Protein AF-0000000084942332 (afdb_homodimer)

InterPro domains:
  IPR001466 Beta-lactamase-related [PF00144] (75-430)
  IPR012338 Beta-lactamase/transpeptidase-like [G3DSA:3.40.710.10] (22-442)
  IPR012338 Beta-lactamase/transpeptidase-like [SSF56601] (74-426)
  IPR050789 Diverse Enzymatic Activities [PTHR43283] (59-427)

Sequence (912 aa):
MMLKNFKKQVLMISSVVCALGLVGCSNKAVPQSSETTVVAENKENNESSKALEKAIDAVAFSYVKSQLAETNPKATPGAQIVVLKDGKIVFKKSYGTIQAFDFSKNPAEKIENPSAVTDDTLFDLASVTKISATTQVFMHLVYEGKVKLDDKVTKYLPEFGKNGKEDVTIGQLLSHTSGLPQWKAIYLYSNNRQDTLKYIEDQKLEFKPGEYKYSDLGYMTLAFIAEKITGEAFDKYVAKTIYEPLEMKNTMFNPTKNGVGKSKIAVTSYGNPFEKMMIDEVNFPKFGYDMTADKEAFEKFNGWRNYELQGEVNDGNAFMANEGYAGHAGLFSTATDLSTLYQVLVDKGKRGDTVLYDEKTVELFLQDVFKTKSGSIQSYGYLKNAGWMQSLAEDAIGHNGFTGTYVTISPKNKIVVIVLTNKMNNGQQKSGNYSNTHDFASAVNYAVHNEFLSEKMMLKNFKKQVLMISSVVCALGLVGCSNKAVPQSSETTVVAENKENNESSKALEKAIDAVAFSYVKSQLAETNPKATPGAQIVVLKDGKIVFKKSYGTIQAFDFSKNPAEKIENPSAVTDDTLFDLASVTKISATTQVFMHLVYEGKVKLDDKVTKYLPEFGKNGKEDVTIGQLLSHTSGLPQWKAIYLYSNNRQDTLKYIEDQKLEFKPGEYKYSDLGYMTLAFIAEKITGEAFDKYVAKTIYEPLEMKNTMFNPTKNGVGKSKIAVTSYGNPFEKMMIDEVNFPKFGYDMTADKEAFEKFNGWRNYELQGEVNDGNAFMANEGYAGHAGLFSTATDLSTLYQVLVDKGKRGDTVLYDEKTVELFLQDVFKTKSGSIQSYGYLKNAGWMQSLAEDAIGHNGFTGTYVTISPKNKIVVIVLTNKMNNGQQKSGNYSNTHDFASAVNYAVHNEFLSEK

Nearest PDB structures (foldseek):
  3wrt-assembly3_C  TM=7.769E-01  e=4.110E-15  Chromohalobacter sp. 560
  5wac-assembly3_C  TM=7.683E-01  e=4.335E-15  Acinetobacter baumannii
  3fkv-assembly3_A  TM=7.632E-01  e=7.001E-15  Escherichia coli
  5ggw-assembly1_A  TM=7.469E-01  e=4.110E-15  Escherichia coli
  6lc9-assembly1_A  TM=7.500E-01  e=7.298E-14  Enterobacter cloacae

Structure (mmCIF, N/CA/C/O backbone):
data_AF-0000000084942332-model_v1
#
loop_
_entity.id
_entity.type
_entity.pdbx_description
1 polymer Beta-lactamase
#
loop_
_atom_site.group_PDB
_atom_site.id
_atom_site.type_symbol
_atom_site.label_atom_id
_atom_site.label_alt_id
_atom_site.label_comp_id
_atom_site.label_asym_id
_atom_site.label_entity_id
_atom_site.label_seq_id
_atom_site.pdbx_PDB_ins_code
_atom_site.Cartn_x
_atom_site.Cartn_y
_atom_site.Cartn_z
_atom_site.occupancy
_atom_site.B_iso_or_equiv
_atom_site.auth_seq_id
_atom_site.auth_comp_id
_atom_site.auth_asym_id
_atom_site.auth_atom_id
_atom_site.pdbx_PDB_model_num
ATOM 1 N N . MET A 1 1 ? 24.375 -12.305 -85.812 1 19.38 1 MET A N 1
ATOM 2 C CA . MET A 1 1 ? 25.672 -12.375 -86.5 1 19.38 1 MET A CA 1
ATOM 3 C C . MET A 1 1 ? 26.812 -12.5 -85.5 1 19.38 1 MET A C 1
ATOM 5 O O . MET A 1 1 ? 27.656 -13.383 -85.625 1 19.38 1 MET A O 1
ATOM 9 N N . MET A 1 2 ? 27.344 -11.328 -85.312 1 19.23 2 MET A N 1
ATOM 10 C CA . MET A 1 2 ? 28.766 -11.109 -85.062 1 19.23 2 MET A CA 1
ATOM 11 C C . MET A 1 2 ? 29.156 -11.602 -83.688 1 19.23 2 MET A C 1
ATOM 13 O O . MET A 1 2 ? 28.5 -11.25 -82.688 1 19.23 2 MET A O 1
ATOM 17 N N . LEU A 1 3 ? 30.031 -12.625 -83.562 1 18.69 3 LEU A N 1
ATOM 18 C CA . LEU A 1 3 ? 30.781 -13.695 -82.938 1 18.69 3 LEU A CA 1
ATOM 19 C C . LEU A 1 3 ? 31.781 -13.117 -81.938 1 18.69 3 LEU A C 1
ATOM 21 O O . LEU A 1 3 ? 32.875 -12.711 -82.312 1 18.69 3 LEU A O 1
ATOM 25 N N . LYS A 1 4 ? 31.219 -12.008 -81.25 1 19.73 4 LYS A N 1
ATOM 26 C CA . LYS A 1 4 ? 32.094 -11.117 -80.438 1 19.73 4 LYS A CA 1
ATOM 27 C C . LYS A 1 4 ? 32.938 -11.891 -79.438 1 19.73 4 LYS A C 1
ATOM 29 O O . LYS A 1 4 ? 32.406 -12.562 -78.562 1 19.73 4 LYS A O 1
ATOM 34 N N . ASN A 1 5 ? 34.188 -12.062 -79.75 1 18.22 5 ASN A N 1
ATOM 35 C CA . ASN A 1 5 ? 35.406 -12.844 -79.5 1 18.22 5 ASN A CA 1
ATOM 36 C C . ASN A 1 5 ? 35.875 -12.664 -78.062 1 18.22 5 ASN A C 1
ATOM 38 O O . ASN A 1 5 ? 35.594 -11.633 -77.438 1 18.22 5 ASN A O 1
ATOM 42 N N . PHE A 1 6 ? 36.312 -13.75 -77.312 1 19.41 6 PHE A N 1
ATOM 43 C CA . PHE A 1 6 ? 36.594 -14.477 -76.062 1 19.41 6 PHE A CA 1
ATOM 44 C C . PHE A 1 6 ? 37.906 -13.992 -75.438 1 19.41 6 PHE A C 1
ATOM 46 O O . PHE A 1 6 ? 38.969 -14.555 -75.688 1 19.41 6 PHE A O 1
ATOM 53 N N . LYS A 1 7 ? 38.094 -12.539 -75.562 1 18.7 7 LYS A N 1
ATOM 54 C CA . LYS A 1 7 ? 39.469 -12.062 -75.375 1 18.7 7 LYS A CA 1
ATOM 55 C C . LYS A 1 7 ? 40.094 -12.688 -74.125 1 18.7 7 LYS A C 1
ATOM 57 O O . LYS A 1 7 ? 39.438 -12.805 -73.125 1 18.7 7 LYS A O 1
ATOM 62 N N . LYS A 1 8 ? 41.375 -13.078 -74.25 1 19.5 8 LYS A N 1
ATOM 63 C CA . LYS A 1 8 ? 42.438 -14.008 -73.812 1 19.5 8 LYS A CA 1
ATOM 64 C C . LYS A 1 8 ? 42.938 -13.688 -72.438 1 19.5 8 LYS A C 1
ATOM 66 O O . LYS A 1 8 ? 43.094 -14.586 -71.625 1 19.5 8 LYS A O 1
ATOM 71 N N . GLN A 1 9 ? 43.625 -12.453 -72.188 1 18.39 9 GLN A N 1
ATOM 72 C CA . GLN A 1 9 ? 45.031 -12.531 -71.812 1 18.39 9 GLN A CA 1
ATOM 73 C C . GLN A 1 9 ? 45.188 -12.633 -70.312 1 18.39 9 GLN A C 1
ATOM 75 O O . GLN A 1 9 ? 44.438 -12.016 -69.562 1 18.39 9 GLN A O 1
ATOM 80 N N . VAL A 1 10 ? 45.938 -13.68 -69.812 1 21.22 10 VAL A N 1
ATOM 81 C CA . VAL A 1 10 ? 46.344 -14.414 -68.625 1 21.22 10 VAL A CA 1
ATOM 82 C C . VAL A 1 10 ? 47.312 -13.555 -67.75 1 21.22 10 VAL A C 1
ATOM 84 O O . VAL A 1 10 ? 48.438 -13.32 -68.188 1 21.22 10 VAL A O 1
ATOM 87 N N . LEU A 1 11 ? 46.875 -12.266 -67.438 1 20.42 11 LEU A N 1
ATOM 88 C CA . LEU A 1 11 ? 47.812 -11.328 -66.812 1 20.42 11 LEU A CA 1
ATOM 89 C C . LEU A 1 11 ? 48.469 -11.945 -65.562 1 20.42 11 LEU A C 1
ATOM 91 O O . LEU A 1 11 ? 47.781 -12.383 -64.625 1 20.42 11 LEU A O 1
ATOM 95 N N . MET A 1 12 ? 49.688 -12.539 -65.812 1 21.19 12 MET A N 1
ATOM 96 C CA . MET A 1 12 ? 50.625 -13.234 -64.938 1 21.19 12 MET A CA 1
ATOM 97 C C . MET A 1 12 ? 51.031 -12.367 -63.75 1 21.19 12 MET A C 1
ATOM 99 O O . MET A 1 12 ? 51.812 -11.406 -63.906 1 21.19 12 MET A O 1
ATOM 103 N N . ILE A 1 13 ? 50.125 -11.766 -63.031 1 21.95 13 ILE A N 1
ATOM 104 C CA . ILE A 1 13 ? 50.531 -10.734 -62.062 1 21.95 13 ILE A CA 1
ATOM 105 C C . ILE A 1 13 ? 51.469 -11.344 -61 1 21.95 13 ILE A C 1
ATOM 107 O O . ILE A 1 13 ? 51.125 -12.336 -60.375 1 21.95 13 ILE A O 1
ATOM 111 N N . SER A 1 14 ? 52.812 -11.242 -61.25 1 21.73 14 SER A N 1
ATOM 112 C CA . SER A 1 14 ? 53.969 -11.672 -60.5 1 21.73 14 SER A CA 1
ATOM 113 C C . SER A 1 14 ? 53.938 -11.102 -59.062 1 21.73 14 SER A C 1
ATOM 115 O O . SER A 1 14 ? 53.875 -9.891 -58.906 1 21.73 14 SER A O 1
ATOM 117 N N . SER A 1 15 ? 53.344 -11.766 -58.125 1 21.52 15 SER A N 1
ATOM 118 C CA . SER A 1 15 ? 53.094 -11.438 -56.719 1 21.52 15 SER A CA 1
ATOM 119 C C . SER A 1 15 ? 54.375 -11.352 -55.938 1 21.52 15 SER A C 1
ATOM 121 O O . SER A 1 15 ? 55.125 -12.336 -55.812 1 21.52 15 SER A O 1
ATOM 123 N N . VAL A 1 16 ? 55.219 -10.32 -56.188 1 23.92 16 VAL A N 1
ATOM 124 C CA . VAL A 1 16 ? 56.5 -10.203 -55.5 1 23.92 16 VAL A CA 1
ATOM 125 C C . VAL A 1 16 ? 56.25 -10.164 -54 1 23.92 16 VAL A C 1
ATOM 127 O O . VAL A 1 16 ? 55.5 -9.312 -53.5 1 23.92 16 VAL A O 1
ATOM 130 N N . VAL A 1 17 ? 56.406 -11.297 -53.281 1 23.89 17 VAL A N 1
ATOM 131 C CA . VAL A 1 17 ? 56.188 -11.641 -51.875 1 23.89 17 VAL A CA 1
ATOM 132 C C . VAL A 1 17 ? 57.25 -10.945 -51 1 23.89 17 VAL A C 1
ATOM 134 O O . VAL A 1 17 ? 58.438 -11.266 -51.094 1 23.89 17 VAL A O 1
ATOM 137 N N . CYS A 1 18 ? 57.25 -9.547 -50.969 1 22.3 18 CYS A N 1
ATOM 138 C CA . CYS A 1 18 ? 58.281 -8.922 -50.188 1 22.3 18 CYS A CA 1
ATOM 139 C C . CYS A 1 18 ? 58.219 -9.383 -48.719 1 22.3 18 CYS A C 1
ATOM 141 O O . CYS A 1 18 ? 57.156 -9.312 -48.094 1 22.3 18 CYS A O 1
ATOM 143 N N . ALA A 1 19 ? 59.125 -10.227 -48.25 1 24.81 19 ALA A N 1
ATOM 144 C CA . ALA A 1 19 ? 59.406 -10.883 -46.969 1 24.81 19 ALA A CA 1
ATOM 145 C C . ALA A 1 19 ? 59.719 -9.859 -45.875 1 24.81 19 ALA A C 1
ATOM 147 O O . ALA A 1 19 ? 60.812 -9.281 -45.875 1 24.81 19 ALA A O 1
ATOM 148 N N . LEU A 1 20 ? 58.938 -8.75 -45.719 1 24.81 20 LEU A N 1
ATOM 149 C CA . LEU A 1 20 ? 59.438 -7.812 -44.719 1 24.81 20 LEU A CA 1
ATOM 150 C C . LEU A 1 20 ? 59.562 -8.484 -43.344 1 24.81 20 LEU A C 1
ATOM 152 O O . LEU A 1 20 ? 58.656 -9.219 -42.938 1 24.81 20 LEU A O 1
ATOM 156 N N . GLY A 1 21 ? 60.812 -8.586 -42.75 1 26.3 21 GLY A N 1
ATOM 157 C CA . GLY A 1 21 ? 61.375 -9.102 -41.5 1 26.3 21 GLY A CA 1
ATOM 158 C C . GLY A 1 21 ? 60.812 -8.43 -40.281 1 26.3 21 GLY A C 1
ATOM 159 O O . GLY A 1 21 ? 61.031 -7.23 -40.062 1 26.3 21 GLY A O 1
ATOM 160 N N . LEU A 1 22 ? 59.531 -8.547 -39.938 1 25.91 22 LEU A N 1
ATOM 161 C CA . LEU A 1 22 ? 59 -7.84 -38.781 1 25.91 22 LEU A CA 1
ATOM 162 C C . LEU A 1 22 ? 59.719 -8.281 -37.5 1 25.91 22 LEU A C 1
ATOM 164 O O . LEU A 1 22 ? 59.875 -9.477 -37.25 1 25.91 22 LEU A O 1
ATOM 168 N N . VAL A 1 23 ? 60.656 -7.387 -37 1 30.47 23 VAL A N 1
ATOM 169 C CA . VAL A 1 23 ? 61.375 -7.398 -35.719 1 30.47 23 VAL A CA 1
ATOM 170 C C . VAL A 1 23 ? 60.375 -7.516 -34.594 1 30.47 23 VAL A C 1
ATOM 172 O O . VAL A 1 23 ? 59.375 -6.785 -34.531 1 30.47 23 VAL A O 1
ATOM 175 N N . GLY A 1 24 ? 60.344 -8.641 -33.875 1 27.61 24 GLY A N 1
ATOM 176 C CA . GLY A 1 24 ? 59.562 -9.133 -32.75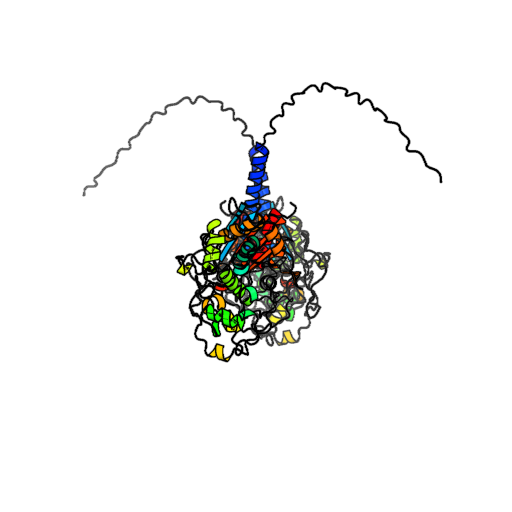 1 27.61 24 GLY A CA 1
ATOM 177 C C . GLY A 1 24 ? 59.688 -8.273 -31.5 1 27.61 24 GLY A C 1
ATOM 178 O O . GLY A 1 24 ? 60.75 -8.219 -30.875 1 27.61 24 GLY A O 1
ATOM 179 N N . CYS A 1 25 ? 59.281 -6.965 -31.531 1 28.67 25 CYS A N 1
ATOM 180 C CA . CYS A 1 25 ? 59.344 -6.238 -30.266 1 28.67 25 CYS A CA 1
ATOM 181 C C . CYS A 1 25 ? 58.531 -6.969 -29.188 1 28.67 25 CYS A C 1
ATOM 183 O O . CYS A 1 25 ? 57.375 -7.316 -29.391 1 28.67 25 CYS A O 1
ATOM 185 N N . SER A 1 26 ? 59.281 -7.625 -28.312 1 28.72 26 SER A N 1
ATOM 186 C CA . SER A 1 26 ? 58.781 -8.289 -27.109 1 28.72 26 SER A CA 1
ATOM 187 C C . SER A 1 26 ? 58.031 -7.305 -26.203 1 28.72 26 SER A C 1
ATOM 189 O O . SER A 1 26 ? 58.656 -6.367 -25.688 1 28.72 26 SER A O 1
ATOM 191 N N . ASN A 1 27 ? 56.906 -6.805 -26.625 1 30.88 27 ASN A N 1
ATOM 192 C CA . ASN A 1 27 ? 56.156 -5.984 -25.688 1 30.88 27 ASN A CA 1
ATOM 193 C C . ASN A 1 27 ? 55.875 -6.723 -24.375 1 30.88 27 ASN A C 1
ATOM 195 O O . ASN A 1 27 ? 55.281 -7.789 -24.375 1 30.88 27 ASN A O 1
ATOM 199 N N . LYS A 1 28 ? 56.719 -6.508 -23.375 1 32.25 28 LYS A N 1
ATOM 200 C CA . LYS A 1 28 ? 56.375 -6.887 -22.016 1 32.25 28 LYS A CA 1
ATOM 201 C C . LYS A 1 28 ? 55.031 -6.297 -21.594 1 32.25 28 LYS A C 1
ATOM 203 O O . LYS A 1 28 ? 54.875 -5.078 -21.469 1 32.25 28 LYS A O 1
ATOM 208 N N . ALA A 1 29 ? 54 -6.961 -21.969 1 33.31 29 ALA A N 1
ATOM 209 C CA . ALA A 1 29 ? 52.75 -6.598 -21.359 1 33.31 29 ALA A CA 1
ATOM 210 C C . ALA A 1 29 ? 52.812 -6.59 -19.844 1 33.31 29 ALA A C 1
ATOM 212 O O . ALA A 1 29 ? 53.188 -7.598 -19.234 1 33.31 29 ALA A O 1
ATOM 213 N N . VAL A 1 30 ? 53.062 -5.477 -19.344 1 36.91 30 VAL A N 1
ATOM 214 C CA . VAL A 1 30 ? 52.781 -5.312 -17.922 1 36.91 30 VAL A CA 1
ATOM 215 C C . VAL A 1 30 ? 51.438 -5.934 -17.609 1 36.91 30 VAL A C 1
ATOM 217 O O . VAL A 1 30 ? 50.438 -5.648 -18.281 1 36.91 30 VAL A O 1
ATOM 220 N N . PRO A 1 31 ? 51.5 -7.066 -16.922 1 35.19 31 PRO A N 1
ATOM 221 C CA . PRO A 1 31 ? 50.219 -7.621 -16.531 1 35.19 31 PRO A CA 1
ATOM 222 C C . PRO A 1 31 ? 49.25 -6.559 -16.016 1 35.19 31 PRO A C 1
ATOM 224 O O . PRO A 1 31 ? 49.594 -5.781 -15.125 1 35.19 31 PRO A O 1
ATOM 227 N N . GLN A 1 32 ? 48.531 -5.973 -16.891 1 37.22 32 GLN A N 1
ATOM 228 C CA . GLN A 1 32 ? 47.406 -5.199 -16.359 1 37.22 32 GLN A CA 1
ATOM 229 C C . GLN A 1 32 ? 46.781 -5.91 -15.164 1 37.22 32 GLN A C 1
ATOM 231 O O . GLN A 1 32 ? 46.438 -7.094 -15.25 1 37.22 32 GLN A O 1
ATOM 236 N N . SER A 1 33 ? 47.125 -5.461 -13.977 1 38.97 33 SER A N 1
ATOM 237 C CA . SER A 1 33 ? 46.625 -5.934 -12.688 1 38.97 33 SER A CA 1
ATOM 238 C C . SER A 1 33 ? 45.125 -6.191 -12.734 1 38.97 33 SER A C 1
ATOM 240 O O . SER A 1 33 ? 44.344 -5.254 -12.875 1 38.97 33 SER A O 1
ATOM 242 N N . SER A 1 34 ? 44.719 -7.312 -13.234 1 44.91 34 SER A N 1
ATOM 243 C CA . SER A 1 34 ? 43.375 -7.926 -13.156 1 44.91 34 SER A CA 1
ATOM 244 C C . SER A 1 34 ? 42.812 -7.82 -11.75 1 44.91 34 SER A C 1
ATOM 246 O O . SER A 1 34 ? 41.594 -7.961 -11.555 1 44.91 34 SER A O 1
ATOM 248 N N . GLU A 1 35 ? 43.656 -7.473 -10.852 1 47.78 35 GLU A N 1
ATOM 249 C CA . GLU A 1 35 ? 43.188 -7.473 -9.469 1 47.78 35 GLU A CA 1
ATOM 250 C C . GLU A 1 35 ? 42.312 -6.258 -9.188 1 47.78 35 GLU A C 1
ATOM 252 O O . GLU A 1 35 ? 41.344 -6.352 -8.438 1 47.78 35 GLU A O 1
ATOM 257 N N . THR A 1 36 ? 42.531 -5.203 -9.883 1 49.09 36 THR A N 1
ATOM 258 C CA . THR A 1 36 ? 41.75 -4.004 -9.602 1 49.09 36 THR A CA 1
ATOM 259 C C . THR A 1 36 ? 40.344 -4.137 -10.156 1 49.09 36 THR A C 1
ATOM 261 O O . THR A 1 36 ? 39.375 -3.74 -9.508 1 49.09 36 THR A O 1
ATOM 264 N N . THR A 1 37 ? 40.188 -4.902 -11.281 1 47.69 37 THR A N 1
ATOM 265 C CA . THR A 1 37 ? 38.875 -5.062 -11.906 1 47.69 37 THR A CA 1
ATOM 266 C C . THR A 1 37 ? 38 -6.02 -11.094 1 47.69 37 THR A C 1
ATOM 268 O O . THR A 1 37 ? 36.812 -5.797 -10.945 1 47.69 37 THR A O 1
ATOM 271 N N . VAL A 1 38 ? 38.531 -7.078 -10.492 1 48.25 38 VAL A N 1
ATOM 272 C CA . VAL A 1 38 ? 37.781 -8.078 -9.727 1 48.25 38 VAL A CA 1
ATOM 273 C C . VAL A 1 38 ? 37.312 -7.473 -8.414 1 48.25 38 VAL A C 1
ATOM 275 O O . VAL A 1 38 ? 36.188 -7.727 -7.984 1 48.25 38 VAL A O 1
ATOM 278 N N . VAL A 1 39 ? 38.156 -6.602 -7.84 1 46.59 39 VAL A N 1
ATOM 279 C CA . VAL A 1 39 ? 37.812 -5.988 -6.566 1 46.59 39 VAL A CA 1
ATOM 280 C C . VAL A 1 39 ? 36.719 -4.945 -6.789 1 46.59 39 VAL A C 1
ATOM 282 O O . VAL A 1 39 ? 35.781 -4.855 -6.008 1 46.59 39 VAL A O 1
ATOM 285 N N . ALA A 1 40 ? 36.812 -4.305 -7.895 1 47.53 40 ALA A N 1
ATOM 286 C CA . ALA A 1 40 ? 35.781 -3.312 -8.234 1 47.53 40 ALA A CA 1
ATOM 287 C C . ALA A 1 40 ? 34.469 -3.982 -8.586 1 47.53 40 ALA A C 1
ATOM 289 O O . ALA A 1 40 ? 33.406 -3.521 -8.18 1 47.53 40 ALA A O 1
ATOM 290 N N . GLU A 1 41 ? 34.5 -5.07 -9.352 1 46.31 41 GLU A N 1
ATOM 291 C CA . GLU A 1 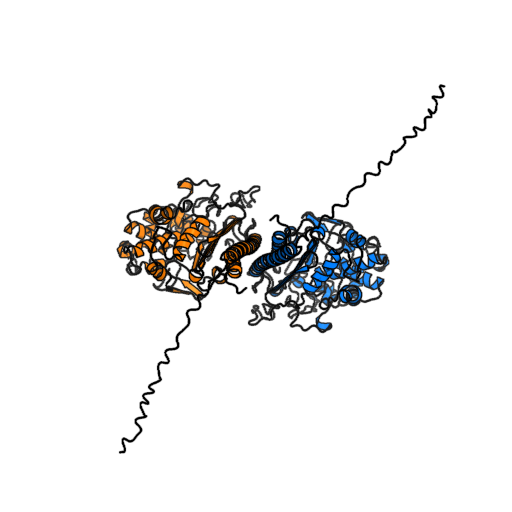41 ? 33.312 -5.836 -9.711 1 46.31 41 GLU A CA 1
ATOM 292 C C . GLU A 1 41 ? 32.688 -6.461 -8.477 1 46.31 41 GLU A C 1
ATOM 294 O O . GLU A 1 41 ? 31.453 -6.469 -8.352 1 46.31 41 GLU A O 1
ATOM 299 N N . ASN A 1 42 ? 33.438 -6.969 -7.566 1 50.78 42 ASN A N 1
ATOM 300 C CA . ASN A 1 42 ? 32.906 -7.547 -6.336 1 50.78 42 ASN A CA 1
ATOM 301 C C . ASN A 1 42 ? 32.312 -6.484 -5.43 1 50.78 42 ASN A C 1
ATOM 303 O O . ASN A 1 42 ? 31.266 -6.711 -4.809 1 50.78 42 ASN A O 1
ATOM 307 N N . LYS A 1 43 ? 32.938 -5.324 -5.367 1 49.78 43 LYS A N 1
ATOM 308 C CA . LYS A 1 43 ? 32.406 -4.227 -4.555 1 49.78 43 LYS A CA 1
ATOM 309 C C . LYS A 1 43 ? 31.109 -3.674 -5.148 1 49.78 43 LYS A C 1
ATOM 311 O O . LYS A 1 43 ? 30.172 -3.363 -4.414 1 49.78 43 LYS A O 1
ATOM 316 N N . GLU A 1 44 ? 31.141 -3.623 -6.484 1 54.62 44 GLU A N 1
ATOM 317 C CA . GLU A 1 44 ? 29.922 -3.16 -7.16 1 54.62 44 GLU A CA 1
ATOM 318 C C . GLU A 1 44 ? 28.781 -4.145 -6.973 1 54.62 44 GLU A C 1
ATOM 320 O O . GLU A 1 44 ? 27.641 -3.742 -6.75 1 54.62 44 GLU A O 1
ATOM 325 N N . ASN A 1 45 ? 29.094 -5.402 -6.996 1 58.94 45 ASN A N 1
ATOM 326 C CA . ASN A 1 45 ? 28.094 -6.445 -6.797 1 58.94 45 ASN A CA 1
ATOM 327 C C . ASN A 1 45 ? 27.562 -6.445 -5.367 1 58.94 45 ASN A C 1
ATOM 329 O O . ASN A 1 45 ? 26.375 -6.645 -5.145 1 58.94 45 ASN A O 1
ATOM 333 N N . ASN A 1 46 ? 28.469 -6.156 -4.477 1 63.47 46 ASN A N 1
ATOM 334 C CA . ASN A 1 46 ? 28.047 -6.102 -3.078 1 63.47 46 ASN A CA 1
ATOM 335 C C . ASN A 1 46 ? 27.188 -4.879 -2.797 1 63.47 46 ASN A C 1
ATOM 337 O O . ASN A 1 46 ? 26.203 -4.965 -2.055 1 63.47 46 ASN A O 1
ATOM 341 N N . GLU A 1 47 ? 27.578 -3.795 -3.42 1 65.81 47 GLU A N 1
ATOM 342 C CA . GLU A 1 47 ? 26.812 -2.562 -3.244 1 65.81 47 GLU A CA 1
ATOM 343 C C . GLU A 1 47 ? 25.422 -2.688 -3.854 1 65.81 47 GLU A C 1
ATOM 345 O O . GLU A 1 47 ? 24.438 -2.227 -3.268 1 65.81 47 GLU A O 1
ATOM 350 N N . SER A 1 48 ? 25.406 -3.314 -4.988 1 70.06 48 SER A N 1
ATOM 351 C CA . SER A 1 48 ? 24.125 -3.525 -5.652 1 70.06 48 SER A CA 1
ATOM 352 C C . SER A 1 48 ? 23.219 -4.43 -4.828 1 70.06 48 SER A C 1
ATOM 354 O O . SER A 1 48 ? 22 -4.195 -4.746 1 70.06 48 SER A O 1
ATOM 356 N N . SER A 1 49 ? 23.875 -5.258 -4.211 1 80.06 49 SER A N 1
ATOM 357 C CA . SER A 1 49 ? 23.078 -6.184 -3.402 1 80.06 49 SER A CA 1
ATOM 358 C C . SER A 1 49 ? 22.484 -5.484 -2.186 1 80.06 49 SER A C 1
ATOM 360 O O . SER A 1 49 ? 21.312 -5.691 -1.855 1 80.06 49 SER A O 1
ATOM 362 N N . LYS A 1 50 ? 23.266 -4.539 -1.691 1 87.94 50 LYS A N 1
ATOM 363 C CA . LYS A 1 50 ? 22.75 -3.855 -0.504 1 87.94 50 LYS A CA 1
ATOM 364 C C . LYS A 1 50 ? 21.609 -2.906 -0.859 1 87.94 50 LYS A C 1
ATOM 366 O O . LYS A 1 50 ? 20.625 -2.816 -0.129 1 87.94 50 LYS A O 1
ATOM 371 N N . ALA A 1 51 ? 21.797 -2.184 -1.955 1 93.94 51 ALA A N 1
ATOM 372 C CA . ALA A 1 51 ? 20.766 -1.256 -2.4 1 93.94 51 ALA A CA 1
ATOM 373 C C . ALA A 1 51 ? 19.469 -1.993 -2.719 1 93.94 51 ALA A C 1
ATOM 375 O O . ALA A 1 51 ? 18.391 -1.543 -2.346 1 93.94 51 ALA A O 1
ATOM 376 N N . LEU A 1 52 ? 19.578 -3.123 -3.363 1 96.94 52 LEU A N 1
ATOM 377 C CA . LEU A 1 52 ? 18.391 -3.93 -3.668 1 96.94 52 LEU A CA 1
ATOM 378 C C . LEU A 1 52 ? 17.719 -4.418 -2.387 1 96.94 52 LEU A C 1
ATOM 380 O O . LEU A 1 52 ? 16.5 -4.395 -2.273 1 96.94 52 LEU A O 1
ATOM 384 N N . GLU A 1 53 ? 18.562 -4.848 -1.492 1 96.75 53 GLU A N 1
ATOM 385 C CA . GLU A 1 53 ? 18.047 -5.344 -0.224 1 96.75 53 GLU A CA 1
ATOM 386 C C . GLU A 1 53 ? 17.234 -4.27 0.5 1 96.75 53 GLU A C 1
ATOM 388 O O . GLU A 1 53 ? 16.125 -4.531 0.976 1 96.75 53 GLU A O 1
ATOM 393 N N . LYS A 1 54 ? 17.75 -3.082 0.614 1 96.62 54 LYS A N 1
ATOM 394 C CA . LYS A 1 54 ? 17.062 -1.989 1.294 1 96.62 54 LYS A CA 1
ATOM 395 C C . LYS A 1 54 ? 15.766 -1.622 0.569 1 96.62 54 LYS A C 1
ATOM 397 O O . LYS A 1 54 ? 14.766 -1.297 1.206 1 96.62 54 LYS A 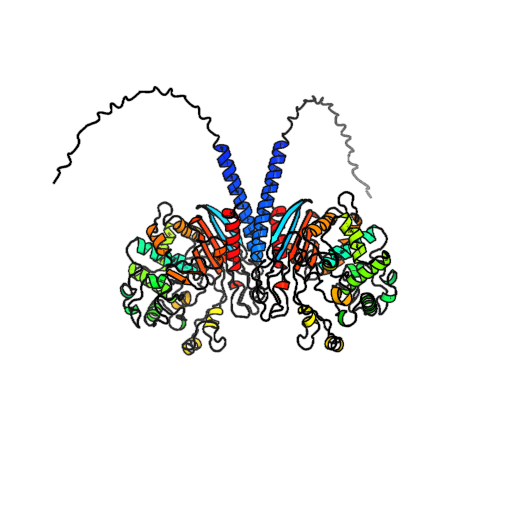O 1
ATOM 402 N N . ALA A 1 55 ? 15.812 -1.626 -0.752 1 98.12 55 ALA A N 1
ATOM 403 C CA . ALA A 1 55 ? 14.625 -1.312 -1.538 1 98.12 55 ALA A CA 1
ATOM 404 C C . ALA A 1 55 ? 13.523 -2.334 -1.295 1 98.12 55 ALA A C 1
ATOM 406 O O . ALA A 1 55 ? 12.375 -1.968 -1.025 1 98.12 55 ALA A O 1
ATOM 407 N N . ILE A 1 56 ? 13.852 -3.617 -1.33 1 98.81 56 ILE A N 1
ATOM 408 C CA . ILE A 1 56 ? 12.844 -4.664 -1.18 1 98.81 56 ILE A CA 1
ATOM 409 C C . ILE A 1 56 ? 12.375 -4.719 0.272 1 98.81 56 ILE A C 1
ATOM 411 O O . ILE A 1 56 ? 11.195 -4.965 0.539 1 98.81 56 ILE A O 1
ATOM 415 N N . ASP A 1 57 ? 13.281 -4.477 1.229 1 98.44 57 ASP A N 1
ATOM 416 C CA . ASP A 1 57 ? 12.875 -4.387 2.629 1 98.44 57 ASP A CA 1
ATOM 417 C C . ASP A 1 57 ? 11.805 -3.312 2.822 1 98.44 57 ASP A C 1
ATOM 419 O O . ASP A 1 57 ? 10.844 -3.514 3.561 1 98.44 57 ASP A O 1
ATOM 423 N N . ALA A 1 58 ? 12.023 -2.168 2.203 1 98.44 58 ALA A N 1
ATOM 424 C CA . ALA A 1 58 ? 11.07 -1.072 2.342 1 98.44 58 ALA A CA 1
ATOM 425 C C . ALA A 1 58 ? 9.727 -1.433 1.709 1 98.44 58 ALA A C 1
ATOM 427 O O . ALA A 1 58 ? 8.672 -1.084 2.24 1 98.44 58 ALA A O 1
ATOM 428 N N . VAL A 1 59 ? 9.758 -2.088 0.581 1 98.75 59 VAL A N 1
ATOM 429 C CA . VAL A 1 59 ? 8.539 -2.562 -0.063 1 98.75 59 VAL A CA 1
ATOM 430 C C . VAL A 1 59 ? 7.828 -3.562 0.847 1 98.75 59 VAL A C 1
ATOM 432 O O . VAL A 1 59 ? 6.617 -3.467 1.06 1 98.75 59 VAL A O 1
ATOM 435 N N . ALA A 1 60 ? 8.617 -4.531 1.374 1 98.81 60 ALA A N 1
ATOM 436 C CA . ALA A 1 60 ? 8.039 -5.535 2.262 1 98.81 60 ALA A CA 1
ATOM 437 C C . ALA A 1 60 ? 7.41 -4.883 3.492 1 98.81 60 ALA A C 1
ATOM 439 O O . ALA A 1 60 ? 6.34 -5.297 3.943 1 98.81 60 ALA A O 1
ATOM 440 N N . PHE A 1 61 ? 8.023 -3.883 4.047 1 98.44 61 PHE A N 1
ATOM 441 C CA . PHE A 1 61 ? 7.48 -3.16 5.191 1 98.44 61 PHE A CA 1
ATOM 442 C C . PHE A 1 61 ? 6.109 -2.584 4.859 1 98.44 61 PHE A C 1
ATOM 444 O O . PHE A 1 61 ? 5.227 -2.537 5.723 1 98.44 61 PHE A O 1
ATOM 451 N N . SER A 1 62 ? 5.938 -2.184 3.619 1 97.62 62 SER A N 1
ATOM 452 C CA . SER A 1 62 ? 4.715 -1.521 3.18 1 97.62 62 SER A CA 1
ATOM 453 C C . SER A 1 62 ? 3.561 -2.512 3.061 1 97.62 62 SER A C 1
ATOM 455 O O . SER A 1 62 ? 2.4 -2.15 3.273 1 97.62 62 SER A O 1
ATOM 457 N N . TYR A 1 63 ? 3.863 -3.752 2.727 1 98.31 63 TYR A N 1
ATOM 458 C CA . TYR A 1 63 ? 2.781 -4.637 2.309 1 98.31 63 TYR A CA 1
ATOM 459 C C . TYR A 1 63 ? 2.631 -5.809 3.271 1 98.31 63 TYR A C 1
ATOM 461 O O . TYR A 1 63 ? 1.567 -6.426 3.344 1 98.31 63 TYR A O 1
ATOM 469 N N . VAL A 1 64 ? 3.721 -6.238 3.973 1 98.75 64 VAL A N 1
ATOM 470 C CA . VAL A 1 64 ? 3.656 -7.395 4.859 1 98.75 64 VAL A CA 1
ATOM 471 C C . VAL A 1 64 ? 3.189 -6.953 6.246 1 98.75 64 VAL A C 1
ATOM 473 O O . VAL A 1 64 ? 3.998 -6.539 7.078 1 98.75 64 VAL A O 1
ATOM 476 N N . LYS A 1 65 ? 1.867 -7.094 6.441 1 97.38 65 LYS A N 1
ATOM 477 C CA . LYS A 1 65 ? 1.215 -6.684 7.684 1 97.38 65 LYS A CA 1
ATOM 478 C C . LYS A 1 65 ? 0.144 -7.691 8.094 1 97.38 65 LYS A C 1
ATOM 480 O O . LYS A 1 65 ? -0.651 -8.133 7.266 1 97.38 65 LYS A O 1
ATOM 485 N N . SER A 1 66 ? 0.136 -8.023 9.391 1 97.94 66 SER A N 1
ATOM 486 C CA . SER A 1 66 ? -0.952 -8.805 9.969 1 97.94 66 SER A CA 1
ATOM 487 C C . SER A 1 66 ? -2.166 -7.934 10.266 1 97.94 66 SER A C 1
ATOM 489 O O . SER A 1 66 ? -2.471 -7.656 11.43 1 97.94 66 SER A O 1
ATOM 491 N N . GLN A 1 67 ? -2.83 -7.555 9.172 1 96.31 67 GLN A N 1
ATOM 492 C CA . GLN A 1 67 ? -4.035 -6.734 9.227 1 96.31 67 GLN A CA 1
ATOM 493 C C . GLN A 1 67 ? -5.164 -7.352 8.406 1 96.31 67 GLN A C 1
ATOM 495 O O . GLN A 1 67 ? -4.93 -7.859 7.305 1 96.31 67 GLN A O 1
ATOM 500 N N . LEU A 1 68 ? -6.309 -7.324 8.977 1 97.5 68 LEU A N 1
ATOM 501 C CA . LEU A 1 68 ? -7.457 -7.898 8.281 1 97.5 68 LEU A CA 1
ATOM 502 C C . LEU A 1 68 ? -7.656 -7.23 6.922 1 97.5 68 LEU A C 1
ATOM 504 O O . LEU A 1 68 ? -7.496 -6.012 6.797 1 97.5 68 LEU A O 1
ATOM 508 N N . ALA A 1 69 ? -8.07 -7.984 5.93 1 96.25 69 ALA A N 1
ATOM 509 C CA . ALA A 1 69 ? -8.258 -7.5 4.566 1 96.25 69 ALA A CA 1
ATOM 510 C C . ALA A 1 69 ? -9.328 -6.418 4.512 1 96.25 69 ALA A C 1
ATOM 512 O O . ALA A 1 69 ? -9.266 -5.516 3.672 1 96.25 69 ALA A O 1
ATOM 513 N N . GLU A 1 70 ? -10.281 -6.477 5.418 1 92.38 70 GLU A N 1
ATOM 514 C CA . GLU A 1 70 ? -11.344 -5.473 5.477 1 92.38 70 GLU A CA 1
ATOM 515 C C . GLU A 1 70 ? -10.773 -4.086 5.762 1 92.38 70 GLU A C 1
ATOM 517 O O . GLU A 1 70 ? -11.297 -3.084 5.27 1 92.38 70 GLU A O 1
ATOM 522 N N . THR A 1 71 ? -9.734 -4.035 6.508 1 89.75 71 THR A N 1
ATOM 523 C CA . THR A 1 71 ? -9.156 -2.76 6.918 1 89.75 71 THR A CA 1
ATOM 524 C C . THR A 1 71 ? -7.988 -2.373 6.012 1 89.75 71 THR A C 1
ATOM 526 O O . THR A 1 71 ? -7.762 -1.189 5.758 1 89.75 71 THR A O 1
ATOM 529 N N . ASN A 1 72 ? -7.258 -3.344 5.578 1 93 72 ASN A N 1
ATOM 530 C CA . ASN A 1 72 ? -6.121 -3.135 4.688 1 93 72 ASN A CA 1
ATOM 531 C C . ASN A 1 72 ? -6.109 -4.148 3.545 1 93 72 ASN A C 1
ATOM 533 O O . ASN A 1 72 ? -5.445 -5.18 3.631 1 93 72 ASN A O 1
ATOM 537 N N . PRO A 1 73 ? -6.68 -3.799 2.414 1 93.62 73 PRO A N 1
ATOM 538 C CA . PRO A 1 73 ? -6.934 -4.766 1.342 1 93.62 73 PRO A CA 1
ATOM 539 C C . PRO A 1 73 ? -5.699 -5.023 0.478 1 93.62 73 PRO A C 1
ATOM 541 O O . PRO A 1 73 ? -5.785 -5.727 -0.533 1 93.62 73 PRO A O 1
ATOM 544 N N . LYS A 1 74 ? -4.512 -4.57 0.818 1 94.69 74 LYS A N 1
ATOM 545 C CA . LYS A 1 74 ? -3.305 -4.816 0.032 1 94.69 74 LYS A CA 1
ATOM 546 C C . LYS A 1 74 ? -2.26 -5.574 0.85 1 94.69 74 LYS A C 1
ATOM 548 O O . LYS A 1 74 ? -1.201 -5.934 0.332 1 94.69 74 LYS A O 1
ATOM 553 N N . ALA A 1 75 ? -2.592 -5.855 2.109 1 96.69 75 ALA A N 1
ATOM 554 C CA . ALA A 1 75 ? -1.612 -6.426 3.033 1 96.69 75 ALA A CA 1
ATOM 555 C C . ALA A 1 75 ? -1.618 -7.949 2.971 1 96.69 75 ALA A C 1
ATOM 557 O O . ALA A 1 75 ? -2.615 -8.555 2.576 1 96.69 75 ALA A O 1
ATOM 558 N N . THR A 1 76 ? -0.512 -8.516 3.297 1 98.69 76 THR A N 1
ATOM 559 C CA . THR A 1 76 ? -0.345 -9.953 3.488 1 98.69 76 THR A CA 1
ATOM 560 C C . THR A 1 76 ? 0.369 -10.242 4.805 1 98.69 76 THR A C 1
ATOM 562 O O . THR A 1 76 ? 1.21 -9.453 5.25 1 98.69 76 THR A O 1
ATOM 565 N N . PRO A 1 77 ? 0.081 -11.438 5.457 1 98.62 77 PRO A N 1
ATOM 566 C CA . PRO A 1 77 ? 0.75 -11.773 6.715 1 98.62 77 PRO A CA 1
ATOM 567 C C . PRO A 1 77 ? 2.234 -12.07 6.535 1 98.62 77 PRO A C 1
ATOM 569 O O . PRO A 1 77 ? 3.051 -11.719 7.391 1 98.62 77 PRO A O 1
ATOM 572 N N . GLY A 1 78 ? 2.527 -12.781 5.484 1 98.88 78 GLY A N 1
ATOM 573 C CA . GLY A 1 78 ? 3.895 -13.211 5.238 1 98.88 78 GLY A CA 1
ATOM 574 C C . GLY A 1 78 ? 4.266 -13.211 3.768 1 98.88 78 GLY A C 1
ATOM 575 O O . GLY A 1 78 ? 3.391 -13.133 2.902 1 98.88 78 GLY A O 1
ATOM 576 N N . ALA A 1 79 ? 5.633 -13.25 3.578 1 98.94 79 ALA A N 1
ATOM 577 C CA . ALA A 1 79 ? 6.152 -13.281 2.213 1 98.94 79 ALA A CA 1
ATOM 578 C C . ALA A 1 79 ? 7.535 -13.922 2.166 1 98.94 79 ALA A C 1
ATOM 580 O O . ALA A 1 79 ? 8.273 -13.891 3.152 1 98.94 79 ALA A O 1
ATOM 581 N N . GLN A 1 80 ? 7.828 -14.531 1.111 1 98.94 80 GLN A N 1
ATOM 582 C CA . GLN A 1 80 ? 9.133 -15.062 0.749 1 98.94 80 GLN A CA 1
ATOM 583 C C . GLN A 1 80 ? 9.555 -14.586 -0.64 1 98.94 80 GLN A C 1
ATOM 585 O O . GLN A 1 80 ? 8.805 -14.742 -1.606 1 98.94 80 GLN A O 1
ATOM 590 N N . ILE A 1 81 ? 10.734 -13.938 -0.736 1 98.94 81 ILE A N 1
ATOM 591 C CA . ILE A 1 81 ? 11.148 -13.32 -1.99 1 98.94 81 ILE A CA 1
ATOM 592 C C . ILE A 1 81 ? 12.555 -13.789 -2.355 1 98.94 81 ILE A C 1
ATOM 594 O O . ILE A 1 81 ? 13.461 -13.789 -1.513 1 98.94 81 ILE A O 1
ATOM 598 N N . VAL A 1 82 ? 12.75 -14.203 -3.59 1 98.88 82 VAL A N 1
ATOM 599 C CA . VAL A 1 82 ? 14.062 -14.523 -4.145 1 98.88 82 VAL A CA 1
ATOM 600 C C . VAL A 1 82 ? 14.227 -13.844 -5.504 1 98.88 82 VAL A C 1
ATOM 602 O O . VAL A 1 82 ? 13.289 -13.812 -6.305 1 98.88 82 VAL A O 1
ATOM 605 N N . VAL A 1 83 ? 15.367 -13.219 -5.719 1 98.88 83 VAL A N 1
ATOM 606 C CA . VAL A 1 83 ? 15.719 -12.625 -7 1 98.88 83 VAL A CA 1
ATOM 607 C C . VAL A 1 83 ? 17.031 -13.219 -7.508 1 98.88 83 VAL A C 1
ATOM 609 O O . VAL A 1 83 ? 18.016 -13.273 -6.777 1 98.88 83 VAL A O 1
ATOM 612 N N . LEU A 1 84 ? 17 -13.695 -8.742 1 98.56 84 LEU A N 1
ATOM 613 C CA . LEU A 1 84 ? 18.219 -14.086 -9.445 1 98.56 84 LEU A CA 1
ATOM 614 C C . LEU A 1 84 ? 18.562 -13.078 -10.539 1 98.56 84 LEU A C 1
ATOM 616 O O . LEU A 1 84 ? 17.672 -12.594 -11.242 1 98.56 84 LEU A O 1
ATOM 620 N N . LYS A 1 85 ? 19.781 -12.781 -10.672 1 98.19 85 LYS A N 1
ATOM 621 C CA . LYS A 1 85 ? 20.375 -12.047 -11.781 1 98.19 85 LYS A CA 1
ATOM 622 C C . LYS A 1 85 ? 21.578 -12.789 -12.344 1 98.19 85 LYS A C 1
ATOM 624 O O . LYS A 1 85 ? 22.5 -13.133 -11.602 1 98.19 85 LYS A O 1
ATOM 629 N N . ASP A 1 86 ? 21.594 -13.078 -13.609 1 97.31 86 ASP A N 1
ATOM 630 C CA . ASP A 1 86 ? 22.703 -13.766 -14.281 1 97.31 86 ASP A CA 1
ATOM 631 C C . ASP A 1 86 ? 23.062 -15.062 -13.562 1 97.31 86 ASP A C 1
ATOM 633 O O . ASP A 1 86 ? 24.234 -15.352 -13.336 1 97.31 86 ASP A O 1
ATOM 637 N N . GLY A 1 87 ? 21.984 -15.727 -13.109 1 96.62 87 GLY A N 1
ATOM 638 C CA . GLY A 1 87 ? 22.156 -17.062 -12.555 1 96.62 87 GLY A CA 1
ATOM 639 C C . GLY A 1 87 ? 22.578 -17.047 -11.102 1 96.62 87 GLY A C 1
ATOM 640 O O . GLY A 1 87 ? 22.781 -18.109 -10.5 1 96.62 87 GLY A O 1
ATOM 641 N N . LYS A 1 88 ? 22.641 -15.883 -10.484 1 96.94 88 LYS A N 1
ATOM 642 C CA . LYS A 1 88 ? 23.062 -15.766 -9.094 1 96.94 88 LYS A CA 1
ATOM 643 C C . LYS A 1 88 ? 21.953 -15.18 -8.227 1 96.94 88 LYS A C 1
ATOM 645 O O . LYS A 1 88 ? 21.25 -14.258 -8.648 1 96.94 88 LYS A O 1
ATOM 650 N N . ILE A 1 89 ? 21.828 -15.758 -7.035 1 97.62 89 ILE A N 1
ATOM 651 C CA . ILE A 1 89 ? 20.891 -15.172 -6.082 1 97.62 89 ILE A CA 1
ATOM 652 C C . ILE A 1 89 ? 21.422 -13.82 -5.602 1 97.62 89 ILE A C 1
ATOM 654 O O . ILE A 1 89 ? 22.484 -13.742 -4.996 1 97.62 89 ILE A O 1
ATOM 658 N N . VAL A 1 90 ? 20.719 -12.75 -5.855 1 97.94 90 VAL A N 1
ATOM 659 C CA . VAL A 1 90 ? 21.141 -11.406 -5.461 1 97.94 90 VAL A CA 1
ATOM 660 C C . VAL A 1 90 ? 20.266 -10.906 -4.316 1 97.94 90 VAL A C 1
ATOM 662 O O . VAL A 1 90 ? 20.578 -9.883 -3.693 1 97.94 90 VAL A O 1
ATOM 665 N N . PHE A 1 91 ? 19.203 -11.578 -4.051 1 98.19 91 PHE A N 1
ATOM 666 C CA . PHE A 1 91 ? 18.328 -11.266 -2.928 1 98.19 91 PHE A CA 1
ATOM 667 C C . PHE A 1 91 ? 17.594 -12.508 -2.459 1 98.19 91 PHE A C 1
ATOM 669 O O . PHE A 1 91 ? 17.062 -13.266 -3.273 1 98.19 91 PHE A O 1
ATOM 676 N N . LYS A 1 92 ? 17.531 -12.797 -1.224 1 98.56 92 LYS A N 1
ATOM 677 C CA . LYS A 1 92 ? 16.797 -13.883 -0.582 1 98.56 92 LYS A CA 1
ATOM 678 C C . LYS A 1 92 ? 16.422 -13.516 0.851 1 98.56 92 LYS A C 1
ATOM 680 O O . LYS A 1 92 ? 17.281 -13.453 1.729 1 98.56 92 LYS A O 1
ATOM 685 N N . LYS A 1 93 ? 15.125 -13.234 1.071 1 98.5 93 LYS A N 1
ATOM 686 C CA . LYS A 1 93 ? 14.656 -12.898 2.412 1 98.5 93 LYS A CA 1
ATOM 687 C C . LYS A 1 93 ? 13.195 -13.297 2.598 1 98.5 93 LYS A C 1
ATOM 689 O O . LYS A 1 93 ? 12.445 -13.398 1.624 1 98.5 93 LYS A O 1
ATOM 694 N N . SER A 1 94 ? 12.852 -13.594 3.805 1 98.81 94 SER A N 1
ATOM 695 C CA . SER A 1 94 ? 11.492 -13.891 4.23 1 98.81 94 SER A CA 1
ATOM 696 C C . SER A 1 94 ? 10.992 -12.867 5.246 1 98.81 94 SER A C 1
ATOM 698 O O . SER A 1 94 ? 11.789 -12.266 5.973 1 98.81 94 SER A O 1
ATOM 700 N N . TYR A 1 95 ? 9.719 -12.625 5.246 1 98.81 95 TYR A N 1
ATOM 701 C CA . TYR A 1 95 ? 9.086 -11.602 6.078 1 98.81 95 TYR A CA 1
ATOM 702 C C . TYR A 1 95 ? 7.797 -12.117 6.699 1 98.81 95 TYR A C 1
ATOM 704 O O . TYR A 1 95 ? 7.105 -12.945 6.102 1 98.81 95 TYR A O 1
ATOM 712 N N . GLY A 1 96 ? 7.465 -11.672 7.902 1 98.75 96 GLY A N 1
ATOM 713 C CA . GLY A 1 96 ? 6.156 -11.875 8.5 1 98.75 96 GLY A CA 1
ATOM 714 C C . GLY A 1 96 ? 5.965 -13.273 9.062 1 98.75 96 GLY A C 1
ATOM 715 O O . GLY A 1 96 ? 6.898 -13.859 9.609 1 98.75 96 GLY A O 1
ATOM 716 N N . THR A 1 97 ? 4.66 -13.719 8.953 1 98.81 97 THR A N 1
ATOM 717 C CA . THR A 1 97 ? 4.309 -14.922 9.703 1 98.81 97 THR A CA 1
ATOM 718 C C . THR A 1 97 ? 3.561 -15.914 8.82 1 98.81 97 THR A C 1
ATOM 720 O O . THR A 1 97 ? 2.959 -15.523 7.816 1 98.81 97 THR A O 1
ATOM 723 N N . ILE A 1 98 ? 3.588 -17.172 9.242 1 98.62 98 ILE A N 1
ATOM 724 C CA . ILE A 1 98 ? 2.941 -18.25 8.484 1 98.62 98 ILE A CA 1
ATOM 725 C C . ILE A 1 98 ? 1.43 -18.172 8.688 1 98.62 98 ILE A C 1
ATOM 727 O O . ILE A 1 98 ? 0.665 -18.719 7.879 1 98.62 98 ILE A O 1
ATOM 731 N N . GLN A 1 99 ? 1.05 -17.453 9.812 1 98.69 99 GLN A N 1
ATOM 732 C CA . GLN A 1 99 ? -0.354 -17.266 10.156 1 98.69 99 GLN A CA 1
ATOM 733 C C . GLN A 1 99 ? -0.538 -16.031 11.055 1 98.69 99 GLN A C 1
ATOM 735 O O . GLN A 1 99 ? 0.079 -15.945 12.117 1 98.69 99 GLN A O 1
ATOM 740 N N . ALA A 1 100 ? -1.406 -15.148 10.656 1 98.62 100 ALA A N 1
ATOM 741 C CA . ALA A 1 100 ? -1.64 -13.93 11.438 1 98.62 100 ALA A CA 1
ATOM 742 C C . ALA A 1 100 ? -2.91 -14.055 12.273 1 98.62 100 ALA A C 1
ATOM 744 O O . ALA A 1 100 ? -2.969 -13.555 13.398 1 98.62 100 ALA A O 1
ATOM 745 N N . PHE A 1 101 ? -3.922 -14.742 11.711 1 98.56 101 PHE A N 1
ATOM 746 C CA . PHE A 1 101 ? -5.219 -14.773 12.375 1 98.56 101 PHE A CA 1
ATOM 747 C C . PHE A 1 101 ? -5.738 -16.203 12.477 1 98.56 101 PHE A C 1
ATOM 749 O O . PHE A 1 101 ? -5.441 -17.047 11.625 1 98.56 101 PHE A O 1
ATOM 756 N N . ASP A 1 102 ? -6.496 -16.469 13.523 1 97.88 102 ASP A N 1
ATOM 757 C CA . ASP A 1 102 ? -7.258 -17.703 13.727 1 97.88 102 ASP A CA 1
ATOM 758 C C . ASP A 1 102 ? -8.734 -17.5 13.391 1 97.88 102 ASP A C 1
ATOM 760 O O . ASP A 1 102 ? -9.484 -16.938 14.188 1 97.88 102 ASP A O 1
ATOM 764 N N . PHE A 1 103 ? -9.133 -18.016 12.297 1 97.31 103 PHE A N 1
ATOM 765 C CA . PHE A 1 103 ? -10.484 -17.766 11.805 1 97.31 103 PHE A CA 1
ATOM 766 C C . PHE A 1 103 ? -11.438 -18.844 12.305 1 97.31 103 PHE A C 1
ATOM 768 O O . PHE A 1 103 ? -12.625 -18.828 11.969 1 97.31 103 PHE A O 1
ATOM 775 N N . SER A 1 104 ? -10.961 -19.797 13.047 1 95.88 104 SER A N 1
ATOM 776 C CA . SER A 1 104 ? -11.875 -20.703 13.742 1 95.88 104 SER A CA 1
ATOM 777 C C . SER A 1 104 ? -12.664 -19.969 14.828 1 95.88 104 SER A C 1
ATOM 779 O O . SER A 1 104 ? -13.672 -20.469 15.32 1 95.88 104 SER A O 1
ATOM 781 N N . LYS A 1 105 ? -12.078 -18.797 15.195 1 95.62 105 LYS A N 1
ATOM 782 C CA . LYS A 1 105 ? -12.75 -17.922 16.141 1 95.62 105 LYS A CA 1
ATOM 783 C C . LYS A 1 105 ? -13.594 -16.875 15.406 1 95.62 105 LYS A C 1
ATOM 785 O O . LYS A 1 105 ? -13.266 -16.469 14.297 1 95.62 105 LYS A O 1
ATOM 790 N N . ASN A 1 106 ? -14.797 -16.438 16.031 1 91.75 106 ASN A N 1
ATOM 791 C CA . ASN A 1 106 ? -15.672 -15.383 15.508 1 91.75 106 ASN A CA 1
ATOM 792 C C . ASN A 1 106 ? -16 -14.344 16.578 1 91.75 106 ASN A C 1
ATOM 794 O O . ASN A 1 106 ? -16.766 -14.617 17.5 1 91.75 106 ASN A O 1
ATOM 798 N N . PRO A 1 107 ? -15.43 -13.219 16.5 1 94.56 107 PRO A N 1
ATOM 799 C CA . PRO A 1 107 ? -14.578 -12.68 15.445 1 94.56 107 PRO A CA 1
ATOM 800 C C . PRO A 1 107 ? -13.18 -13.289 15.445 1 94.56 107 PRO A C 1
ATOM 802 O O . PRO A 1 107 ? -12.734 -13.836 16.453 1 94.56 107 PRO A O 1
ATOM 805 N N . ALA A 1 108 ? -12.523 -13.211 14.219 1 96.81 108 ALA A N 1
ATOM 806 C CA . ALA A 1 108 ? -11.164 -13.734 14.094 1 96.81 108 ALA A CA 1
ATOM 807 C C . ALA A 1 108 ? -10.242 -13.117 15.133 1 96.81 108 ALA A C 1
ATOM 809 O O . ALA A 1 108 ? -10.32 -11.914 15.406 1 96.81 108 ALA A O 1
ATOM 810 N N . GLU A 1 109 ? -9.328 -13.898 15.648 1 97.5 109 GLU A N 1
ATOM 811 C CA . GLU A 1 109 ? -8.367 -13.422 16.641 1 97.5 109 GLU A CA 1
ATOM 812 C C . GLU A 1 109 ? -6.953 -13.414 16.062 1 97.5 109 GLU A C 1
ATOM 814 O O . GLU A 1 109 ? -6.559 -14.344 15.359 1 97.5 109 GLU A O 1
ATOM 819 N N . LYS A 1 110 ? -6.293 -12.391 16.328 1 97.56 110 LYS A N 1
ATOM 820 C CA . LYS A 1 110 ? -4.883 -12.336 15.945 1 97.56 110 LYS A CA 1
ATOM 821 C C . LYS A 1 110 ? -4.055 -13.328 16.766 1 97.56 110 LYS A C 1
ATOM 823 O O . LYS A 1 110 ? -4.23 -13.43 17.984 1 97.56 110 LYS A O 1
ATOM 828 N N . ILE A 1 111 ? -3.162 -13.992 16.141 1 97.31 111 ILE A N 1
ATOM 829 C CA . ILE A 1 111 ? -2.307 -14.953 16.828 1 97.31 111 ILE A CA 1
ATOM 830 C C . ILE A 1 111 ? -1.24 -14.211 17.625 1 97.31 111 ILE A C 1
ATOM 832 O O . ILE A 1 111 ? -0.552 -13.336 17.094 1 97.31 111 ILE A O 1
ATOM 836 N N . GLU A 1 112 ? -0.945 -14.367 18.875 1 94.44 112 GLU A N 1
ATOM 837 C CA . GLU A 1 112 ? -0.058 -13.633 19.781 1 94.44 112 GLU A CA 1
ATOM 838 C C . GLU A 1 112 ? 1.407 -13.922 19.453 1 94.44 112 GLU A C 1
ATOM 840 O O . GLU A 1 112 ? 2.23 -13 19.422 1 94.44 112 GLU A O 1
ATOM 845 N N . ASN A 1 113 ? 1.813 -15.148 19.219 1 94.12 113 ASN A N 1
ATOM 846 C CA . ASN A 1 113 ? 3.184 -15.539 18.891 1 94.12 113 ASN A CA 1
ATOM 847 C C . ASN A 1 113 ? 3.24 -16.375 17.625 1 94.12 113 ASN A C 1
ATOM 849 O O . ASN A 1 113 ? 3.602 -17.562 17.672 1 94.12 113 ASN A O 1
ATOM 853 N N . PRO A 1 114 ? 2.971 -15.641 16.609 1 96.69 114 PRO A N 1
ATOM 854 C CA . PRO A 1 114 ? 2.922 -16.422 15.359 1 96.69 114 PRO A CA 1
ATOM 855 C C . PRO A 1 114 ? 4.301 -16.906 14.914 1 96.69 114 PRO A C 1
ATOM 857 O O . PRO A 1 114 ? 5.305 -16.234 15.156 1 96.69 114 PRO A O 1
ATOM 860 N N . SER A 1 115 ? 4.352 -18.109 14.328 1 97.69 115 SER A N 1
ATOM 861 C CA . SER A 1 115 ? 5.586 -18.578 13.719 1 97.69 115 SER A CA 1
ATOM 862 C C . SER A 1 115 ? 5.969 -17.75 12.5 1 97.69 115 SER A C 1
ATOM 864 O O . SER A 1 115 ? 5.102 -17.344 11.727 1 97.69 115 SER A O 1
ATOM 866 N N . ALA A 1 116 ? 7.273 -17.516 12.328 1 98.5 116 ALA A N 1
ATOM 867 C CA . ALA A 1 116 ? 7.77 -16.672 11.234 1 98.5 116 ALA A CA 1
ATOM 868 C C . ALA A 1 116 ? 7.82 -17.453 9.93 1 98.5 116 ALA A C 1
ATOM 870 O O . ALA A 1 116 ? 8.047 -18.672 9.93 1 98.5 116 ALA A O 1
ATOM 871 N N . VAL A 1 117 ? 7.602 -16.766 8.812 1 98.81 117 VAL A N 1
ATOM 872 C CA . VAL A 1 117 ? 7.992 -17.297 7.52 1 98.81 117 VAL A CA 1
ATOM 873 C C . VAL A 1 117 ? 9.516 -17.406 7.441 1 98.81 117 VAL A C 1
ATOM 875 O O . VAL A 1 117 ? 10.227 -16.484 7.844 1 98.81 117 VAL A O 1
ATOM 878 N N . THR A 1 118 ? 10 -18.484 7.027 1 98.44 118 THR A N 1
ATOM 879 C CA . THR A 1 118 ? 11.422 -18.703 6.793 1 98.44 118 THR A CA 1
ATOM 880 C C . THR A 1 118 ? 11.688 -19.047 5.324 1 98.44 118 THR A C 1
ATOM 882 O O . THR A 1 118 ? 10.75 -19.156 4.531 1 98.44 118 THR A O 1
ATOM 885 N N . ASP A 1 119 ? 12.922 -19.234 5 1 97.25 119 ASP A N 1
ATOM 886 C CA . ASP A 1 119 ? 13.305 -19.562 3.627 1 97.25 119 ASP A CA 1
ATOM 887 C C . ASP A 1 119 ? 12.836 -20.953 3.236 1 97.25 119 ASP A C 1
ATOM 889 O O . ASP A 1 119 ? 12.812 -21.297 2.053 1 97.25 119 ASP A O 1
ATOM 893 N N . ASP A 1 120 ? 12.352 -21.703 4.23 1 97.56 120 ASP A N 1
ATOM 894 C CA . ASP A 1 120 ? 11.953 -23.094 3.982 1 97.56 120 ASP A CA 1
ATOM 895 C C . ASP A 1 120 ? 10.43 -23.234 4.059 1 97.56 120 ASP A C 1
ATOM 897 O O . ASP A 1 120 ? 9.906 -24.344 3.883 1 97.56 120 ASP A O 1
ATOM 901 N N . THR A 1 121 ? 9.781 -22.141 4.359 1 98.88 121 THR A N 1
ATOM 902 C CA . THR A 1 121 ? 8.32 -22.203 4.441 1 98.88 121 THR A CA 1
ATOM 903 C C . THR A 1 121 ? 7.715 -22.484 3.074 1 98.88 121 THR A C 1
ATOM 905 O O . THR A 1 121 ? 8.062 -21.844 2.086 1 98.88 121 THR A O 1
ATOM 908 N N . LEU A 1 122 ? 6.82 -23.5 3 1 98.94 122 LEU A N 1
ATOM 909 C CA . LEU A 1 122 ? 6.113 -23.828 1.768 1 98.94 122 LEU A CA 1
ATOM 910 C C . LEU A 1 122 ? 4.852 -22.984 1.618 1 98.94 122 LEU A C 1
ATOM 912 O O . LEU A 1 122 ? 4.141 -22.75 2.598 1 98.94 122 LEU A O 1
ATOM 916 N N . PHE A 1 123 ? 4.605 -22.609 0.405 1 98.94 123 PHE A N 1
ATOM 917 C CA . PHE A 1 123 ? 3.398 -21.859 0.068 1 98.94 123 PHE A CA 1
ATOM 918 C C . PHE A 1 123 ? 2.551 -22.625 -0.938 1 98.94 123 PHE A C 1
ATOM 920 O O . PHE A 1 123 ? 3.084 -23.312 -1.814 1 98.94 123 PHE A O 1
ATOM 927 N N . ASP A 1 124 ? 1.229 -22.562 -0.802 1 98.94 124 ASP A N 1
ATOM 928 C CA . ASP A 1 124 ? 0.298 -23.016 -1.832 1 98.94 124 ASP A CA 1
ATOM 929 C C . ASP A 1 124 ? 0.4 -22.156 -3.084 1 98.94 124 ASP A C 1
ATOM 931 O O . ASP A 1 124 ? 0.071 -20.969 -3.051 1 98.94 124 ASP A O 1
ATOM 935 N N . LEU A 1 125 ? 0.742 -22.75 -4.207 1 98.94 125 LEU A N 1
ATOM 936 C CA . LEU A 1 125 ? 1.087 -21.969 -5.387 1 98.94 125 LEU A CA 1
ATOM 937 C C . LEU A 1 125 ? -0.158 -21.641 -6.203 1 98.94 125 LEU A C 1
ATOM 939 O O . LEU A 1 125 ? -0.104 -20.812 -7.117 1 98.94 125 LEU A O 1
ATOM 943 N N . ALA A 1 126 ? -1.225 -22.234 -5.855 1 98.75 126 ALA A N 1
ATOM 944 C CA . ALA A 1 126 ? -2.42 -22.078 -6.68 1 98.75 126 ALA A CA 1
ATOM 945 C C . ALA A 1 126 ? -2.08 -22.172 -8.164 1 98.75 126 ALA A C 1
ATOM 947 O O . ALA A 1 126 ? -1.463 -23.141 -8.602 1 98.75 126 ALA A O 1
ATOM 948 N N . SER A 1 127 ? -2.432 -21.219 -8.977 1 98.88 127 SER A N 1
ATOM 949 C CA . SER A 1 127 ? -2.326 -21.312 -10.43 1 98.88 127 SER A CA 1
ATOM 950 C C . SER A 1 127 ? -0.87 -21.266 -10.883 1 98.88 127 SER A C 1
ATOM 952 O O . SER A 1 127 ? -0.558 -21.578 -12.031 1 98.88 127 SER A O 1
ATOM 954 N N . VAL A 1 128 ? 0.029 -20.891 -10.047 1 98.94 128 VAL A N 1
ATOM 955 C CA . VAL A 1 128 ? 1.435 -20.984 -10.43 1 98.94 128 VAL A CA 1
ATOM 956 C C . VAL A 1 128 ? 1.793 -22.453 -10.703 1 98.94 128 VAL A C 1
ATOM 958 O O . VAL A 1 128 ? 2.771 -22.734 -11.391 1 98.94 128 VAL A O 1
ATOM 961 N N . THR A 1 129 ? 1 -23.344 -10.211 1 98.94 129 THR A N 1
ATOM 962 C CA . THR A 1 129 ? 1.107 -24.75 -10.555 1 98.94 129 THR A CA 1
ATOM 963 C C . THR A 1 129 ? 1.11 -24.953 -12.062 1 98.94 129 THR A C 1
ATOM 965 O O . THR A 1 129 ? 1.85 -25.781 -12.586 1 98.94 129 THR A O 1
ATOM 968 N N . LYS A 1 130 ? 0.373 -24.203 -12.766 1 98.94 130 LYS A N 1
ATOM 969 C CA . LYS A 1 130 ? 0.226 -24.344 -14.211 1 98.94 130 LYS A CA 1
ATOM 970 C C . LYS A 1 130 ? 1.575 -24.219 -14.914 1 98.94 130 LYS A C 1
ATOM 972 O O . LYS A 1 130 ? 1.891 -25.031 -15.797 1 98.94 130 LYS A O 1
ATOM 977 N N . ILE A 1 131 ? 2.381 -23.281 -14.445 1 98.94 131 ILE A N 1
ATOM 978 C CA . ILE A 1 131 ? 3.631 -23.078 -15.172 1 98.94 131 ILE A CA 1
ATOM 979 C C . ILE A 1 131 ? 4.758 -23.844 -14.477 1 98.94 131 ILE A C 1
ATOM 981 O O . ILE A 1 131 ? 5.801 -24.109 -15.078 1 98.94 131 ILE A O 1
ATOM 985 N N . SER A 1 132 ? 4.559 -24.234 -13.227 1 98.94 132 SER A N 1
ATOM 986 C CA . SER A 1 132 ? 5.645 -24.844 -12.461 1 98.94 132 SER A CA 1
ATOM 987 C C . SER A 1 132 ? 5.547 -26.359 -12.461 1 98.94 132 SER A C 1
ATOM 989 O O . SER A 1 132 ? 6.484 -27.047 -12.047 1 98.94 132 SER A O 1
ATOM 991 N N . ALA A 1 133 ? 4.422 -26.844 -12.922 1 98.94 133 ALA A N 1
ATOM 992 C CA . ALA A 1 133 ? 4.273 -28.297 -13.086 1 98.94 133 ALA A CA 1
ATOM 993 C C . ALA A 1 133 ? 3.828 -28.641 -14.5 1 98.94 133 ALA A C 1
ATOM 995 O O . ALA A 1 133 ? 4.633 -29.094 -15.312 1 98.94 133 ALA A O 1
ATOM 996 N N . THR A 1 134 ? 2.689 -28.266 -14.844 1 98.94 134 THR A N 1
ATOM 997 C CA . THR A 1 134 ? 2.043 -28.75 -16.062 1 98.94 134 THR A CA 1
ATOM 998 C C . THR A 1 134 ? 2.783 -28.266 -17.297 1 98.94 134 THR A C 1
ATOM 1000 O O . THR A 1 134 ? 3.115 -29.062 -18.188 1 98.94 134 THR A O 1
ATOM 1003 N N . THR A 1 135 ? 3.031 -26.969 -17.359 1 98.94 135 THR A N 1
ATOM 1004 C CA . THR A 1 135 ? 3.744 -26.422 -18.5 1 98.94 135 THR A CA 1
ATOM 1005 C C . THR A 1 135 ? 5.145 -27.016 -18.609 1 98.94 135 THR A C 1
ATOM 1007 O O . THR A 1 135 ? 5.609 -27.344 -19.703 1 98.94 135 THR A O 1
ATOM 1010 N N . GLN A 1 136 ? 5.816 -27.203 -17.469 1 98.81 136 GLN A N 1
ATOM 1011 C CA . GLN A 1 136 ? 7.137 -27.828 -17.469 1 98.81 136 GLN A CA 1
ATOM 1012 C C . GLN A 1 136 ? 7.078 -29.234 -18.047 1 98.81 136 GLN A C 1
ATOM 1014 O O . GLN A 1 136 ? 7.938 -29.625 -18.844 1 98.81 136 GLN A O 1
ATOM 1019 N N . VAL A 1 137 ? 6.117 -29.984 -17.672 1 98.88 137 VAL A N 1
ATOM 1020 C CA . VAL A 1 137 ? 5.953 -31.359 -18.141 1 98.88 137 VAL A CA 1
ATOM 1021 C C . VAL A 1 137 ? 5.754 -31.359 -19.656 1 98.88 137 VAL A C 1
ATOM 1023 O O . VAL A 1 137 ? 6.391 -32.156 -20.375 1 98.88 137 VAL A O 1
ATOM 1026 N N . PHE A 1 138 ? 4.938 -30.516 -20.125 1 98.94 138 PHE A N 1
ATOM 1027 C CA . PHE A 1 138 ? 4.637 -30.547 -21.562 1 98.94 138 PHE A CA 1
ATOM 1028 C C . PHE A 1 138 ? 5.801 -30 -22.359 1 98.94 138 PHE A C 1
ATOM 1030 O O . PHE A 1 138 ? 6.047 -30.438 -23.484 1 98.94 138 PHE A O 1
ATOM 1037 N N . MET A 1 139 ? 6.559 -29 -21.812 1 98.88 139 MET A N 1
ATOM 1038 C CA . MET A 1 139 ? 7.805 -28.594 -22.469 1 98.88 139 MET A CA 1
ATOM 1039 C C . MET A 1 139 ? 8.75 -29.781 -22.594 1 98.88 139 MET A C 1
ATOM 1041 O O . MET A 1 139 ? 9.336 -30 -23.656 1 98.88 139 MET A O 1
ATOM 1045 N N . HIS A 1 140 ? 8.844 -30.562 -21.531 1 98.88 140 HIS A N 1
ATOM 1046 C CA . HIS A 1 140 ? 9.719 -31.734 -21.531 1 98.88 140 HIS A CA 1
ATOM 1047 C C . HIS A 1 140 ? 9.234 -32.781 -22.516 1 98.88 140 HIS A C 1
ATOM 1049 O O . HIS A 1 140 ? 10.031 -33.344 -23.281 1 98.88 140 HIS A O 1
ATOM 1055 N N . LEU A 1 141 ? 7.922 -33.062 -22.547 1 98.88 141 LEU A N 1
ATOM 1056 C CA . LEU A 1 141 ? 7.355 -34.094 -23.422 1 98.88 141 LEU A CA 1
ATOM 1057 C C . LEU A 1 141 ? 7.48 -33.688 -24.891 1 98.88 141 LEU A C 1
ATOM 1059 O O . LEU A 1 141 ? 7.695 -34.531 -25.75 1 98.88 141 LEU A O 1
ATOM 1063 N N . VAL A 1 142 ? 7.309 -32.406 -25.188 1 98.88 142 VAL A N 1
ATOM 1064 C CA . VAL A 1 142 ? 7.5 -31.906 -26.547 1 98.88 142 VAL A CA 1
ATOM 1065 C C . VAL A 1 142 ? 8.961 -32.062 -26.953 1 98.88 142 VAL A C 1
ATOM 1067 O O . VAL A 1 142 ? 9.258 -32.531 -28.062 1 98.88 142 VAL A O 1
ATOM 1070 N N . TYR A 1 143 ? 9.836 -31.719 -26.047 1 98.69 143 TYR A N 1
ATOM 1071 C CA . TYR A 1 143 ? 11.266 -31.875 -26.281 1 98.69 143 TYR A CA 1
ATOM 1072 C C . TYR A 1 143 ? 11.617 -33.344 -26.578 1 98.69 143 TYR A C 1
ATOM 1074 O O . TYR A 1 143 ? 12.414 -33.594 -27.484 1 98.69 143 TYR A O 1
ATOM 1082 N N . GLU A 1 144 ? 10.969 -34.281 -25.953 1 98.44 144 GLU A N 1
ATOM 1083 C CA . GLU A 1 144 ? 11.219 -35.688 -26.125 1 98.44 144 GLU A CA 1
ATOM 1084 C C . GLU A 1 144 ? 10.516 -36.219 -27.375 1 98.44 144 GLU A C 1
ATOM 1086 O O . GLU A 1 144 ? 10.656 -37.406 -27.719 1 98.44 144 GLU A O 1
ATOM 1091 N N . GLY A 1 145 ? 9.711 -35.469 -27.938 1 98.38 145 GLY A N 1
ATOM 1092 C CA . GLY A 1 145 ? 9 -35.875 -29.141 1 98.38 145 GLY A CA 1
ATOM 1093 C C . GLY A 1 145 ? 7.793 -36.719 -28.859 1 98.38 145 GLY A C 1
ATOM 1094 O O . GLY A 1 145 ? 7.277 -37.406 -29.766 1 98.38 145 GLY A O 1
ATOM 1095 N N . LYS A 1 146 ? 7.312 -36.688 -27.672 1 98.56 146 LYS A N 1
ATOM 1096 C CA . LYS A 1 146 ? 6.215 -37.562 -27.266 1 98.56 146 LYS A CA 1
ATOM 1097 C C . LYS A 1 146 ? 4.867 -36.875 -27.5 1 98.56 146 LYS A C 1
ATOM 1099 O O . LYS A 1 146 ? 3.832 -37.562 -27.531 1 98.56 146 LYS A O 1
ATOM 1104 N N . VAL A 1 147 ? 4.902 -35.594 -27.594 1 98.5 147 VAL A N 1
ATOM 1105 C CA . VAL A 1 147 ? 3.672 -34.844 -27.812 1 98.5 147 VAL A CA 1
ATOM 1106 C C . VAL A 1 147 ? 3.957 -33.625 -28.703 1 98.5 147 VAL A C 1
ATOM 1108 O O . VAL A 1 147 ? 5.059 -33.062 -28.672 1 98.5 147 VAL A O 1
ATOM 1111 N N . LYS A 1 148 ? 3.012 -33.219 -29.5 1 98.62 148 LYS A N 1
ATOM 1112 C CA . LYS A 1 148 ? 3.049 -32 -30.281 1 98.62 148 LYS A CA 1
ATOM 1113 C C . LYS A 1 148 ? 1.935 -31.047 -29.844 1 98.62 148 LYS A C 1
ATOM 1115 O O . LYS A 1 148 ? 0.861 -31.484 -29.438 1 98.62 148 LYS A O 1
ATOM 1120 N N . LEU A 1 149 ? 2.164 -29.766 -30 1 98.75 149 LEU A N 1
ATOM 1121 C CA . LEU A 1 149 ? 1.178 -28.766 -29.594 1 98.75 149 LEU A CA 1
ATOM 1122 C C . LEU A 1 149 ? -0.083 -28.891 -30.453 1 98.75 149 LEU A C 1
ATOM 1124 O O . LEU A 1 149 ? -1.18 -28.562 -29.984 1 98.75 149 LEU A O 1
ATOM 1128 N N . ASP A 1 150 ? 0.044 -29.422 -31.688 1 98.5 150 ASP A N 1
ATOM 1129 C CA . ASP A 1 150 ? -1.114 -29.5 -32.562 1 98.5 150 ASP A CA 1
ATOM 1130 C C . ASP A 1 150 ? -1.789 -30.859 -32.469 1 98.5 150 ASP A C 1
ATOM 1132 O O . ASP A 1 150 ? -2.771 -31.125 -33.156 1 98.5 150 ASP A O 1
ATOM 1136 N N . ASP A 1 151 ? -1.255 -31.734 -31.594 1 98.75 151 ASP A N 1
ATOM 1137 C CA . ASP A 1 151 ? -1.966 -33 -31.359 1 98.75 151 ASP A CA 1
ATOM 1138 C C . ASP A 1 151 ? -3.373 -32.719 -30.828 1 98.75 151 ASP A C 1
ATOM 1140 O O . ASP A 1 151 ? -3.572 -31.828 -30 1 98.75 151 ASP A O 1
ATOM 1144 N N . LYS A 1 152 ? -4.309 -33.531 -31.328 1 98.75 152 LYS A N 1
ATOM 1145 C CA . LYS A 1 152 ? -5.648 -33.469 -30.75 1 98.75 152 LYS A CA 1
ATOM 1146 C C . LYS A 1 152 ? -5.68 -34.156 -29.375 1 98.75 152 LYS A C 1
ATOM 1148 O O . LYS A 1 152 ? -5.016 -35.156 -29.156 1 98.75 152 LYS A O 1
ATOM 1153 N N . VAL A 1 153 ? -6.445 -33.594 -28.516 1 98.88 153 VAL A N 1
ATOM 1154 C CA . VAL A 1 153 ? -6.609 -34.156 -27.188 1 98.88 153 VAL A CA 1
ATOM 1155 C C . VAL A 1 153 ? -7.133 -35.594 -27.281 1 98.88 153 VAL A C 1
ATOM 1157 O O . VAL A 1 153 ? -6.73 -36.438 -26.516 1 98.88 153 VAL A O 1
ATOM 1160 N N . THR A 1 154 ? -7.945 -35.906 -28.297 1 98.62 154 THR A N 1
ATOM 1161 C CA . THR A 1 154 ? -8.617 -37.188 -28.484 1 98.62 154 THR A CA 1
ATOM 1162 C C . THR A 1 154 ? -7.602 -38.281 -28.797 1 98.62 154 THR A C 1
ATOM 1164 O O . THR A 1 154 ? -7.898 -39.469 -28.641 1 98.62 154 THR A O 1
ATOM 1167 N N . LYS A 1 155 ? -6.461 -37.844 -29.25 1 98.5 155 LYS A N 1
ATOM 1168 C CA . LYS A 1 155 ? -5.391 -38.812 -29.453 1 98.5 155 LYS A CA 1
ATOM 1169 C C . LYS A 1 155 ? -5.031 -39.531 -28.156 1 98.5 155 LYS A C 1
ATOM 1171 O O . LYS A 1 155 ? -4.684 -40.719 -28.172 1 98.5 155 LYS A O 1
ATOM 1176 N N . TYR A 1 156 ? -5.188 -38.844 -27.078 1 98.56 156 TYR A N 1
ATOM 1177 C CA . TYR A 1 156 ? -4.777 -39.375 -25.781 1 98.56 156 TYR A CA 1
ATOM 1178 C C . TYR A 1 156 ? -5.992 -39.719 -24.922 1 98.56 156 TYR A C 1
ATOM 1180 O O . TYR A 1 156 ? -5.945 -40.625 -24.109 1 98.56 156 TYR A O 1
ATOM 1188 N N . LEU A 1 157 ? -7.02 -38.938 -25.062 1 98.56 157 LEU A N 1
ATOM 1189 C CA . LEU A 1 157 ? -8.289 -39.125 -24.359 1 98.56 157 LEU A CA 1
ATOM 1190 C C . LEU A 1 157 ? -9.445 -39.188 -25.344 1 98.56 157 LEU A C 1
ATOM 1192 O O . LEU A 1 157 ? -10.18 -38.188 -25.516 1 98.56 157 LEU A O 1
ATOM 1196 N N . PRO A 1 158 ? -9.703 -40.281 -25.875 1 98.12 158 PRO A N 1
ATOM 1197 C CA . PRO A 1 158 ? -10.727 -40.375 -26.922 1 98.12 158 PRO A CA 1
ATOM 1198 C C . PRO A 1 158 ? -12.094 -39.875 -26.453 1 98.12 158 PRO A C 1
ATOM 1200 O O . PRO A 1 158 ? -12.805 -39.219 -27.219 1 98.12 158 PRO A O 1
ATOM 1203 N N . GLU A 1 159 ? -12.453 -40.156 -25.25 1 97.75 159 GLU A N 1
ATOM 1204 C CA . GLU A 1 159 ? -13.781 -39.812 -24.75 1 97.75 159 GLU A CA 1
ATOM 1205 C C . GLU A 1 159 ? -13.914 -38.312 -24.562 1 97.75 159 GLU A C 1
ATOM 1207 O O . GLU A 1 159 ? -15.016 -37.781 -24.406 1 97.75 159 GLU A O 1
ATOM 1212 N N . PHE A 1 160 ? -12.82 -37.594 -24.609 1 98.12 160 PHE A N 1
ATOM 1213 C CA . PHE A 1 160 ? -12.836 -36.125 -24.516 1 98.12 160 PHE A CA 1
ATOM 1214 C C . PHE A 1 160 ? -13.539 -35.5 -25.719 1 98.12 160 PHE A C 1
ATOM 1216 O O . PHE A 1 160 ? -14.109 -34.406 -25.625 1 98.12 160 PHE A O 1
ATOM 1223 N N . GLY A 1 161 ? -13.594 -36.188 -26.844 1 96.44 161 GLY A N 1
ATOM 1224 C CA . GLY A 1 161 ? -14.078 -35.625 -28.094 1 96.44 161 GLY A CA 1
ATOM 1225 C C . GLY A 1 161 ? -15.586 -35.5 -28.156 1 96.44 161 GLY A C 1
ATOM 1226 O O . GLY A 1 161 ? -16.141 -34.906 -29.094 1 96.44 161 GLY A O 1
ATOM 1227 N N . LYS A 1 162 ? -16.156 -35.938 -27.062 1 91.44 162 LYS A N 1
ATOM 1228 C CA . LYS A 1 162 ? -17.609 -35.812 -27 1 91.44 162 LYS A CA 1
ATOM 1229 C C . LYS A 1 162 ? -18.016 -34.344 -26.969 1 91.44 162 LYS A C 1
ATOM 1231 O O . LYS A 1 162 ? -17.203 -33.469 -26.656 1 91.44 162 LYS A O 1
ATOM 1236 N N . ASN A 1 163 ? -19.219 -34.094 -27.391 1 94.56 163 ASN A N 1
ATOM 1237 C CA . ASN A 1 163 ? -19.891 -32.812 -27.219 1 94.56 163 ASN A CA 1
ATOM 1238 C C . ASN A 1 163 ? -19.156 -31.688 -27.953 1 94.56 163 ASN A C 1
ATOM 1240 O O . ASN A 1 163 ? -18.969 -30.609 -27.391 1 94.56 163 ASN A O 1
ATOM 1244 N N . GLY A 1 164 ? -18.547 -32 -29.062 1 95.25 164 GLY A N 1
ATOM 1245 C CA . GLY A 1 164 ? -18 -30.984 -29.938 1 95.25 164 GLY A CA 1
ATOM 1246 C C . GLY A 1 164 ? -16.547 -30.656 -29.656 1 95.25 164 GLY A C 1
ATOM 1247 O O . GLY A 1 164 ? -16.031 -29.625 -30.109 1 95.25 164 GLY A O 1
ATOM 1248 N N . LYS A 1 165 ? -15.805 -31.547 -28.969 1 98.25 165 LYS A N 1
ATOM 1249 C CA . LYS A 1 165 ? -14.453 -31.203 -28.531 1 98.25 165 LYS A CA 1
ATOM 1250 C C . LYS A 1 165 ? -13.406 -32 -29.312 1 98.25 165 LYS A C 1
ATOM 1252 O O . LYS A 1 165 ? -12.25 -32.062 -28.891 1 98.25 165 LYS A O 1
ATOM 1257 N N . GLU A 1 166 ? -13.781 -32.625 -30.438 1 97.44 166 GLU A N 1
ATOM 1258 C CA . GLU A 1 166 ? -12.953 -33.594 -31.156 1 97.44 166 GLU A CA 1
ATOM 1259 C C . GLU A 1 166 ? -11.711 -32.906 -31.75 1 97.44 166 GLU A C 1
ATOM 1261 O O . GLU A 1 166 ? -10.695 -33.562 -31.984 1 97.44 166 GLU A O 1
ATOM 1266 N N . ASP A 1 167 ? -11.758 -31.562 -31.906 1 97.81 167 ASP A N 1
ATOM 1267 C CA . ASP A 1 167 ? -10.664 -30.906 -32.625 1 97.81 167 ASP A CA 1
ATOM 1268 C C . ASP A 1 167 ? -9.805 -30.078 -31.672 1 97.81 167 ASP A C 1
ATOM 1270 O O . ASP A 1 167 ? -8.859 -29.406 -32.094 1 97.81 167 ASP A O 1
ATOM 1274 N N . VAL A 1 168 ? -10.109 -30.078 -30.391 1 98.62 168 VAL A N 1
ATOM 1275 C CA . VAL A 1 168 ? -9.32 -29.328 -29.422 1 98.62 168 VAL A CA 1
ATOM 1276 C C . VAL A 1 168 ? -7.898 -29.891 -29.359 1 98.62 168 VAL A C 1
ATOM 1278 O O . VAL A 1 168 ? -7.703 -31.109 -29.359 1 98.62 168 VAL A O 1
ATOM 1281 N N . THR A 1 169 ? -6.938 -29 -29.328 1 98.88 169 THR A N 1
ATOM 1282 C CA . THR A 1 169 ? -5.547 -29.438 -29.359 1 98.88 169 THR A CA 1
ATOM 1283 C C . THR A 1 169 ? -4.867 -29.188 -28.016 1 98.88 169 THR A C 1
ATOM 1285 O O . THR A 1 169 ? -5.402 -28.484 -27.156 1 98.88 169 THR A O 1
ATOM 1288 N N . ILE A 1 170 ? -3.664 -29.812 -27.906 1 98.88 170 ILE A N 1
ATOM 1289 C CA . ILE A 1 170 ? -2.822 -29.625 -26.719 1 98.88 170 ILE A CA 1
ATOM 1290 C C . ILE A 1 170 ? -2.447 -28.156 -26.578 1 98.88 170 ILE A C 1
ATOM 1292 O O . ILE A 1 170 ? -2.529 -27.578 -25.484 1 98.88 170 ILE A O 1
ATOM 1296 N N . GLY A 1 171 ? -2.072 -27.516 -27.688 1 98.88 171 GLY A N 1
ATOM 1297 C CA . GLY A 1 171 ? -1.713 -26.109 -27.672 1 98.88 171 GLY A CA 1
ATOM 1298 C C . GLY A 1 171 ? -2.846 -25.203 -27.203 1 98.88 171 GLY A C 1
ATOM 1299 O O . GLY A 1 171 ? -2.617 -24.219 -26.5 1 98.88 171 GLY A O 1
ATOM 1300 N N . GLN A 1 172 ? -4.035 -25.578 -27.594 1 98.88 172 GLN A N 1
ATOM 1301 C CA . GLN A 1 172 ? -5.191 -24.781 -27.219 1 98.88 172 GLN A CA 1
ATOM 1302 C C . GLN A 1 172 ? -5.484 -24.906 -25.719 1 98.88 172 GLN A C 1
ATOM 1304 O O . GLN A 1 172 ? -5.93 -23.938 -25.094 1 98.88 172 GLN A O 1
ATOM 1309 N N . LEU A 1 173 ? -5.25 -26.062 -25.109 1 98.94 173 LEU A N 1
ATOM 1310 C CA . LEU A 1 173 ? -5.363 -26.203 -23.672 1 98.94 173 LEU A CA 1
ATOM 1311 C C . LEU A 1 173 ? -4.312 -25.359 -22.953 1 98.94 173 LEU A C 1
ATOM 1313 O O . LEU A 1 173 ? -4.637 -24.594 -22.031 1 98.94 173 LEU A O 1
ATOM 1317 N N . LEU A 1 174 ? -3.068 -25.375 -23.438 1 98.94 174 LEU A N 1
ATOM 1318 C CA . LEU A 1 174 ? -1.943 -24.688 -22.812 1 98.94 174 LEU A CA 1
ATOM 1319 C C . LEU A 1 174 ? -2.113 -23.172 -22.906 1 98.94 174 LEU A C 1
ATOM 1321 O O . LEU A 1 174 ? -1.649 -22.438 -22.031 1 98.94 174 LEU A O 1
ATOM 1325 N N . SER A 1 175 ? -2.838 -22.703 -23.922 1 98.88 175 SER A N 1
ATOM 1326 C CA . SER A 1 175 ? -2.939 -21.266 -24.188 1 98.88 175 SER A CA 1
ATOM 1327 C C . SER A 1 175 ? -4.305 -20.734 -23.781 1 98.88 175 SER A C 1
ATOM 1329 O O . SER A 1 175 ? -4.625 -19.562 -24.047 1 98.88 175 SER A O 1
ATOM 1331 N N . HIS A 1 176 ? -5.09 -21.547 -23.219 1 98.69 176 HIS A N 1
ATOM 1332 C CA . HIS A 1 176 ? -6.422 -21.141 -22.781 1 98.69 176 HIS A CA 1
ATOM 1333 C C . HIS A 1 176 ? -7.266 -20.672 -23.953 1 98.69 176 HIS A C 1
ATOM 1335 O O . HIS A 1 176 ? -7.98 -19.672 -23.844 1 98.69 176 HIS A O 1
ATOM 1341 N N . THR A 1 177 ? -7.129 -21.406 -25.094 1 98.5 177 THR A N 1
ATOM 1342 C CA . THR A 1 177 ? -7.906 -21.031 -26.266 1 98.5 177 THR A CA 1
ATOM 1343 C C . THR A 1 177 ? -8.734 -22.219 -26.766 1 98.5 177 THR A C 1
ATOM 1345 O O . THR A 1 177 ? -9.055 -22.297 -27.953 1 98.5 177 THR A O 1
ATOM 1348 N N . SER A 1 178 ? -9.117 -23.156 -25.953 1 98.5 178 SER A N 1
ATOM 1349 C CA . SER A 1 178 ? -9.789 -24.391 -26.344 1 98.5 178 SER A CA 1
ATOM 1350 C C . SER A 1 178 ? -11.289 -24.188 -26.484 1 98.5 178 SER A C 1
ATOM 1352 O O . SER A 1 178 ? -11.977 -24.969 -27.141 1 98.5 178 SER A O 1
ATOM 1354 N N . GLY A 1 179 ? -11.789 -23.172 -25.75 1 98.19 179 GLY A N 1
ATOM 1355 C CA . GLY A 1 179 ? -13.227 -22.984 -25.703 1 98.19 179 GLY A CA 1
ATOM 1356 C C . GLY A 1 179 ? -13.891 -23.672 -24.547 1 98.19 179 GLY A C 1
ATOM 1357 O O . GLY A 1 179 ? -15.094 -23.531 -24.328 1 98.19 179 GLY A O 1
ATOM 1358 N N . LEU A 1 180 ? -13.156 -24.344 -23.734 1 98.31 180 LEU A N 1
ATOM 1359 C CA . LEU A 1 180 ? -13.688 -25.016 -22.547 1 98.31 180 LEU A CA 1
ATOM 1360 C C . LEU A 1 180 ? -14.234 -24.016 -21.547 1 98.31 180 LEU A C 1
ATOM 1362 O O . LEU A 1 180 ? -13.828 -22.844 -21.547 1 98.31 180 LEU A O 1
ATOM 1366 N N . PRO A 1 181 ? -15.188 -24.516 -20.656 1 97.56 181 PRO A N 1
ATOM 1367 C CA . PRO A 1 181 ? -15.539 -23.641 -19.547 1 97.56 181 PRO A CA 1
ATOM 1368 C C . PRO A 1 181 ? -14.32 -23.188 -18.734 1 97.56 181 PRO A C 1
ATOM 1370 O O . PRO A 1 181 ? -13.375 -23.953 -18.578 1 97.56 181 PRO A O 1
ATOM 1373 N N . GLN A 1 182 ? -14.391 -21.969 -18.281 1 98 182 GLN A N 1
ATOM 1374 C CA . GLN A 1 182 ? -13.289 -21.406 -17.516 1 98 182 GLN A CA 1
ATOM 1375 C C . GLN A 1 182 ? -13.164 -22.109 -16.156 1 98 182 GLN A C 1
ATOM 1377 O O . GLN A 1 182 ? -12.055 -22.391 -15.703 1 98 182 GLN A O 1
ATOM 1382 N N . TRP A 1 183 ? -14.297 -22.359 -15.555 1 97.94 183 TRP A N 1
ATOM 1383 C CA . TRP A 1 183 ? -14.367 -22.953 -14.219 1 97.94 183 TRP A CA 1
ATOM 1384 C C . TRP A 1 183 ? -15.711 -23.656 -14.008 1 97.94 183 TRP A C 1
ATOM 1386 O O . TRP A 1 183 ? -16.734 -23.219 -14.547 1 97.94 183 TRP A O 1
ATOM 1396 N N . LYS A 1 184 ? -15.688 -24.781 -13.305 1 97.69 184 LYS A N 1
ATOM 1397 C CA . LYS A 1 184 ? -16.844 -25.516 -12.773 1 97.69 184 LYS A CA 1
ATOM 1398 C C . LYS A 1 184 ? -16.594 -25.984 -11.352 1 97.69 184 LYS A C 1
ATOM 1400 O O . LYS A 1 184 ? -15.445 -26.219 -10.961 1 97.69 184 LYS A O 1
ATOM 1405 N N . ALA A 1 185 ? -17.656 -26.047 -10.578 1 98 185 ALA A N 1
ATOM 1406 C CA . ALA A 1 185 ? -17.516 -26.656 -9.258 1 98 185 ALA A CA 1
ATOM 1407 C C . ALA A 1 185 ? -17.547 -28.172 -9.344 1 98 185 ALA A C 1
ATOM 1409 O O . ALA A 1 185 ? -18.5 -28.812 -8.875 1 98 185 ALA A O 1
ATOM 1410 N N . ILE A 1 186 ? -16.484 -28.734 -9.773 1 98.5 186 ILE A N 1
ATOM 1411 C CA . ILE A 1 186 ? -16.438 -30.156 -10.094 1 98.5 186 ILE A CA 1
ATOM 1412 C C . ILE A 1 186 ? -16.609 -30.984 -8.82 1 98.5 186 ILE A C 1
ATOM 1414 O O . ILE A 1 186 ? -17.203 -32.062 -8.852 1 98.5 186 ILE A O 1
ATOM 1418 N N . TYR A 1 187 ? -16.188 -30.422 -7.703 1 98.06 187 TYR A N 1
ATOM 1419 C CA . TYR A 1 187 ? -16.234 -31.141 -6.43 1 98.06 187 TYR A CA 1
ATOM 1420 C C . TYR A 1 187 ? -17.672 -31.391 -5.996 1 98.06 187 TYR A C 1
ATOM 1422 O O . TYR A 1 187 ? -17.922 -32.219 -5.113 1 98.06 187 TYR A O 1
ATOM 1430 N N . LEU A 1 188 ? -18.625 -30.719 -6.555 1 98.06 188 LEU A N 1
ATOM 1431 C CA . LEU A 1 188 ? -20.016 -31 -6.266 1 98.06 188 LEU A CA 1
ATOM 1432 C C . LEU A 1 188 ? -20.438 -32.344 -6.879 1 98.06 188 LEU A C 1
ATOM 1434 O O . LEU A 1 188 ? -21.422 -32.938 -6.441 1 98.06 188 LEU A O 1
ATOM 1438 N N . TYR A 1 189 ? -19.703 -32.812 -7.879 1 97.31 189 TYR A N 1
ATOM 1439 C CA . TYR A 1 189 ? -20.141 -33.938 -8.695 1 97.31 189 TYR A CA 1
ATOM 1440 C C . TYR A 1 189 ? -19.141 -35.062 -8.648 1 97.31 189 TYR A C 1
ATOM 1442 O O . TYR A 1 189 ? -19.422 -36.188 -9.102 1 97.31 189 TYR A O 1
ATOM 1450 N N . SER A 1 190 ? -17.984 -34.75 -8.188 1 96.06 190 SER A N 1
ATOM 1451 C CA . SER A 1 190 ? -16.891 -35.719 -8.172 1 96.06 190 SER A CA 1
ATOM 1452 C C . SER A 1 190 ? -16.078 -35.625 -6.891 1 96.06 190 SER A C 1
ATOM 1454 O O . SER A 1 190 ? -15.906 -34.531 -6.336 1 96.06 190 SER A O 1
ATOM 1456 N N . ASN A 1 191 ? -15.609 -36.812 -6.414 1 95 191 ASN A N 1
ATOM 1457 C CA . ASN A 1 191 ? -14.734 -36.812 -5.25 1 95 191 ASN A CA 1
ATOM 1458 C C . ASN A 1 191 ? -13.445 -37.594 -5.516 1 95 191 ASN A C 1
ATOM 1460 O O . ASN A 1 191 ? -12.727 -37.938 -4.582 1 95 191 ASN A O 1
ATOM 1464 N N . ASN A 1 192 ? -13.297 -37.906 -6.789 1 96.25 192 ASN A N 1
ATOM 1465 C CA . ASN A 1 192 ? -12.07 -38.562 -7.191 1 96.25 192 ASN A CA 1
ATOM 1466 C C . ASN A 1 192 ? -11.656 -38.188 -8.609 1 96.25 192 ASN A C 1
ATOM 1468 O O . ASN A 1 192 ? -12.461 -37.656 -9.367 1 96.25 192 ASN A O 1
ATOM 1472 N N . ARG A 1 193 ? -10.477 -38.594 -8.992 1 97.75 193 ARG A N 1
ATOM 1473 C CA . ARG A 1 193 ? -9.875 -38.125 -10.234 1 97.75 193 ARG A CA 1
ATOM 1474 C C . ARG A 1 193 ? -10.516 -38.781 -11.445 1 97.75 193 ARG A C 1
ATOM 1476 O O . ARG A 1 193 ? -10.672 -38.156 -12.492 1 97.75 193 ARG A O 1
ATOM 1483 N N . GLN A 1 194 ? -10.945 -40 -11.328 1 97.06 194 GLN A N 1
ATOM 1484 C CA . GLN A 1 194 ? -11.609 -40.688 -12.438 1 97.06 194 GLN A CA 1
ATOM 1485 C C . GLN A 1 194 ? -12.922 -40 -12.797 1 97.06 194 GLN A C 1
ATOM 1487 O O . GLN A 1 194 ? -13.211 -39.781 -13.977 1 97.06 194 GLN A O 1
ATOM 1492 N N . ASP A 1 195 ? -13.648 -39.719 -11.766 1 98.06 195 ASP A N 1
ATOM 1493 C CA . ASP A 1 195 ? -14.922 -39.031 -11.984 1 98.06 195 ASP A CA 1
ATOM 1494 C C . ASP A 1 195 ? -14.719 -37.625 -12.484 1 98.06 195 ASP A C 1
ATOM 1496 O O . ASP A 1 195 ? -15.539 -37.094 -13.25 1 98.06 195 ASP A O 1
ATOM 1500 N N . THR A 1 196 ? -13.633 -37 -12.031 1 98.62 196 THR A N 1
ATOM 1501 C CA . THR A 1 196 ? -13.305 -35.656 -12.523 1 98.62 196 THR A CA 1
ATOM 1502 C C . THR A 1 196 ? -13.039 -35.688 -14.023 1 98.62 196 THR A C 1
ATOM 1504 O O . THR A 1 196 ? -13.555 -34.844 -14.766 1 98.62 196 THR A O 1
ATOM 1507 N N . LEU A 1 197 ? -12.273 -36.656 -14.484 1 98.56 197 LEU A N 1
ATOM 1508 C CA . LEU A 1 197 ? -12.016 -36.781 -15.914 1 98.56 197 LEU A CA 1
ATOM 1509 C C . LEU A 1 197 ? -13.312 -37 -16.688 1 98.56 197 LEU A C 1
ATOM 1511 O O . LEU A 1 197 ? -13.523 -36.344 -17.719 1 98.56 197 LEU A O 1
ATOM 1515 N N . LYS A 1 198 ? -14.164 -37.812 -16.203 1 98.31 198 LYS A N 1
ATOM 1516 C CA . LYS A 1 198 ? -15.453 -38.062 -16.844 1 98.31 198 LYS A CA 1
ATOM 1517 C C . LYS A 1 198 ? -16.281 -36.781 -16.922 1 98.31 198 LYS A C 1
ATOM 1519 O O . LYS A 1 198 ? -16.922 -36.5 -17.938 1 98.31 198 LYS A O 1
ATOM 1524 N N . TYR A 1 199 ? -16.266 -36.094 -15.797 1 98.31 199 TYR A N 1
ATOM 1525 C CA . TYR A 1 199 ? -17 -34.844 -15.758 1 98.31 199 TYR A CA 1
ATOM 1526 C C . TYR A 1 199 ? -16.5 -33.875 -16.844 1 98.31 199 TYR A C 1
ATOM 1528 O O . TYR A 1 199 ? -17.297 -33.25 -17.547 1 98.31 199 TYR A O 1
ATOM 1536 N N . ILE A 1 200 ? -15.203 -33.781 -17.047 1 98.5 200 ILE A N 1
ATOM 1537 C CA . ILE A 1 200 ? -14.609 -32.875 -18.047 1 98.5 200 ILE A CA 1
ATOM 1538 C C . ILE A 1 200 ? -14.961 -33.375 -19.438 1 98.5 200 ILE A C 1
ATOM 1540 O O . ILE A 1 200 ? -15.32 -32.594 -20.312 1 98.5 200 ILE A O 1
ATOM 1544 N N . GLU A 1 201 ? -14.914 -34.688 -19.656 1 98.25 201 GLU A N 1
ATOM 1545 C CA . GLU A 1 201 ? -15.234 -35.312 -20.953 1 98.25 201 GLU A CA 1
ATOM 1546 C C . GLU A 1 201 ? -16.672 -35 -21.344 1 98.25 201 GLU A C 1
ATOM 1548 O O . GLU A 1 201 ? -16.984 -34.875 -22.531 1 98.25 201 GLU A O 1
ATOM 1553 N N . ASP A 1 202 ? -17.484 -34.781 -20.391 1 97.62 202 ASP A N 1
ATOM 1554 C CA . ASP A 1 202 ? -18.922 -34.625 -20.641 1 97.62 202 ASP A CA 1
ATOM 1555 C C . ASP A 1 202 ? -19.25 -33.125 -20.859 1 97.62 202 ASP A C 1
ATOM 1557 O O . ASP A 1 202 ? -20.391 -32.812 -21.219 1 97.62 202 ASP A O 1
ATOM 1561 N N . GLN A 1 203 ? -18.281 -32.281 -20.672 1 97.44 203 GLN A N 1
ATOM 1562 C CA . GLN A 1 203 ? -18.531 -30.859 -20.875 1 97.44 203 GLN A CA 1
ATOM 1563 C C . GLN A 1 203 ? -18.672 -30.547 -22.359 1 97.44 203 GLN A C 1
ATOM 1565 O O . GLN A 1 203 ? -18.109 -31.234 -23.219 1 97.44 203 GLN A O 1
ATOM 1570 N N . LYS A 1 204 ? -19.453 -29.516 -22.688 1 97 204 LYS A N 1
ATOM 1571 C CA . LYS A 1 204 ? -19.469 -28.891 -24 1 97 204 LYS A CA 1
ATOM 1572 C C . LYS A 1 204 ? -18.547 -27.672 -24.047 1 97 204 LYS A C 1
ATOM 1574 O O . LYS A 1 204 ? -18.172 -27.141 -23 1 97 204 LYS A O 1
ATOM 1579 N N . LEU A 1 205 ? -18.188 -27.297 -25.266 1 97.62 205 LEU A N 1
ATOM 1580 C CA . LEU A 1 205 ? -17.484 -26.016 -25.406 1 97.62 205 LEU A CA 1
ATOM 1581 C C . LEU A 1 205 ? -18.422 -24.859 -25.094 1 97.62 205 LEU A C 1
ATOM 1583 O O . LEU A 1 205 ? -19.562 -24.812 -25.562 1 97.62 205 LEU A O 1
ATOM 1587 N N . GLU A 1 206 ? -18 -23.969 -24.25 1 96.69 206 GLU A N 1
ATOM 1588 C CA . GLU A 1 206 ? -18.781 -22.781 -23.891 1 96.69 206 GLU A CA 1
ATOM 1589 C C . GLU A 1 206 ? -18.391 -21.594 -24.766 1 96.69 206 GLU A C 1
ATOM 1591 O O . GLU A 1 206 ? -19.156 -20.641 -24.891 1 96.69 206 GLU A O 1
ATOM 1596 N N . PHE A 1 207 ? -17.234 -21.656 -25.375 1 97.38 207 PHE A N 1
ATOM 1597 C CA . PHE A 1 207 ? -16.703 -20.562 -26.203 1 97.38 207 PHE A CA 1
ATOM 1598 C C . PHE A 1 207 ? -16.141 -21.094 -27.516 1 97.38 207 PHE A C 1
ATOM 1600 O O . PHE A 1 207 ? -15.977 -22.312 -27.672 1 97.38 207 PHE A O 1
ATOM 1607 N N . LYS A 1 208 ? -15.875 -20.172 -28.422 1 96.25 208 LYS A N 1
ATOM 1608 C CA . LYS A 1 208 ? -15.297 -20.562 -29.703 1 96.25 208 LYS A CA 1
ATOM 1609 C C . LYS A 1 208 ? -13.812 -20.875 -29.562 1 96.25 208 LYS A C 1
ATOM 1611 O O . LYS A 1 208 ? -13.055 -20.062 -29 1 96.25 208 LYS A O 1
ATOM 1616 N N . PRO A 1 209 ? -13.398 -22.109 -30.047 1 96.38 209 PRO A N 1
ATOM 1617 C CA . PRO A 1 209 ? -11.953 -22.344 -30.047 1 96.38 209 PRO A CA 1
ATOM 1618 C C . PRO A 1 209 ? -11.172 -21.234 -30.734 1 96.38 209 PRO A C 1
ATOM 1620 O O . PRO A 1 209 ? -11.602 -20.719 -31.766 1 96.38 209 PRO A O 1
ATOM 1623 N N . GLY A 1 210 ? -10.125 -20.812 -30.109 1 95.62 210 GLY A N 1
ATOM 1624 C CA . GLY A 1 210 ? -9.359 -19.688 -30.625 1 95.62 210 GLY A CA 1
ATOM 1625 C C . GLY A 1 210 ? -9.523 -18.422 -29.797 1 95.62 210 GLY A C 1
ATOM 1626 O O . GLY A 1 210 ? -8.648 -17.547 -29.812 1 95.62 210 GLY A O 1
ATOM 1627 N N . GLU A 1 211 ? -10.562 -18.344 -29.078 1 96.12 211 GLU A N 1
ATOM 1628 C CA . GLU A 1 211 ? -10.766 -17.25 -28.156 1 96.12 211 GLU A CA 1
ATOM 1629 C C . GLU A 1 211 ? -10.07 -17.516 -26.812 1 96.12 211 GLU A C 1
ATOM 1631 O O . GLU A 1 211 ? -10.047 -18.656 -26.344 1 96.12 211 GLU A O 1
ATOM 1636 N N . TYR A 1 212 ? -9.547 -16.438 -26.297 1 97.69 212 TYR A N 1
ATOM 1637 C CA . TYR A 1 212 ? -8.891 -16.594 -25 1 97.69 212 TYR A CA 1
ATOM 1638 C C . TYR A 1 212 ? -9.906 -16.578 -23.875 1 97.69 212 TYR A C 1
ATOM 1640 O O . TYR A 1 212 ? -10.547 -15.562 -23.609 1 97.69 212 TYR A O 1
ATOM 1648 N N . LYS A 1 213 ? -10.055 -17.703 -23.266 1 97.69 213 LYS A N 1
ATOM 1649 C CA . LYS A 1 213 ? -10.805 -17.891 -22.031 1 97.69 213 LYS A CA 1
ATOM 1650 C C . LYS A 1 213 ? -10.039 -18.766 -21.047 1 97.69 213 LYS A C 1
ATOM 1652 O O . LYS A 1 213 ? -9.938 -19.984 -21.234 1 97.69 213 LYS A O 1
ATOM 1657 N N . TYR A 1 214 ? -9.523 -18.125 -20.016 1 97.06 214 TYR A N 1
ATOM 1658 C CA . TYR A 1 214 ? -8.719 -18.828 -19.016 1 97.06 214 TYR A CA 1
ATOM 1659 C C . TYR A 1 214 ? -9.484 -20 -18.422 1 97.06 214 TYR A C 1
ATOM 1661 O O . TYR A 1 214 ? -10.508 -19.812 -17.766 1 97.06 214 TYR A O 1
ATOM 1669 N N . SER A 1 215 ? -8.93 -21.234 -18.656 1 98.56 215 SER A N 1
ATOM 1670 C CA . SER A 1 215 ? -9.703 -22.422 -18.281 1 98.56 215 SER A CA 1
ATOM 1671 C C . SER A 1 215 ? -8.914 -23.328 -17.344 1 98.56 215 SER A C 1
ATOM 1673 O O . SER A 1 215 ? -7.914 -23.922 -17.734 1 98.56 215 SER A O 1
ATOM 1675 N N . ASP A 1 216 ? -9.422 -23.562 -16.156 1 98.75 216 ASP A N 1
ATOM 1676 C CA . ASP A 1 216 ? -8.859 -24.547 -15.234 1 98.75 216 ASP A CA 1
ATOM 1677 C C . ASP A 1 216 ? -9.062 -25.969 -15.75 1 98.75 216 ASP A C 1
ATOM 1679 O O . ASP A 1 216 ? -8.203 -26.828 -15.57 1 98.75 216 ASP A O 1
ATOM 1683 N N . LEU A 1 217 ? -10.164 -26.219 -16.406 1 98.75 217 LEU A N 1
ATOM 1684 C CA . LEU A 1 217 ? -10.469 -27.547 -16.922 1 98.75 217 LEU A CA 1
ATOM 1685 C C . LEU A 1 217 ? -9.438 -27.984 -17.938 1 98.75 217 LEU A C 1
ATOM 1687 O O . LEU A 1 217 ? -9.07 -29.172 -18 1 98.75 217 LEU A O 1
ATOM 1691 N N . GLY A 1 218 ? -9.023 -27.031 -18.719 1 98.88 218 GLY A N 1
ATOM 1692 C CA . GLY A 1 218 ? -7.984 -27.344 -19.688 1 98.88 218 GLY A CA 1
ATOM 1693 C C . GLY A 1 218 ? -6.711 -27.859 -19.047 1 98.88 218 GLY A C 1
ATOM 1694 O O . GLY A 1 218 ? -6.141 -28.859 -19.484 1 98.88 218 GLY A O 1
ATOM 1695 N N . TYR A 1 219 ? -6.305 -27.234 -17.984 1 98.94 219 TYR A N 1
ATOM 1696 C CA . TYR A 1 219 ? -5.059 -27.625 -17.344 1 98.94 219 TYR A CA 1
ATOM 1697 C C . TYR A 1 219 ? -5.242 -28.891 -16.531 1 98.94 219 TYR A C 1
ATOM 1699 O O . TYR A 1 219 ? -4.312 -29.703 -16.406 1 98.94 219 TYR A O 1
ATOM 1707 N N . MET A 1 220 ? -6.441 -29.094 -15.984 1 98.94 220 MET A N 1
ATOM 1708 C CA . MET A 1 220 ? -6.719 -30.406 -15.391 1 98.94 220 MET A CA 1
ATOM 1709 C C . MET A 1 220 ? -6.598 -31.5 -16.438 1 98.94 220 MET A C 1
ATOM 1711 O O . MET A 1 220 ? -6.008 -32.562 -16.156 1 98.94 220 MET A O 1
ATOM 1715 N N . THR A 1 221 ? -7.141 -31.281 -17.594 1 98.88 221 THR A N 1
ATOM 1716 C CA . THR A 1 221 ? -7.098 -32.25 -18.688 1 98.88 221 THR A CA 1
ATOM 1717 C C . THR A 1 221 ? -5.652 -32.562 -19.078 1 98.88 221 THR A C 1
ATOM 1719 O O . THR A 1 221 ? -5.305 -33.719 -19.312 1 98.88 221 THR A O 1
ATOM 1722 N N . LEU A 1 222 ? -4.816 -31.5 -19.078 1 98.94 222 LEU A N 1
ATOM 1723 C CA . LEU A 1 222 ? -3.412 -31.688 -19.438 1 98.94 222 LEU A CA 1
ATOM 1724 C C . LEU A 1 222 ? -2.725 -32.656 -18.484 1 98.94 222 LEU A C 1
ATOM 1726 O O . LEU A 1 222 ? -1.896 -33.469 -18.891 1 98.94 222 LEU A O 1
ATOM 1730 N N . ALA A 1 223 ? -3.049 -32.594 -17.219 1 98.94 223 ALA A N 1
ATOM 1731 C CA . ALA A 1 223 ? -2.459 -33.531 -16.266 1 98.94 223 ALA A CA 1
ATOM 1732 C C . ALA A 1 223 ? -2.85 -34.969 -16.594 1 98.94 223 ALA A C 1
ATOM 1734 O O . ALA A 1 223 ? -2.014 -35.875 -16.531 1 98.94 223 ALA A O 1
ATOM 1735 N N . PHE A 1 224 ? -4.109 -35.219 -16.969 1 98.88 224 PHE A N 1
ATOM 1736 C CA . PHE A 1 224 ? -4.566 -36.531 -17.328 1 98.88 224 PHE A CA 1
ATOM 1737 C C . PHE A 1 224 ? -3.871 -37 -18.609 1 98.88 224 PHE A C 1
ATOM 1739 O O . PHE A 1 224 ? -3.521 -38.188 -18.719 1 98.88 224 PHE A O 1
ATOM 1746 N N . ILE A 1 225 ? -3.666 -36.156 -19.531 1 98.88 225 ILE A N 1
ATOM 1747 C CA . ILE A 1 225 ? -2.98 -36.5 -20.766 1 98.88 225 ILE A CA 1
ATOM 1748 C C . ILE A 1 225 ? -1.543 -36.906 -20.469 1 98.88 225 ILE A C 1
ATOM 1750 O O . ILE A 1 225 ? -1.054 -37.906 -21 1 98.88 225 ILE A O 1
ATOM 1754 N N . ALA A 1 226 ? -0.883 -36.125 -19.625 1 98.88 226 ALA A N 1
ATOM 1755 C CA . ALA A 1 226 ? 0.481 -36.5 -19.25 1 98.88 226 ALA A CA 1
ATOM 1756 C C . ALA A 1 226 ? 0.54 -37.875 -18.656 1 98.88 226 ALA A C 1
ATOM 1758 O O . ALA A 1 226 ? 1.469 -38.656 -18.938 1 98.88 226 ALA A O 1
ATOM 1759 N N . GLU A 1 227 ? -0.451 -38.219 -17.828 1 98.81 227 GLU A N 1
ATOM 1760 C CA . GLU A 1 227 ? -0.501 -39.531 -17.234 1 98.81 227 GLU A CA 1
ATOM 1761 C C . GLU A 1 227 ? -0.678 -40.625 -18.297 1 98.81 227 GLU A C 1
ATOM 1763 O O . GLU A 1 227 ? -0.071 -41.688 -18.219 1 98.81 227 GLU A O 1
ATOM 1768 N N . LYS A 1 228 ? -1.502 -40.344 -19.25 1 98.56 228 LYS A N 1
ATOM 1769 C CA . LYS A 1 228 ? -1.722 -41.281 -20.328 1 98.56 228 LYS A CA 1
ATOM 1770 C C . LYS A 1 228 ? -0.446 -41.5 -21.141 1 98.56 228 LYS A C 1
ATOM 1772 O O . LYS A 1 228 ? -0.141 -42.625 -21.531 1 98.56 228 LYS A O 1
ATOM 1777 N N . ILE A 1 229 ? 0.259 -40.438 -21.375 1 98.56 229 ILE A N 1
ATOM 1778 C CA . ILE A 1 229 ? 1.467 -40.5 -22.188 1 98.56 229 ILE A CA 1
ATOM 1779 C C . ILE A 1 229 ? 2.568 -41.25 -21.438 1 98.56 229 ILE A C 1
ATOM 1781 O O . ILE A 1 229 ? 3.299 -42.031 -22.031 1 98.56 229 ILE A O 1
ATOM 1785 N N . THR A 1 230 ? 2.664 -41.062 -20.141 1 98.44 230 THR A N 1
ATOM 1786 C CA . THR A 1 230 ? 3.842 -41.5 -19.391 1 98.44 230 THR A CA 1
ATOM 1787 C C . THR A 1 230 ? 3.557 -42.781 -18.641 1 98.44 230 THR A C 1
ATOM 1789 O O . THR A 1 230 ? 4.48 -43.5 -18.219 1 98.44 230 THR A O 1
ATOM 1792 N N . GLY A 1 231 ? 2.232 -43 -18.328 1 98.25 231 GLY A N 1
ATOM 1793 C CA . GLY A 1 231 ? 1.844 -44.188 -17.547 1 98.25 231 GLY A CA 1
ATOM 1794 C C . GLY A 1 231 ? 2.072 -44 -16.062 1 98.25 231 GLY A C 1
ATOM 1795 O O . GLY A 1 231 ? 2.012 -44.938 -15.289 1 98.25 231 GLY A O 1
ATOM 1796 N N . GLU A 1 232 ? 2.369 -42.781 -15.664 1 98.38 232 GLU A N 1
ATOM 1797 C CA . GLU A 1 232 ? 2.635 -42.469 -14.266 1 98.38 232 GLU A CA 1
ATOM 1798 C C . GLU A 1 232 ? 1.65 -41.438 -13.742 1 98.38 232 GLU A C 1
ATOM 1800 O O . GLU A 1 232 ? 1.157 -40.594 -14.508 1 98.38 232 GLU A O 1
ATOM 1805 N N . ALA A 1 233 ? 1.409 -41.531 -12.422 1 98.5 233 ALA A N 1
ATOM 1806 C CA . ALA A 1 233 ? 0.625 -40.469 -11.805 1 98.5 233 ALA A CA 1
ATOM 1807 C C . ALA A 1 233 ? 1.297 -39.094 -11.992 1 98.5 233 ALA A C 1
ATOM 1809 O O . ALA A 1 233 ? 2.523 -39 -11.922 1 98.5 233 ALA A O 1
ATOM 1810 N N . PHE A 1 234 ? 0.514 -38.125 -12.227 1 98.62 234 PHE A N 1
ATOM 1811 C CA . PHE A 1 234 ? 1.015 -36.812 -12.617 1 98.62 234 PHE A CA 1
ATOM 1812 C C . PHE A 1 234 ? 1.995 -36.281 -11.578 1 98.62 234 PHE A C 1
ATOM 1814 O O . PHE A 1 234 ? 3.078 -35.812 -11.93 1 98.62 234 PHE A O 1
ATOM 1821 N N . ASP A 1 235 ? 1.593 -36.344 -10.25 1 98.62 235 ASP A N 1
ATOM 1822 C CA . ASP A 1 235 ? 2.418 -35.781 -9.18 1 98.62 235 ASP A CA 1
ATOM 1823 C C . ASP A 1 235 ? 3.752 -36.531 -9.086 1 98.62 235 ASP A C 1
ATOM 1825 O O . ASP A 1 235 ? 4.797 -35.906 -8.875 1 98.62 235 ASP A O 1
ATOM 1829 N N . LYS A 1 236 ? 3.766 -37.812 -9.383 1 98.5 236 LYS A N 1
ATOM 1830 C CA . LYS A 1 236 ? 4.984 -38.625 -9.32 1 98.5 236 LYS A CA 1
ATOM 1831 C C . LYS A 1 236 ? 5.879 -38.344 -10.531 1 98.5 236 LYS A C 1
ATOM 1833 O O . LYS A 1 236 ? 7.098 -38.25 -10.391 1 98.5 236 LYS A O 1
ATOM 1838 N N . TYR A 1 237 ? 5.258 -38.25 -11.648 1 98.69 237 TYR A N 1
ATOM 1839 C CA . TYR A 1 237 ? 6.031 -38.031 -12.867 1 98.69 237 TYR A CA 1
ATOM 1840 C C . TYR A 1 237 ? 6.746 -36.688 -12.812 1 98.69 237 TYR A C 1
ATOM 1842 O O . TYR A 1 237 ? 7.922 -36.594 -13.156 1 98.69 237 TYR A O 1
ATOM 1850 N N . VAL A 1 238 ? 6.055 -35.656 -12.453 1 98.69 238 VAL A N 1
ATOM 1851 C CA . VAL A 1 238 ? 6.648 -34.312 -12.438 1 98.69 238 VAL A CA 1
ATOM 1852 C C . VAL A 1 238 ? 7.785 -34.281 -11.414 1 98.69 238 VAL A C 1
ATOM 1854 O O . VAL A 1 238 ? 8.844 -33.688 -11.68 1 98.69 238 VAL A O 1
ATOM 1857 N N . ALA A 1 239 ? 7.57 -34.875 -10.219 1 98.69 239 ALA A N 1
ATOM 1858 C CA . ALA A 1 239 ? 8.609 -34.906 -9.188 1 98.69 239 ALA A CA 1
ATOM 1859 C C . ALA A 1 239 ? 9.867 -35.594 -9.703 1 98.69 239 ALA A C 1
ATOM 1861 O O . ALA A 1 239 ? 10.969 -35.062 -9.57 1 98.69 239 ALA A O 1
ATOM 1862 N N . LYS A 1 240 ? 9.688 -36.719 -10.312 1 98.38 240 LYS A N 1
ATOM 1863 C CA . LYS A 1 240 ? 10.797 -37.531 -10.781 1 98.38 240 LYS A CA 1
ATOM 1864 C C . LYS A 1 240 ? 11.523 -36.875 -11.945 1 98.38 240 LYS A C 1
ATOM 1866 O O . LYS A 1 240 ? 12.758 -36.906 -12.016 1 98.38 240 LYS A O 1
ATOM 1871 N N . THR A 1 241 ? 10.797 -36.25 -12.812 1 98.38 241 THR A N 1
ATOM 1872 C CA . THR A 1 241 ? 11.328 -35.812 -14.094 1 98.38 241 THR A CA 1
ATOM 1873 C C . THR A 1 241 ? 11.852 -34.375 -13.992 1 98.38 241 THR A C 1
ATOM 1875 O O . THR A 1 241 ? 12.828 -34.031 -14.648 1 98.38 241 THR A O 1
ATOM 1878 N N . ILE A 1 242 ? 11.195 -33.562 -13.156 1 98.56 242 ILE A N 1
ATOM 1879 C CA . ILE A 1 242 ? 11.516 -32.125 -13.125 1 98.56 242 ILE A CA 1
ATOM 1880 C C . ILE A 1 242 ? 12.203 -31.781 -11.812 1 98.56 242 ILE A C 1
ATOM 1882 O O . ILE A 1 242 ? 13.32 -31.266 -11.812 1 98.56 242 ILE A O 1
ATOM 1886 N N . TYR A 1 243 ? 11.703 -32.188 -10.664 1 98.75 243 TYR A N 1
ATOM 1887 C CA . TYR A 1 243 ? 12.133 -31.625 -9.391 1 98.75 243 TYR A CA 1
ATOM 1888 C C . TYR A 1 243 ? 13.359 -32.344 -8.859 1 98.75 243 TYR A C 1
ATOM 1890 O O . TYR A 1 243 ? 14.305 -31.734 -8.367 1 98.75 243 TYR A O 1
ATOM 1898 N N . GLU A 1 244 ? 13.344 -33.656 -8.953 1 98.44 244 GLU A N 1
ATOM 1899 C CA . GLU A 1 244 ? 14.422 -34.438 -8.375 1 98.44 244 GLU A CA 1
ATOM 1900 C C . GLU A 1 244 ? 15.75 -34.125 -9.055 1 98.44 244 GLU A C 1
ATOM 1902 O O . GLU A 1 244 ? 16.75 -33.875 -8.391 1 98.44 244 GLU A O 1
ATOM 1907 N N . PRO A 1 245 ? 15.781 -34.062 -10.367 1 98.31 245 PRO A N 1
ATOM 1908 C CA . PRO A 1 245 ? 17.047 -33.75 -11.023 1 98.31 245 PRO A CA 1
ATOM 1909 C C . PRO A 1 245 ? 17.578 -32.344 -10.664 1 98.31 245 PRO A C 1
ATOM 1911 O O . PRO A 1 245 ? 18.781 -32.094 -10.727 1 98.31 245 PRO A O 1
ATOM 1914 N N . LEU A 1 246 ? 16.703 -31.422 -10.266 1 98.25 246 LEU A N 1
ATOM 1915 C CA . LEU A 1 246 ? 17.078 -30.062 -9.938 1 98.25 246 LEU A CA 1
ATOM 1916 C C . LEU A 1 246 ? 17.281 -29.891 -8.438 1 98.25 246 LEU A C 1
ATOM 1918 O O . LEU A 1 246 ? 17.547 -28.781 -7.961 1 98.25 246 LEU A O 1
ATOM 1922 N N . GLU A 1 247 ? 17.047 -30.953 -7.703 1 97.62 247 GLU A N 1
ATOM 1923 C CA . GLU A 1 247 ? 17.188 -30.969 -6.246 1 97.62 247 GLU A CA 1
ATOM 1924 C C . GLU A 1 247 ? 16.203 -30 -5.594 1 97.62 247 GLU A C 1
ATOM 1926 O O . GLU A 1 247 ? 16.562 -29.312 -4.633 1 97.62 247 GLU A O 1
ATOM 1931 N N . MET A 1 248 ? 15.047 -29.875 -6.172 1 98.38 248 MET A N 1
ATOM 1932 C CA . MET A 1 248 ? 13.969 -29.078 -5.598 1 98.38 248 MET A CA 1
ATOM 1933 C C . MET A 1 248 ? 13.219 -29.859 -4.531 1 98.38 248 MET A C 1
ATOM 1935 O O . MET A 1 248 ? 12.055 -30.219 -4.723 1 98.38 248 MET A O 1
ATOM 1939 N N . LYS A 1 249 ? 13.758 -29.969 -3.391 1 97.06 249 LYS A N 1
ATOM 1940 C CA . LYS A 1 249 ? 13.305 -30.875 -2.346 1 97.06 249 LYS A CA 1
ATOM 1941 C C . LYS A 1 249 ? 12.047 -30.344 -1.665 1 97.06 249 LYS A C 1
ATOM 1943 O O . LYS A 1 249 ? 11.344 -31.094 -0.974 1 97.06 249 LYS A O 1
ATOM 1948 N N . ASN A 1 250 ? 11.789 -29.078 -1.837 1 98.5 250 ASN A N 1
ATOM 1949 C CA . ASN A 1 250 ? 10.656 -28.453 -1.161 1 98.5 250 ASN A CA 1
ATOM 1950 C C . ASN A 1 250 ? 9.531 -28.125 -2.141 1 98.5 250 ASN A C 1
ATOM 1952 O O . ASN A 1 250 ? 8.766 -27.188 -1.924 1 98.5 250 ASN A O 1
ATOM 1956 N N . THR A 1 251 ? 9.453 -28.812 -3.232 1 98.88 251 THR A N 1
ATOM 1957 C CA . THR A 1 251 ? 8.398 -28.656 -4.23 1 98.88 251 THR A CA 1
ATOM 1958 C C . THR A 1 251 ? 7.637 -29.953 -4.43 1 98.88 251 THR A C 1
ATOM 1960 O O . THR A 1 251 ? 8.227 -30.969 -4.816 1 98.88 251 THR A O 1
ATOM 1963 N N . MET A 1 252 ? 6.34 -29.906 -4.098 1 98.81 252 MET A N 1
ATOM 1964 C CA . MET A 1 252 ? 5.578 -31.156 -4.176 1 98.81 252 MET A CA 1
ATOM 1965 C C . MET A 1 252 ? 4.082 -30.891 -4.059 1 98.81 252 MET A C 1
ATOM 1967 O O . MET A 1 252 ? 3.674 -29.812 -3.623 1 98.81 252 MET A O 1
ATOM 1971 N N . PHE A 1 253 ? 3.348 -31.828 -4.539 1 98.81 253 PHE A N 1
ATOM 1972 C CA . PHE A 1 253 ? 1.934 -31.906 -4.191 1 98.81 253 PHE A CA 1
ATOM 1973 C C . PHE A 1 253 ? 1.745 -32.594 -2.846 1 98.81 253 PHE A C 1
ATOM 1975 O O . PHE A 1 253 ? 2.561 -33.438 -2.451 1 98.81 253 PHE A O 1
ATOM 1982 N N . ASN A 1 254 ? 0.69 -32.219 -2.115 1 98.56 254 ASN A N 1
ATOM 1983 C CA . ASN A 1 254 ? 0.31 -32.875 -0.867 1 98.56 254 ASN A CA 1
ATOM 1984 C C . ASN A 1 254 ? 1.482 -32.938 0.105 1 98.56 254 ASN A C 1
ATOM 1986 O O . ASN A 1 254 ? 1.86 -34.031 0.543 1 98.56 254 ASN A O 1
ATOM 1990 N N . PRO A 1 255 ? 1.989 -31.828 0.542 1 98.69 255 PRO A N 1
ATOM 1991 C CA . PRO A 1 255 ? 3.201 -31.844 1.365 1 98.69 255 PRO A CA 1
ATOM 1992 C C . PRO A 1 255 ? 3.01 -32.562 2.691 1 98.69 255 PRO A C 1
ATOM 1994 O O . PRO A 1 255 ? 3.912 -33.281 3.145 1 98.69 255 PRO A O 1
ATOM 1997 N N . THR A 1 256 ? 1.882 -32.469 3.363 1 97.62 256 THR A N 1
ATOM 1998 C CA . THR A 1 256 ? 1.689 -33.125 4.656 1 97.62 256 THR A CA 1
ATOM 1999 C C . THR A 1 256 ? 1.688 -34.625 4.5 1 97.62 256 THR A C 1
ATOM 2001 O O . THR A 1 256 ? 2.152 -35.344 5.387 1 97.62 256 THR A O 1
ATOM 2004 N N . LYS A 1 257 ? 1.192 -35.156 3.396 1 96.94 257 LYS A N 1
ATOM 2005 C CA . LYS A 1 257 ? 1.201 -36.594 3.117 1 96.94 257 LYS A CA 1
ATOM 2006 C C . LYS A 1 257 ? 2.609 -37.094 2.785 1 96.94 257 LYS A C 1
ATOM 2008 O O . LYS A 1 257 ? 2.889 -38.281 2.855 1 96.94 257 LYS A O 1
ATOM 2013 N N . ASN A 1 258 ? 3.414 -36.156 2.41 1 96.62 258 ASN A N 1
ATOM 2014 C CA . ASN A 1 258 ? 4.781 -36.5 2.039 1 96.62 258 ASN A CA 1
ATOM 2015 C C . ASN A 1 258 ? 5.773 -36.125 3.137 1 96.62 258 ASN A C 1
ATOM 2017 O O . ASN A 1 258 ? 6.945 -35.875 2.857 1 96.62 258 ASN A O 1
ATOM 2021 N N . GLY A 1 259 ? 5.316 -35.906 4.383 1 96.62 259 GLY A N 1
ATOM 2022 C CA . GLY A 1 259 ? 6.176 -35.844 5.555 1 96.62 259 GLY A CA 1
ATOM 2023 C C . GLY A 1 259 ? 6.535 -34.438 5.945 1 96.62 259 GLY A C 1
ATOM 2024 O O . GLY A 1 259 ? 7.309 -34.219 6.879 1 96.62 259 GLY A O 1
ATOM 2025 N N . VAL A 1 260 ? 6.027 -33.406 5.316 1 97.88 260 VAL A N 1
ATOM 2026 C CA . VAL A 1 260 ? 6.32 -32.031 5.699 1 97.88 260 VAL A CA 1
ATOM 2027 C C . VAL A 1 260 ? 5.473 -31.625 6.902 1 97.88 260 VAL A C 1
ATOM 2029 O O . VAL A 1 260 ? 4.25 -31.781 6.891 1 97.88 260 VAL A O 1
ATOM 2032 N N . GLY A 1 261 ? 6.125 -31.109 7.945 1 97 261 GLY A N 1
ATOM 2033 C CA . GLY A 1 261 ? 5.406 -30.656 9.117 1 97 261 GLY A CA 1
ATOM 2034 C C . GLY A 1 261 ? 4.598 -29.391 8.867 1 97 261 GLY A C 1
ATOM 2035 O O . GLY A 1 261 ? 5.035 -28.5 8.133 1 97 261 GLY A O 1
ATOM 2036 N N . LYS A 1 262 ? 3.498 -29.312 9.492 1 95.69 262 LYS A N 1
ATOM 2037 C CA . LYS A 1 262 ? 2.6 -28.172 9.297 1 95.69 262 LYS A CA 1
ATOM 2038 C C . LYS A 1 262 ? 3.289 -26.859 9.664 1 95.69 262 LYS A C 1
ATOM 2040 O O . LYS A 1 262 ? 3.008 -25.828 9.062 1 95.69 262 LYS A O 1
ATOM 2045 N N . SER A 1 263 ? 4.18 -26.891 10.547 1 95.19 263 SER A N 1
ATOM 2046 C CA . SER A 1 263 ? 4.871 -25.688 11.008 1 95.19 263 SER A CA 1
ATOM 2047 C C . SER A 1 263 ? 5.742 -25.094 9.906 1 95.19 263 SER A C 1
ATOM 2049 O O . SER A 1 263 ? 6.195 -23.953 10.023 1 95.19 263 SER A O 1
ATOM 2051 N N . LYS A 1 264 ? 5.91 -25.828 8.82 1 97.88 264 LYS A N 1
ATOM 2052 C CA . LYS A 1 264 ? 6.75 -25.375 7.715 1 97.88 264 LYS A CA 1
ATOM 2053 C C . LYS A 1 264 ? 5.902 -24.922 6.531 1 97.88 264 LYS A C 1
ATOM 2055 O O . LYS A 1 264 ? 6.418 -24.719 5.43 1 97.88 264 LYS A O 1
ATOM 2060 N N . ILE A 1 265 ? 4.637 -24.797 6.77 1 98.81 265 ILE A N 1
ATOM 2061 C CA . ILE A 1 265 ? 3.736 -24.484 5.664 1 98.81 265 ILE A CA 1
ATOM 2062 C C . ILE A 1 265 ? 2.883 -23.266 6.02 1 98.81 265 ILE A C 1
ATOM 2064 O O . ILE A 1 265 ? 2.299 -23.203 7.102 1 98.81 265 ILE A O 1
ATOM 2068 N N . ALA A 1 266 ? 2.812 -22.25 5.121 1 98.88 266 ALA A N 1
ATOM 2069 C CA . ALA A 1 266 ? 1.996 -21.062 5.34 1 98.88 266 ALA A CA 1
ATOM 2070 C C . ALA A 1 266 ? 0.509 -21.391 5.273 1 98.88 266 ALA A C 1
ATOM 2072 O O . ALA A 1 266 ? 0.082 -22.188 4.441 1 98.88 266 ALA A O 1
ATOM 2073 N N . VAL A 1 267 ? -0.244 -20.766 6.121 1 98.75 267 VAL A N 1
ATOM 2074 C CA . VAL A 1 267 ? -1.685 -20.984 6.184 1 98.75 267 VAL A CA 1
ATOM 2075 C C . VAL A 1 267 ? -2.385 -20.141 5.133 1 98.75 267 VAL A C 1
ATOM 2077 O O . VAL A 1 267 ? -2.01 -18.984 4.91 1 98.75 267 VAL A O 1
ATOM 2080 N N . THR A 1 268 ? -3.387 -20.719 4.457 1 98.5 268 THR A N 1
ATOM 2081 C CA . THR A 1 268 ? -4.164 -19.922 3.514 1 98.5 268 THR A CA 1
ATOM 2082 C C . THR A 1 268 ? -5.441 -19.406 4.172 1 98.5 268 THR A C 1
ATOM 2084 O O . THR A 1 268 ? -5.426 -18.375 4.844 1 98.5 268 THR A O 1
ATOM 2087 N N . SER A 1 269 ? -6.559 -20.156 4.137 1 98.38 269 SER A N 1
ATOM 2088 C CA . SER A 1 269 ? -7.836 -19.672 4.652 1 98.38 269 SER A CA 1
ATOM 2089 C C . SER A 1 269 ? -8.5 -20.719 5.543 1 98.38 269 SER A C 1
ATOM 2091 O O . SER A 1 269 ? -8.07 -21.875 5.578 1 98.38 269 SER A O 1
ATOM 2093 N N . TYR A 1 270 ? -9.469 -20.344 6.301 1 97.94 270 TYR A N 1
ATOM 2094 C CA . TYR A 1 270 ? -10.383 -21.266 6.973 1 97.94 270 TYR A CA 1
ATOM 2095 C C . TYR A 1 270 ? -11.43 -21.781 6.004 1 97.94 270 TYR A C 1
ATOM 2097 O O . TYR A 1 270 ? -12.352 -21.062 5.617 1 97.94 270 TYR A O 1
ATOM 2105 N N . GLY A 1 271 ? -11.242 -23 5.641 1 97.38 271 GLY A N 1
ATOM 2106 C CA . GLY A 1 271 ? -12.086 -23.531 4.582 1 97.38 271 GLY A CA 1
ATOM 2107 C C . GLY A 1 271 ? -11.945 -22.781 3.271 1 97.38 271 GLY A C 1
ATOM 2108 O O . GLY A 1 271 ? -10.859 -22.312 2.934 1 97.38 271 GLY A O 1
ATOM 2109 N N . ASN A 1 272 ? -13.078 -22.797 2.463 1 95.88 272 ASN A N 1
ATOM 2110 C CA . ASN A 1 272 ? -13.078 -22.156 1.152 1 95.88 272 ASN A CA 1
ATOM 2111 C C . ASN A 1 272 ? -14.219 -21.156 1.021 1 95.88 272 ASN A C 1
ATOM 2113 O O . ASN A 1 272 ? -15.086 -21.297 0.153 1 95.88 272 ASN A O 1
ATOM 2117 N N . PRO A 1 273 ? -14.133 -20.125 1.812 1 96.75 273 PRO A N 1
ATOM 2118 C CA . PRO A 1 273 ? -15.273 -19.219 1.808 1 96.75 273 PRO A CA 1
ATOM 2119 C C . PRO A 1 273 ? -15.469 -18.516 0.46 1 96.75 273 PRO A C 1
ATOM 2121 O O . PRO A 1 273 ? -16.609 -18.25 0.061 1 96.75 273 PRO A O 1
ATOM 2124 N N . PHE A 1 274 ? -14.438 -18.203 -0.244 1 97.69 274 PHE A N 1
ATOM 2125 C CA . PHE A 1 274 ? -14.547 -17.562 -1.543 1 97.69 274 PHE A CA 1
ATOM 2126 C C . PHE A 1 274 ? -15.289 -18.453 -2.535 1 97.69 274 PHE A C 1
ATOM 2128 O O . PHE A 1 274 ? -16.219 -18 -3.209 1 97.69 274 PHE A O 1
ATOM 2135 N N . GLU A 1 275 ? -14.906 -19.719 -2.617 1 96.69 275 GLU A N 1
ATOM 2136 C CA . GLU A 1 275 ? -15.547 -20.656 -3.531 1 96.69 275 GLU A CA 1
ATOM 2137 C C . GLU A 1 275 ? -17 -20.891 -3.145 1 96.69 275 GLU A C 1
ATOM 2139 O O . GLU A 1 275 ? -17.859 -21.062 -4.012 1 96.69 275 GLU A O 1
ATOM 2144 N N . LYS A 1 276 ? -17.25 -20.969 -1.866 1 96.62 276 LYS A N 1
ATOM 2145 C CA . LYS A 1 276 ? -18.641 -21.109 -1.426 1 96.62 276 LYS A CA 1
ATOM 2146 C C . LYS A 1 276 ? -19.5 -19.953 -1.928 1 96.62 276 LYS A C 1
ATOM 2148 O O . LYS A 1 276 ? -20.609 -20.156 -2.398 1 96.62 276 LYS A O 1
ATOM 2153 N N . MET A 1 277 ? -18.953 -18.781 -1.83 1 97 277 MET A N 1
ATOM 2154 C CA . MET A 1 277 ? -19.656 -17.609 -2.32 1 97 277 MET A CA 1
ATOM 2155 C C . MET A 1 277 ? -19.859 -17.672 -3.83 1 97 277 MET A C 1
ATOM 2157 O O . MET A 1 277 ? -20.891 -17.266 -4.348 1 97 277 MET A O 1
ATOM 2161 N N . MET A 1 278 ? -18.906 -18.219 -4.562 1 96.62 278 MET A N 1
ATOM 2162 C CA . MET A 1 278 ? -18.969 -18.312 -6.016 1 96.62 278 MET A CA 1
ATOM 2163 C C . MET A 1 278 ? -20.141 -19.188 -6.453 1 96.62 278 MET A C 1
ATOM 2165 O O . MET A 1 278 ? -20.703 -18.984 -7.527 1 96.62 278 MET A O 1
ATOM 2169 N N . ILE A 1 279 ? -20.531 -20.109 -5.625 1 96.75 279 ILE A N 1
ATOM 2170 C CA . ILE A 1 279 ? -21.516 -21.094 -6.078 1 96.75 279 ILE A CA 1
ATOM 2171 C C . ILE A 1 279 ? -22.875 -20.797 -5.441 1 96.75 279 ILE A C 1
ATOM 2173 O O . ILE A 1 279 ? -23.906 -21.281 -5.898 1 96.75 279 ILE A O 1
ATOM 2177 N N . ASP A 1 280 ? -22.906 -20.016 -4.371 1 95.75 280 ASP A N 1
ATOM 2178 C CA . ASP A 1 280 ? -24.125 -19.641 -3.676 1 95.75 280 ASP A CA 1
ATOM 2179 C C . ASP A 1 280 ? -24.859 -18.531 -4.41 1 95.75 280 ASP A C 1
ATOM 2181 O O . ASP A 1 280 ? -24.828 -17.375 -3.99 1 95.75 280 ASP A O 1
ATOM 2185 N N . GLU A 1 281 ? -25.672 -18.906 -5.387 1 94.19 281 GLU A N 1
ATOM 2186 C CA . GLU A 1 281 ? -26.359 -17.953 -6.246 1 94.19 281 GLU A CA 1
ATOM 2187 C C . GLU A 1 281 ? -27.469 -17.234 -5.488 1 94.19 281 GLU A C 1
ATOM 2189 O O . GLU A 1 281 ? -27.891 -16.141 -5.879 1 94.19 281 GLU A O 1
ATOM 2194 N N . VAL A 1 282 ? -27.922 -17.781 -4.434 1 94.12 282 VAL A N 1
ATOM 2195 C CA . VAL A 1 282 ? -29.031 -17.203 -3.684 1 94.12 282 VAL A CA 1
ATOM 2196 C C . VAL A 1 282 ? -28.531 -16.031 -2.842 1 94.12 282 VAL A C 1
ATOM 2198 O O . VAL A 1 282 ? -29.062 -14.922 -2.928 1 94.12 282 VAL A O 1
ATOM 2201 N N . ASN A 1 283 ? -27.531 -16.25 -2.15 1 94.12 283 ASN A N 1
ATOM 2202 C CA . ASN A 1 283 ? -27.062 -15.234 -1.215 1 94.12 283 ASN A CA 1
ATOM 2203 C C . ASN A 1 283 ? -26.047 -14.305 -1.859 1 94.12 283 ASN A C 1
ATOM 2205 O O . ASN A 1 283 ? -25.875 -13.164 -1.424 1 94.12 283 ASN A O 1
ATOM 2209 N N . PHE A 1 284 ? -25.312 -14.836 -2.887 1 95.69 284 PHE A N 1
ATOM 2210 C CA . PHE A 1 284 ? -24.266 -14.047 -3.539 1 95.69 284 PHE A CA 1
ATOM 2211 C C . PHE A 1 284 ? -24.406 -14.133 -5.055 1 95.69 284 PHE A C 1
ATOM 2213 O O . PHE A 1 284 ? -23.484 -14.586 -5.738 1 95.69 284 PHE A O 1
ATOM 2220 N N . PRO A 1 285 ? -25.531 -13.594 -5.531 1 93.44 285 PRO A N 1
ATOM 2221 C CA . PRO A 1 285 ? -25.719 -13.656 -6.984 1 93.44 285 PRO A CA 1
ATOM 2222 C C . PRO A 1 285 ? -24.656 -12.883 -7.754 1 93.44 285 PRO A C 1
ATOM 2224 O O . PRO A 1 285 ? -24.234 -11.797 -7.324 1 93.44 285 PRO A O 1
ATOM 2227 N N . LYS A 1 286 ? -24.062 -13.383 -8.766 1 90.88 286 LYS A N 1
ATOM 2228 C CA . LYS A 1 286 ? -23.156 -12.758 -9.719 1 90.88 286 LYS A CA 1
ATOM 2229 C C . LYS A 1 286 ? -21.766 -12.562 -9.117 1 90.88 286 LYS A C 1
ATOM 2231 O O . LYS A 1 286 ? -20.969 -11.766 -9.617 1 90.88 286 LYS A O 1
ATOM 2236 N N . PHE A 1 287 ? -21.375 -13.195 -8.023 1 93.5 287 PHE A N 1
ATOM 2237 C CA . PHE A 1 287 ? -20.062 -13.078 -7.391 1 93.5 287 PHE A CA 1
ATOM 2238 C C . PHE A 1 287 ? -19 -13.75 -8.242 1 93.5 287 PHE A C 1
ATOM 2240 O O . PHE A 1 287 ? -17.859 -13.273 -8.305 1 93.5 287 PHE A O 1
ATOM 2247 N N . GLY A 1 288 ? -19.328 -14.703 -8.922 1 91.38 288 GLY A N 1
ATOM 2248 C CA . GLY A 1 288 ? -18.438 -15.469 -9.773 1 91.38 288 GLY A CA 1
ATOM 2249 C C . GLY A 1 288 ? -19.078 -15.883 -11.086 1 91.38 288 GLY A C 1
ATOM 2250 O O . GLY A 1 288 ? -19.719 -15.078 -11.75 1 91.38 288 GLY A O 1
ATOM 2251 N N . TYR A 1 289 ? -18.812 -17.094 -11.375 1 92.38 289 TYR A N 1
ATOM 2252 C CA . TYR A 1 289 ? -19.422 -17.656 -12.57 1 92.38 289 TYR A CA 1
ATOM 2253 C C . TYR A 1 289 ? -20.891 -17.984 -12.32 1 92.38 289 TYR A C 1
ATOM 2255 O O . TYR A 1 289 ? -21.344 -18.047 -11.172 1 92.38 289 TYR A O 1
ATOM 2263 N N . ASP A 1 290 ? -21.672 -18.109 -13.406 1 92.5 290 ASP A N 1
ATOM 2264 C CA . ASP A 1 290 ? -23.062 -18.484 -13.266 1 92.5 290 ASP A CA 1
ATOM 2265 C C . ASP A 1 290 ? -23.203 -19.938 -12.789 1 92.5 290 ASP A C 1
ATOM 2267 O O . ASP A 1 290 ? -22.859 -20.859 -13.523 1 92.5 290 ASP A O 1
ATOM 2271 N N . MET A 1 291 ? -23.766 -20.109 -11.617 1 95.19 291 MET A N 1
ATOM 2272 C CA . MET A 1 291 ? -23.891 -21.438 -11.008 1 95.19 291 MET A CA 1
ATOM 2273 C C . MET A 1 291 ? -25.359 -21.797 -10.797 1 95.19 291 MET A C 1
ATOM 2275 O O . MET A 1 291 ? -25.672 -22.641 -9.953 1 95.19 291 MET A O 1
ATOM 2279 N N . THR A 1 292 ? -26.234 -21.172 -11.531 1 94.56 292 THR A N 1
ATOM 2280 C CA . THR A 1 292 ? -27.656 -21.375 -11.367 1 94.56 292 THR A CA 1
ATOM 2281 C C . THR A 1 292 ? -28.031 -22.828 -11.609 1 94.56 292 THR A C 1
ATOM 2283 O O . THR A 1 292 ? -28.906 -23.375 -10.938 1 94.56 292 THR A O 1
ATOM 2286 N N . ALA A 1 293 ? -27.359 -23.469 -12.547 1 93.69 293 ALA A N 1
ATOM 2287 C CA . ALA A 1 293 ? -27.656 -24.844 -12.906 1 93.69 293 ALA A CA 1
ATOM 2288 C C . ALA A 1 293 ? -27.203 -25.812 -11.812 1 93.69 293 ALA A C 1
ATOM 2290 O O . ALA A 1 293 ? -27.641 -26.969 -11.773 1 93.69 293 ALA A O 1
ATOM 2291 N N . ASP A 1 294 ? -26.359 -25.328 -10.891 1 96 294 ASP A N 1
ATOM 2292 C CA . ASP A 1 294 ? -25.75 -26.188 -9.891 1 96 294 ASP A CA 1
ATOM 2293 C C . ASP A 1 294 ? -26.422 -26.016 -8.523 1 96 294 ASP A C 1
ATOM 2295 O O . ASP A 1 294 ? -25.906 -26.5 -7.516 1 96 294 ASP A O 1
ATOM 2299 N N . LYS A 1 295 ? -27.531 -25.391 -8.43 1 95 295 LYS A N 1
ATOM 2300 C CA . LYS A 1 295 ? -28.188 -25.031 -7.172 1 95 295 LYS A CA 1
ATOM 2301 C C . LYS A 1 295 ? -28.469 -26.266 -6.328 1 95 295 LYS A C 1
ATOM 2303 O O . LYS A 1 295 ? -28.188 -26.297 -5.133 1 95 295 LYS A O 1
ATOM 2308 N N . GLU A 1 296 ? -29.062 -27.312 -6.926 1 95.69 296 GLU A N 1
ATOM 2309 C CA . GLU A 1 296 ? -29.422 -28.516 -6.184 1 95.69 296 GLU A CA 1
ATOM 2310 C C . GLU A 1 296 ? -28.188 -29.219 -5.648 1 95.69 296 GLU A C 1
ATOM 2312 O O . GLU A 1 296 ? -28.156 -29.656 -4.496 1 95.69 296 GLU A O 1
ATOM 2317 N N . ALA A 1 297 ? -27.203 -29.344 -6.551 1 96.81 297 ALA A N 1
ATOM 2318 C CA . ALA A 1 297 ? -25.953 -29.984 -6.133 1 96.81 297 ALA A CA 1
ATOM 2319 C C . ALA A 1 297 ? -25.312 -29.234 -4.977 1 96.81 297 ALA A C 1
ATOM 2321 O O . ALA A 1 297 ? -24.766 -29.844 -4.055 1 96.81 297 ALA A O 1
ATOM 2322 N N . PHE A 1 298 ? -25.375 -27.922 -5.008 1 96.56 298 PHE A N 1
ATOM 2323 C CA . PHE A 1 298 ? -24.812 -27.078 -3.957 1 96.56 298 PHE A CA 1
ATOM 2324 C C . PHE A 1 298 ? -25.547 -27.312 -2.637 1 96.56 298 PHE A C 1
ATOM 2326 O O . PHE A 1 298 ? -24.906 -27.469 -1.593 1 96.56 298 PHE A O 1
ATOM 2333 N N . GLU A 1 299 ? -26.828 -27.391 -2.627 1 95.5 299 GLU A N 1
ATOM 2334 C CA . GLU A 1 299 ? -27.641 -27.562 -1.43 1 95.5 299 GLU A CA 1
ATOM 2335 C C . GLU A 1 299 ? -27.375 -28.906 -0.764 1 95.5 299 GLU A C 1
ATOM 2337 O O . GLU A 1 299 ? -27.438 -29.031 0.461 1 95.5 299 GLU A O 1
ATOM 2342 N N . LYS A 1 300 ? -26.984 -29.844 -1.594 1 96.06 300 LYS A N 1
ATOM 2343 C CA . LYS A 1 300 ? -26.797 -31.203 -1.076 1 96.06 300 LYS A CA 1
ATOM 2344 C C . LYS A 1 300 ? -25.344 -31.422 -0.668 1 96.06 300 LYS A C 1
ATOM 2346 O O . LYS A 1 300 ? -25.031 -32.406 0.026 1 96.06 300 LYS A O 1
ATOM 2351 N N . PHE A 1 301 ? -24.484 -30.547 -1.136 1 96.62 301 PHE A N 1
ATOM 2352 C CA . PHE A 1 301 ? -23.062 -30.734 -0.922 1 96.62 301 PHE A CA 1
ATOM 2353 C C . PHE A 1 301 ? -22.703 -30.578 0.551 1 96.62 301 PHE A C 1
ATOM 2355 O O . PHE A 1 301 ? -23.047 -29.578 1.174 1 96.62 301 PHE A O 1
ATOM 2362 N N . ASN A 1 302 ? -21.953 -31.469 1.148 1 93.94 302 ASN A N 1
ATOM 2363 C CA . ASN A 1 302 ? -21.547 -31.438 2.553 1 93.94 302 ASN A CA 1
ATOM 2364 C C . ASN A 1 302 ? -20.047 -31.609 2.711 1 93.94 302 ASN A C 1
ATOM 2366 O O . ASN A 1 302 ? -19.562 -31.969 3.785 1 93.94 302 ASN A O 1
ATOM 2370 N N . GLY A 1 303 ? -19.344 -31.375 1.698 1 95 303 GLY A N 1
ATOM 2371 C CA . GLY A 1 303 ? -17.906 -31.656 1.705 1 95 303 GLY A CA 1
ATOM 2372 C C . GLY A 1 303 ? -17.062 -30.422 2 1 95 303 GLY A C 1
ATOM 2373 O O . GLY A 1 303 ? -15.852 -30.438 1.804 1 95 303 GLY A O 1
ATOM 2374 N N . TRP A 1 304 ? -17.688 -29.375 2.527 1 96.44 304 TRP A N 1
ATOM 2375 C CA . TRP A 1 304 ? -16.938 -28.156 2.818 1 96.44 304 TRP A CA 1
ATOM 2376 C C . TRP A 1 304 ? -15.961 -28.391 3.961 1 96.44 304 TRP A C 1
ATOM 2378 O O . TRP A 1 304 ? -16.281 -29.031 4.953 1 96.44 304 TRP A O 1
ATOM 2388 N N . ARG A 1 305 ? -14.789 -27.828 3.793 1 96.69 305 ARG A N 1
ATOM 2389 C CA . ARG A 1 305 ? -13.789 -27.859 4.855 1 96.69 305 ARG A CA 1
ATOM 2390 C C . ARG A 1 305 ? -14.047 -26.766 5.879 1 96.69 305 ARG A C 1
ATOM 2392 O O . ARG A 1 305 ? -14.398 -25.641 5.512 1 96.69 305 ARG A O 1
ATOM 2399 N N . ASN A 1 306 ? -13.961 -27.078 7.207 1 96.12 306 ASN A N 1
ATOM 2400 C CA . ASN A 1 306 ? -14.258 -26.141 8.289 1 96.12 306 ASN A CA 1
ATOM 2401 C C . ASN A 1 306 ? -13.094 -26.047 9.273 1 96.12 306 ASN A C 1
ATOM 2403 O O . ASN A 1 306 ? -13.297 -26.141 10.492 1 96.12 306 ASN A O 1
ATOM 2407 N N . TYR A 1 307 ? -11.945 -25.953 8.789 1 97.19 307 TYR A N 1
ATOM 2408 C CA . TYR A 1 307 ? -10.695 -25.781 9.531 1 97.19 307 TYR A CA 1
ATOM 2409 C C . TYR A 1 307 ? -9.703 -24.938 8.75 1 97.19 307 TYR A C 1
ATOM 2411 O O . TYR A 1 307 ? -9.945 -24.594 7.586 1 97.19 307 TYR A O 1
ATOM 2419 N N . GLU A 1 308 ? -8.609 -24.516 9.391 1 97.06 308 GLU A N 1
ATOM 2420 C CA . GLU A 1 308 ? -7.559 -23.75 8.711 1 97.06 308 GLU A CA 1
ATOM 2421 C C . GLU A 1 308 ? -6.801 -24.625 7.715 1 97.06 308 GLU A C 1
ATOM 2423 O O . GLU A 1 308 ? -6.316 -25.703 8.07 1 97.06 308 GLU A O 1
ATOM 2428 N N . LEU A 1 309 ? -6.754 -24.156 6.543 1 98.38 309 LEU A N 1
ATOM 2429 C CA . LEU A 1 309 ? -6.059 -24.938 5.52 1 98.38 309 LEU A CA 1
ATOM 2430 C C . LEU A 1 309 ? -4.555 -24.688 5.578 1 98.38 309 LEU A C 1
ATOM 2432 O O . LEU A 1 309 ? -4.098 -23.562 5.387 1 98.38 309 LEU A O 1
ATOM 2436 N N . GLN A 1 310 ? -3.857 -25.688 5.844 1 98.12 310 GLN A N 1
ATOM 2437 C CA . GLN A 1 310 ? -2.402 -25.719 5.969 1 98.12 310 GLN A CA 1
ATOM 2438 C C . GLN A 1 310 ? -1.829 -27.031 5.465 1 98.12 310 GLN A C 1
ATOM 2440 O O . GLN A 1 310 ? -1.978 -28.062 6.117 1 98.12 310 GLN A O 1
ATOM 2445 N N . GLY A 1 311 ? -1.183 -26.969 4.309 1 97.75 311 GLY A N 1
ATOM 2446 C CA . GLY A 1 311 ? -0.644 -28.172 3.701 1 97.75 311 GLY A CA 1
ATOM 2447 C C . GLY A 1 311 ? -1.626 -28.859 2.773 1 97.75 311 GLY A C 1
ATOM 2448 O O . GLY A 1 311 ? -1.301 -29.891 2.17 1 97.75 311 GLY A O 1
ATOM 2449 N N . GLU A 1 312 ? -2.783 -28.328 2.725 1 97.5 312 GLU A N 1
ATOM 2450 C CA . GLU A 1 312 ? -3.805 -28.703 1.749 1 97.5 312 GLU A CA 1
ATOM 2451 C C . GLU A 1 312 ? -4.07 -27.562 0.77 1 97.5 312 GLU A C 1
ATOM 2453 O O . GLU A 1 312 ? -4.172 -26.391 1.173 1 97.5 312 GLU A O 1
ATOM 2458 N N . VAL A 1 313 ? -4.094 -27.953 -0.49 1 98.62 313 VAL A N 1
ATOM 2459 C CA . VAL A 1 313 ? -4.332 -26.938 -1.51 1 98.62 313 VAL A CA 1
ATOM 2460 C C . VAL A 1 313 ? -5.676 -26.25 -1.261 1 98.62 313 VAL A C 1
ATOM 2462 O O . VAL A 1 313 ? -6.66 -26.922 -0.923 1 98.62 313 VAL A O 1
ATOM 2465 N N . ASN A 1 314 ? -5.699 -24.922 -1.373 1 98.69 314 ASN A N 1
ATOM 2466 C CA . ASN A 1 314 ? -6.906 -24.125 -1.151 1 98.69 314 ASN A CA 1
ATOM 2467 C C . ASN A 1 314 ? -7.957 -24.391 -2.223 1 98.69 314 ASN A C 1
ATOM 2469 O O . ASN A 1 314 ? -9.156 -24.438 -1.927 1 98.69 314 ASN A O 1
ATOM 2473 N N . ASP A 1 315 ? -7.551 -24.578 -3.428 1 98.69 315 ASP A N 1
ATOM 2474 C CA . ASP A 1 315 ? -8.453 -24.812 -4.551 1 98.69 315 ASP A CA 1
ATOM 2475 C C . ASP A 1 315 ? -9.32 -26.047 -4.316 1 98.69 315 ASP A C 1
ATOM 2477 O O . ASP A 1 315 ? -8.797 -27.156 -4.133 1 98.69 315 ASP A O 1
ATOM 2481 N N . GLY A 1 316 ? -10.594 -25.859 -4.379 1 98.38 316 GLY A N 1
ATOM 2482 C CA . GLY A 1 316 ? -11.508 -26.953 -4.059 1 98.38 316 GLY A CA 1
ATOM 2483 C C . GLY A 1 316 ? -11.484 -28.062 -5.086 1 98.38 316 GLY A C 1
ATOM 2484 O O . GLY A 1 316 ? -11.578 -29.234 -4.734 1 98.38 316 GLY A O 1
ATOM 2485 N N . ASN A 1 317 ? -11.375 -27.719 -6.355 1 98.62 317 ASN A N 1
ATOM 2486 C CA . ASN A 1 317 ? -11.328 -28.75 -7.391 1 98.62 317 ASN A CA 1
ATOM 2487 C C . ASN A 1 317 ? -10.07 -29.594 -7.277 1 98.62 317 ASN A C 1
ATOM 2489 O O . ASN A 1 317 ? -10.117 -30.812 -7.473 1 98.62 317 ASN A O 1
ATOM 2493 N N . ALA A 1 318 ? -8.977 -28.969 -6.941 1 98.75 318 ALA A N 1
ATOM 2494 C CA . ALA A 1 318 ? -7.73 -29.719 -6.789 1 98.75 318 ALA A CA 1
ATOM 2495 C C . ALA A 1 318 ? -7.785 -30.625 -5.562 1 98.75 318 ALA A C 1
ATOM 2497 O O . ALA A 1 318 ? -7.332 -31.781 -5.613 1 98.75 318 ALA A O 1
ATOM 2498 N N . PHE A 1 319 ? -8.352 -30.125 -4.496 1 98.5 319 PHE A N 1
ATOM 2499 C CA . PHE A 1 319 ? -8.344 -30.906 -3.262 1 98.5 319 PHE A CA 1
ATOM 2500 C C . PHE A 1 319 ? -9.469 -31.938 -3.26 1 98.5 319 PHE A C 1
ATOM 2502 O O . PHE A 1 319 ? -9.211 -33.156 -3.27 1 98.5 319 PHE A O 1
ATOM 2509 N N . MET A 1 320 ? -10.68 -31.516 -3.379 1 97.56 320 MET A N 1
ATOM 2510 C CA . MET A 1 320 ? -11.844 -32.344 -3.102 1 97.56 320 MET A CA 1
ATOM 2511 C C . MET A 1 320 ? -12.172 -33.25 -4.293 1 97.56 320 MET A C 1
ATOM 2513 O O . MET A 1 320 ? -12.703 -34.344 -4.125 1 97.56 320 MET A O 1
ATOM 2517 N N . ALA A 1 321 ? -11.742 -32.812 -5.492 1 98.25 321 ALA A N 1
ATOM 2518 C CA . ALA A 1 321 ? -12.117 -33.594 -6.676 1 98.25 321 ALA A CA 1
ATOM 2519 C C . ALA A 1 321 ? -10.906 -34.281 -7.277 1 98.25 321 ALA A C 1
ATOM 2521 O O . ALA A 1 321 ? -11.047 -35.25 -8.047 1 98.25 321 ALA A O 1
ATOM 2522 N N . ASN A 1 322 ? -9.703 -33.812 -6.934 1 98.38 322 ASN A N 1
ATOM 2523 C CA . ASN A 1 322 ? -8.531 -34.375 -7.613 1 98.38 322 ASN A CA 1
ATOM 2524 C C . ASN A 1 322 ? -7.477 -34.844 -6.621 1 98.38 322 ASN A C 1
ATOM 2526 O O . ASN A 1 322 ? -6.289 -34.906 -6.949 1 98.38 322 ASN A O 1
ATOM 2530 N N . GLU A 1 323 ? -7.891 -35.094 -5.402 1 97.38 323 GLU A N 1
ATOM 2531 C CA . GLU A 1 323 ? -7.062 -35.75 -4.395 1 97.38 323 GLU A CA 1
ATOM 2532 C C . GLU A 1 323 ? -5.812 -34.906 -4.09 1 97.38 323 GLU A C 1
ATOM 2534 O O . GLU A 1 323 ? -4.77 -35.469 -3.736 1 97.38 323 GLU A O 1
ATOM 2539 N N . GLY A 1 324 ? -5.805 -33.688 -4.359 1 98.25 324 GLY A N 1
ATOM 2540 C CA . GLY A 1 324 ? -4.766 -32.781 -3.902 1 98.25 324 GLY A CA 1
ATOM 2541 C C . GLY A 1 324 ? -3.732 -32.469 -4.969 1 98.25 324 GLY A C 1
ATOM 2542 O O . GLY A 1 324 ? -2.787 -31.703 -4.719 1 98.25 324 GLY A O 1
ATOM 2543 N N . TYR A 1 325 ? -3.822 -33.062 -6.145 1 98.06 325 TYR A N 1
ATOM 2544 C CA . TYR A 1 325 ? -2.896 -32.75 -7.23 1 98.06 325 TYR A CA 1
ATOM 2545 C C . TYR A 1 325 ? -3.623 -32.688 -8.57 1 98.06 325 TYR A C 1
ATOM 2547 O O . TYR A 1 325 ? -4.25 -33.688 -8.984 1 98.06 325 TYR A O 1
ATOM 2555 N N . ALA A 1 326 ? -3.674 -31.547 -9.195 1 98.75 326 ALA A N 1
ATOM 2556 C CA . ALA A 1 326 ? -4.266 -31.297 -10.5 1 98.75 326 ALA A CA 1
ATOM 2557 C C . ALA A 1 326 ? -3.373 -30.391 -11.344 1 98.75 326 ALA A C 1
ATOM 2559 O O . ALA A 1 326 ? -2.445 -29.766 -10.82 1 98.75 326 ALA A O 1
ATOM 2560 N N . GLY A 1 327 ? -3.648 -30.375 -12.602 1 98.88 327 GLY A N 1
ATOM 2561 C CA . GLY A 1 327 ? -2.807 -29.625 -13.508 1 98.88 327 GLY A CA 1
ATOM 2562 C C . GLY A 1 327 ? -2.941 -28.125 -13.336 1 98.88 327 GLY A C 1
ATOM 2563 O O . GLY A 1 327 ? -2.049 -27.359 -13.727 1 98.88 327 GLY A O 1
ATOM 2564 N N . HIS A 1 328 ? -4.027 -27.656 -12.711 1 98.88 328 HIS A N 1
ATOM 2565 C CA . HIS A 1 328 ? -4.281 -26.234 -12.609 1 98.88 328 HIS A CA 1
ATOM 2566 C C . HIS A 1 328 ? -3.863 -25.688 -11.25 1 98.88 328 HIS A C 1
ATOM 2568 O O . HIS A 1 328 ? -3.67 -24.484 -11.086 1 98.88 328 HIS A O 1
ATOM 2574 N N . ALA A 1 329 ? -3.748 -26.578 -10.219 1 98.88 329 ALA A N 1
ATOM 2575 C CA . ALA A 1 329 ? -3.451 -26.172 -8.852 1 98.88 329 ALA A CA 1
ATOM 2576 C C . ALA A 1 329 ? -3.018 -27.375 -8 1 98.88 329 ALA A C 1
ATOM 2578 O O . ALA A 1 329 ? -3.186 -28.516 -8.406 1 98.88 329 ALA A O 1
ATOM 2579 N N . GLY A 1 330 ? -2.383 -27.094 -6.898 1 98.88 330 GLY A N 1
ATOM 2580 C CA . GLY A 1 330 ? -2.08 -28.141 -5.938 1 98.88 330 GLY A CA 1
ATOM 2581 C C . GLY A 1 330 ? -0.616 -28.172 -5.539 1 98.88 330 GLY A C 1
ATOM 2582 O O . GLY A 1 330 ? -0.257 -28.797 -4.539 1 98.88 330 GLY A O 1
ATOM 2583 N N . LEU A 1 331 ? 0.191 -27.469 -6.242 1 98.94 331 LEU A N 1
ATOM 2584 C CA . LEU A 1 331 ? 1.627 -27.516 -5.984 1 98.94 331 LEU A CA 1
ATOM 2585 C C . LEU A 1 331 ? 2.006 -26.562 -4.852 1 98.94 331 LEU A C 1
ATOM 2587 O O . LEU A 1 331 ? 1.47 -25.453 -4.758 1 98.94 331 LEU A O 1
ATOM 2591 N N . PHE A 1 332 ? 2.865 -27.016 -3.986 1 98.94 332 PHE A N 1
ATOM 2592 C CA . PHE A 1 332 ? 3.512 -26.203 -2.961 1 98.94 332 PHE A CA 1
ATOM 2593 C C . PHE A 1 332 ? 5.004 -26.062 -3.238 1 98.94 332 PHE A C 1
ATOM 2595 O O . PHE A 1 332 ? 5.621 -26.969 -3.807 1 98.94 332 PHE A O 1
ATOM 2602 N N . SER A 1 333 ? 5.566 -24.953 -2.828 1 98.94 333 SER A N 1
ATOM 2603 C CA . SER A 1 333 ? 6.996 -24.781 -3.068 1 98.94 333 SER A CA 1
ATOM 2604 C C . SER A 1 333 ? 7.551 -23.625 -2.236 1 98.94 333 SER A C 1
ATOM 2606 O O . SER A 1 333 ? 6.863 -23.094 -1.36 1 98.94 333 SER A O 1
ATOM 2608 N N . THR A 1 334 ? 8.867 -23.359 -2.365 1 98.94 334 THR A N 1
ATOM 2609 C CA . THR A 1 334 ? 9.57 -22.203 -1.835 1 98.94 334 THR A CA 1
ATOM 2610 C C . THR A 1 334 ? 10.062 -21.297 -2.967 1 98.94 334 THR A C 1
ATOM 2612 O O . THR A 1 334 ? 10.133 -21.734 -4.121 1 98.94 334 THR A O 1
ATOM 2615 N N . ALA A 1 335 ? 10.352 -20.109 -2.559 1 98.94 335 ALA A N 1
ATOM 2616 C CA . ALA A 1 335 ? 10.883 -19.172 -3.549 1 98.94 335 ALA A CA 1
ATOM 2617 C C . ALA A 1 335 ? 12.227 -19.641 -4.082 1 98.94 335 ALA A C 1
ATOM 2619 O O . ALA A 1 335 ? 12.531 -19.484 -5.266 1 98.94 335 ALA A O 1
ATOM 2620 N N . THR A 1 336 ? 13.016 -20.266 -3.273 1 98.75 336 THR A N 1
ATOM 2621 C CA . THR A 1 336 ? 14.328 -20.75 -3.682 1 98.75 336 THR A CA 1
ATOM 2622 C C . THR A 1 336 ? 14.203 -21.859 -4.715 1 98.75 336 THR A C 1
ATOM 2624 O O . THR A 1 336 ? 14.859 -21.828 -5.758 1 98.75 336 THR A O 1
ATOM 2627 N N . ASP A 1 337 ? 13.352 -22.844 -4.445 1 98.88 337 ASP A N 1
ATOM 2628 C CA . ASP A 1 337 ? 13.148 -23.922 -5.41 1 98.88 337 ASP A CA 1
ATOM 2629 C C . ASP A 1 337 ? 12.641 -23.375 -6.742 1 98.88 337 ASP A C 1
ATOM 2631 O O . ASP A 1 337 ? 13.133 -23.766 -7.805 1 98.88 337 ASP A O 1
ATOM 2635 N N . LEU A 1 338 ? 11.688 -22.516 -6.645 1 98.94 338 LEU A N 1
ATOM 2636 C CA . LEU A 1 338 ? 11.117 -21.969 -7.875 1 98.94 338 LEU A CA 1
ATOM 2637 C C . LEU A 1 338 ? 12.156 -21.188 -8.656 1 98.94 338 LEU A C 1
ATOM 2639 O O . LEU A 1 338 ? 12.164 -21.219 -9.891 1 98.94 338 LEU A O 1
ATOM 2643 N N . SER A 1 339 ? 12.992 -20.406 -7.945 1 98.75 339 SER A N 1
ATOM 2644 C CA . SER A 1 339 ? 14.031 -19.656 -8.648 1 98.75 339 SER A CA 1
ATOM 2645 C C . SER A 1 339 ? 14.969 -20.578 -9.414 1 98.75 339 SER A C 1
ATOM 2647 O O . SER A 1 339 ? 15.422 -20.25 -10.508 1 98.75 339 SER A O 1
ATOM 2649 N N . THR A 1 340 ? 15.25 -21.766 -8.883 1 98.5 340 THR A N 1
ATOM 2650 C CA . THR A 1 340 ? 16.047 -22.781 -9.555 1 98.5 340 THR A CA 1
ATOM 2651 C C . THR A 1 340 ? 15.367 -23.25 -10.836 1 98.5 340 THR A C 1
ATOM 2653 O O . THR A 1 340 ? 16 -23.344 -11.891 1 98.5 340 THR A O 1
ATOM 2656 N N . LEU A 1 341 ? 14.133 -23.547 -10.695 1 98.81 341 LEU A N 1
ATOM 2657 C CA . LEU A 1 341 ? 13.359 -24.031 -11.836 1 98.81 341 LEU A CA 1
ATOM 2658 C C . LEU A 1 341 ? 13.383 -23.016 -12.977 1 98.81 341 LEU A C 1
ATOM 2660 O O . LEU A 1 341 ? 13.625 -23.375 -14.133 1 98.81 341 LEU A O 1
ATOM 2664 N N . TYR A 1 342 ? 13.195 -21.766 -12.664 1 98.81 342 TYR A N 1
ATOM 2665 C CA . TYR A 1 342 ? 13.008 -20.781 -13.727 1 98.81 342 TYR A CA 1
ATOM 2666 C C . TYR A 1 342 ? 14.352 -20.266 -14.242 1 98.81 342 TYR A C 1
ATOM 2668 O O . TYR A 1 342 ? 14.422 -19.688 -15.328 1 98.81 342 TYR A O 1
ATOM 2676 N N . GLN A 1 343 ? 15.398 -20.5 -13.477 1 98.5 343 GLN A N 1
ATOM 2677 C CA . GLN A 1 343 ? 16.719 -20.297 -14.047 1 98.5 343 GLN A CA 1
ATOM 2678 C C . GLN A 1 343 ? 16.984 -21.266 -15.195 1 98.5 343 GLN A C 1
ATOM 2680 O O . GLN A 1 343 ? 17.656 -20.922 -16.172 1 98.5 343 GLN A O 1
ATOM 2685 N N . VAL A 1 344 ? 16.438 -22.469 -15.094 1 98.56 344 VAL A N 1
ATOM 2686 C CA . VAL A 1 344 ? 16.562 -23.438 -16.188 1 98.56 344 VAL A CA 1
ATOM 2687 C C . VAL A 1 344 ? 15.961 -22.859 -17.453 1 98.56 344 VAL A C 1
ATOM 2689 O O . VAL A 1 344 ? 16.531 -23 -18.547 1 98.56 344 VAL A O 1
ATOM 2692 N N . LEU A 1 345 ? 14.805 -22.219 -17.312 1 98.31 345 LEU A N 1
ATOM 2693 C CA . LEU A 1 345 ? 14.18 -21.578 -18.469 1 98.31 345 LEU A CA 1
ATOM 2694 C C . LEU A 1 345 ? 15.078 -20.484 -19.031 1 98.31 345 LEU A C 1
ATOM 2696 O O . LEU A 1 345 ? 15.25 -20.406 -20.25 1 98.31 345 LEU A O 1
ATOM 2700 N N . VAL A 1 346 ? 15.625 -19.672 -18.172 1 98.25 346 VAL A N 1
ATOM 2701 C CA . VAL A 1 346 ? 16.5 -18.578 -18.578 1 98.25 346 VAL A CA 1
ATOM 2702 C C . VAL A 1 346 ? 17.734 -19.156 -19.281 1 98.25 346 VAL A C 1
ATOM 2704 O O . VAL A 1 346 ? 18.234 -18.547 -20.234 1 98.25 346 VAL A O 1
ATOM 2707 N N . ASP A 1 347 ? 18.172 -20.344 -18.812 1 97.56 347 ASP A N 1
ATOM 2708 C CA . ASP A 1 347 ? 19.344 -21.016 -19.375 1 97.56 347 ASP A CA 1
ATOM 2709 C C . ASP A 1 347 ? 18.969 -21.891 -20.562 1 97.56 347 ASP A C 1
ATOM 2711 O O . ASP A 1 347 ? 19.734 -22.797 -20.938 1 97.56 347 ASP A O 1
ATOM 2715 N N . LYS A 1 348 ? 17.844 -21.781 -21.016 1 96.69 348 LYS A N 1
ATOM 2716 C CA . LYS A 1 348 ? 17.391 -22.422 -22.25 1 96.69 348 LYS A CA 1
ATOM 2717 C C . LYS A 1 348 ? 17.25 -23.922 -22.062 1 96.69 348 LYS A C 1
ATOM 2719 O O . LYS A 1 348 ? 17.594 -24.703 -22.969 1 96.69 348 LYS A O 1
ATOM 2724 N N . GLY A 1 349 ? 16.953 -24.312 -20.844 1 97.31 349 GLY A N 1
ATOM 2725 C CA . GLY A 1 349 ? 16.469 -25.672 -20.625 1 97.31 349 GLY A CA 1
ATOM 2726 C C . GLY A 1 349 ? 17.469 -26.547 -19.906 1 97.31 349 GLY A C 1
ATOM 2727 O O . GLY A 1 349 ? 17.203 -27.734 -19.672 1 97.31 349 GLY A O 1
ATOM 2728 N N . LYS A 1 350 ? 18.578 -25.969 -19.516 1 94.88 350 LYS A N 1
ATOM 2729 C CA . LYS A 1 350 ? 19.625 -26.797 -18.938 1 94.88 350 LYS A CA 1
ATOM 2730 C C . LYS A 1 350 ? 20.141 -26.219 -17.625 1 94.88 350 LYS A C 1
ATOM 2732 O O . LYS A 1 350 ? 20.109 -25 -17.422 1 94.88 350 LYS A O 1
ATOM 2737 N N . ARG A 1 351 ? 20.5 -27.094 -16.719 1 94.25 351 ARG A N 1
ATOM 2738 C CA . ARG A 1 351 ? 21.234 -26.781 -15.492 1 94.25 351 ARG A CA 1
ATOM 2739 C C . ARG A 1 351 ? 22.297 -27.844 -15.211 1 94.25 351 ARG A C 1
ATOM 2741 O O . ARG A 1 351 ? 21.984 -28.969 -14.82 1 94.25 351 ARG A O 1
ATOM 2748 N N . GLY A 1 352 ? 23.547 -27.359 -15.352 1 92.31 352 GLY A N 1
ATOM 2749 C CA . GLY A 1 352 ? 24.578 -28.375 -15.273 1 92.31 352 GLY A CA 1
ATOM 2750 C C . GLY A 1 352 ? 24.391 -29.5 -16.281 1 92.31 352 GLY A C 1
ATOM 2751 O O . GLY A 1 352 ? 24.234 -29.25 -17.469 1 92.31 352 GLY A O 1
ATOM 2752 N N . ASP A 1 353 ? 24.297 -30.719 -15.719 1 93 353 ASP A N 1
ATOM 2753 C CA . ASP A 1 353 ? 24.156 -31.891 -16.578 1 93 353 ASP A CA 1
ATOM 2754 C C . ASP A 1 353 ? 22.688 -32.219 -16.812 1 93 353 ASP A C 1
ATOM 2756 O O . ASP A 1 353 ? 22.359 -33.062 -17.672 1 93 353 ASP A O 1
ATOM 2760 N N . THR A 1 354 ? 21.828 -31.516 -16.156 1 96 354 THR A N 1
ATOM 2761 C CA . THR A 1 354 ? 20.406 -31.766 -16.297 1 96 354 THR A CA 1
ATOM 2762 C C . THR A 1 354 ? 19.828 -31.016 -17.484 1 96 354 THR A C 1
ATOM 2764 O O . THR A 1 354 ? 19.969 -29.797 -17.578 1 96 354 THR A O 1
ATOM 2767 N N . VAL A 1 355 ? 19.219 -31.797 -18.391 1 97.56 355 VAL A N 1
ATOM 2768 C CA . VAL A 1 355 ? 18.531 -31.203 -19.531 1 97.56 355 VAL A CA 1
ATOM 2769 C C . VAL A 1 355 ? 17.031 -31.5 -19.438 1 97.56 355 VAL A C 1
ATOM 2771 O O . VAL A 1 355 ? 16.625 -32.656 -19.547 1 97.56 355 VAL A O 1
ATOM 2774 N N . LEU A 1 356 ? 16.25 -30.5 -19.25 1 98.31 356 LEU A N 1
ATOM 2775 C CA . LEU A 1 356 ? 14.805 -30.672 -19.188 1 98.31 356 LEU A CA 1
ATOM 2776 C C . LEU A 1 356 ? 14.18 -30.5 -20.578 1 98.31 356 LEU A C 1
ATOM 2778 O O . LEU A 1 356 ? 13.234 -31.219 -20.922 1 98.31 356 LEU A O 1
ATOM 2782 N N . TYR A 1 357 ? 14.672 -29.547 -21.312 1 98.5 357 TYR A N 1
ATOM 2783 C CA . TYR A 1 357 ? 14.289 -29.25 -22.703 1 98.5 357 TYR A CA 1
ATOM 2784 C C . TYR A 1 357 ? 15.352 -28.391 -23.375 1 98.5 357 TYR A C 1
ATOM 2786 O O . TYR A 1 357 ? 16.391 -28.109 -22.797 1 98.5 357 TYR A O 1
ATOM 2794 N N . ASP A 1 358 ? 15.125 -28.031 -24.688 1 98.06 358 ASP A N 1
ATOM 2795 C CA . ASP A 1 358 ? 16.141 -27.266 -25.422 1 98.06 358 ASP A CA 1
ATOM 2796 C C . ASP A 1 358 ? 15.633 -25.875 -25.781 1 98.06 358 ASP A C 1
ATOM 2798 O O . ASP A 1 358 ? 14.508 -25.5 -25.422 1 98.06 358 ASP A O 1
ATOM 2802 N N . GLU A 1 359 ? 16.469 -25.109 -26.359 1 97.94 359 GLU A N 1
ATOM 2803 C CA . GLU A 1 359 ? 16.172 -23.719 -26.719 1 97.94 359 GLU A CA 1
ATOM 2804 C C . GLU A 1 359 ? 14.984 -23.641 -27.672 1 97.94 359 GLU A C 1
ATOM 2806 O O . GLU A 1 359 ? 14.164 -22.719 -27.562 1 97.94 359 GLU A O 1
ATOM 2811 N N . LYS A 1 360 ? 14.938 -24.547 -28.562 1 98.31 360 LYS A N 1
ATOM 2812 C CA . LYS A 1 360 ? 13.836 -24.578 -29.516 1 98.31 360 LYS A CA 1
ATOM 2813 C C . LYS A 1 360 ? 12.5 -24.734 -28.797 1 98.31 360 LYS A C 1
ATOM 2815 O O . LYS A 1 360 ? 11.508 -24.094 -29.172 1 98.31 360 LYS A O 1
ATOM 2820 N N . THR A 1 361 ? 12.477 -25.609 -27.828 1 98.69 361 THR A N 1
ATOM 2821 C CA . THR A 1 361 ? 11.273 -25.812 -27.031 1 98.69 361 THR A CA 1
ATOM 2822 C C . THR A 1 361 ? 10.898 -24.531 -26.281 1 98.69 361 THR A C 1
ATOM 2824 O O . THR A 1 361 ? 9.727 -24.156 -26.234 1 98.69 361 THR A O 1
ATOM 2827 N N . VAL A 1 362 ? 11.883 -23.859 -25.703 1 98.56 362 VAL A N 1
ATOM 2828 C CA . VAL A 1 362 ? 11.625 -22.609 -24.984 1 98.56 362 VAL A CA 1
ATOM 2829 C C . VAL A 1 362 ? 11.008 -21.578 -25.922 1 98.56 362 VAL A C 1
ATOM 2831 O O . VAL A 1 362 ? 10 -20.969 -25.594 1 98.56 362 VAL A O 1
ATOM 2834 N N . GLU A 1 363 ? 11.586 -21.438 -27.062 1 98.25 363 GLU A N 1
ATOM 2835 C CA . GLU A 1 363 ? 11.094 -20.484 -28.047 1 98.25 363 GLU A CA 1
ATOM 2836 C C . GLU A 1 363 ? 9.672 -20.828 -28.484 1 98.25 363 GLU A C 1
ATOM 2838 O O . GLU A 1 363 ? 8.836 -19.922 -28.625 1 98.25 363 GLU A O 1
ATOM 2843 N N . LEU A 1 364 ? 9.477 -22.062 -28.656 1 98.69 364 LEU A N 1
ATOM 2844 C CA . LEU A 1 364 ? 8.156 -22.516 -29.078 1 98.69 364 LEU A CA 1
ATOM 2845 C C . LEU A 1 364 ? 7.105 -22.172 -28.031 1 98.69 364 LEU A C 1
ATOM 2847 O O . LEU A 1 364 ? 6.047 -21.625 -28.359 1 98.69 364 LEU A O 1
ATOM 2851 N N . PHE A 1 365 ? 7.332 -22.438 -26.797 1 98.81 365 PHE A N 1
ATOM 2852 C CA . PHE A 1 365 ? 6.352 -22.266 -25.719 1 98.81 365 PHE A CA 1
ATOM 2853 C C . PHE A 1 365 ? 6.152 -20.781 -25.406 1 98.81 365 PHE A C 1
ATOM 2855 O O . PHE A 1 365 ? 5.137 -20.406 -24.828 1 98.81 365 PHE A O 1
ATOM 2862 N N . LEU A 1 366 ? 7.109 -19.906 -25.797 1 98.25 366 LEU A N 1
ATOM 2863 C CA . LEU A 1 366 ? 7.012 -18.484 -25.5 1 98.25 366 LEU A CA 1
ATOM 2864 C C . LEU A 1 366 ? 6.461 -17.703 -26.688 1 98.25 366 LEU A C 1
ATOM 2866 O O . LEU A 1 366 ? 6.41 -16.469 -26.656 1 98.25 366 LEU A O 1
ATOM 2870 N N . GLN A 1 367 ? 5.98 -18.422 -27.672 1 98.19 367 GLN A N 1
ATOM 2871 C CA . GLN A 1 367 ? 5.32 -17.75 -28.781 1 98.19 367 GLN A CA 1
ATOM 2872 C C . GLN A 1 367 ? 4.027 -17.078 -28.344 1 98.19 367 GLN A C 1
ATOM 2874 O O . GLN A 1 367 ? 3.305 -17.609 -27.5 1 98.19 367 GLN A O 1
ATOM 2879 N N . ASP A 1 368 ? 3.744 -15.906 -28.953 1 97.88 368 ASP A N 1
ATOM 2880 C CA . ASP A 1 368 ? 2.498 -15.203 -28.656 1 97.88 368 ASP A CA 1
ATOM 2881 C C . ASP A 1 368 ? 1.306 -15.922 -29.297 1 97.88 368 ASP A C 1
ATOM 2883 O O . ASP A 1 368 ? 1.256 -16.109 -30.5 1 97.88 368 ASP A O 1
ATOM 2887 N N . VAL A 1 369 ? 0.388 -16.312 -28.469 1 98.12 369 VAL A N 1
ATOM 2888 C CA . VAL A 1 369 ? -0.781 -17.016 -28.984 1 98.12 369 VAL A CA 1
ATOM 2889 C C . VAL A 1 369 ? -1.97 -16.062 -29.062 1 98.12 369 VAL A C 1
ATOM 2891 O O . VAL A 1 369 ? -2.719 -16.078 -30.031 1 98.12 369 VAL A O 1
ATOM 2894 N N . PHE A 1 370 ? -2.141 -15.289 -27.953 1 97.5 370 PHE A N 1
ATOM 2895 C CA . PHE A 1 370 ? -3.275 -14.375 -27.906 1 97.5 370 PHE A CA 1
ATOM 2896 C C . PHE A 1 370 ? -2.92 -13.109 -27.141 1 97.5 370 PHE A C 1
ATOM 2898 O O . PHE A 1 370 ? -2.393 -13.18 -26.031 1 97.5 370 PHE A O 1
ATOM 2905 N N . LYS A 1 371 ? -3.234 -11.945 -27.656 1 95.88 371 LYS A N 1
ATOM 2906 C CA . LYS A 1 371 ? -3.074 -10.664 -26.984 1 95.88 371 LYS A CA 1
ATOM 2907 C C . LYS A 1 371 ? -4.418 -10.141 -26.469 1 95.88 371 LYS A C 1
ATOM 2909 O O . LYS A 1 371 ? -5.34 -9.922 -27.266 1 95.88 371 LYS A O 1
ATOM 2914 N N . THR A 1 372 ? -4.5 -9.969 -25.25 1 93.69 372 THR A N 1
ATOM 2915 C CA . THR A 1 372 ? -5.742 -9.477 -24.656 1 93.69 372 THR A CA 1
ATOM 2916 C C . THR A 1 372 ? -5.895 -7.973 -24.891 1 93.69 372 THR A C 1
ATOM 2918 O O . THR A 1 372 ? -4.941 -7.305 -25.297 1 93.69 372 THR A O 1
ATOM 2921 N N . LYS A 1 373 ? -7.09 -7.434 -24.547 1 88.56 373 LYS A N 1
ATOM 2922 C CA . LYS A 1 373 ? -7.359 -6.008 -24.688 1 88.56 373 LYS A CA 1
ATOM 2923 C C . LYS A 1 373 ? -6.531 -5.188 -23.703 1 88.56 373 LYS A C 1
ATOM 2925 O O . LYS A 1 373 ? -6.168 -4.047 -24 1 88.56 373 LYS A O 1
ATOM 2930 N N . SER A 1 374 ? -6.203 -5.781 -22.578 1 86.69 374 SER A N 1
ATOM 2931 C CA . SER A 1 374 ? -5.441 -5.094 -21.531 1 86.69 374 SER A CA 1
ATOM 2932 C C . SER A 1 374 ? -3.955 -5.055 -21.875 1 86.69 374 SER A C 1
ATOM 2934 O O . SER A 1 374 ? -3.176 -4.367 -21.219 1 86.69 374 SER A O 1
ATOM 2936 N N . GLY A 1 375 ? -3.545 -5.797 -22.922 1 90.19 375 GLY A N 1
ATOM 2937 C CA . GLY A 1 375 ? -2.154 -5.781 -23.344 1 90.19 375 GLY A CA 1
ATOM 2938 C C . GLY A 1 375 ? -1.393 -7.027 -22.922 1 90.19 375 GLY A C 1
ATOM 2939 O O . GLY A 1 375 ? -0.32 -7.316 -23.453 1 90.19 375 GLY A O 1
ATOM 2940 N N . SER A 1 376 ? -1.962 -7.809 -22.016 1 95.44 376 SER A N 1
ATOM 2941 C CA . SER A 1 376 ? -1.343 -9.078 -21.641 1 95.44 376 SER A CA 1
ATOM 2942 C C . SER A 1 376 ? -1.379 -10.07 -22.797 1 95.44 376 SER A C 1
ATOM 2944 O O . SER A 1 376 ? -2.309 -10.055 -23.609 1 95.44 376 SER A O 1
ATOM 2946 N N . ILE A 1 377 ? -0.345 -10.883 -22.891 1 97.69 377 ILE A N 1
ATOM 2947 C CA . ILE A 1 377 ? -0.218 -11.852 -23.969 1 97.69 377 ILE A CA 1
ATOM 2948 C C . ILE A 1 377 ? -0.136 -13.266 -23.391 1 97.69 377 ILE A C 1
ATOM 2950 O O . ILE A 1 377 ? 0.648 -13.523 -22.469 1 97.69 377 ILE A O 1
ATOM 2954 N N . GLN A 1 378 ? -1.004 -14.109 -23.953 1 98.31 378 GLN A N 1
ATOM 2955 C CA . GLN A 1 378 ? -0.946 -15.516 -23.578 1 98.31 378 GLN A CA 1
ATOM 2956 C C . GLN A 1 378 ? -0.049 -16.297 -24.531 1 98.31 378 GLN A C 1
ATOM 2958 O O . GLN A 1 378 ? -0.174 -16.188 -25.75 1 98.31 378 GLN A O 1
ATOM 2963 N N . SER A 1 379 ? 0.902 -17.031 -23.984 1 98.62 379 SER A N 1
ATOM 2964 C CA . SER A 1 379 ? 1.679 -18.031 -24.703 1 98.62 379 SER A CA 1
ATOM 2965 C C . SER A 1 379 ? 1.218 -19.438 -24.359 1 98.62 379 SER A C 1
ATOM 2967 O O . SER A 1 379 ? 0.073 -19.641 -23.953 1 98.62 379 SER A O 1
ATOM 2969 N N . TYR A 1 380 ? 2.074 -20.422 -24.656 1 98.75 380 TYR A N 1
ATOM 2970 C CA . TYR A 1 380 ? 1.748 -21.766 -24.219 1 98.75 380 TYR A CA 1
ATOM 2971 C C . TYR A 1 380 ? 2.176 -21.984 -22.766 1 98.75 380 TYR A C 1
ATOM 2973 O O . TYR A 1 380 ? 3.248 -22.547 -22.516 1 98.75 380 TYR A O 1
ATOM 2981 N N . GLY A 1 381 ? 1.307 -21.547 -21.875 1 98.56 381 GLY A N 1
ATOM 2982 C CA . GLY A 1 381 ? 1.562 -21.688 -20.438 1 98.56 381 GLY A CA 1
ATOM 2983 C C . GLY A 1 381 ? 1.816 -20.375 -19.75 1 98.56 381 GLY A C 1
ATOM 2984 O O . GLY A 1 381 ? 1.087 -20 -18.828 1 98.56 381 GLY A O 1
ATOM 2985 N N . TYR A 1 382 ? 2.676 -19.578 -20.266 1 98.75 382 TYR A N 1
ATOM 2986 C CA . TYR A 1 382 ? 3.137 -18.375 -19.594 1 98.75 382 TYR A CA 1
ATOM 2987 C C . TYR A 1 382 ? 2.326 -17.156 -20.047 1 98.75 382 TYR A C 1
ATOM 2989 O O . TYR A 1 382 ? 1.888 -17.094 -21.203 1 98.75 382 TYR A O 1
ATOM 2997 N N . LEU A 1 383 ? 2.166 -16.25 -19.094 1 98.5 383 LEU A N 1
ATOM 2998 C CA . LEU A 1 383 ? 1.682 -14.914 -19.406 1 98.5 383 LEU A CA 1
ATOM 2999 C C . LEU A 1 383 ? 2.842 -13.977 -19.719 1 98.5 383 LEU A C 1
ATOM 3001 O O . LEU A 1 383 ? 3.916 -14.094 -19.125 1 98.5 383 LEU A O 1
ATOM 3005 N N . LYS A 1 384 ? 2.568 -13.094 -20.641 1 97.88 384 LYS A N 1
ATOM 3006 C CA . LYS A 1 384 ? 3.508 -12.016 -20.953 1 97.88 384 LYS A CA 1
ATOM 3007 C C . LYS A 1 384 ? 2.865 -10.648 -20.75 1 97.88 384 LYS A C 1
ATOM 3009 O O . LYS A 1 384 ? 1.675 -10.469 -21 1 97.88 384 LYS A O 1
ATOM 3014 N N . ASN A 1 385 ? 3.654 -9.758 -20.172 1 95.06 385 ASN A N 1
ATOM 3015 C CA . ASN A 1 385 ? 3.309 -8.344 -20.078 1 95.06 385 ASN A CA 1
ATOM 3016 C C . ASN A 1 385 ? 2.033 -8.133 -19.266 1 95.06 385 ASN A C 1
ATOM 3018 O O . ASN A 1 385 ? 1.226 -7.262 -19.594 1 95.06 385 ASN A O 1
ATOM 3022 N N . ALA A 1 386 ? 1.77 -9.055 -18.359 1 95.56 386 ALA A N 1
ATOM 3023 C CA . ALA A 1 386 ? 0.679 -8.805 -17.422 1 95.56 386 ALA A CA 1
ATOM 3024 C C . ALA A 1 386 ? 0.977 -7.586 -16.547 1 95.56 386 ALA A C 1
ATOM 3026 O O . ALA A 1 386 ? 2.139 -7.227 -16.344 1 95.56 386 ALA A O 1
ATOM 3027 N N . GLY A 1 387 ? -0.008 -6.938 -16.016 1 94.75 387 GLY A N 1
ATOM 3028 C CA . GLY A 1 387 ? 0.095 -5.672 -15.297 1 94.75 387 GLY A CA 1
ATOM 3029 C C . GLY A 1 387 ? 1.161 -5.68 -14.219 1 94.75 387 GLY A C 1
ATOM 3030 O O . GLY A 1 387 ? 2.035 -4.809 -14.195 1 94.75 387 GLY A O 1
ATOM 3031 N N . TRP A 1 388 ? 1.21 -6.625 -13.328 1 95.62 388 TRP A N 1
ATOM 3032 C CA . TRP A 1 388 ? 2.09 -6.641 -12.164 1 95.62 388 TRP A CA 1
ATOM 3033 C C . TRP A 1 388 ? 3.539 -6.867 -12.578 1 95.62 388 TRP A C 1
ATOM 3035 O O . TRP A 1 388 ? 4.457 -6.645 -11.789 1 95.62 388 TRP A O 1
ATOM 3045 N N . MET A 1 389 ? 3.807 -7.383 -13.812 1 97.5 389 MET A N 1
ATOM 3046 C CA . MET A 1 389 ? 5.184 -7.684 -14.188 1 97.5 389 MET A CA 1
ATOM 3047 C C . MET A 1 389 ? 5.746 -6.605 -15.109 1 97.5 389 MET A C 1
ATOM 3049 O O . MET A 1 389 ? 6.934 -6.617 -15.43 1 97.5 389 MET A O 1
ATOM 3053 N N . GLN A 1 390 ? 4.883 -5.613 -15.539 1 96.38 390 GLN A N 1
ATOM 3054 C CA . GLN A 1 390 ? 5.305 -4.574 -16.469 1 96.38 390 GLN A CA 1
ATOM 3055 C C . GLN A 1 390 ? 6.414 -3.713 -15.867 1 96.38 390 GLN A C 1
ATOM 3057 O O . GLN A 1 390 ? 7.219 -3.129 -16.594 1 96.38 390 GLN A O 1
ATOM 3062 N N . SER A 1 391 ? 6.43 -3.67 -14.547 1 97.62 391 SER A N 1
ATOM 3063 C CA . SER A 1 391 ? 7.414 -2.83 -13.875 1 97.62 391 SER A CA 1
ATOM 3064 C C . SER A 1 391 ? 8.805 -3.459 -13.922 1 97.62 391 SER A C 1
ATOM 3066 O O . SER A 1 391 ? 9.797 -2.805 -13.609 1 97.62 391 SER A O 1
ATOM 3068 N N . LEU A 1 392 ? 8.961 -4.711 -14.336 1 98.31 392 LEU A N 1
ATOM 3069 C CA . LEU A 1 392 ? 10.273 -5.34 -14.422 1 98.31 392 LEU A CA 1
ATOM 3070 C C . LEU A 1 392 ? 10.938 -5.035 -15.766 1 98.31 392 LEU A C 1
ATOM 3072 O O . LEU A 1 392 ? 12 -4.414 -15.805 1 98.31 392 LEU A O 1
ATOM 3076 N N . ALA A 1 393 ? 10.273 -5.535 -16.844 1 97.75 393 ALA A N 1
ATOM 3077 C CA . ALA A 1 393 ? 10.836 -5.402 -18.188 1 97.75 393 ALA A CA 1
ATOM 3078 C C . ALA A 1 393 ? 9.789 -5.715 -19.25 1 97.75 393 ALA A C 1
ATOM 3080 O O . ALA A 1 393 ? 8.789 -6.391 -18.969 1 97.75 393 ALA A O 1
ATOM 3081 N N . GLU A 1 394 ? 10.047 -5.262 -20.453 1 95.5 394 GLU A N 1
ATOM 3082 C CA . GLU A 1 394 ? 9.109 -5.453 -21.562 1 95.5 394 GLU A CA 1
ATOM 3083 C C . GLU A 1 394 ? 8.961 -6.93 -21.906 1 95.5 394 GLU A C 1
ATOM 3085 O O . GLU A 1 394 ? 7.898 -7.367 -22.344 1 95.5 394 GLU A O 1
ATOM 3090 N N . ASP A 1 395 ? 9.969 -7.711 -21.688 1 96.69 395 ASP A N 1
ATOM 3091 C CA . ASP A 1 395 ? 9.945 -9.117 -22.062 1 96.69 395 ASP A CA 1
ATOM 3092 C C . ASP A 1 395 ? 9.523 -10 -20.891 1 96.69 395 ASP A C 1
ATOM 3094 O O . ASP A 1 395 ? 9.695 -11.219 -20.938 1 96.69 395 ASP A O 1
ATOM 3098 N N . ALA A 1 396 ? 8.984 -9.406 -19.844 1 98.31 396 ALA A N 1
ATOM 3099 C CA . ALA A 1 396 ? 8.648 -10.156 -18.641 1 98.31 396 ALA A CA 1
ATOM 3100 C C . ALA A 1 396 ? 7.578 -11.211 -18.938 1 98.31 396 ALA A C 1
ATOM 3102 O O . ALA A 1 396 ? 6.609 -10.938 -19.641 1 98.31 396 ALA A O 1
ATOM 3103 N N . ILE A 1 397 ? 7.777 -12.391 -18.438 1 98.75 397 ILE A N 1
ATOM 3104 C CA . ILE A 1 397 ? 6.828 -13.492 -18.5 1 98.75 397 ILE A CA 1
ATOM 3105 C C . ILE A 1 397 ? 6.609 -14.078 -17.109 1 98.75 397 ILE A C 1
ATOM 3107 O O . ILE A 1 397 ? 7.406 -13.844 -16.203 1 98.75 397 ILE A O 1
ATOM 3111 N N . GLY A 1 398 ? 5.559 -14.758 -16.906 1 98.75 398 GLY A N 1
ATOM 3112 C CA . GLY A 1 398 ? 5.312 -15.391 -15.609 1 98.75 398 GLY A CA 1
ATOM 3113 C C . GLY A 1 398 ? 3.873 -15.82 -15.422 1 98.75 398 GLY A C 1
ATOM 3114 O O . GLY A 1 398 ? 3.221 -16.25 -16.375 1 98.75 398 GLY A O 1
ATOM 3115 N N . HIS A 1 399 ? 3.475 -15.93 -14.234 1 98.88 399 HIS A N 1
ATOM 3116 C CA . HIS A 1 399 ? 2.127 -16.281 -13.805 1 98.88 399 HIS A CA 1
ATOM 3117 C C . HIS A 1 399 ? 1.922 -15.984 -12.328 1 98.88 399 HIS A C 1
ATOM 3119 O O . HIS A 1 399 ? 2.883 -15.969 -11.555 1 98.88 399 HIS A O 1
ATOM 3125 N N . ASN A 1 400 ? 0.73 -15.648 -11.945 1 98.69 400 ASN A N 1
ATOM 3126 C CA . ASN A 1 400 ? 0.391 -15.477 -10.539 1 98.69 400 ASN A CA 1
ATOM 3127 C C . ASN A 1 400 ? -0.573 -16.562 -10.055 1 98.69 400 ASN A C 1
ATOM 3129 O O . ASN A 1 400 ? -1.112 -17.312 -10.859 1 98.69 400 ASN A O 1
ATOM 3133 N N . GLY A 1 401 ? -0.658 -16.719 -8.75 1 98.81 401 GLY A N 1
ATOM 3134 C CA . GLY A 1 401 ? -1.604 -17.625 -8.117 1 98.81 401 GLY A CA 1
ATOM 3135 C C . GLY A 1 401 ? -2.598 -16.906 -7.215 1 98.81 401 GLY A C 1
ATOM 3136 O O . GLY A 1 401 ? -2.254 -15.922 -6.566 1 98.81 401 GLY A O 1
ATOM 3137 N N . PHE A 1 402 ? -3.773 -17.516 -7.105 1 98.5 402 PHE A N 1
ATOM 3138 C CA . PHE A 1 402 ? -4.883 -16.969 -6.34 1 98.5 402 PHE A CA 1
ATOM 3139 C C . PHE A 1 402 ? -4.48 -16.75 -4.887 1 98.5 402 PHE A C 1
ATOM 3141 O O . PHE A 1 402 ? -4.969 -15.82 -4.234 1 98.5 402 PHE A O 1
ATOM 3148 N N . THR A 1 403 ? -3.51 -17.484 -4.371 1 98.69 403 THR A N 1
ATOM 3149 C CA . THR A 1 403 ? -3.117 -17.453 -2.967 1 98.69 403 THR A CA 1
ATOM 3150 C C . THR A 1 403 ? -2.115 -16.328 -2.715 1 98.69 403 THR A C 1
ATOM 3152 O O . THR A 1 403 ? -1.68 -16.109 -1.58 1 98.69 403 THR A O 1
ATOM 3155 N N . GLY A 1 404 ? -1.732 -15.633 -3.75 1 98.69 404 GLY A N 1
ATOM 3156 C CA . GLY A 1 404 ? -0.8 -14.523 -3.598 1 98.69 404 GLY A CA 1
ATOM 3157 C C . GLY A 1 404 ? 0.622 -14.883 -3.982 1 98.69 404 GLY A C 1
ATOM 3158 O O . GLY A 1 404 ? 1.577 -14.414 -3.359 1 98.69 404 GLY A O 1
ATOM 3159 N N . THR A 1 405 ? 0.777 -15.719 -4.961 1 98.88 405 THR A N 1
ATOM 3160 C CA . THR A 1 405 ? 2.094 -16.156 -5.418 1 98.88 405 THR A CA 1
ATOM 3161 C C . THR A 1 405 ? 2.383 -15.625 -6.816 1 98.88 405 THR A C 1
ATOM 3163 O O . THR A 1 405 ? 1.487 -15.562 -7.66 1 98.88 405 THR A O 1
ATOM 3166 N N . TYR A 1 406 ? 3.656 -15.203 -7.055 1 98.94 406 TYR A N 1
ATOM 3167 C CA . TYR A 1 406 ? 4.035 -14.547 -8.305 1 98.94 406 TYR A CA 1
ATOM 3168 C C . TYR A 1 406 ? 5.387 -15.062 -8.789 1 98.94 406 TYR A C 1
ATOM 3170 O O . TYR A 1 406 ? 6.352 -15.109 -8.023 1 98.94 406 TYR A O 1
ATOM 3178 N N . VAL A 1 407 ? 5.426 -15.453 -10.031 1 98.94 407 VAL A N 1
ATOM 3179 C CA . VAL A 1 407 ? 6.656 -15.688 -10.781 1 98.94 407 VAL A CA 1
ATOM 3180 C C . VAL A 1 407 ? 6.797 -14.656 -11.891 1 98.94 407 VAL A C 1
ATOM 3182 O O . VAL A 1 407 ? 5.887 -14.477 -12.711 1 98.94 407 VAL A O 1
ATOM 3185 N N . THR A 1 408 ? 7.871 -13.898 -11.906 1 98.94 408 THR A N 1
ATOM 3186 C CA . THR A 1 408 ? 8.203 -12.969 -12.977 1 98.94 408 THR A CA 1
ATOM 3187 C C . THR A 1 408 ? 9.617 -13.227 -13.5 1 98.94 408 THR A C 1
ATOM 3189 O O . THR A 1 408 ? 10.57 -13.297 -12.719 1 98.94 408 THR A O 1
ATOM 3192 N N . ILE A 1 409 ? 9.758 -13.398 -14.828 1 98.88 409 ILE A N 1
ATOM 3193 C CA . ILE A 1 409 ? 11.031 -13.711 -15.461 1 98.88 409 ILE A CA 1
ATOM 3194 C C . ILE A 1 409 ? 11.289 -12.742 -16.609 1 98.88 409 ILE A C 1
ATOM 3196 O O . ILE A 1 409 ? 10.383 -12.445 -17.391 1 98.88 409 ILE A O 1
ATOM 3200 N N . SER A 1 410 ? 12.438 -12.195 -16.688 1 98.62 410 SER A N 1
ATOM 3201 C CA . SER A 1 410 ? 12.938 -11.531 -17.891 1 98.62 410 SER A CA 1
ATOM 3202 C C . SER A 1 410 ? 14.07 -12.32 -18.531 1 98.62 410 SER A C 1
ATOM 3204 O O . SER A 1 410 ? 15.234 -12.156 -18.156 1 98.62 410 SER A O 1
ATOM 3206 N N . PRO A 1 411 ? 13.719 -13.164 -19.5 1 97.94 411 PRO A N 1
ATOM 3207 C CA . PRO A 1 411 ? 14.766 -14 -20.094 1 97.94 411 PRO A CA 1
ATOM 3208 C C . PRO A 1 411 ? 15.883 -13.18 -20.734 1 97.94 411 PRO A C 1
ATOM 3210 O O . PRO A 1 411 ? 17.062 -13.5 -20.562 1 97.94 411 PRO A O 1
ATOM 3213 N N . LYS A 1 412 ? 15.531 -12.078 -21.375 1 97.25 412 LYS A N 1
ATOM 3214 C CA . LYS A 1 412 ? 16.531 -11.25 -22.062 1 97.25 412 LYS A CA 1
ATOM 3215 C C . LYS A 1 412 ? 17.516 -10.656 -21.062 1 97.25 412 LYS A C 1
ATOM 3217 O O . LYS A 1 412 ? 18.719 -10.562 -21.344 1 97.25 412 LYS A O 1
ATOM 3222 N N . ASN A 1 413 ? 16.969 -10.273 -19.906 1 98.12 413 ASN A N 1
ATOM 3223 C CA . ASN A 1 413 ? 17.812 -9.609 -18.906 1 98.12 413 ASN A CA 1
ATOM 3224 C C . ASN A 1 413 ? 18.359 -10.602 -17.875 1 98.12 413 ASN A C 1
ATOM 3226 O O . ASN A 1 413 ? 19.078 -10.211 -16.969 1 98.12 413 ASN A O 1
ATOM 3230 N N . LYS A 1 414 ? 17.984 -11.875 -18.031 1 98.5 414 LYS A N 1
ATOM 3231 C CA . LYS A 1 414 ? 18.422 -12.961 -17.156 1 98.5 414 LYS A CA 1
ATOM 3232 C C . LYS A 1 414 ? 18.078 -12.664 -15.703 1 98.5 414 LYS A C 1
ATOM 3234 O O . LYS A 1 414 ? 18.953 -12.719 -14.836 1 98.5 414 LYS A O 1
ATOM 3239 N N . ILE A 1 415 ? 16.812 -12.305 -15.492 1 98.75 415 ILE A N 1
ATOM 3240 C CA . ILE A 1 415 ? 16.297 -12.008 -14.164 1 98.75 415 ILE A CA 1
ATOM 3241 C C . ILE A 1 415 ? 15.148 -12.945 -13.828 1 98.75 415 ILE A C 1
ATOM 3243 O O . ILE A 1 415 ? 14.289 -13.203 -14.68 1 98.75 415 ILE A O 1
ATOM 3247 N N . VAL A 1 416 ? 15.164 -13.523 -12.664 1 98.94 416 VAL A N 1
ATOM 3248 C CA . VAL A 1 416 ? 14.055 -14.273 -12.086 1 98.94 416 VAL A CA 1
ATOM 3249 C C . VAL A 1 416 ? 13.633 -13.641 -10.766 1 98.94 416 VAL A C 1
ATOM 3251 O O . VAL A 1 416 ? 14.461 -13.406 -9.883 1 98.94 416 VAL A O 1
ATOM 3254 N N . VAL A 1 417 ? 12.367 -13.281 -10.617 1 98.94 417 VAL A N 1
ATOM 3255 C CA . VAL A 1 417 ? 11.805 -12.719 -9.391 1 98.94 417 VAL A CA 1
ATOM 3256 C C . VAL A 1 417 ? 10.664 -13.609 -8.891 1 98.94 417 VAL A C 1
ATOM 3258 O O . VAL A 1 417 ? 9.664 -13.781 -9.586 1 98.94 417 VAL A O 1
ATOM 3261 N N . ILE A 1 418 ? 10.797 -14.188 -7.719 1 99 418 ILE A N 1
ATOM 3262 C CA . ILE A 1 418 ? 9.758 -14.984 -7.078 1 99 418 ILE A CA 1
ATOM 3263 C C . ILE A 1 418 ? 9.227 -14.25 -5.848 1 99 418 ILE A C 1
ATOM 3265 O O . ILE A 1 418 ? 10.008 -13.852 -4.973 1 99 418 ILE A O 1
ATOM 3269 N N . VAL A 1 419 ? 7.961 -13.992 -5.754 1 99 419 VAL A N 1
ATOM 3270 C CA . VAL A 1 419 ? 7.281 -13.422 -4.598 1 99 419 VAL A CA 1
ATOM 3271 C C . VAL A 1 419 ? 6.141 -14.336 -4.16 1 99 419 VAL A C 1
ATOM 3273 O O . VAL A 1 419 ? 5.129 -14.453 -4.855 1 99 419 VAL A O 1
ATOM 3276 N N . LEU A 1 420 ? 6.281 -14.953 -3.018 1 98.94 420 LEU A N 1
ATOM 3277 C CA . LEU A 1 420 ? 5.25 -15.828 -2.467 1 98.94 420 LEU A CA 1
ATOM 3278 C C . LEU A 1 420 ? 4.641 -15.227 -1.207 1 98.94 420 LEU A C 1
ATOM 3280 O O . LEU A 1 420 ? 5.363 -14.828 -0.291 1 98.94 420 LEU A O 1
ATOM 3284 N N . THR A 1 421 ? 3.279 -15.125 -1.146 1 98.94 421 THR A N 1
ATOM 3285 C CA . THR A 1 421 ? 2.6 -14.594 0.033 1 98.94 421 THR A CA 1
ATOM 3286 C C . THR A 1 421 ? 1.491 -15.539 0.485 1 98.94 421 THR A C 1
ATOM 3288 O O . THR A 1 421 ? 1.142 -16.484 -0.229 1 98.94 421 THR A O 1
ATOM 3291 N N . ASN A 1 422 ? 1.038 -15.375 1.698 1 98.81 422 ASN A N 1
ATOM 3292 C CA . ASN A 1 422 ? -0.143 -16.062 2.217 1 98.81 422 ASN A CA 1
ATOM 3293 C C . ASN A 1 422 ? -1.272 -15.07 2.516 1 98.81 422 ASN A C 1
ATOM 3295 O O . ASN A 1 422 ? -1.914 -15.156 3.562 1 98.81 422 ASN A O 1
ATOM 3299 N N . LYS A 1 423 ? -1.571 -14.219 1.528 1 98.69 423 LYS A N 1
ATOM 3300 C CA . LYS A 1 423 ? -2.477 -13.078 1.663 1 98.69 423 LYS A CA 1
ATOM 3301 C C . LYS A 1 423 ? -3.84 -13.523 2.186 1 98.69 423 LYS A C 1
ATOM 3303 O O . LYS A 1 423 ? -4.527 -12.758 2.867 1 98.69 423 LYS A O 1
ATOM 3308 N N . MET A 1 424 ? -4.203 -14.758 1.979 1 98.69 424 MET A N 1
ATOM 3309 C CA . MET A 1 424 ? -5.551 -15.219 2.312 1 98.69 424 MET A CA 1
ATOM 3310 C C . MET A 1 424 ? -5.742 -15.281 3.822 1 98.69 424 MET A C 1
ATOM 3312 O O . MET A 1 424 ? -6.871 -15.219 4.312 1 98.69 424 MET A O 1
ATOM 3316 N N . ASN A 1 425 ? -4.676 -15.398 4.59 1 98.75 425 ASN A N 1
ATOM 3317 C CA . ASN A 1 425 ? -4.816 -15.562 6.031 1 98.75 425 ASN A CA 1
ATOM 3318 C C . ASN A 1 425 ? -5.09 -14.227 6.723 1 98.75 425 ASN A C 1
ATOM 3320 O O . ASN A 1 425 ? -5.27 -14.18 7.941 1 98.75 425 ASN A O 1
ATOM 3324 N N . ASN A 1 426 ? -5.16 -13.141 5.984 1 98.44 426 ASN A N 1
ATOM 3325 C CA . ASN A 1 426 ? -5.699 -11.883 6.488 1 98.44 426 ASN A CA 1
ATOM 3326 C C . ASN A 1 426 ? -7.219 -11.836 6.363 1 98.44 426 ASN A C 1
ATOM 3328 O O . ASN A 1 426 ? -7.852 -10.859 6.781 1 98.44 426 ASN A O 1
ATOM 3332 N N . GLY A 1 427 ? -7.789 -12.883 5.77 1 98.25 427 GLY A N 1
ATOM 3333 C CA . GLY A 1 427 ? -9.234 -12.984 5.641 1 98.25 427 GLY A CA 1
ATOM 3334 C C . GLY A 1 427 ? -9.773 -12.25 4.426 1 98.25 427 GLY A C 1
ATOM 3335 O O . GLY A 1 427 ? -9.023 -11.938 3.5 1 98.25 427 GLY A O 1
ATOM 3336 N N . GLN A 1 428 ? -11.102 -12.094 4.352 1 97.38 428 GLN A N 1
ATOM 3337 C CA . GLN A 1 428 ? -11.781 -11.5 3.205 1 97.38 428 GLN A CA 1
ATOM 3338 C C . GLN A 1 428 ? -12.188 -10.055 3.492 1 97.38 428 GLN A C 1
ATOM 3340 O O . GLN A 1 428 ? -12.391 -9.672 4.648 1 97.38 428 GLN A O 1
ATOM 3345 N N . GLN A 1 429 ? -12.211 -9.297 2.436 1 94.81 429 GLN A N 1
ATOM 3346 C CA . GLN A 1 429 ? -12.859 -7.992 2.502 1 94.81 429 GLN A CA 1
ATOM 3347 C C . GLN A 1 429 ? -14.367 -8.133 2.648 1 94.81 429 GLN A C 1
ATOM 3349 O O . GLN A 1 429 ? -14.906 -9.234 2.537 1 94.81 429 GLN A O 1
ATOM 3354 N N . LYS A 1 430 ? -15.07 -7.008 2.807 1 90.81 430 LYS A N 1
ATOM 3355 C CA . LYS A 1 430 ? -16.531 -7.02 2.879 1 90.81 430 LYS A CA 1
ATOM 3356 C C . LYS A 1 430 ? -17.141 -7.555 1.584 1 90.81 430 LYS A C 1
ATOM 3358 O O . LYS A 1 430 ? -18.188 -8.203 1.606 1 90.81 430 LYS A O 1
ATOM 3363 N N . SER A 1 431 ? -16.453 -7.348 0.475 1 91.38 431 SER A N 1
ATOM 3364 C CA . SER A 1 431 ? -16.922 -7.777 -0.837 1 91.38 431 SER A CA 1
ATOM 3365 C C . SER A 1 431 ? -16.812 -9.289 -1 1 91.38 431 SER A C 1
ATOM 3367 O O . SER A 1 431 ? -17.391 -9.859 -1.928 1 91.38 431 SER A O 1
ATOM 3369 N N . GLY A 1 432 ? -16.062 -9.922 -0.159 1 95.88 432 GLY A N 1
ATOM 3370 C CA . GLY A 1 432 ? -15.797 -11.344 -0.293 1 95.88 432 GLY A CA 1
ATOM 3371 C C . GLY A 1 432 ? -14.438 -11.633 -0.897 1 95.88 432 GLY A C 1
ATOM 3372 O O . GLY A 1 432 ? -13.945 -12.766 -0.812 1 95.88 432 GLY A O 1
ATOM 3373 N N . ASN A 1 433 ? -13.805 -10.602 -1.452 1 96.19 433 ASN A N 1
ATOM 3374 C CA . ASN A 1 433 ? -12.5 -10.781 -2.084 1 96.19 433 ASN A CA 1
ATOM 3375 C C . ASN A 1 433 ? -11.375 -10.812 -1.052 1 96.19 433 ASN A C 1
ATOM 3377 O O . ASN A 1 433 ? -11.523 -10.281 0.05 1 96.19 433 ASN A O 1
ATOM 3381 N N . TYR A 1 434 ? -10.32 -11.492 -1.356 1 97.38 434 TYR A N 1
ATOM 3382 C CA . TYR A 1 434 ? -9.094 -11.406 -0.567 1 97.38 434 TYR A CA 1
ATOM 3383 C C . TYR A 1 434 ? -8.266 -10.195 -0.972 1 97.38 434 TYR A C 1
ATOM 3385 O O . TYR A 1 434 ? -8.609 -9.492 -1.926 1 97.38 434 TYR A O 1
ATOM 3393 N N . SER A 1 435 ? -7.211 -9.945 -0.207 1 94.75 435 SER A N 1
ATOM 3394 C CA . SER A 1 435 ? -6.27 -8.875 -0.531 1 94.75 435 SER A CA 1
ATOM 3395 C C . SER A 1 435 ? -5.699 -9.047 -1.935 1 94.75 435 SER A C 1
ATOM 3397 O O . SER A 1 435 ? -5.484 -10.172 -2.389 1 94.75 435 SER A O 1
ATOM 3399 N N . ASN A 1 436 ? -5.527 -7.945 -2.611 1 94.38 436 ASN A N 1
ATOM 3400 C CA . ASN A 1 436 ? -4.863 -7.93 -3.908 1 94.38 436 ASN A CA 1
ATOM 3401 C C . ASN A 1 436 ? -3.377 -7.602 -3.771 1 94.38 436 ASN A C 1
ATOM 3403 O O . ASN A 1 436 ? -3.014 -6.465 -3.463 1 94.38 436 ASN A O 1
ATOM 3407 N N . THR A 1 437 ? -2.498 -8.547 -4.062 1 97.56 437 THR A N 1
ATOM 3408 C CA . THR A 1 437 ? -1.065 -8.367 -3.85 1 97.56 437 THR A CA 1
ATOM 3409 C C . THR A 1 437 ? -0.351 -8.094 -5.168 1 97.56 437 THR A C 1
ATOM 3411 O O . THR A 1 437 ? 0.87 -8.242 -5.262 1 97.56 437 THR A O 1
ATOM 3414 N N . HIS A 1 438 ? -1.077 -7.711 -6.277 1 97.69 438 HIS A N 1
ATOM 3415 C CA . HIS A 1 438 ? -0.464 -7.328 -7.547 1 97.69 438 HIS A CA 1
ATOM 3416 C C . HIS A 1 438 ? 0.487 -6.148 -7.363 1 97.69 438 HIS A C 1
ATOM 3418 O O . HIS A 1 438 ? 1.577 -6.133 -7.941 1 97.69 438 HIS A O 1
ATOM 3424 N N . ASP A 1 439 ? 0.062 -5.176 -6.523 1 96.88 439 ASP A N 1
ATOM 3425 C CA . ASP A 1 439 ? 0.879 -3.988 -6.297 1 96.88 439 ASP A CA 1
ATOM 3426 C C . ASP A 1 439 ? 2.182 -4.348 -5.582 1 96.88 439 ASP A C 1
ATOM 3428 O O . ASP A 1 439 ? 3.227 -3.75 -5.848 1 96.88 439 ASP A O 1
ATOM 3432 N N . PHE A 1 440 ? 2.066 -5.293 -4.582 1 98.56 440 PHE A N 1
ATOM 3433 C CA . PHE A 1 440 ? 3.256 -5.746 -3.875 1 98.56 440 PHE A CA 1
ATOM 3434 C C . PHE A 1 440 ? 4.258 -6.363 -4.844 1 98.56 440 PHE A C 1
ATOM 3436 O O . PHE A 1 440 ? 5.426 -5.973 -4.867 1 98.56 440 PHE A O 1
ATOM 3443 N N . ALA A 1 441 ? 3.781 -7.312 -5.703 1 98.88 441 ALA A N 1
ATOM 3444 C CA . ALA A 1 441 ? 4.641 -7.953 -6.691 1 98.88 441 ALA A CA 1
ATOM 3445 C C . ALA A 1 441 ? 5.219 -6.93 -7.664 1 98.88 441 ALA A C 1
ATOM 3447 O O . ALA A 1 441 ? 6.406 -6.98 -7.992 1 98.88 441 ALA A O 1
ATOM 3448 N N . SER A 1 442 ? 4.414 -6.016 -8.125 1 98.69 442 SER A N 1
ATOM 3449 C CA . SER A 1 442 ? 4.848 -4.969 -9.047 1 98.69 442 SER A CA 1
ATOM 3450 C C . SER A 1 442 ? 5.934 -4.102 -8.422 1 98.69 442 SER A C 1
ATOM 3452 O O . SER A 1 442 ? 6.887 -3.709 -9.094 1 98.69 442 SER A O 1
ATOM 3454 N N . ALA A 1 443 ? 5.77 -3.801 -7.129 1 98.75 443 ALA A N 1
ATOM 3455 C CA . ALA A 1 443 ? 6.746 -2.967 -6.434 1 98.75 443 ALA A CA 1
ATOM 3456 C C . ALA A 1 443 ? 8.086 -3.688 -6.301 1 98.75 443 ALA A C 1
ATOM 3458 O O . ALA A 1 443 ? 9.141 -3.068 -6.418 1 98.75 443 ALA A O 1
ATOM 3459 N N . VAL A 1 444 ? 8.07 -4.992 -6 1 98.88 444 VAL A N 1
ATOM 3460 C CA . VAL A 1 444 ? 9.305 -5.773 -5.957 1 98.88 444 VAL A CA 1
ATOM 3461 C C . VAL A 1 444 ? 9.953 -5.785 -7.34 1 98.88 444 VAL A C 1
ATOM 3463 O O . VAL A 1 444 ? 11.164 -5.566 -7.465 1 98.88 444 VAL A O 1
ATOM 3466 N N . ASN A 1 445 ? 9.117 -6.004 -8.398 1 98.88 445 ASN A N 1
ATOM 3467 C CA . ASN A 1 445 ? 9.625 -5.973 -9.766 1 98.88 445 ASN A CA 1
ATOM 3468 C C . ASN A 1 445 ? 10.266 -4.625 -10.094 1 98.88 445 ASN A C 1
ATOM 3470 O O . ASN A 1 445 ? 11.32 -4.574 -10.727 1 98.88 445 ASN A O 1
ATOM 3474 N N . TYR A 1 446 ? 9.648 -3.553 -9.633 1 98.69 446 TYR A N 1
ATOM 3475 C CA . TYR A 1 446 ? 10.195 -2.217 -9.859 1 98.69 446 TYR A CA 1
ATOM 3476 C C . TYR A 1 446 ? 11.547 -2.057 -9.18 1 98.69 446 TYR A C 1
ATOM 3478 O O . TYR A 1 446 ? 12.477 -1.489 -9.766 1 98.69 446 TYR A O 1
ATOM 3486 N N . ALA A 1 447 ? 11.625 -2.504 -7.93 1 98.62 447 ALA A N 1
ATOM 3487 C CA . ALA A 1 447 ? 12.891 -2.408 -7.207 1 98.62 447 ALA A CA 1
ATOM 3488 C C . ALA A 1 447 ? 14.008 -3.113 -7.965 1 98.62 447 ALA A C 1
ATOM 3490 O O . ALA A 1 447 ? 15.133 -2.609 -8.039 1 98.62 447 ALA A O 1
ATOM 3491 N N . VAL A 1 448 ? 13.719 -4.25 -8.562 1 98.69 448 VAL A N 1
ATOM 3492 C CA . VAL A 1 448 ? 14.703 -5.027 -9.305 1 98.69 448 VAL A CA 1
ATOM 3493 C C . VAL A 1 448 ? 15.07 -4.293 -10.594 1 98.69 448 VAL A C 1
ATOM 3495 O O . VAL A 1 448 ? 16.25 -4.168 -10.922 1 98.69 448 VAL A O 1
ATOM 3498 N N . HIS A 1 449 ? 14.062 -3.832 -11.297 1 98.56 449 HIS A N 1
ATOM 3499 C CA . HIS A 1 449 ? 14.297 -3.047 -12.5 1 98.56 449 HIS A CA 1
ATOM 3500 C C . HIS A 1 449 ? 15.203 -1.854 -12.219 1 98.56 449 HIS A C 1
ATOM 3502 O O . HIS A 1 449 ? 16.172 -1.606 -12.953 1 98.56 449 HIS A O 1
ATOM 3508 N N . ASN A 1 450 ? 14.812 -1.101 -11.125 1 97.25 450 ASN A N 1
ATOM 3509 C CA . ASN A 1 450 ? 15.523 0.121 -10.766 1 97.25 450 ASN A CA 1
ATOM 3510 C C . ASN A 1 450 ? 16.984 -0.162 -10.398 1 97.25 450 ASN A C 1
ATOM 3512 O O . ASN A 1 450 ? 17.844 0.683 -10.609 1 97.25 450 ASN A O 1
ATOM 3516 N N . GLU A 1 451 ? 17.25 -1.35 -9.898 1 96.25 451 GLU A N 1
ATOM 3517 C CA . GLU A 1 451 ? 18.609 -1.725 -9.508 1 96.25 451 GLU A CA 1
ATOM 3518 C C . GLU A 1 451 ? 19.438 -2.143 -10.727 1 96.25 451 GLU A C 1
ATOM 3520 O O . GLU A 1 451 ? 20.594 -1.746 -10.859 1 96.25 451 GLU A O 1
ATOM 3525 N N . PHE A 1 452 ? 18.859 -2.871 -11.648 1 96.31 452 PHE A N 1
ATOM 3526 C CA . PHE A 1 452 ? 19.703 -3.568 -12.609 1 96.31 452 PHE A CA 1
ATOM 3527 C C . PHE A 1 452 ? 19.5 -3.01 -14.008 1 96.31 452 PHE A C 1
ATOM 3529 O O . PHE A 1 452 ? 20.344 -3.215 -14.891 1 96.31 452 PHE A O 1
ATOM 3536 N N . LEU A 1 453 ? 18.359 -2.361 -14.258 1 95.56 453 LEU A N 1
ATOM 3537 C CA . LEU A 1 453 ? 18.031 -2.049 -15.641 1 95.56 453 LEU A CA 1
ATOM 3538 C C . LEU A 1 453 ? 17.922 -0.542 -15.844 1 95.56 453 LEU A C 1
ATOM 3540 O O . LEU A 1 453 ? 17.812 -0.072 -16.984 1 95.56 453 LEU A O 1
ATOM 3544 N N . SER A 1 454 ? 17.719 0.196 -14.773 1 85.12 454 SER A N 1
ATOM 3545 C CA . SER A 1 454 ? 17.641 1.646 -14.914 1 85.12 454 SER A CA 1
ATOM 3546 C C . SER A 1 454 ? 19.016 2.262 -15.125 1 85.12 454 SER A C 1
ATOM 3548 O O . SER A 1 454 ? 20.016 1.753 -14.617 1 85.12 454 SER A O 1
ATOM 3550 N N . GLU A 1 455 ? 19.125 3.068 -16.156 1 67 455 GLU A N 1
ATOM 3551 C CA . GLU A 1 455 ? 20.375 3.76 -16.469 1 67 455 GLU A CA 1
ATOM 3552 C C . GLU A 1 455 ? 20.891 4.539 -15.258 1 67 455 GLU A C 1
ATOM 3554 O O . GLU A 1 455 ? 20.109 5.172 -14.547 1 67 455 GLU A O 1
ATOM 3559 N N . LYS A 1 456 ? 21.953 4.047 -14.703 1 48.56 456 LYS A N 1
ATOM 3560 C CA . LYS A 1 456 ? 22.625 4.789 -13.641 1 48.56 456 LYS A CA 1
ATOM 3561 C C . LYS A 1 456 ? 22.828 6.246 -14.031 1 48.56 456 LYS A C 1
ATOM 3563 O O . LYS A 1 456 ? 23.109 6.547 -15.195 1 48.56 456 LYS A O 1
ATOM 3568 N N . MET B 1 1 ? 29.672 -4.004 80.062 1 18.75 1 MET B N 1
ATOM 3569 C CA . MET B 1 1 ? 30.828 -4.879 79.875 1 18.75 1 MET B CA 1
ATOM 3570 C C . MET B 1 1 ? 31.75 -4.344 78.812 1 18.75 1 MET B C 1
ATOM 3572 O O . MET B 1 1 ? 31.375 -3.492 78 1 18.75 1 MET B O 1
ATOM 3576 N N . MET B 1 2 ? 32.438 -5.297 78.25 1 18.94 2 MET B N 1
ATOM 3577 C CA . MET B 1 2 ? 33.781 -5.488 77.688 1 18.94 2 MET B CA 1
ATOM 3578 C C . MET B 1 2 ? 33.906 -4.961 76.25 1 18.94 2 MET B C 1
ATOM 3580 O O . MET B 1 2 ? 33.219 -5.469 75.375 1 18.94 2 MET B O 1
ATOM 3584 N N . LEU B 1 3 ? 34.125 -3.676 76.062 1 18.34 3 LEU B N 1
ATOM 3585 C CA . LEU B 1 3 ? 34.469 -2.602 75.125 1 18.34 3 LEU B CA 1
ATOM 3586 C C . LEU B 1 3 ? 35.656 -2.98 74.25 1 18.34 3 LEU B C 1
ATOM 3588 O O . LEU B 1 3 ? 36.781 -2.52 74.5 1 18.34 3 LEU B O 1
ATOM 3592 N N . LYS B 1 4 ? 35.531 -4.34 73.938 1 17.7 4 LYS B N 1
ATOM 3593 C CA . LYS B 1 4 ? 36.75 -4.961 73.5 1 17.7 4 LYS B CA 1
ATOM 3594 C C . LYS B 1 4 ? 37.406 -4.164 72.312 1 17.7 4 LYS B C 1
ATOM 3596 O O . LYS B 1 4 ? 38.562 -3.805 72.438 1 17.7 4 LYS B O 1
ATOM 3601 N N . ASN B 1 5 ? 37.219 -4.547 71.062 1 18.06 5 ASN B N 1
ATOM 3602 C CA . ASN B 1 5 ? 38.281 -5.145 70.25 1 18.06 5 ASN B CA 1
ATOM 3603 C C . ASN B 1 5 ? 38.938 -4.113 69.375 1 18.06 5 ASN B C 1
ATOM 3605 O O . ASN B 1 5 ? 38.375 -3.037 69.125 1 18.06 5 ASN B O 1
ATOM 3609 N N . PHE B 1 6 ? 39.406 -4.543 68.062 1 19.09 6 PHE B N 1
ATOM 3610 C CA . PHE B 1 6 ? 40.719 -4.719 67.5 1 19.09 6 PHE B CA 1
ATOM 3611 C C . PHE B 1 6 ? 41 -3.631 66.438 1 19.09 6 PHE B C 1
ATOM 3613 O O . PHE B 1 6 ? 40.281 -3.482 65.5 1 19.09 6 PHE B O 1
ATOM 3620 N N . LYS B 1 7 ? 41.656 -2.619 66.75 1 18.58 7 LYS B N 1
ATOM 3621 C CA . LYS B 1 7 ? 42.125 -1.398 66.062 1 18.58 7 LYS B CA 1
ATOM 3622 C C . LYS B 1 7 ? 43.094 -1.714 64.938 1 18.58 7 LYS B C 1
ATOM 3624 O O . LYS B 1 7 ? 44.25 -2.074 65.188 1 18.58 7 LYS B O 1
ATOM 3629 N N . LYS B 1 8 ? 42.562 -2.51 63.906 1 19.64 8 LYS B N 1
ATOM 3630 C CA . LYS B 1 8 ? 43.531 -3.023 62.938 1 19.64 8 LYS B CA 1
ATOM 3631 C C . LYS B 1 8 ? 44.438 -1.914 62.469 1 19.64 8 LYS B C 1
ATOM 3633 O O . LYS B 1 8 ? 44.031 -0.752 62.375 1 19.64 8 LYS B O 1
ATOM 3638 N N . GLN B 1 9 ? 45.688 -2.295 62.125 1 17.67 9 GLN B N 1
ATOM 3639 C CA . GLN B 1 9 ? 47.062 -1.922 61.875 1 17.67 9 GLN B CA 1
ATOM 3640 C C . GLN B 1 9 ? 47.219 -1.165 60.562 1 17.67 9 GLN B C 1
ATOM 3642 O O . GLN B 1 9 ? 46.688 -1.586 59.531 1 17.67 9 GLN B O 1
ATOM 3647 N N . VAL B 1 10 ? 47.438 0.098 60.531 1 20.72 10 VAL B N 1
ATOM 3648 C CA . VAL B 1 10 ? 47.625 1.223 59.625 1 20.72 10 VAL B CA 1
ATOM 3649 C C . VAL B 1 10 ? 48.875 0.984 58.781 1 20.72 10 VAL B C 1
ATOM 3651 O O . VAL B 1 10 ? 50 1.113 59.281 1 20.72 10 VAL B O 1
ATOM 3654 N N . LEU B 1 11 ? 49 -0.353 58.219 1 19.05 11 LEU B N 1
ATOM 3655 C CA . LEU B 1 11 ? 50.344 -0.608 57.656 1 19.05 11 LEU B CA 1
ATOM 3656 C C . LEU B 1 11 ? 50.719 0.438 56.625 1 19.05 11 LEU B C 1
ATOM 3658 O O . LEU B 1 11 ? 49.938 0.694 55.688 1 19.05 11 LEU B O 1
ATOM 3662 N N . MET B 1 12 ? 51.562 1.281 56.938 1 20.91 12 MET B N 1
ATOM 3663 C CA . MET B 1 12 ? 52.219 2.447 56.312 1 20.91 12 MET B CA 1
ATOM 3664 C C . MET B 1 12 ? 53.031 2.043 55.094 1 20.91 12 MET B C 1
ATOM 3666 O O . MET B 1 12 ? 54.125 1.494 55.219 1 20.91 12 MET B O 1
ATOM 3670 N N . ILE B 1 13 ? 52.469 1.195 54.156 1 20.56 13 ILE B N 1
ATOM 3671 C CA . ILE B 1 13 ? 53.406 0.615 53.219 1 20.56 13 ILE B CA 1
ATOM 3672 C C . ILE B 1 13 ? 54.094 1.725 52.406 1 20.56 13 ILE B C 1
ATOM 3674 O O . ILE B 1 13 ? 53.406 2.576 51.844 1 20.56 13 ILE B O 1
ATOM 3678 N N . SER B 1 14 ? 55.312 2.051 52.656 1 22.14 14 SER B N 1
ATOM 3679 C CA . SER B 1 14 ? 56.281 3.053 52.188 1 22.14 14 SER B CA 1
ATOM 3680 C C . SER B 1 14 ? 56.688 2.785 50.75 1 22.14 14 SER B C 1
ATOM 3682 O O . SER B 1 14 ? 57.688 2.121 50.5 1 22.14 14 SER B O 1
ATOM 3684 N N . SER B 1 15 ? 55.875 2.23 49.875 1 20.92 15 SER B N 1
ATOM 3685 C CA . SER B 1 15 ? 56.594 1.667 48.719 1 20.92 15 SER B CA 1
ATOM 3686 C C . SER B 1 15 ? 57.406 2.736 48 1 20.92 15 SER B C 1
ATOM 3688 O O . SER B 1 15 ? 57.031 3.914 48 1 20.92 15 SER B O 1
ATOM 3690 N N . VAL B 1 16 ? 58.688 2.344 47.656 1 23.94 16 VAL B N 1
ATOM 3691 C CA . VAL B 1 16 ? 59.938 2.84 47.062 1 23.94 16 VAL B CA 1
ATOM 3692 C C . VAL B 1 16 ? 59.688 3.238 45.594 1 23.94 16 VAL B C 1
ATOM 3694 O O . VAL B 1 16 ? 59.125 2.457 44.812 1 23.94 16 VAL B O 1
ATOM 3697 N N . VAL B 1 17 ? 59.688 4.523 45.281 1 23.73 17 VAL B N 1
ATOM 3698 C CA . VAL B 1 17 ? 59.438 5.332 44.094 1 23.73 17 VAL B CA 1
ATOM 3699 C C . VAL B 1 17 ? 60.531 5.059 43.031 1 23.73 17 VAL B C 1
ATOM 3701 O O . VAL B 1 17 ? 61.688 5.434 43.219 1 23.73 17 VAL B O 1
ATOM 3704 N N . CYS B 1 18 ? 60.625 3.723 42.531 1 21.83 18 CYS B N 1
ATOM 3705 C CA . CYS B 1 18 ? 61.688 3.494 41.562 1 21.83 18 CYS B CA 1
ATOM 3706 C C . CYS B 1 18 ? 61.562 4.418 40.375 1 21.83 18 CYS B C 1
ATOM 3708 O O . CYS B 1 18 ? 60.5 4.508 39.75 1 21.83 18 CYS B O 1
ATOM 3710 N N . ALA B 1 19 ? 62.469 5.312 40.188 1 24.09 19 ALA B N 1
ATOM 3711 C CA . ALA B 1 19 ? 62.688 6.387 39.219 1 24.09 19 ALA B CA 1
ATOM 3712 C C . ALA B 1 19 ? 63 5.82 37.844 1 24.09 19 ALA B C 1
ATOM 3714 O O . ALA B 1 19 ? 64.125 5.328 37.594 1 24.09 19 ALA B O 1
ATOM 3715 N N . LEU B 1 20 ? 62.25 4.789 37.344 1 24.94 20 LEU B N 1
ATOM 3716 C CA . LEU B 1 20 ? 62.781 4.262 36.062 1 24.94 20 LEU B CA 1
ATOM 3717 C C . LEU B 1 20 ? 62.781 5.344 35 1 24.94 20 LEU B C 1
ATOM 3719 O O . LEU B 1 20 ? 61.844 6.125 34.875 1 24.94 20 LEU B O 1
ATOM 3723 N N . GLY B 1 21 ? 64 5.609 34.406 1 27.03 21 GLY B N 1
ATOM 3724 C CA . GLY B 1 21 ? 64.5 6.488 33.375 1 27.03 21 GLY B CA 1
ATOM 3725 C C . GLY B 1 21 ? 63.906 6.219 32 1 27.03 21 GLY B C 1
ATOM 3726 O O . GLY B 1 21 ? 64.062 5.121 31.453 1 27.03 21 GLY B O 1
ATOM 3727 N N . LEU B 1 22 ? 62.688 6.562 31.75 1 25.78 22 LEU B N 1
ATOM 3728 C CA . LEU B 1 22 ? 62.031 6.297 30.469 1 25.78 22 LEU B CA 1
ATOM 3729 C C . LEU B 1 22 ? 62.75 6.984 29.328 1 25.78 22 LEU B C 1
ATOM 3731 O O . LEU B 1 22 ? 63 8.188 29.375 1 25.78 22 LEU B O 1
ATOM 3735 N N . VAL B 1 23 ? 63.594 6.16 28.594 1 30.84 23 VAL B N 1
ATOM 3736 C CA . VAL B 1 23 ? 64.25 6.492 27.328 1 30.84 23 VAL B CA 1
ATOM 3737 C C . VAL B 1 23 ? 63.188 6.91 26.312 1 30.84 23 VAL B C 1
ATOM 3739 O O . VAL B 1 23 ? 62.188 6.227 26.141 1 30.84 23 VAL B O 1
ATOM 3742 N N . GLY B 1 24 ? 63.156 8.164 25.922 1 27.17 24 GLY B N 1
ATOM 3743 C CA . GLY B 1 24 ? 62.312 8.914 24.984 1 27.17 24 GLY B CA 1
ATOM 3744 C C . GLY B 1 24 ? 62.406 8.391 23.562 1 27.17 24 GLY B C 1
ATOM 3745 O O . GLY B 1 24 ? 63.469 8.492 22.922 1 27.17 24 GLY B O 1
ATOM 3746 N N . CYS B 1 25 ? 61.969 7.133 23.25 1 28.48 25 CYS B N 1
ATOM 3747 C CA . CYS B 1 25 ? 61.938 6.719 21.859 1 28.48 25 CYS B CA 1
ATOM 3748 C C . CYS B 1 25 ? 61.094 7.688 21.016 1 28.48 25 CYS B C 1
ATOM 3750 O O . CYS B 1 25 ? 59.969 8.008 21.375 1 28.48 25 CYS B O 1
ATOM 3752 N N . SER B 1 26 ? 61.781 8.461 20.203 1 28.83 26 SER B N 1
ATOM 3753 C CA . SER B 1 26 ? 61.25 9.359 19.188 1 28.83 26 SER B CA 1
ATOM 3754 C C . SER B 1 26 ? 60.406 8.594 18.156 1 28.83 26 SER B C 1
ATOM 3756 O O . SER B 1 26 ? 60.938 7.758 17.422 1 28.83 26 SER B O 1
ATOM 3758 N N . ASN B 1 27 ? 59.25 8.117 18.5 1 29.45 27 ASN B N 1
ATOM 3759 C CA . ASN B 1 27 ? 58.375 7.496 17.5 1 29.45 27 ASN B CA 1
ATOM 3760 C C . ASN B 1 27 ? 58.062 8.461 16.375 1 29.45 27 ASN B C 1
ATOM 3762 O O . ASN B 1 27 ? 57.5 9.539 16.594 1 29.45 27 ASN B O 1
ATOM 3766 N N . LYS B 1 28 ? 58.75 8.344 15.242 1 34 28 LYS B N 1
ATOM 3767 C CA . LYS B 1 28 ? 58.344 8.984 13.992 1 34 28 LYS B CA 1
ATOM 3768 C C . LYS B 1 28 ? 56.938 8.555 13.609 1 34 28 LYS B C 1
ATOM 3770 O O . LYS B 1 28 ? 56.688 7.375 13.352 1 34 28 LYS B O 1
ATOM 3775 N N . ALA B 1 29 ? 55.969 9.344 14.055 1 32.34 29 ALA B N 1
ATOM 3776 C CA . ALA B 1 29 ? 54.625 9.18 13.578 1 32.34 29 ALA B CA 1
ATOM 3777 C C . ALA B 1 29 ? 54.562 9.211 12.055 1 32.34 29 ALA B C 1
ATOM 3779 O O . ALA B 1 29 ? 54.969 10.195 11.43 1 32.34 29 ALA B O 1
ATOM 3780 N N . VAL B 1 30 ? 54.719 8.086 11.469 1 36.06 30 VAL B N 1
ATOM 3781 C CA . VAL B 1 30 ? 54.344 7.984 10.07 1 36.06 30 VAL B CA 1
ATOM 3782 C C . VAL B 1 30 ? 52.938 8.57 9.891 1 36.06 30 VAL B C 1
ATOM 3784 O O . VAL B 1 30 ? 52 8.211 10.617 1 36.06 30 VAL B O 1
ATOM 3787 N N . PRO B 1 31 ? 52.906 9.734 9.258 1 34.72 31 PRO B N 1
ATOM 3788 C CA . PRO B 1 31 ? 51.562 10.266 8.992 1 34.72 31 PRO B CA 1
ATOM 3789 C C . PRO B 1 31 ? 50.594 9.211 8.453 1 34.72 31 PRO B C 1
ATOM 3791 O O . PRO B 1 31 ? 50.938 8.508 7.488 1 34.72 31 PRO B O 1
ATOM 3794 N N . GLN B 1 32 ? 49.906 8.578 9.375 1 37 32 GLN B N 1
ATOM 3795 C CA . GLN B 1 32 ? 48.781 7.801 8.883 1 37 32 GLN B CA 1
ATOM 3796 C C . GLN B 1 32 ? 48.031 8.562 7.793 1 37 32 GLN B C 1
ATOM 3798 O O . GLN B 1 32 ? 47.656 9.727 7.977 1 37 32 GLN B O 1
ATOM 3803 N N . SER B 1 33 ? 48.219 8.18 6.582 1 38.62 33 SER B N 1
ATOM 3804 C CA . SER B 1 33 ? 47.594 8.695 5.379 1 38.62 33 SER B CA 1
ATOM 3805 C C . SER B 1 33 ? 46.094 8.867 5.586 1 38.62 33 SER B C 1
ATOM 3807 O O . SER B 1 33 ? 45.375 7.887 5.762 1 38.62 33 SER B O 1
ATOM 3809 N N . SER B 1 34 ? 45.656 10 6.109 1 46.38 34 SER B N 1
ATOM 3810 C CA . SER B 1 34 ? 44.312 10.547 6.207 1 46.38 34 SER B CA 1
ATOM 3811 C C . SER B 1 34 ? 43.562 10.414 4.883 1 46.38 34 SER B C 1
ATOM 3813 O O . SER B 1 34 ? 42.344 10.469 4.848 1 46.38 34 SER B O 1
ATOM 3815 N N . GLU B 1 35 ? 44.281 10.148 3.871 1 48.62 35 GLU B N 1
ATOM 3816 C CA . GLU B 1 35 ? 43.656 10.156 2.564 1 48.62 35 GLU B CA 1
ATOM 3817 C C . GLU B 1 35 ? 42.812 8.898 2.359 1 48.62 35 GLU B C 1
ATOM 3819 O O . GLU B 1 35 ? 41.719 8.953 1.752 1 48.62 35 GLU B O 1
ATOM 3824 N N . THR B 1 36 ? 43.188 7.84 2.941 1 50.09 36 THR B N 1
ATOM 3825 C CA . THR B 1 36 ? 42.438 6.602 2.736 1 50.09 36 THR B CA 1
ATOM 3826 C C . THR B 1 36 ? 41.125 6.637 3.492 1 50.09 36 THR B C 1
ATOM 3828 O O . THR B 1 36 ? 40.094 6.164 2.986 1 50.09 36 THR B O 1
ATOM 3831 N N . THR B 1 37 ? 41.125 7.434 4.664 1 49.09 37 THR B N 1
ATOM 3832 C CA . THR B 1 37 ? 39.906 7.496 5.461 1 49.09 37 THR B CA 1
ATOM 3833 C C . THR B 1 37 ? 38.844 8.398 4.793 1 49.09 37 THR B C 1
ATOM 3835 O O . THR B 1 37 ? 37.656 8.117 4.848 1 49.09 37 THR B O 1
ATOM 3838 N N . VAL B 1 38 ? 39.312 9.43 4.039 1 47.84 38 VAL B N 1
ATOM 3839 C CA . VAL B 1 38 ? 38.406 10.375 3.389 1 47.84 38 VAL B CA 1
ATOM 3840 C C . VAL B 1 38 ? 37.781 9.727 2.164 1 47.84 38 VAL B C 1
ATOM 3842 O O . VAL B 1 38 ? 36.562 9.906 1.917 1 47.84 38 VAL B O 1
ATOM 3845 N N . VAL B 1 39 ? 38.5 8.914 1.472 1 48.22 39 VAL B N 1
ATOM 3846 C CA . VAL B 1 39 ? 38 8.273 0.268 1 48.22 39 VAL B CA 1
ATOM 3847 C C . VAL B 1 39 ? 37 7.184 0.653 1 48.22 39 VAL B C 1
ATOM 3849 O O . VAL B 1 39 ? 35.938 7.043 0.026 1 48.22 39 VAL B O 1
ATOM 3852 N N . ALA B 1 40 ? 37.281 6.52 1.723 1 48.53 40 ALA B N 1
ATOM 3853 C CA . ALA B 1 40 ? 36.375 5.477 2.207 1 48.53 40 ALA B CA 1
ATOM 3854 C C . ALA B 1 40 ? 35.094 6.074 2.76 1 48.53 40 ALA B C 1
ATOM 3856 O O . ALA B 1 40 ? 34 5.551 2.52 1 48.53 40 ALA B O 1
ATOM 3857 N N . GLU B 1 41 ? 35.188 7.176 3.482 1 46.66 41 GLU B N 1
ATOM 3858 C CA . GLU B 1 41 ? 34.031 7.879 4.031 1 46.66 41 GLU B CA 1
ATOM 3859 C C . GLU B 1 41 ? 33.156 8.461 2.92 1 46.66 41 GLU B C 1
ATOM 3861 O O . GLU B 1 41 ? 31.922 8.383 2.986 1 46.66 41 GLU B O 1
ATOM 3866 N N . ASN B 1 42 ? 33.719 9.008 1.883 1 50.19 42 ASN B N 1
ATOM 3867 C CA . ASN B 1 42 ? 32.969 9.555 0.756 1 50.19 42 ASN B CA 1
ATOM 3868 C C . ASN B 1 42 ? 32.281 8.445 -0.042 1 50.19 42 ASN B C 1
ATOM 3870 O O . ASN B 1 42 ? 31.156 8.617 -0.491 1 50.19 42 ASN B O 1
ATOM 3874 N N . LYS B 1 43 ? 32.969 7.332 -0.199 1 50.06 43 LYS B N 1
ATOM 3875 C CA . LYS B 1 43 ? 32.375 6.203 -0.921 1 50.06 43 LYS B CA 1
ATOM 3876 C C . LYS B 1 43 ? 31.219 5.582 -0.134 1 50.06 43 LYS B C 1
ATOM 3878 O O . LYS B 1 43 ? 30.203 5.223 -0.709 1 50.06 43 LYS B O 1
ATOM 3883 N N . GLU B 1 44 ? 31.453 5.527 1.178 1 54.56 44 GLU B N 1
ATOM 3884 C CA . GLU B 1 44 ? 30.406 5 2.033 1 54.56 44 GLU B CA 1
ATOM 3885 C C . GLU B 1 44 ? 29.188 5.922 2.035 1 54.56 44 GLU B C 1
ATOM 3887 O O . GLU B 1 44 ? 28.047 5.453 1.994 1 54.56 44 GLU B O 1
ATOM 3892 N N . ASN B 1 45 ? 29.438 7.191 2.012 1 59 45 ASN B N 1
ATOM 3893 C CA . ASN B 1 45 ? 28.359 8.172 1.979 1 59 45 ASN B CA 1
ATOM 3894 C C . ASN B 1 45 ? 27.594 8.141 0.652 1 59 45 ASN B C 1
ATOM 3896 O O . ASN B 1 45 ? 26.375 8.266 0.624 1 59 45 ASN B O 1
ATOM 3900 N N . ASN B 1 46 ? 28.359 7.906 -0.369 1 63.62 46 ASN B N 1
ATOM 3901 C CA . ASN B 1 46 ? 27.734 7.82 -1.684 1 63.62 46 ASN B CA 1
ATOM 3902 C C . ASN B 1 46 ? 26.906 6.547 -1.829 1 63.62 46 ASN B C 1
ATOM 3904 O O . ASN B 1 46 ? 25.812 6.574 -2.404 1 63.62 46 ASN B O 1
ATOM 3908 N N . GLU B 1 47 ? 27.453 5.5 -1.284 1 65.94 47 GLU B N 1
ATOM 3909 C CA . GLU B 1 47 ? 26.75 4.223 -1.341 1 65.94 47 GLU B CA 1
ATOM 3910 C C . GLU B 1 47 ? 25.469 4.266 -0.514 1 65.94 47 GLU B C 1
ATOM 3912 O O . GLU B 1 47 ? 24.422 3.744 -0.936 1 65.94 47 GLU B O 1
ATOM 3917 N N . SER B 1 48 ? 25.594 4.891 0.607 1 70.06 48 SER B N 1
ATOM 3918 C CA . SER B 1 48 ? 24.422 5.027 1.472 1 70.06 48 SER B CA 1
ATOM 3919 C C . SER B 1 48 ? 23.328 5.871 0.806 1 70.06 48 SER B C 1
ATOM 3921 O O . SER B 1 48 ? 22.141 5.559 0.918 1 70.06 48 SER B O 1
ATOM 3923 N N . SER B 1 49 ? 23.828 6.734 0.099 1 80.19 49 SER B N 1
ATOM 3924 C CA . SER B 1 49 ? 22.875 7.609 -0.567 1 80.19 49 SER B CA 1
ATOM 3925 C C . SER B 1 49 ? 22.125 6.871 -1.675 1 80.19 49 SER B C 1
ATOM 3927 O O . SER B 1 49 ? 20.906 7.004 -1.808 1 80.19 49 SER B O 1
ATOM 3929 N N . LYS B 1 50 ? 22.875 5.977 -2.291 1 88.19 50 LYS B N 1
ATOM 3930 C CA . LYS B 1 50 ? 22.219 5.258 -3.387 1 88.19 50 LYS B CA 1
ATOM 3931 C C . LYS B 1 50 ? 21.219 4.242 -2.861 1 88.19 50 LYS B C 1
ATOM 3933 O O . LYS B 1 50 ? 20.125 4.086 -3.424 1 88.19 50 LYS B O 1
ATOM 3938 N N . ALA B 1 51 ? 21.625 3.531 -1.812 1 93.94 51 ALA B N 1
ATOM 3939 C CA . ALA B 1 51 ? 20.734 2.543 -1.211 1 93.94 51 ALA B CA 1
ATOM 3940 C C . ALA B 1 51 ? 19.453 3.199 -0.685 1 93.94 51 ALA B C 1
ATOM 3942 O O . ALA B 1 51 ? 18.359 2.68 -0.881 1 93.94 51 ALA B O 1
ATOM 3943 N N . LEU B 1 52 ? 19.594 4.34 -0.057 1 96.88 52 LEU B N 1
ATOM 3944 C CA . LEU B 1 52 ? 18.438 5.074 0.435 1 96.88 52 LEU B CA 1
ATOM 3945 C C . LEU B 1 52 ? 17.547 5.516 -0.72 1 96.88 52 LEU B C 1
ATOM 3947 O O . LEU B 1 52 ? 16.312 5.414 -0.636 1 96.88 52 LEU B O 1
ATOM 3951 N N . GLU B 1 53 ? 18.203 5.992 -1.733 1 96.75 53 GLU B N 1
ATOM 3952 C CA . GLU B 1 53 ? 17.453 6.453 -2.898 1 96.75 53 GLU B CA 1
ATOM 3953 C C . GLU B 1 53 ? 16.609 5.324 -3.492 1 96.75 53 GLU B C 1
ATOM 3955 O O . GLU B 1 53 ? 15.422 5.516 -3.785 1 96.75 53 GLU B O 1
ATOM 3960 N N . LYS B 1 54 ? 17.172 4.172 -3.689 1 96.62 54 LYS B N 1
ATOM 3961 C CA . LYS B 1 54 ? 16.453 3.035 -4.258 1 96.62 54 LYS B CA 1
ATOM 3962 C C . LYS B 1 54 ? 15.312 2.588 -3.34 1 96.62 54 LYS B C 1
ATOM 3964 O O . LYS B 1 54 ? 14.242 2.193 -3.811 1 96.62 54 LYS B O 1
ATOM 3969 N N . ALA B 1 55 ? 15.578 2.6 -2.041 1 98.12 55 ALA B N 1
ATOM 3970 C CA . ALA B 1 55 ? 14.547 2.213 -1.077 1 98.12 55 ALA B CA 1
ATOM 3971 C C . ALA B 1 55 ? 13.352 3.164 -1.136 1 98.12 55 ALA B C 1
ATOM 3973 O O . ALA B 1 55 ? 12.203 2.725 -1.22 1 98.12 55 ALA B O 1
ATOM 3974 N N . ILE B 1 56 ? 13.602 4.469 -1.147 1 98.81 56 ILE B N 1
ATOM 3975 C CA . ILE B 1 56 ? 12.523 5.449 -1.131 1 98.81 56 ILE B CA 1
ATOM 3976 C C . ILE B 1 56 ? 11.82 5.469 -2.488 1 98.81 56 ILE B C 1
ATOM 3978 O O . ILE B 1 56 ? 10.602 5.637 -2.562 1 98.81 56 ILE B O 1
ATOM 3982 N N . ASP B 1 57 ? 12.578 5.27 -3.572 1 98.44 57 ASP B N 1
ATOM 3983 C CA . ASP B 1 57 ? 11.961 5.148 -4.887 1 98.44 57 ASP B CA 1
ATOM 3984 C C . ASP B 1 57 ? 10.945 4.008 -4.918 1 98.44 57 ASP B C 1
ATOM 3986 O O . ASP B 1 57 ? 9.867 4.141 -5.492 1 98.44 57 ASP B O 1
ATOM 3990 N N . ALA B 1 58 ? 11.336 2.885 -4.352 1 98.5 58 ALA B N 1
ATOM 3991 C CA . ALA B 1 58 ? 10.445 1.729 -4.344 1 98.5 58 ALA B CA 1
ATOM 3992 C C . ALA B 1 58 ? 9.195 2.006 -3.502 1 98.5 58 ALA B C 1
ATOM 3994 O O . ALA B 1 58 ? 8.094 1.589 -3.861 1 98.5 58 ALA B O 1
ATOM 3995 N N . VAL B 1 59 ? 9.367 2.66 -2.385 1 98.75 59 VAL B N 1
ATOM 3996 C CA . VAL B 1 59 ? 8.234 3.059 -1.552 1 98.75 59 VAL B CA 1
ATOM 3997 C C . VAL B 1 59 ? 7.332 4.008 -2.332 1 98.75 59 VAL B C 1
ATOM 3999 O O . VAL B 1 59 ? 6.109 3.838 -2.348 1 98.75 59 VAL B O 1
ATOM 4002 N N . ALA B 1 60 ? 7.961 5.031 -2.979 1 98.81 60 ALA B N 1
ATOM 4003 C CA . ALA B 1 60 ? 7.188 5.992 -3.758 1 98.81 60 ALA B CA 1
ATOM 4004 C C . ALA B 1 60 ? 6.41 5.297 -4.875 1 98.81 60 ALA B C 1
ATOM 4006 O O . ALA B 1 60 ? 5.258 5.641 -5.145 1 98.81 60 ALA B O 1
ATOM 4007 N N . PHE B 1 61 ? 6.996 4.328 -5.52 1 98.44 61 PHE B N 1
ATOM 4008 C CA . PHE B 1 61 ? 6.32 3.568 -6.562 1 98.44 61 PHE B CA 1
ATOM 4009 C C . PHE B 1 61 ? 5.059 2.906 -6.023 1 98.44 61 PHE B C 1
ATOM 4011 O O . PHE B 1 61 ? 4.055 2.799 -6.73 1 98.44 61 PHE B O 1
ATOM 4018 N N . SER B 1 62 ? 5.105 2.498 -4.77 1 97.69 62 SER B N 1
ATOM 4019 C CA . SER B 1 62 ? 4.012 1.762 -4.145 1 97.69 62 SER B CA 1
ATOM 4020 C C . SER B 1 62 ? 2.834 2.68 -3.84 1 97.69 62 SER B C 1
ATOM 4022 O O . SER B 1 62 ? 1.68 2.244 -3.865 1 97.69 62 SER B O 1
ATOM 4024 N N . TYR B 1 63 ? 3.107 3.943 -3.555 1 98.31 63 TYR B N 1
ATOM 4025 C CA . TYR B 1 63 ? 2.053 4.762 -2.963 1 98.31 63 TYR B CA 1
ATOM 4026 C C . TYR B 1 63 ? 1.68 5.918 -3.883 1 98.31 63 TYR B C 1
ATOM 4028 O O . TYR B 1 63 ? 0.585 6.477 -3.777 1 98.31 63 TYR B O 1
ATOM 4036 N N . VAL B 1 64 ? 2.615 6.41 -4.75 1 98.75 64 VAL B N 1
ATOM 4037 C CA . VAL B 1 64 ? 2.34 7.555 -5.613 1 98.75 64 VAL B CA 1
ATOM 4038 C C . VAL B 1 64 ? 1.687 7.078 -6.91 1 98.75 64 VAL B C 1
ATOM 4040 O O . VAL B 1 64 ? 2.379 6.715 -7.863 1 98.75 64 VAL B O 1
ATOM 4043 N N . LYS B 1 65 ? 0.343 7.133 -6.891 1 97.38 65 LYS B N 1
ATOM 4044 C CA . LYS B 1 65 ? -0.47 6.68 -8.016 1 97.38 65 LYS B CA 1
ATOM 4045 C C . LYS B 1 65 ? -1.657 7.609 -8.25 1 97.38 65 LYS B C 1
ATOM 4047 O O . LYS B 1 65 ? -2.334 8.008 -7.297 1 97.38 65 LYS B O 1
ATOM 4052 N N . SER B 1 66 ? -1.889 7.934 -9.531 1 97.94 66 SER B N 1
ATOM 4053 C CA . SER B 1 66 ? -3.102 8.648 -9.914 1 97.94 66 SER B CA 1
ATOM 4054 C C . SER B 1 66 ? -4.293 7.695 -10.016 1 97.94 66 SER B C 1
ATOM 4056 O O . SER B 1 66 ? -4.766 7.398 -11.117 1 97.94 66 SER B O 1
ATOM 4058 N N . GLN B 1 67 ? -4.746 7.285 -8.828 1 96.31 67 GLN B N 1
ATOM 4059 C CA . GLN B 1 67 ? -5.891 6.391 -8.695 1 96.31 67 GLN B CA 1
ATOM 4060 C C . GLN B 1 67 ? -6.906 6.938 -7.695 1 96.31 67 GLN B C 1
ATOM 4062 O O . GLN B 1 67 ? -6.527 7.461 -6.641 1 96.31 67 GLN B O 1
ATOM 4067 N N . LEU B 1 68 ? -8.125 6.836 -8.07 1 97.44 68 LEU B N 1
ATOM 4068 C CA . LEU B 1 68 ? -9.18 7.34 -7.199 1 97.44 68 LEU B CA 1
ATOM 4069 C C . LEU B 1 68 ? -9.117 6.668 -5.832 1 97.44 68 LEU B C 1
ATOM 4071 O O . LEU B 1 68 ? -8.859 5.465 -5.738 1 97.44 68 LEU B O 1
ATOM 4075 N N . ALA B 1 69 ? -9.414 7.398 -4.785 1 96.19 69 ALA B N 1
ATOM 4076 C CA . ALA B 1 69 ? -9.352 6.91 -3.408 1 96.19 69 ALA B CA 1
ATOM 4077 C C . ALA B 1 69 ? -10.328 5.758 -3.195 1 96.19 69 ALA B C 1
ATOM 4079 O O . ALA B 1 69 ? -10.078 4.863 -2.383 1 96.19 69 ALA B O 1
ATOM 4080 N N . GLU B 1 70 ? -11.406 5.754 -3.945 1 92.31 70 GLU B N 1
ATOM 4081 C CA . GLU B 1 70 ? -12.398 4.684 -3.844 1 92.31 70 GLU B CA 1
ATOM 4082 C C . GLU B 1 70 ? -11.789 3.336 -4.227 1 92.31 70 GLU B C 1
ATOM 4084 O O . GLU B 1 70 ? -12.156 2.303 -3.66 1 92.31 70 GLU B O 1
ATOM 4089 N N . THR B 1 71 ? -10.883 3.346 -5.129 1 89.75 71 THR B N 1
ATOM 4090 C CA . THR B 1 71 ? -10.297 2.111 -5.637 1 89.75 71 THR B CA 1
ATOM 4091 C C . THR B 1 71 ? -8.984 1.801 -4.922 1 89.75 71 THR B C 1
ATOM 4093 O O . THR B 1 71 ? -8.648 0.634 -4.719 1 89.75 71 THR B O 1
ATOM 4096 N N . ASN B 1 72 ? -8.258 2.811 -4.598 1 93 72 ASN B N 1
ATOM 4097 C CA . ASN B 1 72 ? -6.988 2.678 -3.896 1 93 72 ASN B CA 1
ATOM 4098 C C . ASN B 1 72 ? -6.863 3.697 -2.768 1 93 72 ASN B C 1
ATOM 4100 O O . ASN B 1 72 ? -6.281 4.766 -2.953 1 93 72 ASN B O 1
ATOM 4104 N N . PRO B 1 73 ? -7.227 3.328 -1.566 1 93.56 73 PRO B N 1
ATOM 4105 C CA . PRO B 1 73 ? -7.359 4.281 -0.464 1 93.56 73 PRO B CA 1
ATOM 4106 C C . PRO B 1 73 ? -6.023 4.617 0.195 1 93.56 73 PRO B C 1
ATOM 4108 O O . PRO B 1 73 ? -5.992 5.32 1.209 1 93.56 73 PRO B O 1
ATOM 4111 N N . LYS B 1 74 ? -4.883 4.238 -0.332 1 94.69 74 LYS B N 1
ATOM 4112 C CA . LYS B 1 74 ? -3.582 4.562 0.251 1 94.69 74 LYS B CA 1
ATOM 4113 C C . LYS B 1 74 ? -2.73 5.375 -0.719 1 94.69 74 LYS B C 1
ATOM 4115 O O . LYS B 1 74 ? -1.628 5.805 -0.374 1 94.69 74 LYS B O 1
ATOM 4120 N N . ALA B 1 75 ? -3.277 5.637 -1.907 1 96.62 75 ALA B N 1
ATOM 4121 C CA . ALA B 1 75 ? -2.496 6.262 -2.971 1 96.62 75 ALA B CA 1
ATOM 4122 C C . ALA B 1 75 ? -2.588 7.785 -2.898 1 96.62 75 ALA B C 1
ATOM 4124 O O . ALA B 1 75 ? -3.549 8.328 -2.348 1 96.62 75 ALA B O 1
ATOM 4125 N N . THR B 1 76 ? -1.591 8.414 -3.393 1 98.69 76 THR B N 1
ATOM 4126 C CA . THR B 1 76 ? -1.55 9.859 -3.598 1 98.69 76 THR B CA 1
ATOM 4127 C C . THR B 1 76 ? -1.076 10.188 -5.012 1 98.69 76 THR B C 1
ATOM 4129 O O . THR B 1 76 ? -0.272 9.453 -5.59 1 98.69 76 THR B O 1
ATOM 4132 N N . PRO B 1 77 ? -1.535 11.367 -5.602 1 98.62 77 PRO B N 1
ATOM 4133 C CA . PRO B 1 77 ? -1.101 11.734 -6.949 1 98.62 77 PRO B CA 1
ATOM 4134 C C . PRO B 1 77 ? 0.374 12.133 -7.008 1 98.62 77 PRO B C 1
ATOM 4136 O O . PRO B 1 77 ? 1.059 11.828 -7.992 1 98.62 77 PRO B O 1
ATOM 4139 N N . GLY B 1 78 ? 0.785 12.852 -6.012 1 98.88 78 GLY B N 1
ATOM 4140 C CA . GLY B 1 78 ? 2.145 13.367 -5.984 1 98.88 78 GLY B CA 1
ATOM 4141 C C . GLY B 1 78 ? 2.742 13.398 -4.59 1 98.88 78 GLY B C 1
ATOM 4142 O O . GLY B 1 78 ? 2.025 13.266 -3.598 1 98.88 78 GLY B O 1
ATOM 4143 N N . ALA B 1 79 ? 4.125 13.531 -4.621 1 98.94 79 ALA B N 1
ATOM 4144 C CA . ALA B 1 79 ? 4.848 13.609 -3.355 1 98.94 79 ALA B CA 1
ATOM 4145 C C . ALA B 1 79 ? 6.176 14.336 -3.525 1 98.94 79 ALA B C 1
ATOM 4147 O O . ALA B 1 79 ? 6.754 14.344 -4.617 1 98.94 79 ALA B O 1
ATOM 4148 N N . GLN B 1 80 ? 6.594 14.984 -2.527 1 98.94 80 GLN B N 1
ATOM 4149 C CA . GLN B 1 80 ? 7.91 15.594 -2.375 1 98.94 80 GLN B CA 1
ATOM 4150 C C . GLN B 1 80 ? 8.578 15.156 -1.075 1 98.94 80 GLN B C 1
ATOM 4152 O O . GLN B 1 80 ? 7.984 15.266 0 1 98.94 80 GLN B O 1
ATOM 4157 N N . ILE B 1 81 ? 9.789 14.562 -1.181 1 98.94 81 ILE B N 1
ATOM 4158 C CA . ILE B 1 81 ? 10.438 13.977 -0.013 1 98.94 81 ILE B CA 1
ATOM 4159 C C . ILE B 1 81 ? 11.852 14.539 0.126 1 98.94 81 ILE B C 1
ATOM 4161 O O . ILE B 1 81 ? 12.602 14.594 -0.85 1 98.94 81 ILE B O 1
ATOM 4165 N N . VAL B 1 82 ? 12.211 14.977 1.328 1 98.88 82 VAL B N 1
ATOM 4166 C CA . VAL B 1 82 ? 13.578 15.375 1.668 1 98.88 82 VAL B CA 1
ATOM 4167 C C . VAL B 1 82 ? 13.992 14.711 2.979 1 98.88 82 VAL B C 1
ATOM 4169 O O . VAL B 1 82 ? 13.203 14.625 3.92 1 98.88 82 VAL B O 1
ATOM 4172 N N . VAL B 1 83 ? 15.195 14.156 2.998 1 98.88 83 VAL B N 1
ATOM 4173 C CA . VAL B 1 83 ? 15.781 13.586 4.207 1 98.88 83 VAL B CA 1
ATOM 4174 C C . VAL B 1 83 ? 17.109 14.273 4.504 1 98.88 83 VAL B C 1
ATOM 4176 O O . VAL B 1 83 ? 17.969 14.383 3.623 1 98.88 83 VAL B O 1
ATOM 4179 N N . LEU B 1 84 ? 17.25 14.75 5.727 1 98.56 84 LEU B N 1
ATOM 4180 C CA . LEU B 1 84 ? 18.547 15.219 6.227 1 98.56 84 LEU B CA 1
ATOM 4181 C C . LEU B 1 84 ? 19.125 14.242 7.238 1 98.56 84 LEU B C 1
ATOM 4183 O O . LEU B 1 84 ? 18.391 13.703 8.078 1 98.56 84 LEU B O 1
ATOM 4187 N N . LYS B 1 85 ? 20.359 14.023 7.168 1 98.12 85 LYS B N 1
ATOM 4188 C CA . LYS B 1 85 ? 21.156 13.336 8.164 1 98.12 85 LYS B CA 1
ATOM 4189 C C . LYS B 1 85 ? 22.406 14.148 8.531 1 98.12 85 LYS B C 1
ATOM 4191 O O . LYS B 1 85 ? 23.172 14.547 7.648 1 98.12 85 LYS B O 1
ATOM 4196 N N . ASP B 1 86 ? 22.594 14.445 9.781 1 97.25 86 ASP B N 1
ATOM 4197 C CA . ASP B 1 86 ? 23.75 15.203 10.273 1 97.25 86 ASP B CA 1
ATOM 4198 C C . ASP B 1 86 ? 23.906 16.516 9.508 1 97.25 86 ASP B C 1
ATOM 4200 O O . ASP B 1 86 ? 25.016 16.875 9.109 1 97.25 86 ASP B O 1
ATOM 4204 N N . GLY B 1 87 ? 22.734 17.109 9.242 1 96.5 87 GLY B N 1
ATOM 4205 C CA . GLY B 1 87 ? 22.719 18.438 8.68 1 96.5 87 GLY B CA 1
ATOM 4206 C C . GLY B 1 87 ? 22.906 18.453 7.168 1 96.5 87 GLY B C 1
ATOM 4207 O O . GLY B 1 87 ? 22.922 19.516 6.551 1 96.5 87 GLY B O 1
ATOM 4208 N N . LYS B 1 88 ? 22.953 17.281 6.547 1 96.94 88 LYS B N 1
ATOM 4209 C CA . LYS B 1 88 ? 23.156 17.188 5.105 1 96.94 88 LYS B CA 1
ATOM 4210 C C . LYS B 1 88 ? 21.953 16.531 4.426 1 96.94 88 LYS B C 1
ATOM 4212 O O . LYS B 1 88 ? 21.391 15.578 4.949 1 96.94 88 LYS B O 1
ATOM 4217 N N . ILE B 1 89 ? 21.609 17.094 3.281 1 97.62 89 ILE B N 1
ATOM 4218 C CA . ILE B 1 89 ? 20.562 16.453 2.488 1 97.62 89 ILE B CA 1
ATOM 4219 C C . ILE B 1 89 ? 21.094 15.125 1.923 1 97.62 89 ILE B C 1
ATOM 4221 O O . ILE B 1 89 ? 22.047 15.117 1.146 1 97.62 89 ILE B O 1
ATOM 4225 N N . VAL B 1 90 ? 20.516 14.039 2.273 1 97.88 90 VAL B N 1
ATOM 4226 C CA . VAL B 1 90 ? 20.953 12.727 1.809 1 97.88 90 VAL B CA 1
ATOM 4227 C C . VAL B 1 90 ? 19.938 12.156 0.816 1 97.88 90 VAL B C 1
ATOM 4229 O O . VAL B 1 90 ? 20.219 11.164 0.141 1 97.88 90 VAL B O 1
ATOM 4232 N N . PHE B 1 91 ? 18.812 12.766 0.735 1 98.19 91 PHE B N 1
ATOM 4233 C CA . PHE B 1 91 ? 17.797 12.391 -0.239 1 98.19 91 PHE B CA 1
ATOM 4234 C C . PHE B 1 91 ? 16.906 13.578 -0.577 1 98.19 91 PHE B C 1
ATOM 4236 O O . PHE B 1 91 ? 16.453 14.305 0.317 1 98.19 91 PHE B O 1
ATOM 4243 N N . LYS B 1 92 ? 16.641 13.867 -1.785 1 98.5 92 LYS B N 1
ATOM 4244 C CA . LYS B 1 92 ? 15.742 14.906 -2.297 1 98.5 92 LYS B CA 1
ATOM 4245 C C . LYS B 1 92 ? 15.164 14.508 -3.652 1 98.5 92 LYS B C 1
ATOM 4247 O O . LYS B 1 92 ? 15.875 14.492 -4.656 1 98.5 92 LYS B O 1
ATOM 4252 N N . LYS B 1 93 ? 13.875 14.141 -3.66 1 98.5 93 LYS B N 1
ATOM 4253 C CA . LYS B 1 93 ? 13.219 13.766 -4.91 1 98.5 93 LYS B CA 1
ATOM 4254 C C . LYS B 1 93 ? 11.719 14.07 -4.855 1 98.5 93 LYS B C 1
ATOM 4256 O O . LYS B 1 93 ? 11.133 14.125 -3.773 1 98.5 93 LYS B O 1
ATOM 4261 N N . SER B 1 94 ? 11.18 14.336 -5.996 1 98.81 94 SER B N 1
ATOM 4262 C CA . SER B 1 94 ? 9.75 14.539 -6.195 1 98.81 94 SER B CA 1
ATOM 4263 C C . SER B 1 94 ? 9.164 13.484 -7.125 1 98.81 94 SER B C 1
ATOM 4265 O O . SER B 1 94 ? 9.867 12.938 -7.973 1 98.81 94 SER B O 1
ATOM 4267 N N . TYR B 1 95 ? 7.91 13.164 -6.926 1 98.81 95 TYR B N 1
ATOM 4268 C CA . TYR B 1 95 ? 7.227 12.102 -7.652 1 98.81 95 TYR B CA 1
ATOM 4269 C C . TYR B 1 95 ? 5.82 12.539 -8.055 1 98.81 95 TYR B C 1
ATOM 4271 O O . TYR B 1 95 ? 5.18 13.32 -7.355 1 98.81 95 TYR B O 1
ATOM 4279 N N . GLY B 1 96 ? 5.328 12.062 -9.203 1 98.75 96 GLY B N 1
ATOM 4280 C CA . GLY B 1 96 ? 3.93 12.172 -9.578 1 98.75 96 GLY B CA 1
ATOM 4281 C C . GLY B 1 96 ? 3.561 13.547 -10.102 1 98.75 96 GLY B C 1
ATOM 4282 O O . GLY B 1 96 ? 4.355 14.188 -10.789 1 98.75 96 GLY B O 1
ATOM 4283 N N . THR B 1 97 ? 2.27 13.914 -9.781 1 98.81 97 THR B N 1
ATOM 4284 C CA . THR B 1 97 ? 1.726 15.086 -10.461 1 98.81 97 THR B CA 1
ATOM 4285 C C . THR B 1 97 ? 1.066 16.031 -9.461 1 98.81 97 THR B C 1
ATOM 4287 O O . THR B 1 97 ? 0.652 15.609 -8.375 1 98.81 97 THR B O 1
ATOM 4290 N N . ILE B 1 98 ? 0.957 17.297 -9.867 1 98.56 98 ILE B N 1
ATOM 4291 C CA . ILE B 1 98 ? 0.374 18.328 -9.008 1 98.56 98 ILE B CA 1
ATOM 4292 C C . ILE B 1 98 ? -1.145 18.172 -8.969 1 98.56 98 ILE B C 1
ATOM 4294 O O . ILE B 1 98 ? -1.803 18.641 -8.047 1 98.56 98 ILE B O 1
ATOM 4298 N N . GLN B 1 99 ? -1.654 17.406 -10.023 1 98.69 99 GLN B N 1
ATOM 4299 C CA . GLN B 1 99 ? -3.082 17.125 -10.148 1 98.69 99 GLN B CA 1
ATOM 4300 C C . GLN B 1 99 ? -3.328 15.891 -11.008 1 98.69 99 GLN B C 1
ATOM 4302 O O . GLN B 1 99 ? -2.885 15.836 -12.156 1 98.69 99 GLN B O 1
ATOM 4307 N N . ALA B 1 100 ? -4.074 14.945 -10.484 1 98.62 100 ALA B N 1
ATOM 4308 C CA . ALA B 1 100 ? -4.352 13.719 -11.219 1 98.62 100 ALA B CA 1
ATOM 4309 C C . ALA B 1 100 ? -5.742 13.75 -11.836 1 98.62 100 ALA B C 1
ATOM 4311 O O . ALA B 1 100 ? -5.949 13.25 -12.945 1 98.62 100 ALA B O 1
ATOM 4312 N N . PHE B 1 101 ? -6.691 14.383 -11.125 1 98.56 101 PHE B N 1
ATOM 4313 C CA . PHE B 1 101 ? -8.078 14.328 -11.57 1 98.56 101 PHE B CA 1
ATOM 4314 C C . PHE B 1 101 ? -8.695 15.719 -11.586 1 98.56 101 PHE B C 1
ATOM 4316 O O . PHE B 1 101 ? -8.328 16.578 -10.781 1 98.56 101 PHE B O 1
ATOM 4323 N N . ASP B 1 102 ? -9.625 15.93 -12.5 1 97.88 102 ASP B N 1
ATOM 4324 C CA . ASP B 1 102 ? -10.484 17.109 -12.578 1 97.88 102 ASP B CA 1
ATOM 4325 C C . ASP B 1 102 ? -11.867 16.812 -12.008 1 97.88 102 ASP B C 1
ATOM 4327 O O . ASP B 1 102 ? -12.703 16.203 -12.68 1 97.88 102 ASP B O 1
ATOM 4331 N N . PHE B 1 103 ? -12.117 17.312 -10.859 1 97.31 103 PHE B N 1
ATOM 4332 C CA . PHE B 1 103 ? -13.359 16.984 -10.164 1 97.31 103 PHE B CA 1
ATOM 4333 C C . PHE B 1 103 ? -14.453 18 -10.5 1 97.31 103 PHE B C 1
ATOM 4335 O O . PHE B 1 103 ? -15.57 17.906 -9.984 1 97.31 103 PHE B O 1
ATOM 4342 N N . SER B 1 104 ? -14.164 18.969 -11.312 1 95.81 104 SER B N 1
ATOM 4343 C CA . SER B 1 104 ? -15.227 19.812 -11.844 1 95.81 104 SER B CA 1
ATOM 4344 C C . SER B 1 104 ? -16.125 19.031 -12.797 1 95.81 104 SER B C 1
ATOM 4346 O O . SER B 1 104 ? -17.234 19.469 -13.125 1 95.81 104 SER B O 1
ATOM 4348 N N . LYS B 1 105 ? -15.523 17.906 -13.258 1 95.69 105 LYS B N 1
ATOM 4349 C CA . LYS B 1 105 ? -16.281 16.969 -14.086 1 95.69 105 LYS B CA 1
ATOM 4350 C C . LYS B 1 105 ? -16.938 15.883 -13.242 1 95.69 105 LYS B C 1
ATOM 4352 O O . LYS B 1 105 ? -16.406 15.516 -12.188 1 95.69 105 LYS B O 1
ATOM 4357 N N . ASN B 1 106 ? -18.172 15.359 -13.664 1 91.69 106 ASN B N 1
ATOM 4358 C CA . ASN B 1 106 ? -18.891 14.258 -13.016 1 91.69 106 ASN B CA 1
ATOM 4359 C C . ASN B 1 106 ? -19.312 13.195 -14.016 1 91.69 106 ASN B C 1
ATOM 4361 O O . ASN B 1 106 ? -20.234 13.414 -14.812 1 91.69 106 ASN B O 1
ATOM 4365 N N . PRO B 1 107 ? -18.672 12.078 -14.039 1 94.5 107 PRO B N 1
ATOM 4366 C CA . PRO B 1 107 ? -17.625 11.609 -13.125 1 94.5 107 PRO B CA 1
ATOM 4367 C C . PRO B 1 107 ? -16.297 12.305 -13.344 1 94.5 107 PRO B C 1
ATOM 4369 O O . PRO B 1 107 ? -16.062 12.875 -14.414 1 94.5 107 PRO B O 1
ATOM 4372 N N . ALA B 1 108 ? -15.469 12.281 -12.242 1 96.81 108 ALA B N 1
ATOM 4373 C CA . ALA B 1 108 ? -14.148 12.898 -12.336 1 96.81 108 ALA B CA 1
ATOM 4374 C C . ALA B 1 108 ? -13.352 12.328 -13.508 1 96.81 108 ALA B C 1
ATOM 4376 O O . ALA B 1 108 ? -13.406 11.125 -13.773 1 96.81 108 ALA B O 1
ATOM 4377 N N . GLU B 1 109 ? -12.586 13.18 -14.172 1 97.5 109 GLU B N 1
ATOM 4378 C CA . GLU B 1 109 ? -11.758 12.758 -15.297 1 97.5 109 GLU B CA 1
ATOM 4379 C C . GLU B 1 109 ? -10.273 12.852 -14.953 1 97.5 109 GLU B C 1
ATOM 4381 O O . GLU B 1 109 ? -9.836 13.805 -14.312 1 97.5 109 GLU B O 1
ATOM 4386 N N . LYS B 1 110 ? -9.594 11.859 -15.32 1 97.62 110 LYS B N 1
ATOM 4387 C CA . LYS B 1 110 ? -8.148 11.898 -15.172 1 97.62 110 LYS B CA 1
ATOM 4388 C C . LYS B 1 110 ? -7.527 12.938 -16.109 1 97.62 110 LYS B C 1
ATOM 4390 O O . LYS B 1 110 ? -7.906 13.039 -17.266 1 97.62 110 LYS B O 1
ATOM 4395 N N . ILE B 1 111 ? -6.582 13.672 -15.633 1 97.31 111 ILE B N 1
ATOM 4396 C CA . ILE B 1 111 ? -5.914 14.68 -16.438 1 97.31 111 ILE B CA 1
ATOM 4397 C C . ILE B 1 111 ? -4.949 14.008 -17.406 1 97.31 111 ILE B C 1
ATOM 4399 O O . ILE B 1 111 ? -4.129 13.18 -17.016 1 97.31 111 ILE B O 1
ATOM 4403 N N . GLU B 1 112 ? -4.875 14.18 -18.672 1 94.44 112 GLU B N 1
ATOM 4404 C CA . GLU B 1 112 ? -4.102 13.508 -19.719 1 94.44 112 GLU B CA 1
ATOM 4405 C C . GLU B 1 112 ? -2.625 13.891 -19.641 1 94.44 112 GLU B C 1
ATOM 4407 O O . GLU B 1 112 ? -1.752 13.023 -19.75 1 94.44 112 GLU B O 1
ATOM 4412 N N . ASN B 1 113 ? -2.266 15.141 -19.453 1 94.06 113 ASN B N 1
ATOM 4413 C CA . ASN B 1 113 ? -0.89 15.617 -19.359 1 94.06 113 ASN B CA 1
ATOM 4414 C C . ASN B 1 113 ? -0.68 16.469 -18.109 1 94.06 113 ASN B C 1
ATOM 4416 O O . ASN B 1 113 ? -0.405 17.656 -18.203 1 94.06 113 ASN B O 1
ATOM 4420 N N . PRO B 1 114 ? -0.739 15.703 -17.047 1 96.62 114 PRO B N 1
ATOM 4421 C CA . PRO B 1 114 ? -0.633 16.484 -15.805 1 96.62 114 PRO B CA 1
ATOM 4422 C C . PRO B 1 114 ? 0.767 17.047 -15.586 1 96.62 114 PRO B C 1
ATOM 4424 O O . PRO B 1 114 ? 1.758 16.422 -15.984 1 96.62 114 PRO B O 1
ATOM 4427 N N . SER B 1 115 ? 0.847 18.25 -15.008 1 97.69 115 SER B N 1
ATOM 4428 C CA . SER B 1 115 ? 2.133 18.797 -14.602 1 97.69 115 SER B CA 1
ATOM 4429 C C . SER B 1 115 ? 2.756 18 -13.469 1 97.69 115 SER B C 1
ATOM 4431 O O . SER B 1 115 ? 2.053 17.547 -12.562 1 97.69 115 SER B O 1
ATOM 4433 N N . ALA B 1 116 ? 4.074 17.844 -13.508 1 98.44 116 ALA B N 1
ATOM 4434 C CA . ALA B 1 116 ? 4.789 17.047 -12.516 1 98.44 116 ALA B CA 1
ATOM 4435 C C . ALA B 1 116 ? 5 17.828 -11.227 1 98.44 116 ALA B C 1
ATOM 4437 O O . ALA B 1 116 ? 5.145 19.062 -11.258 1 98.44 116 ALA B O 1
ATOM 4438 N N . VAL B 1 117 ? 5.004 17.141 -10.094 1 98.81 117 VAL B N 1
ATOM 4439 C CA . VAL B 1 117 ? 5.562 17.703 -8.875 1 98.81 117 VAL B CA 1
ATOM 4440 C C . VAL B 1 117 ? 7.066 17.906 -9.039 1 98.81 117 VAL B C 1
ATOM 4442 O O . VAL B 1 117 ? 7.762 17.031 -9.562 1 98.81 117 VAL B O 1
ATOM 4445 N N . THR B 1 118 ? 7.539 19.031 -8.703 1 98.44 118 THR B N 1
ATOM 4446 C CA . THR B 1 118 ? 8.961 19.344 -8.695 1 98.44 118 THR B CA 1
ATOM 4447 C C . THR B 1 118 ? 9.43 19.688 -7.285 1 98.44 118 THR B C 1
ATOM 4449 O O . THR B 1 118 ? 8.633 19.734 -6.352 1 98.44 118 THR B O 1
ATOM 4452 N N . ASP B 1 119 ? 10.688 19.969 -7.164 1 97.19 119 ASP B N 1
ATOM 4453 C CA . ASP B 1 119 ? 11.258 20.312 -5.867 1 97.19 119 ASP B CA 1
ATOM 4454 C C . ASP B 1 119 ? 10.766 21.688 -5.395 1 97.19 119 ASP B C 1
ATOM 4456 O O . ASP B 1 119 ? 10.906 22.031 -4.223 1 97.19 119 ASP B O 1
ATOM 4460 N N . ASP B 1 120 ? 10.102 22.406 -6.297 1 97.5 120 ASP B N 1
ATOM 4461 C CA . ASP B 1 120 ? 9.656 23.75 -5.98 1 97.5 120 ASP B CA 1
ATOM 4462 C C . ASP B 1 120 ? 8.141 23.812 -5.812 1 97.5 120 ASP B C 1
ATOM 4464 O O . ASP B 1 120 ? 7.574 24.875 -5.555 1 97.5 120 ASP B O 1
ATOM 4468 N N . THR B 1 121 ? 7.508 22.656 -6.004 1 98.88 121 THR B N 1
ATOM 4469 C CA . THR B 1 121 ? 6.059 22.641 -5.859 1 98.88 121 THR B CA 1
ATOM 4470 C C . THR B 1 121 ? 5.656 22.891 -4.406 1 98.88 121 THR B C 1
ATOM 4472 O O . THR B 1 121 ? 6.191 22.266 -3.49 1 98.88 121 THR B O 1
ATOM 4475 N N . LEU B 1 122 ? 4.73 23.844 -4.18 1 98.94 122 LEU B N 1
ATOM 4476 C CA . LEU B 1 122 ? 4.211 24.141 -2.848 1 98.94 122 LEU B CA 1
ATOM 4477 C C . LEU B 1 122 ? 3.043 23.219 -2.504 1 98.94 122 LEU B C 1
ATOM 4479 O O . LEU B 1 122 ? 2.203 22.938 -3.359 1 98.94 122 LEU B O 1
ATOM 4483 N N . PHE B 1 123 ? 3.014 22.812 -1.267 1 98.94 123 PHE B N 1
ATOM 4484 C CA . PHE B 1 123 ? 1.926 22 -0.745 1 98.94 123 PHE B CA 1
ATOM 4485 C C . PHE B 1 123 ? 1.204 22.719 0.39 1 98.94 123 PHE B C 1
ATOM 4487 O O . PHE B 1 123 ? 1.829 23.422 1.178 1 98.94 123 PHE B O 1
ATOM 4494 N N . ASP B 1 124 ? -0.118 22.578 0.46 1 98.94 124 ASP B N 1
ATOM 4495 C CA . ASP B 1 124 ? -0.897 22.969 1.629 1 98.94 124 ASP B CA 1
ATOM 4496 C C . ASP B 1 124 ? -0.541 22.109 2.842 1 98.94 124 ASP B C 1
ATOM 4498 O O . ASP B 1 124 ? -0.785 20.906 2.852 1 98.94 124 ASP B O 1
ATOM 4502 N N . LEU B 1 125 ? -0.076 22.75 3.898 1 98.94 125 LEU B N 1
ATOM 4503 C CA . LEU B 1 125 ? 0.504 22 5.004 1 98.94 125 LEU B CA 1
ATOM 4504 C C . LEU B 1 125 ? -0.57 21.594 6.008 1 98.94 125 LEU B C 1
ATOM 4506 O O . LEU B 1 125 ? -0.318 20.781 6.895 1 98.94 125 LEU B O 1
ATOM 4510 N N . ALA B 1 126 ? -1.711 22.125 5.836 1 98.75 126 ALA B N 1
ATOM 4511 C CA . ALA B 1 126 ? -2.744 21.875 6.84 1 98.75 126 ALA B CA 1
ATOM 4512 C C . ALA B 1 126 ? -2.178 22 8.25 1 98.75 126 ALA B C 1
ATOM 4514 O O . ALA B 1 126 ? -1.553 23 8.594 1 98.75 126 ALA B O 1
ATOM 4515 N N . SER B 1 127 ? -2.334 21.047 9.102 1 98.88 127 SER B N 1
ATOM 4516 C CA . SER B 1 127 ? -2.002 21.141 10.523 1 98.88 127 SER B CA 1
ATOM 4517 C C . SER B 1 127 ? -0.491 21.172 10.734 1 98.88 127 SER B C 1
ATOM 4519 O O . SER B 1 127 ? -0.02 21.516 11.82 1 98.88 127 SER B O 1
ATOM 4521 N N . VAL B 1 128 ? 0.284 20.859 9.766 1 98.94 128 VAL B N 1
ATOM 4522 C CA . VAL B 1 128 ? 1.723 21.062 9.914 1 98.94 128 VAL B CA 1
ATOM 4523 C C . VAL B 1 128 ? 2.027 22.531 10.133 1 98.94 128 VAL B C 1
ATOM 4525 O O . VAL B 1 128 ? 3.086 22.891 10.656 1 98.94 128 VAL B O 1
ATOM 4528 N N . THR B 1 129 ? 1.113 23.375 9.789 1 98.94 129 THR B N 1
ATOM 4529 C CA . THR B 1 129 ? 1.183 24.797 10.117 1 98.94 129 THR B CA 1
ATOM 4530 C C . THR B 1 129 ? 1.415 25 11.609 1 98.94 129 THR B C 1
ATOM 4532 O O . THR B 1 129 ? 2.172 25.875 12.016 1 98.94 129 THR B O 1
ATOM 4535 N N . LYS B 1 130 ? 0.851 24.203 12.406 1 98.94 130 LYS B N 1
ATOM 4536 C CA . LYS B 1 130 ? 0.927 24.344 13.859 1 98.94 130 LYS B CA 1
ATOM 4537 C C . LYS B 1 130 ? 2.375 24.312 14.336 1 98.94 130 LYS B C 1
ATOM 4539 O O . LYS B 1 130 ? 2.777 25.125 15.164 1 98.94 130 LYS B O 1
ATOM 4544 N N . ILE B 1 131 ? 3.148 23.422 13.742 1 98.94 131 ILE B N 1
ATOM 4545 C CA . ILE B 1 131 ? 4.508 23.297 14.258 1 98.94 131 ILE B CA 1
ATOM 4546 C C . ILE B 1 131 ? 5.457 24.125 13.398 1 98.94 131 ILE B C 1
ATOM 4548 O O . ILE B 1 131 ? 6.566 24.453 13.828 1 98.94 131 ILE B O 1
ATOM 4552 N N . SER B 1 132 ? 5.039 24.516 12.195 1 98.94 132 SER B N 1
ATOM 4553 C CA . SER B 1 132 ? 5.953 25.172 11.273 1 98.94 132 SER B CA 1
ATOM 4554 C C . SER B 1 132 ? 5.762 26.688 11.297 1 98.94 132 SER B C 1
ATOM 4556 O O . SER B 1 132 ? 6.574 27.438 10.75 1 98.94 132 SER B O 1
ATOM 4558 N N . ALA B 1 133 ? 4.699 27.094 11.938 1 98.94 133 ALA B N 1
ATOM 4559 C CA . ALA B 1 133 ? 4.484 28.531 12.133 1 98.94 133 ALA B CA 1
ATOM 4560 C C . ALA B 1 133 ? 4.25 28.859 13.602 1 98.94 133 ALA B C 1
ATOM 4562 O O . ALA B 1 133 ? 5.141 29.375 14.281 1 98.94 133 ALA B O 1
ATOM 4563 N N . THR B 1 134 ? 3.211 28.422 14.117 1 98.94 134 THR B N 1
ATOM 4564 C CA . THR B 1 134 ? 2.734 28.859 15.422 1 98.94 134 THR B CA 1
ATOM 4565 C C . THR B 1 134 ? 3.689 28.422 16.531 1 98.94 134 THR B C 1
ATOM 4567 O O . THR B 1 134 ? 4.102 29.25 17.359 1 98.94 134 THR B O 1
ATOM 4570 N N . THR B 1 135 ? 4.02 27.141 16.531 1 98.94 135 THR B N 1
ATOM 4571 C CA . THR B 1 135 ? 4.938 26.656 17.547 1 98.94 135 THR B CA 1
ATOM 4572 C C . THR B 1 135 ? 6.297 27.344 17.422 1 98.94 135 THR B C 1
ATOM 4574 O O . THR B 1 135 ? 6.906 27.703 18.438 1 98.94 135 THR B O 1
ATOM 4577 N N . GLN B 1 136 ? 6.77 27.562 16.203 1 98.81 136 GLN B N 1
ATOM 4578 C CA . GLN B 1 136 ? 8.031 28.266 15.992 1 98.81 136 GLN B CA 1
ATOM 4579 C C . GLN B 1 136 ? 7.977 29.672 16.594 1 98.81 136 GLN B C 1
ATOM 4581 O O . GLN B 1 136 ? 8.93 30.109 17.234 1 98.81 136 GLN B O 1
ATOM 4586 N N . VAL B 1 137 ? 6.922 30.359 16.375 1 98.88 137 VAL B N 1
ATOM 4587 C CA . VAL B 1 137 ? 6.746 31.719 16.875 1 98.88 137 VAL B CA 1
ATOM 4588 C C . VAL B 1 137 ? 6.793 31.719 18.406 1 98.88 137 VAL B C 1
ATOM 4590 O O . VAL B 1 137 ? 7.484 32.531 19.016 1 98.88 137 VAL B O 1
ATOM 4593 N N . PHE B 1 138 ? 6.117 30.828 19 1 98.94 138 PHE B N 1
ATOM 4594 C CA . PHE B 1 138 ? 6.047 30.828 20.453 1 98.94 138 PHE B CA 1
ATOM 4595 C C . PHE B 1 138 ? 7.359 30.359 21.062 1 98.94 138 PHE B C 1
ATOM 4597 O O . PHE B 1 138 ? 7.754 30.812 22.141 1 98.94 138 PHE B O 1
ATOM 4604 N N . MET B 1 139 ? 8.078 29.406 20.375 1 98.88 139 MET B N 1
ATOM 4605 C CA . MET B 1 139 ? 9.438 29.094 20.812 1 98.88 139 MET B CA 1
ATOM 4606 C C . MET B 1 139 ? 10.312 30.344 20.812 1 98.88 139 MET B C 1
ATOM 4608 O O . MET B 1 139 ? 11.047 30.609 21.766 1 98.88 139 MET B O 1
ATOM 4612 N N . HIS B 1 140 ? 10.195 31.125 19.75 1 98.88 140 HIS B N 1
ATOM 4613 C CA . HIS B 1 140 ? 10.984 32.344 19.609 1 98.88 140 HIS B CA 1
ATOM 4614 C C . HIS B 1 140 ? 10.594 33.375 20.672 1 98.88 140 HIS B C 1
ATOM 4616 O O . HIS B 1 140 ? 11.461 33.969 21.297 1 98.88 140 HIS B O 1
ATOM 4622 N N . LEU B 1 141 ? 9.289 33.562 20.938 1 98.88 141 LEU B N 1
ATOM 4623 C CA . LEU B 1 141 ? 8.805 34.562 21.891 1 98.88 141 LEU B CA 1
ATOM 4624 C C . LEU B 1 141 ? 9.188 34.156 23.312 1 98.88 141 LEU B C 1
ATOM 4626 O O . LEU B 1 141 ? 9.484 35.031 24.141 1 98.88 141 LEU B O 1
ATOM 4630 N N . VAL B 1 142 ? 9.148 32.875 23.609 1 98.81 142 VAL B N 1
ATOM 4631 C CA . VAL B 1 142 ? 9.578 32.406 24.922 1 98.81 142 VAL B CA 1
ATOM 4632 C C . VAL B 1 142 ? 11.078 32.656 25.094 1 98.81 142 VAL B C 1
ATOM 4634 O O . VAL B 1 142 ? 11.516 33.125 26.141 1 98.81 142 VAL B O 1
ATOM 4637 N N . TYR B 1 143 ? 11.805 32.344 24.062 1 98.62 143 TYR B N 1
ATOM 4638 C CA . TYR B 1 143 ? 13.242 32.594 24.062 1 98.62 143 TYR B CA 1
ATOM 4639 C C . TYR B 1 143 ? 13.547 34.062 24.328 1 98.62 143 TYR B C 1
ATOM 4641 O O . TYR B 1 143 ? 14.453 34.406 25.094 1 98.62 143 TYR B O 1
ATOM 4649 N N . GLU B 1 144 ? 12.758 34.969 23.797 1 98.38 144 GLU B N 1
ATOM 4650 C CA . GLU B 1 144 ? 12.938 36.406 23.953 1 98.38 144 GLU B CA 1
ATOM 4651 C C . GLU B 1 144 ? 12.414 36.906 25.297 1 98.38 144 GLU B C 1
ATOM 4653 O O . GLU B 1 144 ? 12.539 38.094 25.625 1 98.38 144 GLU B O 1
ATOM 4658 N N . GLY B 1 145 ? 11.758 36.062 25.984 1 98.38 145 GLY B N 1
ATOM 4659 C CA . GLY B 1 145 ? 11.227 36.438 27.281 1 98.38 145 GLY B CA 1
ATOM 4660 C C . GLY B 1 145 ? 9.938 37.219 27.203 1 98.38 145 GLY B C 1
ATOM 4661 O O . GLY B 1 145 ? 9.523 37.844 28.188 1 98.38 145 GLY B O 1
ATOM 4662 N N . LYS B 1 146 ? 9.273 37.156 26.094 1 98.56 146 LYS B N 1
ATOM 4663 C CA . LYS B 1 146 ? 8.078 37.938 25.891 1 98.56 146 LYS B CA 1
ATOM 4664 C C . LYS B 1 146 ? 6.82 37.188 26.312 1 98.56 146 LYS B C 1
ATOM 4666 O O . LYS B 1 146 ? 5.766 37.781 26.531 1 98.56 146 LYS B O 1
ATOM 4671 N N . VAL B 1 147 ? 6.961 35.906 26.406 1 98.44 147 VAL B N 1
ATOM 4672 C CA . VAL B 1 147 ? 5.828 35.062 26.812 1 98.44 147 VAL B CA 1
ATOM 4673 C C . VAL B 1 147 ? 6.328 33.875 27.625 1 98.44 147 VAL B C 1
ATOM 4675 O O . VAL B 1 147 ? 7.445 33.406 27.422 1 98.44 147 VAL B O 1
ATOM 4678 N N . LYS B 1 148 ? 5.555 33.438 28.578 1 98.62 148 LYS B N 1
ATOM 4679 C CA . LYS B 1 148 ? 5.793 32.188 29.328 1 98.62 148 LYS B CA 1
ATOM 4680 C C . LYS B 1 148 ? 4.688 31.188 29.078 1 98.62 148 LYS B C 1
ATOM 4682 O O . LYS B 1 148 ? 3.535 31.562 28.828 1 98.62 148 LYS B O 1
ATOM 4687 N N . LEU B 1 149 ? 5.027 29.906 29.172 1 98.75 149 LEU B N 1
ATOM 4688 C CA . LEU B 1 149 ? 4.051 28.859 28.938 1 98.75 149 LEU B CA 1
ATOM 4689 C C . LEU B 1 149 ? 2.939 28.891 29.984 1 98.75 149 LEU B C 1
ATOM 4691 O O . LEU B 1 149 ? 1.805 28.5 29.688 1 98.75 149 LEU B O 1
ATOM 4695 N N . ASP B 1 150 ? 3.209 29.453 31.172 1 98.44 150 ASP B N 1
ATOM 4696 C CA . ASP B 1 150 ? 2.203 29.453 32.219 1 98.44 150 ASP B CA 1
ATOM 4697 C C . ASP B 1 150 ? 1.437 30.781 32.25 1 98.44 150 ASP B C 1
ATOM 4699 O O . ASP B 1 150 ? 0.566 30.984 33.094 1 98.44 150 ASP B O 1
ATOM 4703 N N . ASP B 1 151 ? 1.772 31.672 31.312 1 98.75 151 ASP B N 1
ATOM 4704 C CA . ASP B 1 151 ? 0.953 32.875 31.188 1 98.75 151 ASP B CA 1
ATOM 4705 C C . ASP B 1 151 ? -0.5 32.531 30.875 1 98.75 151 ASP B C 1
ATOM 4707 O O . ASP B 1 151 ? -0.772 31.609 30.094 1 98.75 151 ASP B O 1
ATOM 4711 N N . LYS B 1 152 ? -1.393 33.281 31.531 1 98.69 152 LYS B N 1
ATOM 4712 C CA . LYS B 1 152 ? -2.803 33.156 31.172 1 98.69 152 LYS B CA 1
ATOM 4713 C C . LYS B 1 152 ? -3.094 33.812 29.828 1 98.69 152 LYS B C 1
ATOM 4715 O O . LYS B 1 152 ? -2.535 34.844 29.516 1 98.69 152 LYS B O 1
ATOM 4720 N N . VAL B 1 153 ? -3.957 33.188 29.109 1 98.88 153 VAL B N 1
ATOM 4721 C CA . VAL B 1 153 ? -4.367 33.719 27.812 1 98.88 153 VAL B CA 1
ATOM 4722 C C . VAL B 1 153 ? -4.953 35.125 28.016 1 98.88 153 VAL B C 1
ATOM 4724 O O . VAL B 1 153 ? -4.734 36.031 27.188 1 98.88 153 VAL B O 1
ATOM 4727 N N . THR B 1 154 ? -5.609 35.406 29.141 1 98.62 154 THR B N 1
ATOM 4728 C CA . THR B 1 154 ? -6.324 36.656 29.438 1 98.62 154 THR B CA 1
ATOM 4729 C C . THR B 1 154 ? -5.344 37.812 29.594 1 98.62 154 THR B C 1
ATOM 4731 O O . THR B 1 154 ? -5.734 38.969 29.5 1 98.62 154 THR B O 1
ATOM 4734 N N . LYS B 1 155 ? -4.117 37.438 29.859 1 98.5 155 LYS B N 1
ATOM 4735 C CA . LYS B 1 155 ? -3.092 38.5 29.906 1 98.5 155 LYS B CA 1
ATOM 4736 C C . LYS B 1 155 ? -2.992 39.219 28.578 1 98.5 155 LYS B C 1
ATOM 4738 O O . LYS B 1 155 ? -2.725 40.438 28.531 1 98.5 155 LYS B O 1
ATOM 4743 N N . TYR B 1 156 ? -3.275 38.531 27.531 1 98.5 156 TYR B N 1
ATOM 4744 C CA . TYR B 1 156 ? -3.111 39.062 26.188 1 98.5 156 TYR B CA 1
ATOM 4745 C C . TYR B 1 156 ? -4.465 39.312 25.531 1 98.5 156 TYR B C 1
ATOM 4747 O O . TYR B 1 156 ? -4.609 40.25 24.734 1 98.5 156 TYR B O 1
ATOM 4755 N N . LEU B 1 157 ? -5.402 38.469 25.828 1 98.5 157 LEU B N 1
ATOM 4756 C CA . LEU B 1 157 ? -6.773 38.562 25.344 1 98.5 157 LEU B CA 1
ATOM 4757 C C . LEU B 1 157 ? -7.762 38.562 26.5 1 98.5 157 LEU B C 1
ATOM 4759 O O . LEU B 1 157 ? -8.383 37.531 26.781 1 98.5 157 LEU B O 1
ATOM 4763 N N . PRO B 1 158 ? -8.008 39.656 27.062 1 98.06 158 PRO B N 1
ATOM 4764 C CA . PRO B 1 158 ? -8.852 39.688 28.25 1 98.06 158 PRO B CA 1
ATOM 4765 C C . PRO B 1 158 ? -10.242 39.094 28.016 1 98.06 158 PRO B C 1
ATOM 4767 O O . PRO B 1 158 ? -10.773 38.406 28.859 1 98.06 158 PRO B O 1
ATOM 4770 N N . GLU B 1 159 ? -10.812 39.375 26.875 1 97.75 159 GLU B N 1
ATOM 4771 C CA . GLU B 1 159 ? -12.172 38.938 26.594 1 97.75 159 GLU B CA 1
ATOM 4772 C C . GLU B 1 159 ? -12.242 37.406 26.422 1 97.75 159 GLU B C 1
ATOM 4774 O O . GLU B 1 159 ? -13.32 36.812 26.438 1 97.75 159 GLU B O 1
ATOM 4779 N N . PHE B 1 160 ? -11.109 36.75 26.281 1 98.06 160 PHE B N 1
ATOM 4780 C CA . PHE B 1 160 ? -11.047 35.312 26.172 1 98.06 160 PHE B CA 1
ATOM 4781 C C . PHE B 1 160 ? -11.516 34.656 27.469 1 98.06 160 PHE B C 1
ATOM 4783 O O . PHE B 1 160 ? -12.008 33.5 27.453 1 98.06 160 PHE B O 1
ATOM 4790 N N . GLY B 1 161 ? -11.43 35.312 28.594 1 96.44 161 GLY B N 1
ATOM 4791 C CA . GLY B 1 161 ? -11.672 34.719 29.906 1 96.44 161 GLY B CA 1
ATOM 4792 C C . GLY B 1 161 ? -13.141 34.5 30.203 1 96.44 161 GLY B C 1
ATOM 4793 O O . GLY B 1 161 ? -13.492 33.875 31.203 1 96.44 161 GLY B O 1
ATOM 4794 N N . LYS B 1 162 ? -13.906 34.938 29.234 1 91.75 162 LYS B N 1
ATOM 4795 C CA . LYS B 1 162 ? -15.336 34.688 29.375 1 91.75 162 LYS B CA 1
ATOM 4796 C C . LYS B 1 162 ? -15.648 33.219 29.422 1 91.75 162 LYS B C 1
ATOM 4798 O O . LYS B 1 162 ? -14.844 32.375 28.969 1 91.75 162 LYS B O 1
ATOM 4803 N N . ASN B 1 163 ? -16.75 32.906 30.016 1 94.69 163 ASN B N 1
ATOM 4804 C CA . ASN B 1 163 ? -17.359 31.578 29.953 1 94.69 163 ASN B CA 1
ATOM 4805 C C . ASN B 1 163 ? -16.438 30.5 30.547 1 94.69 163 ASN B C 1
ATOM 4807 O O . ASN B 1 163 ? -16.297 29.422 29.969 1 94.69 163 ASN B O 1
ATOM 4811 N N . GLY B 1 164 ? -15.695 30.875 31.562 1 95.25 164 GLY B N 1
ATOM 4812 C CA . GLY B 1 164 ? -14.961 29.875 32.344 1 95.25 164 GLY B CA 1
ATOM 4813 C C . GLY B 1 164 ? -13.555 29.641 31.812 1 95.25 164 GLY B C 1
ATOM 4814 O O . GLY B 1 164 ? -12.914 28.656 32.188 1 95.25 164 GLY B O 1
ATOM 4815 N N . LYS B 1 165 ? -12.984 30.562 31.031 1 98.25 165 LYS B N 1
ATOM 4816 C CA . LYS B 1 165 ? -11.703 30.312 30.375 1 98.25 165 LYS B CA 1
ATOM 4817 C C . LYS B 1 165 ? -10.602 31.172 30.984 1 98.25 165 LYS B C 1
ATOM 4819 O O . LYS B 1 165 ? -9.523 31.328 30.391 1 98.25 165 LYS B O 1
ATOM 4824 N N . GLU B 1 166 ? -10.82 31.766 32.156 1 97.44 166 GLU B N 1
ATOM 4825 C CA . GLU B 1 166 ? -9.945 32.781 32.719 1 97.44 166 GLU B CA 1
ATOM 4826 C C . GLU B 1 166 ? -8.594 32.219 33.125 1 97.44 166 GLU B C 1
ATOM 4828 O O . GLU B 1 166 ? -7.594 32.938 33.188 1 97.44 166 GLU B O 1
ATOM 4833 N N . ASP B 1 167 ? -8.523 30.844 33.281 1 97.81 167 ASP B N 1
ATOM 4834 C CA . ASP B 1 167 ? -7.293 30.266 33.812 1 97.81 167 ASP B CA 1
ATOM 4835 C C . ASP B 1 167 ? -6.547 29.484 32.719 1 97.81 167 ASP B C 1
ATOM 4837 O O . ASP B 1 167 ? -5.5 28.891 33 1 97.81 167 ASP B O 1
ATOM 4841 N N . VAL B 1 168 ? -7.043 29.469 31.516 1 98.62 168 VAL B N 1
ATOM 4842 C CA . VAL B 1 168 ? -6.375 28.766 30.438 1 98.62 168 VAL B CA 1
ATOM 4843 C C . VAL B 1 168 ? -5.02 29.406 30.156 1 98.62 168 VAL B C 1
ATOM 4845 O O . VAL B 1 168 ? -4.902 30.641 30.125 1 98.62 168 VAL B O 1
ATOM 4848 N N . THR B 1 169 ? -4.023 28.578 29.953 1 98.88 169 THR B N 1
ATOM 4849 C CA . THR B 1 169 ? -2.67 29.109 29.781 1 98.88 169 THR B CA 1
ATOM 4850 C C . THR B 1 169 ? -2.201 28.906 28.344 1 98.88 169 THR B C 1
ATOM 4852 O O . THR B 1 169 ? -2.826 28.172 27.562 1 98.88 169 THR B O 1
ATOM 4855 N N . ILE B 1 170 ? -1.072 29.594 28.047 1 98.88 170 ILE B N 1
ATOM 4856 C CA . ILE B 1 170 ? -0.419 29.453 26.75 1 98.88 170 ILE B CA 1
ATOM 4857 C C . ILE B 1 170 ? 0.017 28.016 26.531 1 98.88 170 ILE B C 1
ATOM 4859 O O . ILE B 1 170 ? -0.203 27.438 25.453 1 98.88 170 ILE B O 1
ATOM 4863 N N . GLY B 1 171 ? 0.599 27.406 27.547 1 98.88 171 GLY B N 1
ATOM 4864 C CA . GLY B 1 171 ? 1.037 26.016 27.453 1 98.88 171 GLY B CA 1
ATOM 4865 C C . GLY B 1 171 ? -0.098 25.062 27.188 1 98.88 171 GLY B C 1
ATOM 4866 O O . GLY B 1 171 ? 0.074 24.078 26.453 1 98.88 171 GLY B O 1
ATOM 4867 N N . GLN B 1 172 ? -1.222 25.359 27.766 1 98.88 172 GLN B N 1
ATOM 4868 C CA . GLN B 1 172 ? -2.371 24.484 27.562 1 98.88 172 GLN B CA 1
ATOM 4869 C C . GLN B 1 172 ? -2.908 24.578 26.141 1 98.88 172 GLN B C 1
ATOM 4871 O O . GLN B 1 172 ? -3.398 23.594 25.594 1 98.88 172 GLN B O 1
ATOM 4876 N N . LEU B 1 173 ? -2.846 25.75 25.516 1 98.94 173 LEU B N 1
ATOM 4877 C CA . LEU B 1 173 ? -3.197 25.875 24.109 1 98.94 173 LEU B CA 1
ATOM 4878 C C . LEU B 1 173 ? -2.221 25.094 23.234 1 98.94 173 LEU B C 1
ATOM 4880 O O . LEU B 1 173 ? -2.637 24.312 22.375 1 98.94 173 LEU B O 1
ATOM 4884 N N . LEU B 1 174 ? -0.924 25.188 23.5 1 98.94 174 LEU B N 1
ATOM 4885 C CA . LEU B 1 174 ? 0.129 24.578 22.703 1 98.94 174 LEU B CA 1
ATOM 4886 C C . LEU B 1 174 ? 0.069 23.047 22.812 1 98.94 174 LEU B C 1
ATOM 4888 O O . LEU B 1 174 ? 0.437 22.344 21.875 1 98.94 174 LEU B O 1
ATOM 4892 N N . SER B 1 175 ? -0.451 22.547 23.922 1 98.81 175 SER B N 1
ATOM 4893 C CA . SER B 1 175 ? -0.42 21.109 24.188 1 98.81 175 SER B CA 1
ATOM 4894 C C . SER B 1 175 ? -1.798 20.484 24 1 98.81 175 SER B C 1
ATOM 4896 O O . SER B 1 175 ? -2 19.312 24.312 1 98.81 175 SER B O 1
ATOM 4898 N N . HIS B 1 176 ? -2.705 21.25 23.578 1 98.69 176 HIS B N 1
ATOM 4899 C CA . HIS B 1 176 ? -4.062 20.75 23.359 1 98.69 176 HIS B CA 1
ATOM 4900 C C . HIS B 1 176 ? -4.672 20.219 24.656 1 98.69 176 HIS B C 1
ATOM 4902 O O . HIS B 1 176 ? -5.332 19.188 24.656 1 98.69 176 HIS B O 1
ATOM 4908 N N . THR B 1 177 ? -4.402 20.969 25.766 1 98.5 177 THR B N 1
ATOM 4909 C CA . THR B 1 177 ? -4.957 20.562 27.047 1 98.5 177 THR B CA 1
ATOM 4910 C C . THR B 1 177 ? -5.766 21.688 27.672 1 98.5 177 THR B C 1
ATOM 4912 O O . THR B 1 177 ? -5.895 21.75 28.906 1 98.5 177 THR B O 1
ATOM 4915 N N . SER B 1 178 ? -6.336 22.594 26.938 1 98.5 178 SER B N 1
ATOM 4916 C CA . SER B 1 178 ? -7.016 23.781 27.438 1 98.5 178 SER B CA 1
ATOM 4917 C C . SER B 1 178 ? -8.461 23.469 27.812 1 98.5 178 SER B C 1
ATOM 4919 O O . SER B 1 178 ? -9.078 24.219 28.578 1 98.5 178 SER B O 1
ATOM 4921 N N . GLY B 1 179 ? -9 22.438 27.156 1 98.12 179 GLY B N 1
ATOM 4922 C CA . GLY B 1 179 ? -10.414 22.141 27.344 1 98.12 179 GLY B CA 1
ATOM 4923 C C . GLY B 1 179 ? -11.305 22.797 26.297 1 98.12 179 GLY B C 1
ATOM 4924 O O . GLY B 1 179 ? -12.516 22.578 26.266 1 98.12 179 GLY B O 1
ATOM 4925 N N . LEU B 1 180 ? -10.75 23.516 25.391 1 98.25 180 LEU B N 1
ATOM 4926 C CA . LEU B 1 180 ? -11.508 24.156 24.312 1 98.25 180 LEU B CA 1
ATOM 4927 C C . LEU B 1 180 ? -12.141 23.109 23.391 1 98.25 180 LEU B C 1
ATOM 4929 O O . LEU B 1 180 ? -11.664 21.969 23.328 1 98.25 180 LEU B O 1
ATOM 4933 N N . PRO B 1 181 ? -13.25 23.562 22.688 1 97.56 181 PRO B N 1
ATOM 4934 C CA . PRO B 1 181 ? -13.719 22.656 21.625 1 97.56 181 PRO B CA 1
ATOM 4935 C C . PRO B 1 181 ? -12.625 22.281 20.641 1 97.56 181 PRO B C 1
ATOM 4937 O O . PRO B 1 181 ? -11.758 23.109 20.328 1 97.56 181 PRO B O 1
ATOM 4940 N N . GLN B 1 182 ? -12.68 21.047 20.203 1 97.94 182 GLN B N 1
ATOM 4941 C CA . GLN B 1 182 ? -11.688 20.562 19.25 1 97.94 182 GLN B CA 1
ATOM 4942 C C . GLN B 1 182 ? -11.82 21.266 17.906 1 97.94 182 GLN B C 1
ATOM 4944 O O . GLN B 1 182 ? -10.82 21.625 17.266 1 97.94 182 GLN B O 1
ATOM 4949 N N . TRP B 1 183 ? -13.055 21.453 17.484 1 97.88 183 TRP B N 1
ATOM 4950 C CA . TRP B 1 183 ? -13.383 22.031 16.188 1 97.88 183 TRP B CA 1
ATOM 4951 C C . TRP B 1 183 ? -14.773 22.656 16.203 1 97.88 183 TRP B C 1
ATOM 4953 O O . TRP B 1 183 ? -15.672 22.156 16.906 1 97.88 183 TRP B O 1
ATOM 4963 N N . LYS B 1 184 ? -14.938 23.781 15.508 1 97.62 184 LYS B N 1
ATOM 4964 C CA . LYS B 1 184 ? -16.203 24.422 15.18 1 97.62 184 LYS B CA 1
ATOM 4965 C C . LYS B 1 184 ? -16.219 24.906 13.727 1 97.62 184 LYS B C 1
ATOM 4967 O O . LYS B 1 184 ? -15.164 25.219 13.164 1 97.62 184 LYS B O 1
ATOM 4972 N N . ALA B 1 185 ? -17.375 24.906 13.141 1 97.94 185 ALA B N 1
ATOM 4973 C CA . ALA B 1 185 ? -17.5 25.5 11.812 1 97.94 185 ALA B CA 1
ATOM 4974 C C . ALA B 1 185 ? -17.625 27.016 11.914 1 97.94 185 ALA B C 1
ATOM 4976 O O . ALA B 1 185 ? -18.672 27.594 11.617 1 97.94 185 ALA B O 1
ATOM 4977 N N . ILE B 1 186 ? -16.531 27.656 12.18 1 98.44 186 ILE B N 1
ATOM 4978 C CA . ILE B 1 186 ? -16.516 29.078 12.492 1 98.44 186 ILE B CA 1
ATOM 4979 C C . ILE B 1 186 ? -16.953 29.891 11.266 1 98.44 186 ILE B C 1
ATOM 4981 O O . ILE B 1 186 ? -17.609 30.922 11.398 1 98.44 186 ILE B O 1
ATOM 4985 N N . TYR B 1 187 ? -16.672 29.359 10.094 1 98 187 TYR B N 1
ATOM 4986 C CA . TYR B 1 187 ? -16.969 30.047 8.844 1 98 187 TYR B CA 1
ATOM 4987 C C . TYR B 1 187 ? -18.469 30.219 8.648 1 98 187 TYR B C 1
ATOM 4989 O O . TYR B 1 187 ? -18.906 31.016 7.82 1 98 187 TYR B O 1
ATOM 4997 N N . LEU B 1 188 ? -19.266 29.5 9.336 1 98 188 LEU B N 1
ATOM 4998 C CA . LEU B 1 188 ? -20.703 29.688 9.273 1 98 188 LEU B CA 1
ATOM 4999 C C . LEU B 1 188 ? -21.109 31 9.953 1 98 188 LEU B C 1
ATOM 5001 O O . LEU B 1 188 ? -22.188 31.531 9.68 1 98 188 LEU B O 1
ATOM 5005 N N . TYR B 1 189 ? -20.266 31.516 10.82 1 97.25 189 TYR B N 1
ATOM 5006 C CA . TYR B 1 189 ? -20.641 32.625 11.695 1 97.25 189 TYR B CA 1
ATOM 5007 C C . TYR B 1 189 ? -19.734 33.812 11.5 1 97.25 189 TYR B C 1
ATOM 5009 O O . TYR B 1 189 ? -20.016 34.906 11.992 1 97.25 189 TYR B O 1
ATOM 5017 N N . SER B 1 190 ? -18.641 33.562 10.859 1 95.88 190 SER B N 1
ATOM 5018 C CA . SER B 1 190 ? -17.641 34.594 10.688 1 95.88 190 SER B CA 1
ATOM 5019 C C . SER B 1 190 ? -17.031 34.531 9.289 1 95.88 190 SER B C 1
ATOM 5021 O O . SER B 1 190 ? -16.859 33.469 8.711 1 95.88 190 SER B O 1
ATOM 5023 N N . ASN B 1 191 ? -16.719 35.75 8.766 1 94.88 191 ASN B N 1
ATOM 5024 C CA . ASN B 1 191 ? -16.031 35.812 7.477 1 94.88 191 ASN B CA 1
ATOM 5025 C C . ASN B 1 191 ? -14.781 36.688 7.547 1 94.88 191 ASN B C 1
ATOM 5027 O O . ASN B 1 191 ? -14.234 37.062 6.512 1 94.88 191 ASN B O 1
ATOM 5031 N N . ASN B 1 192 ? -14.445 37 8.773 1 96.19 192 ASN B N 1
ATOM 5032 C CA . ASN B 1 192 ? -13.219 37.75 8.984 1 96.19 192 ASN B CA 1
ATOM 5033 C C . ASN B 1 192 ? -12.562 37.406 10.312 1 96.19 192 ASN B C 1
ATOM 5035 O O . ASN B 1 192 ? -13.195 36.812 11.188 1 96.19 192 ASN B O 1
ATOM 5039 N N . ARG B 1 193 ? -11.367 37.844 10.508 1 97.75 193 ARG B N 1
ATOM 5040 C CA . ARG B 1 193 ? -10.547 37.438 11.633 1 97.75 193 ARG B CA 1
ATOM 5041 C C . ARG B 1 193 ? -11.031 38.062 12.938 1 97.75 193 ARG B C 1
ATOM 5043 O O . ARG B 1 193 ? -10.977 37.438 13.992 1 97.75 193 ARG B O 1
ATOM 5050 N N . GLN B 1 194 ? -11.547 39.25 12.891 1 97 194 GLN B N 1
ATOM 5051 C CA . GLN B 1 194 ? -12.062 39.875 14.094 1 97 194 GLN B CA 1
ATOM 5052 C C . GLN B 1 194 ? -13.258 39.125 14.656 1 97 194 GLN B C 1
ATOM 5054 O O . GLN B 1 194 ? -13.344 38.875 15.859 1 97 194 GLN B O 1
ATO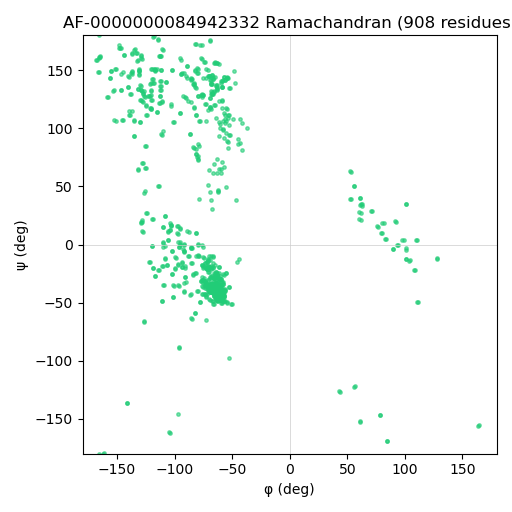M 5059 N N . ASP B 1 195 ? -14.117 38.781 13.75 1 98.06 195 ASP B N 1
ATOM 5060 C CA . ASP B 1 195 ? -15.297 38.031 14.164 1 98.06 195 ASP B CA 1
ATOM 5061 C C . ASP B 1 195 ? -14.922 36.625 14.617 1 98.06 195 ASP B C 1
ATOM 5063 O O . ASP B 1 195 ? -15.57 36.062 15.5 1 98.06 195 ASP B O 1
ATOM 5067 N N . THR B 1 196 ? -13.891 36.062 14 1 98.62 196 THR B N 1
ATOM 5068 C CA . THR B 1 196 ? -13.398 34.781 14.43 1 98.62 196 THR B CA 1
ATOM 5069 C C . THR B 1 196 ? -12.906 34.812 15.867 1 98.62 196 THR B C 1
ATOM 5071 O O . THR B 1 196 ? -13.234 33.938 16.672 1 98.62 196 THR B O 1
ATOM 5074 N N . LEU B 1 197 ? -12.133 35.844 16.203 1 98.56 197 LEU B N 1
ATOM 5075 C CA . LEU B 1 197 ? -11.656 36 17.578 1 98.56 197 LEU B CA 1
ATOM 5076 C C . LEU B 1 197 ? -12.828 36.094 18.547 1 98.56 197 LEU B C 1
ATOM 5078 O O . LEU B 1 197 ? -12.828 35.469 19.609 1 98.56 197 LEU B O 1
ATOM 5082 N N . LYS B 1 198 ? -13.805 36.875 18.203 1 98.31 198 LYS B N 1
ATOM 5083 C CA . LYS B 1 198 ? -14.984 37.062 19.047 1 98.31 198 LYS B CA 1
ATOM 5084 C C . LYS B 1 198 ? -15.711 35.719 19.25 1 98.31 198 LYS B C 1
ATOM 5086 O O . LYS B 1 198 ? -16.156 35.406 20.359 1 98.31 198 LYS B O 1
ATOM 5091 N N . TYR B 1 199 ? -15.828 35.031 18.125 1 98.31 199 TYR B N 1
ATOM 5092 C CA . TYR B 1 199 ? -16.469 33.719 18.203 1 98.31 199 TYR B CA 1
ATOM 5093 C C . TYR B 1 199 ? -15.75 32.812 19.188 1 98.31 199 TYR B C 1
ATOM 5095 O O . TYR B 1 199 ? -16.391 32.156 20 1 98.31 199 TYR B O 1
ATOM 5103 N N . ILE B 1 200 ? -14.43 32.781 19.172 1 98.5 200 ILE B N 1
ATOM 5104 C CA . ILE B 1 200 ? -13.633 31.953 20.062 1 98.5 200 ILE B CA 1
ATOM 5105 C C . ILE B 1 200 ? -13.789 32.438 21.5 1 98.5 200 ILE B C 1
ATOM 5107 O O . ILE B 1 200 ? -13.953 31.609 22.422 1 98.5 200 ILE B O 1
ATOM 5111 N N . GLU B 1 201 ? -13.789 33.75 21.719 1 98.25 201 GLU B N 1
ATOM 5112 C CA . GLU B 1 201 ? -13.945 34.312 23.047 1 98.25 201 GLU B CA 1
ATOM 5113 C C . GLU B 1 201 ? -15.281 33.938 23.672 1 98.25 201 GLU B C 1
ATOM 5115 O O . GLU B 1 201 ? -15.375 33.781 24.891 1 98.25 201 GLU B O 1
ATOM 5120 N N . ASP B 1 202 ? -16.219 33.656 22.844 1 97.56 202 ASP B N 1
ATOM 5121 C CA . ASP B 1 202 ? -17.578 33.406 23.328 1 97.56 202 ASP B CA 1
ATOM 5122 C C . ASP B 1 202 ? -17.781 31.906 23.594 1 97.56 202 ASP B C 1
ATOM 5124 O O . ASP B 1 202 ? -18.812 31.5 24.125 1 97.56 202 ASP B O 1
ATOM 5128 N N . GLN B 1 203 ? -16.797 31.109 23.234 1 97.38 203 GLN B N 1
ATOM 5129 C CA . GLN B 1 203 ? -16.906 29.672 23.469 1 97.38 203 GLN B CA 1
ATOM 5130 C C . GLN B 1 203 ? -16.797 29.344 24.953 1 97.38 203 GLN B C 1
ATOM 5132 O O . GLN B 1 203 ? -16.141 30.078 25.703 1 97.38 203 GLN B O 1
ATOM 5137 N N . LYS B 1 204 ? -17.438 28.281 25.391 1 96.94 204 LYS B N 1
ATOM 5138 C CA . LYS B 1 204 ? -17.219 27.641 26.688 1 96.94 204 LYS B CA 1
ATOM 5139 C C . LYS B 1 204 ? -16.234 26.484 26.578 1 96.94 204 LYS B C 1
ATOM 5141 O O . LYS B 1 204 ? -15.984 25.984 25.484 1 96.94 204 LYS B O 1
ATOM 5146 N N . LEU B 1 205 ? -15.648 26.141 27.734 1 97.69 205 LEU B N 1
ATOM 5147 C CA . LEU B 1 205 ? -14.859 24.922 27.75 1 97.69 205 LEU B CA 1
ATOM 5148 C C . LEU B 1 205 ? -15.75 23.688 27.578 1 97.69 205 LEU B C 1
ATOM 5150 O O . LEU B 1 205 ? -16.797 23.594 28.219 1 97.69 205 LEU B O 1
ATOM 5154 N N . GLU B 1 206 ? -15.414 22.828 26.672 1 96.69 206 GLU B N 1
ATOM 5155 C CA . GLU B 1 206 ? -16.156 21.594 26.438 1 96.69 206 GLU B CA 1
ATOM 5156 C C . GLU B 1 206 ? -15.562 20.438 27.234 1 96.69 206 GLU B C 1
ATOM 5158 O O . GLU B 1 206 ? -16.234 19.438 27.484 1 96.69 206 GLU B O 1
ATOM 5163 N N . PHE B 1 207 ? -14.32 20.578 27.656 1 97.38 207 PHE B N 1
ATOM 5164 C CA . PHE B 1 207 ? -13.602 19.531 28.375 1 97.38 207 PHE B CA 1
ATOM 5165 C C . PHE B 1 207 ? -12.867 20.109 29.578 1 97.38 207 PHE B C 1
ATOM 5167 O O . PHE B 1 207 ? -12.758 21.328 29.734 1 97.38 207 PHE B O 1
ATOM 5174 N N . LYS B 1 208 ? -12.398 19.203 30.438 1 96.25 208 LYS B N 1
ATOM 5175 C CA . LYS B 1 208 ? -11.648 19.641 31.609 1 96.25 208 LYS B CA 1
ATOM 5176 C C . LYS B 1 208 ? -10.227 20.031 31.219 1 96.25 208 LYS B C 1
ATOM 5178 O O . LYS B 1 208 ? -9.523 19.281 30.547 1 96.25 208 LYS B O 1
ATOM 5183 N N . PRO B 1 209 ? -9.828 21.281 31.656 1 96.31 209 PRO B N 1
ATOM 5184 C CA . PRO B 1 209 ? -8.414 21.609 31.422 1 96.31 209 PRO B CA 1
ATOM 5185 C C . PRO B 1 209 ? -7.469 20.547 31.969 1 96.31 209 PRO B C 1
ATOM 5187 O O . PRO B 1 209 ? -7.695 20.016 33.062 1 96.31 209 PRO B O 1
ATOM 5190 N N . GLY B 1 210 ? -6.516 20.203 31.188 1 95.5 210 GLY B N 1
ATOM 5191 C CA . GLY B 1 210 ? -5.609 19.125 31.578 1 95.5 210 GLY B CA 1
ATOM 5192 C C . GLY B 1 210 ? -5.816 17.859 30.766 1 95.5 210 GLY B C 1
ATOM 5193 O O . GLY B 1 210 ? -4.902 17.047 30.641 1 95.5 210 GLY B O 1
ATOM 5194 N N . GLU B 1 211 ? -6.945 17.734 30.219 1 96.06 211 GLU B N 1
ATOM 5195 C CA . GLU B 1 211 ? -7.223 16.609 29.328 1 96.06 211 GLU B CA 1
ATOM 5196 C C . GLU B 1 211 ? -6.77 16.922 27.906 1 96.06 211 GLU B C 1
ATOM 5198 O O . GLU B 1 211 ? -6.895 18.047 27.438 1 96.06 211 GLU B O 1
ATOM 5203 N N . TYR B 1 212 ? -6.27 15.859 27.297 1 97.62 212 TYR B N 1
ATOM 5204 C CA . TYR B 1 212 ? -5.836 16.047 25.922 1 97.62 212 TYR B CA 1
ATOM 5205 C C . TYR B 1 212 ? -7.016 15.977 24.969 1 97.62 212 TYR B C 1
ATOM 5207 O O . TYR B 1 212 ? -7.621 14.914 24.797 1 97.62 212 TYR B O 1
ATOM 5215 N N . LYS B 1 213 ? -7.34 17.078 24.391 1 97.62 213 LYS B N 1
ATOM 5216 C CA . LYS B 1 213 ? -8.289 17.219 23.297 1 97.62 213 LYS B CA 1
ATOM 5217 C C . LYS B 1 213 ? -7.746 18.141 22.203 1 97.62 213 LYS B C 1
ATOM 5219 O O . LYS B 1 213 ? -7.703 19.359 22.375 1 97.62 213 LYS B O 1
ATOM 5224 N N . TYR B 1 214 ? -7.352 17.547 21.109 1 96.94 214 TYR B N 1
ATOM 5225 C CA . TYR B 1 214 ? -6.773 18.281 20 1 96.94 214 TYR B CA 1
ATOM 5226 C C . TYR B 1 214 ? -7.699 19.406 19.547 1 96.94 214 TYR B C 1
ATOM 5228 O O . TYR B 1 214 ? -8.805 19.156 19.062 1 96.94 214 TYR B O 1
ATOM 5236 N N . SER B 1 215 ? -7.191 20.688 19.688 1 98.5 215 SER B N 1
ATOM 5237 C CA . SER B 1 215 ? -8.086 21.812 19.453 1 98.5 215 SER B CA 1
ATOM 5238 C C . SER B 1 215 ? -7.523 22.766 18.406 1 98.5 215 SER B C 1
ATOM 5240 O O . SER B 1 215 ? -6.508 23.422 18.641 1 98.5 215 SER B O 1
ATOM 5242 N N . ASP B 1 216 ? -8.234 22.953 17.312 1 98.69 216 ASP B N 1
ATOM 5243 C CA . ASP B 1 216 ? -7.883 23.969 16.328 1 98.69 216 ASP B CA 1
ATOM 5244 C C . ASP B 1 216 ? -8.094 25.375 16.875 1 98.69 216 ASP B C 1
ATOM 5246 O O . ASP B 1 216 ? -7.332 26.297 16.562 1 98.69 216 ASP B O 1
ATOM 5250 N N . LEU B 1 217 ? -9.086 25.547 17.703 1 98.69 217 LEU B N 1
ATOM 5251 C CA . LEU B 1 217 ? -9.391 26.859 18.25 1 98.69 217 LEU B CA 1
ATOM 5252 C C . LEU B 1 217 ? -8.234 27.375 19.109 1 98.69 217 LEU B C 1
ATOM 5254 O O . LEU B 1 217 ? -7.945 28.578 19.109 1 98.69 217 LEU B O 1
ATOM 5258 N N . GLY B 1 218 ? -7.645 26.453 19.797 1 98.88 218 GLY B N 1
ATOM 5259 C CA . GLY B 1 218 ? -6.484 26.844 20.594 1 98.88 218 GLY B CA 1
ATOM 5260 C C . GLY B 1 218 ? -5.363 27.422 19.75 1 98.88 218 GLY B C 1
ATOM 5261 O O . GLY B 1 218 ? -4.797 28.469 20.109 1 98.88 218 GLY B O 1
ATOM 5262 N N . TYR B 1 219 ? -5.098 26.828 18.641 1 98.94 219 TYR B N 1
ATOM 5263 C CA . TYR B 1 219 ? -3.998 27.281 17.812 1 98.94 219 TYR B CA 1
ATOM 5264 C C . TYR B 1 219 ? -4.387 28.547 17.047 1 98.94 219 TYR B C 1
ATOM 5266 O O . TYR B 1 219 ? -3.541 29.406 16.781 1 98.94 219 TYR B O 1
ATOM 5274 N N . MET B 1 220 ? -5.668 28.672 16.703 1 98.94 220 MET B N 1
ATOM 5275 C CA . MET B 1 220 ? -6.113 29.953 16.172 1 98.94 220 MET B CA 1
ATOM 5276 C C . MET B 1 220 ? -5.902 31.062 17.188 1 98.94 220 MET B C 1
ATOM 5278 O O . MET B 1 220 ? -5.43 32.156 16.828 1 98.94 220 MET B O 1
ATOM 5282 N N . THR B 1 221 ? -6.23 30.812 18.422 1 98.88 221 THR B N 1
ATOM 5283 C CA . THR B 1 221 ? -6.074 31.781 19.484 1 98.88 221 THR B CA 1
ATOM 5284 C C . THR B 1 221 ? -4.613 32.188 19.641 1 98.88 221 THR B C 1
ATOM 5286 O O . THR B 1 221 ? -4.305 33.375 19.828 1 98.88 221 THR B O 1
ATOM 5289 N N . LEU B 1 222 ? -3.723 31.188 19.516 1 98.94 222 LEU B N 1
ATOM 5290 C CA . LEU B 1 222 ? -2.293 31.453 19.641 1 98.94 222 LEU B CA 1
ATOM 5291 C C . LEU B 1 222 ? -1.831 32.469 18.594 1 98.94 222 LEU B C 1
ATOM 5293 O O . LEU B 1 222 ? -0.997 33.312 18.875 1 98.94 222 LEU B O 1
ATOM 5297 N N . ALA B 1 223 ? -2.35 32.375 17.406 1 98.94 223 ALA B N 1
ATOM 5298 C CA . ALA B 1 223 ? -1.979 33.344 16.375 1 98.94 223 ALA B CA 1
ATOM 5299 C C . ALA B 1 223 ? -2.404 34.75 16.766 1 98.94 223 ALA B C 1
ATOM 5301 O O . ALA B 1 223 ? -1.65 35.719 16.578 1 98.94 223 ALA B O 1
ATOM 5302 N N . PHE B 1 224 ? -3.598 34.906 17.328 1 98.88 224 PHE B N 1
ATOM 5303 C CA . PHE B 1 224 ? -4.074 36.219 17.781 1 98.88 224 PHE B CA 1
ATOM 5304 C C . PHE B 1 224 ? -3.219 36.75 18.922 1 98.88 224 PHE B C 1
ATOM 5306 O O . PHE B 1 224 ? -2.93 37.938 19 1 98.88 224 PHE B O 1
ATOM 5313 N N . ILE B 1 225 ? -2.812 35.906 19.797 1 98.88 225 ILE B N 1
ATOM 5314 C CA . ILE B 1 225 ? -1.962 36.281 20.922 1 98.88 225 ILE B CA 1
ATOM 5315 C C . ILE B 1 225 ? -0.621 36.781 20.391 1 98.88 225 ILE B C 1
ATOM 5317 O O . ILE B 1 225 ? -0.114 37.812 20.859 1 98.88 225 ILE B O 1
ATOM 5321 N N . ALA B 1 226 ? -0.064 36.062 19.453 1 98.88 226 ALA B N 1
ATOM 5322 C CA . ALA B 1 226 ? 1.197 36.5 18.859 1 98.88 226 ALA B CA 1
ATOM 5323 C C . ALA B 1 226 ? 1.072 37.906 18.266 1 98.88 226 ALA B C 1
ATOM 5325 O O . ALA B 1 226 ? 1.985 38.719 18.406 1 98.88 226 ALA B O 1
ATOM 5326 N N . GLU B 1 227 ? -0.046 38.156 17.625 1 98.81 227 GLU B N 1
ATOM 5327 C CA . GLU B 1 227 ? -0.275 39.469 17.047 1 98.81 227 GLU B CA 1
ATOM 5328 C C . GLU B 1 227 ? -0.347 40.531 18.141 1 98.81 227 GLU B C 1
ATOM 5330 O O . GLU B 1 227 ? 0.17 41.656 17.953 1 98.81 227 GLU B O 1
ATOM 5335 N N . LYS B 1 228 ? -0.99 40.219 19.188 1 98.5 228 LYS B N 1
ATOM 5336 C CA . LYS B 1 228 ? -1.095 41.156 20.297 1 98.5 228 LYS B CA 1
ATOM 5337 C C . LYS B 1 228 ? 0.277 41.469 20.906 1 98.5 228 LYS B C 1
ATOM 5339 O O . LYS B 1 228 ? 0.571 42.594 21.25 1 98.5 228 LYS B O 1
ATOM 5344 N N . ILE B 1 229 ? 1.081 40.438 21.016 1 98.56 229 ILE B N 1
ATOM 5345 C CA . ILE B 1 229 ? 2.396 40.562 21.625 1 98.56 229 ILE B CA 1
ATOM 5346 C C . ILE B 1 229 ? 3.318 41.375 20.719 1 98.56 229 ILE B C 1
ATOM 5348 O O . ILE B 1 229 ? 4.082 42.219 21.188 1 98.56 229 ILE B O 1
ATOM 5352 N N . THR B 1 230 ? 3.215 41.188 19.422 1 98.38 230 THR B N 1
ATOM 5353 C CA . THR B 1 230 ? 4.23 41.688 18.5 1 98.38 230 THR B CA 1
ATOM 5354 C C . THR B 1 230 ? 3.746 42.969 17.812 1 98.38 230 THR B C 1
ATOM 5356 O O . THR B 1 230 ? 4.551 43.719 17.25 1 98.38 230 THR B O 1
ATOM 5359 N N . GLY B 1 231 ? 2.383 43.125 17.719 1 98.25 231 GLY B N 1
ATOM 5360 C CA . GLY B 1 231 ? 1.801 44.25 17.016 1 98.25 231 GLY B CA 1
ATOM 5361 C C . GLY B 1 231 ? 1.8 44.062 15.508 1 98.25 231 GLY B C 1
ATOM 5362 O O . GLY B 1 231 ? 1.557 45.031 14.766 1 98.25 231 GLY B O 1
ATOM 5363 N N . GLU B 1 232 ? 2.104 42.906 15.07 1 98.38 232 GLU B N 1
ATOM 5364 C CA . GLU B 1 232 ? 2.162 42.594 13.641 1 98.38 232 GLU B CA 1
ATOM 5365 C C . GLU B 1 232 ? 1.177 41.469 13.281 1 98.38 232 GLU B C 1
ATOM 5367 O O . GLU B 1 232 ? 0.867 40.625 14.102 1 98.38 232 GLU B O 1
ATOM 5372 N N . ALA B 1 233 ? 0.725 41.562 12.008 1 98.5 233 ALA B N 1
ATOM 5373 C CA . ALA B 1 233 ? -0.078 40.438 11.516 1 98.5 233 ALA B CA 1
ATOM 5374 C C . ALA B 1 233 ? 0.701 39.125 11.594 1 98.5 233 ALA B C 1
ATOM 5376 O O . ALA B 1 233 ? 1.905 39.094 11.328 1 98.5 233 ALA B O 1
ATOM 5377 N N . PHE B 1 234 ? 0.02 38.094 11.938 1 98.62 234 PHE B N 1
ATOM 5378 C CA . PHE B 1 234 ? 0.659 36.812 12.234 1 98.62 234 PHE B CA 1
ATOM 5379 C C . PHE B 1 234 ? 1.491 36.344 11.047 1 98.62 234 PHE B C 1
ATOM 5381 O O . PHE B 1 234 ? 2.645 35.938 11.219 1 98.62 234 PHE B O 1
ATOM 5388 N N . ASP B 1 235 ? 0.881 36.375 9.82 1 98.62 235 ASP B N 1
ATOM 5389 C CA . ASP B 1 235 ? 1.558 35.875 8.625 1 98.62 235 ASP B CA 1
ATOM 5390 C C . ASP B 1 235 ? 2.809 36.688 8.32 1 98.62 235 ASP B C 1
ATOM 5392 O O . ASP B 1 235 ? 3.844 36.156 7.941 1 98.62 235 ASP B O 1
ATOM 5396 N N . LYS B 1 236 ? 2.785 38 8.609 1 98.44 236 LYS B N 1
ATOM 5397 C CA . LYS B 1 236 ? 3.928 38.875 8.359 1 98.44 236 LYS B CA 1
ATOM 5398 C C . LYS B 1 236 ? 5.02 38.656 9.406 1 98.44 236 LYS B C 1
ATOM 5400 O O . LYS B 1 236 ? 6.203 38.625 9.078 1 98.44 236 LYS B O 1
ATOM 5405 N N . TYR B 1 237 ? 4.594 38.531 10.617 1 98.69 237 TYR B N 1
ATOM 5406 C CA . TYR B 1 237 ? 5.562 38.344 11.688 1 98.69 237 TYR B CA 1
ATOM 5407 C C . TYR B 1 237 ? 6.34 37.062 11.516 1 98.69 237 TYR B C 1
ATOM 5409 O O . TYR B 1 237 ? 7.562 37.031 11.672 1 98.69 237 TYR B O 1
ATOM 5417 N N . VAL B 1 238 ? 5.664 36 11.258 1 98.69 238 VAL B N 1
ATOM 5418 C CA . VAL B 1 238 ? 6.332 34.688 11.141 1 98.69 238 VAL B CA 1
ATOM 5419 C C . VAL B 1 238 ? 7.289 34.719 9.953 1 98.69 238 VAL B C 1
ATOM 5421 O O . VAL B 1 238 ? 8.414 34.219 10.047 1 98.69 238 VAL B O 1
ATOM 5424 N N . ALA B 1 239 ? 6.855 35.281 8.812 1 98.69 239 ALA B N 1
ATOM 5425 C CA . ALA B 1 239 ? 7.711 35.375 7.633 1 98.69 239 ALA B CA 1
ATOM 5426 C C . ALA B 1 239 ? 8.984 36.156 7.941 1 98.69 239 ALA B C 1
ATOM 5428 O O . ALA B 1 239 ? 10.086 35.688 7.625 1 98.69 239 ALA B O 1
ATOM 5429 N N . LYS B 1 240 ? 8.844 37.281 8.578 1 98.38 240 LYS B N 1
ATOM 5430 C CA . LYS B 1 240 ? 9.961 38.156 8.875 1 98.38 240 LYS B CA 1
ATOM 5431 C C . LYS B 1 240 ? 10.906 37.531 9.898 1 98.38 240 LYS B C 1
ATOM 5433 O O . LYS B 1 240 ? 12.125 37.656 9.773 1 98.38 240 LYS B O 1
ATOM 5438 N N . THR B 1 241 ? 10.359 36.906 10.875 1 98.31 241 THR B N 1
ATOM 5439 C CA . THR B 1 241 ? 11.125 36.5 12.047 1 98.31 241 THR B CA 1
ATOM 5440 C C . THR B 1 241 ? 11.703 35.094 11.859 1 98.31 241 THR B C 1
ATOM 5442 O O . THR B 1 241 ? 12.797 34.812 12.344 1 98.31 241 THR B O 1
ATOM 5445 N N . ILE B 1 242 ? 10.984 34.219 11.125 1 98.56 242 ILE B N 1
ATOM 5446 C CA . ILE B 1 242 ? 11.383 32.844 11.039 1 98.56 242 ILE B CA 1
ATOM 5447 C C . ILE B 1 242 ? 11.867 32.531 9.633 1 98.56 242 ILE B C 1
ATOM 5449 O O . ILE B 1 242 ? 13 32.062 9.445 1 98.56 242 ILE B O 1
ATOM 5453 N N . TYR B 1 243 ? 11.164 32.875 8.586 1 98.75 243 TYR B N 1
ATOM 5454 C CA . TYR B 1 243 ? 11.43 32.344 7.258 1 98.75 243 TYR B CA 1
ATOM 5455 C C . TYR B 1 243 ? 12.5 33.156 6.539 1 98.75 243 TYR B C 1
ATOM 5457 O O . TYR B 1 243 ? 13.391 32.562 5.898 1 98.75 243 TYR B O 1
ATOM 5465 N N . GLU B 1 244 ? 12.422 34.438 6.641 1 98.38 244 GLU B N 1
ATOM 5466 C CA . GLU B 1 244 ? 13.344 35.281 5.906 1 98.38 244 GLU B CA 1
ATOM 5467 C C . GLU B 1 244 ? 14.781 35.062 6.363 1 98.38 244 GLU B C 1
ATOM 5469 O O . GLU B 1 244 ? 15.68 34.875 5.539 1 98.38 244 GLU B O 1
ATOM 5474 N N . PRO B 1 245 ? 15.023 35 7.66 1 98.31 245 PRO B N 1
ATOM 5475 C CA . PRO B 1 245 ? 16.406 34.781 8.094 1 98.31 245 PRO B CA 1
ATOM 5476 C C . PRO B 1 245 ? 16.953 33.406 7.648 1 98.31 245 PRO B C 1
ATOM 5478 O O . PRO B 1 245 ? 18.156 33.25 7.52 1 98.31 245 PRO B O 1
ATOM 5481 N N . LEU B 1 246 ? 16.078 32.438 7.391 1 98.25 246 LEU B N 1
ATOM 5482 C CA . LEU B 1 246 ? 16.469 31.094 7 1 98.25 246 LEU B CA 1
ATOM 5483 C C . LEU B 1 246 ? 16.438 30.938 5.484 1 98.25 246 LEU B C 1
ATOM 5485 O O . LEU B 1 246 ? 16.703 29.859 4.961 1 98.25 246 LEU B O 1
ATOM 5489 N N . GLU B 1 247 ? 16.031 31.984 4.797 1 97.62 247 GLU B N 1
ATOM 5490 C CA . GLU B 1 247 ? 15.93 32 3.342 1 97.62 247 GLU B CA 1
ATOM 5491 C C . GLU B 1 247 ? 14.93 30.969 2.844 1 97.62 247 GLU B C 1
ATOM 5493 O O . GLU B 1 247 ? 15.172 30.297 1.837 1 97.62 247 GLU B O 1
ATOM 5498 N N . MET B 1 248 ? 13.883 30.766 3.6 1 98.38 248 MET B N 1
ATOM 5499 C CA . MET B 1 248 ? 12.781 29.906 3.201 1 98.38 248 MET B CA 1
ATOM 5500 C C . MET B 1 248 ? 11.82 30.641 2.275 1 98.38 248 MET B C 1
ATOM 5502 O O . MET B 1 248 ? 10.68 30.922 2.652 1 98.38 248 MET B O 1
ATOM 5506 N N . LYS B 1 249 ? 12.172 30.781 1.064 1 97.06 249 LYS B N 1
ATOM 5507 C CA . LYS B 1 249 ? 11.492 31.656 0.111 1 97.06 249 LYS B CA 1
ATOM 5508 C C . LYS B 1 249 ? 10.18 31.031 -0.364 1 97.06 249 LYS B C 1
ATOM 5510 O O . LYS B 1 249 ? 9.336 31.734 -0.928 1 97.06 249 LYS B O 1
ATOM 5515 N N . ASN B 1 250 ? 10.031 29.75 -0.166 1 98.5 250 ASN B N 1
ATOM 5516 C CA . ASN B 1 250 ? 8.844 29.047 -0.655 1 98.5 250 ASN B CA 1
ATOM 5517 C C . ASN B 1 250 ? 7.918 28.656 0.488 1 98.5 250 ASN B C 1
ATOM 5519 O O . ASN B 1 250 ? 7.191 27.672 0.39 1 98.5 250 ASN B O 1
ATOM 5523 N N . THR B 1 251 ? 7.973 29.344 1.586 1 98.88 251 THR B N 1
ATOM 5524 C CA . THR B 1 251 ? 7.105 29.125 2.736 1 98.88 251 THR B CA 1
ATOM 5525 C C . THR B 1 251 ? 6.305 30.375 3.064 1 98.88 251 THR B C 1
ATOM 5527 O O . THR B 1 251 ? 6.879 31.438 3.355 1 98.88 251 THR B O 1
ATOM 5530 N N . MET B 1 252 ? 4.977 30.266 2.938 1 98.81 252 MET B N 1
ATOM 5531 C CA . MET B 1 252 ? 4.156 31.453 3.145 1 98.81 252 MET B CA 1
ATOM 5532 C C . MET B 1 252 ? 2.682 31.078 3.262 1 98.81 252 MET B C 1
ATOM 5534 O O . MET B 1 252 ? 2.279 29.984 2.891 1 98.81 252 MET B O 1
ATOM 5538 N N . PHE B 1 253 ? 1.974 31.969 3.865 1 98.81 253 PHE B N 1
ATOM 5539 C CA . PHE B 1 253 ? 0.52 31.953 3.752 1 98.81 253 PHE B CA 1
ATOM 5540 C C . PHE B 1 253 ? 0.073 32.625 2.459 1 98.81 253 PHE B C 1
ATOM 5542 O O . PHE B 1 253 ? 0.758 33.5 1.946 1 98.81 253 PHE B O 1
ATOM 5549 N N . ASN B 1 254 ? -1.062 32.188 1.907 1 98.56 254 ASN B N 1
ATOM 5550 C CA . ASN B 1 254 ? -1.679 32.812 0.744 1 98.56 254 ASN B CA 1
ATOM 5551 C C . ASN B 1 254 ? -0.685 32.969 -0.405 1 98.56 254 ASN B C 1
ATOM 5553 O O . ASN B 1 254 ? -0.451 34.062 -0.888 1 98.56 254 ASN B O 1
ATOM 5557 N N . PRO B 1 255 ? -0.184 31.875 -0.93 1 98.69 255 PRO B N 1
ATOM 5558 C CA . PRO B 1 255 ? 0.879 31.953 -1.934 1 98.69 255 PRO B CA 1
ATOM 5559 C C . PRO B 1 255 ? 0.436 32.656 -3.209 1 98.69 255 PRO B C 1
ATOM 5561 O O . PRO B 1 255 ? 1.208 33.438 -3.793 1 98.69 255 PRO B O 1
ATOM 5564 N N . THR B 1 256 ? -0.768 32.5 -3.699 1 97.56 256 THR B N 1
ATOM 5565 C CA . THR B 1 256 ? -1.203 33.125 -4.938 1 97.56 256 THR B CA 1
ATOM 5566 C C . THR B 1 256 ? -1.275 34.625 -4.777 1 97.56 256 THR B C 1
ATOM 5568 O O . THR B 1 256 ? -1.003 35.375 -5.719 1 97.56 256 THR B O 1
ATOM 5571 N N . LYS B 1 257 ? -1.627 35.125 -3.607 1 96.81 257 LYS B N 1
ATOM 5572 C CA . LYS B 1 257 ? -1.663 36.562 -3.32 1 96.81 257 LYS B CA 1
ATOM 5573 C C . LYS B 1 257 ? -0.254 37.156 -3.215 1 96.81 257 LYS B C 1
ATOM 5575 O O . LYS B 1 257 ? -0.063 38.344 -3.316 1 96.81 257 LYS B O 1
ATOM 5580 N N . ASN B 1 258 ? 0.647 36.281 -2.973 1 96.5 258 ASN B N 1
ATOM 5581 C CA . ASN B 1 258 ? 2.033 36.719 -2.824 1 96.5 258 ASN B CA 1
ATOM 5582 C C . ASN B 1 258 ? 2.854 36.406 -4.07 1 96.5 258 ASN B C 1
ATOM 5584 O O . ASN B 1 258 ? 4.07 36.219 -3.988 1 96.5 258 ASN B O 1
ATOM 5588 N N . GLY B 1 259 ? 2.219 36.125 -5.234 1 96.56 259 GLY B N 1
ATOM 5589 C CA . GLY B 1 259 ? 2.881 36.125 -6.527 1 96.56 259 GLY B CA 1
ATOM 5590 C C . GLY B 1 259 ? 3.26 34.719 -6.98 1 96.56 259 GLY B C 1
ATOM 5591 O O . GLY B 1 259 ? 3.877 34.531 -8.031 1 96.56 259 GLY B O 1
ATOM 5592 N N . VAL B 1 260 ? 2.928 33.656 -6.285 1 97.88 260 VAL B N 1
ATOM 5593 C CA . VAL B 1 260 ? 3.246 32.312 -6.719 1 97.88 260 VAL B CA 1
ATOM 5594 C C . VAL B 1 260 ? 2.246 31.844 -7.777 1 97.88 260 VAL B C 1
ATOM 5596 O O . VAL B 1 260 ? 1.033 31.922 -7.566 1 97.88 260 VAL B O 1
ATOM 5599 N N . GLY B 1 261 ? 2.756 31.375 -8.906 1 97 261 GLY B N 1
ATOM 5600 C CA . GLY B 1 261 ? 1.893 30.859 -9.953 1 97 261 GLY B CA 1
ATOM 5601 C C . GLY B 1 261 ? 1.217 29.562 -9.586 1 97 261 GLY B C 1
ATOM 5602 O O . GLY B 1 261 ? 1.822 28.703 -8.93 1 97 261 GLY B O 1
ATOM 5603 N N . LYS B 1 262 ? 0.04 29.406 -10.031 1 95.69 262 LYS B N 1
ATOM 5604 C CA . LYS B 1 262 ? -0.741 28.203 -9.703 1 95.69 262 LYS B CA 1
ATOM 5605 C C . LYS B 1 262 ? -0.035 26.938 -10.18 1 95.69 262 LYS B C 1
ATOM 5607 O O . LYS B 1 262 ? -0.147 25.891 -9.547 1 95.69 262 LYS B O 1
ATOM 5612 N N . SER B 1 263 ? 0.709 27.031 -11.195 1 95.12 263 SER B N 1
ATOM 5613 C CA . SER B 1 263 ? 1.393 25.875 -11.773 1 95.12 263 SER B CA 1
ATOM 5614 C C . SER B 1 263 ? 2.461 25.328 -10.828 1 95.12 263 SER B C 1
ATOM 5616 O O . SER B 1 263 ? 2.963 24.219 -11.016 1 95.12 263 SER B O 1
ATOM 5618 N N . LYS B 1 264 ? 2.746 26.094 -9.766 1 97.81 264 LYS B N 1
ATOM 5619 C CA . LYS B 1 264 ? 3.779 25.688 -8.812 1 97.81 264 LYS B CA 1
ATOM 5620 C C . LYS B 1 264 ? 3.16 25.188 -7.512 1 97.81 264 LYS B C 1
ATOM 5622 O O . LYS B 1 264 ? 3.857 25.016 -6.508 1 97.81 264 LYS B O 1
ATOM 5627 N N . ILE B 1 265 ? 1.884 24.984 -7.551 1 98.81 265 ILE B N 1
ATOM 5628 C CA . ILE B 1 265 ? 1.193 24.625 -6.316 1 98.81 265 ILE B CA 1
ATOM 5629 C C . ILE B 1 265 ? 0.374 23.359 -6.535 1 98.81 265 ILE B C 1
ATOM 5631 O O . ILE B 1 265 ? -0.375 23.25 -7.512 1 98.81 265 ILE B O 1
ATOM 5635 N N . ALA B 1 266 ? 0.51 22.328 -5.641 1 98.88 266 ALA B N 1
ATOM 5636 C CA . ALA B 1 266 ? -0.252 21.094 -5.73 1 98.88 266 ALA B CA 1
ATOM 5637 C C . ALA B 1 266 ? -1.729 21.328 -5.43 1 98.88 266 ALA B C 1
ATOM 5639 O O . ALA B 1 266 ? -2.068 22.109 -4.535 1 98.88 266 ALA B O 1
ATOM 5640 N N . VAL B 1 267 ? -2.557 20.656 -6.152 1 98.75 267 VAL B N 1
ATOM 5641 C CA . VAL B 1 267 ? -4 20.781 -5.98 1 98.75 267 VAL B CA 1
ATOM 5642 C C . VAL B 1 267 ? -4.469 19.891 -4.836 1 98.75 267 VAL B C 1
ATOM 5644 O O . VAL B 1 267 ? -3.99 18.75 -4.688 1 98.75 267 VAL B O 1
ATOM 5647 N N . THR B 1 268 ? -5.383 20.391 -4.004 1 98.5 268 THR B N 1
ATOM 5648 C CA . THR B 1 268 ? -5.953 19.562 -2.951 1 98.5 268 THR B CA 1
ATOM 5649 C C . THR B 1 268 ? -7.277 18.953 -3.398 1 98.5 268 THR B C 1
ATOM 5651 O O . THR B 1 268 ? -7.297 17.922 -4.066 1 98.5 268 THR B O 1
ATOM 5654 N N . SER B 1 269 ? -8.414 19.641 -3.189 1 98.38 269 SER B N 1
ATOM 5655 C CA . SER B 1 269 ? -9.719 19.078 -3.502 1 98.38 269 SER B CA 1
ATOM 5656 C C . SER B 1 269 ? -10.586 20.078 -4.27 1 98.38 269 SER B C 1
ATOM 5658 O O . SER B 1 269 ? -10.242 21.25 -4.359 1 98.38 269 SER B O 1
ATOM 5660 N N . TYR B 1 270 ? -11.641 19.625 -4.867 1 97.88 270 TYR B N 1
ATOM 5661 C CA . TYR B 1 270 ? -12.703 20.484 -5.375 1 97.88 270 TYR B CA 1
ATOM 5662 C C . TYR B 1 270 ? -13.617 20.953 -4.246 1 97.88 270 TYR B C 1
ATOM 5664 O O . TYR B 1 270 ? -14.406 20.172 -3.719 1 97.88 270 TYR B O 1
ATOM 5672 N N . GLY B 1 271 ? -13.453 22.188 -3.914 1 97.25 271 GLY B N 1
ATOM 5673 C CA . GLY B 1 271 ? -14.148 22.656 -2.732 1 97.25 271 GLY B CA 1
ATOM 5674 C C . GLY B 1 271 ? -13.75 21.922 -1.466 1 97.25 271 GLY B C 1
ATOM 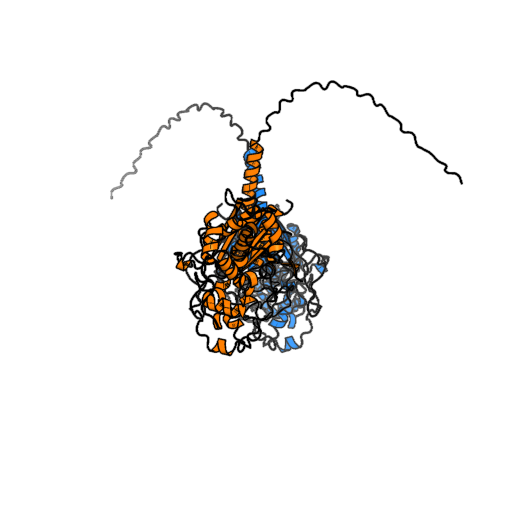5675 O O . GLY B 1 271 ? -12.602 21.516 -1.312 1 97.25 271 GLY B O 1
ATOM 5676 N N . ASN B 1 272 ? -14.734 21.891 -0.483 1 95.62 272 ASN B N 1
ATOM 5677 C CA . ASN B 1 272 ? -14.484 21.25 0.807 1 95.62 272 ASN B CA 1
ATOM 5678 C C . ASN B 1 272 ? -15.531 20.188 1.115 1 95.62 272 ASN B C 1
ATOM 5680 O O . ASN B 1 272 ? -16.25 20.281 2.109 1 95.62 272 ASN B O 1
ATOM 5684 N N . PRO B 1 273 ? -15.508 19.156 0.315 1 96.62 273 PRO B N 1
ATOM 5685 C CA . PRO B 1 273 ? -16.578 18.172 0.498 1 96.62 273 PRO B CA 1
ATOM 5686 C C . PRO B 1 273 ? -16.5 17.484 1.857 1 96.62 273 PRO B C 1
ATOM 5688 O O . PRO B 1 273 ? -17.547 17.141 2.432 1 96.62 273 PRO B O 1
ATOM 5691 N N . PHE B 1 274 ? -15.359 17.234 2.385 1 97.56 274 PHE B N 1
ATOM 5692 C CA . PHE B 1 274 ? -15.227 16.594 3.682 1 97.56 274 PHE B CA 1
ATOM 5693 C C . PHE B 1 274 ? -15.852 17.438 4.781 1 97.56 274 PHE B C 1
ATOM 5695 O O . PHE B 1 274 ? -16.625 16.938 5.598 1 97.56 274 PHE B O 1
ATOM 5702 N N . GLU B 1 275 ? -15.547 18.734 4.812 1 96.56 275 GLU B N 1
ATOM 5703 C CA . GLU B 1 275 ? -16.094 19.641 5.824 1 96.56 275 GLU B CA 1
ATOM 5704 C C . GLU B 1 275 ? -17.609 19.766 5.676 1 96.56 275 GLU B C 1
ATOM 5706 O O . GLU B 1 275 ? -18.328 19.891 6.668 1 96.56 275 GLU B O 1
ATOM 5711 N N . LYS B 1 276 ? -18.062 19.812 4.449 1 96.44 276 LYS B N 1
ATOM 5712 C CA . LYS B 1 276 ? -19.5 19.859 4.238 1 96.44 276 LYS B CA 1
ATOM 5713 C C . LYS B 1 276 ? -20.188 18.656 4.859 1 96.44 276 LYS B C 1
ATOM 5715 O O . LYS B 1 276 ? -21.234 18.781 5.5 1 96.44 276 LYS B O 1
ATOM 5720 N N . MET B 1 277 ? -19.578 17.516 4.668 1 96.88 277 MET B N 1
ATOM 5721 C CA . MET B 1 277 ? -20.125 16.297 5.258 1 96.88 277 MET B CA 1
ATOM 5722 C C . MET B 1 277 ? -20.078 16.359 6.777 1 96.88 277 MET B C 1
ATOM 5724 O O . MET B 1 277 ? -21 15.883 7.453 1 96.88 277 MET B O 1
ATOM 5728 N N . MET B 1 278 ? -19.078 16.984 7.355 1 96.5 278 MET B N 1
ATOM 5729 C CA . MET B 1 278 ? -18.922 17.094 8.805 1 96.5 278 MET B CA 1
ATOM 5730 C C . MET B 1 278 ? -20.062 17.891 9.422 1 96.5 278 MET B C 1
ATOM 5732 O O . MET B 1 278 ? -20.438 17.656 10.57 1 96.5 278 MET B O 1
ATOM 5736 N N . ILE B 1 279 ? -20.641 18.781 8.68 1 96.56 279 ILE B N 1
ATOM 5737 C CA . ILE B 1 279 ? -21.594 19.688 9.281 1 96.56 279 ILE B CA 1
ATOM 5738 C C . ILE B 1 279 ? -23.016 19.297 8.859 1 96.56 279 ILE B C 1
ATOM 5740 O O . ILE B 1 279 ? -23.984 19.734 9.477 1 96.56 279 ILE B O 1
ATOM 5744 N N . ASP B 1 280 ? -23.156 18.5 7.805 1 95.56 280 ASP B N 1
ATOM 5745 C CA . ASP B 1 280 ? -24.453 18.062 7.312 1 95.56 280 ASP B CA 1
ATOM 5746 C C . ASP B 1 280 ? -24.984 16.906 8.148 1 95.56 280 ASP B C 1
ATOM 5748 O O . ASP B 1 280 ? -24.938 15.742 7.723 1 95.56 280 ASP B O 1
ATOM 5752 N N . GLU B 1 281 ? -25.656 17.234 9.234 1 94 281 GLU B N 1
ATOM 5753 C CA . GLU B 1 281 ? -26.141 16.25 10.18 1 94 281 GLU B CA 1
ATOM 5754 C C . GLU B 1 281 ? -27.312 15.453 9.602 1 94 281 GLU B C 1
ATOM 5756 O O . GLU B 1 281 ? -27.594 14.336 10.047 1 94 281 GLU B O 1
ATOM 5761 N N . VAL B 1 282 ? -27.953 15.969 8.641 1 93.94 282 VAL B N 1
ATOM 5762 C CA . VAL B 1 282 ? -29.141 15.32 8.07 1 93.94 282 VAL B CA 1
ATOM 5763 C C . VAL B 1 282 ? -28.703 14.18 7.16 1 93.94 282 VAL B C 1
ATOM 5765 O O . VAL B 1 282 ? -29.156 13.039 7.324 1 93.94 282 VAL B O 1
ATOM 5768 N N . ASN B 1 283 ? -27.828 14.461 6.324 1 94 283 ASN B N 1
ATOM 5769 C CA . ASN B 1 283 ? -27.453 13.469 5.32 1 94 283 ASN B CA 1
ATOM 5770 C C . ASN B 1 283 ? -26.297 12.602 5.789 1 94 283 ASN B C 1
ATOM 5772 O O . ASN B 1 283 ? -26.109 11.484 5.309 1 94 283 ASN B O 1
ATOM 5776 N N . PHE B 1 284 ? -25.438 13.188 6.688 1 95.56 284 PHE B N 1
ATOM 5777 C CA . PHE B 1 284 ? -24.25 12.469 7.16 1 95.56 284 PHE B CA 1
ATOM 5778 C C . PHE B 1 284 ? -24.141 12.547 8.68 1 95.56 284 PHE B C 1
ATOM 5780 O O . PHE B 1 284 ? -23.156 13.055 9.211 1 95.56 284 PHE B O 1
ATOM 5787 N N . PRO B 1 285 ? -25.156 11.938 9.328 1 93.25 285 PRO B N 1
ATOM 5788 C CA . PRO B 1 285 ? -25.109 12 10.789 1 93.25 285 PRO B CA 1
ATOM 5789 C C . PRO B 1 285 ? -23.891 11.297 11.375 1 93.25 285 PRO B C 1
ATOM 5791 O O . PRO B 1 285 ? -23.484 10.242 10.875 1 93.25 285 PRO B O 1
ATOM 5794 N N . LYS B 1 286 ? -23.172 11.844 12.281 1 90.69 286 LYS B N 1
ATOM 5795 C CA . LYS B 1 286 ? -22.078 11.281 13.078 1 90.69 286 LYS B CA 1
ATOM 5796 C C . LYS B 1 286 ? -20.797 11.18 12.258 1 90.69 286 LYS B C 1
ATOM 5798 O O . LYS B 1 286 ? -19.875 10.453 12.625 1 90.69 286 LYS B O 1
ATOM 5803 N N . PHE B 1 287 ? -20.625 11.82 11.109 1 93.38 287 PHE B N 1
ATOM 5804 C CA . PHE B 1 287 ? -19.422 11.789 10.281 1 93.38 287 PHE B CA 1
ATOM 5805 C C . PHE B 1 287 ? -18.281 12.539 10.953 1 93.38 287 PHE B C 1
ATOM 5807 O O . PHE B 1 287 ? -17.125 12.156 10.82 1 93.38 287 PHE B O 1
ATOM 5814 N N . GLY B 1 288 ? -18.562 13.461 11.68 1 91.19 288 GLY B N 1
ATOM 5815 C CA . GLY B 1 288 ? -17.609 14.297 12.391 1 91.19 288 GLY B CA 1
ATOM 5816 C C . GLY B 1 288 ? -18.062 14.664 13.789 1 91.19 288 GLY B C 1
ATOM 5817 O O . GLY B 1 288 ? -18.531 13.812 14.539 1 91.19 288 GLY B O 1
ATOM 5818 N N . TYR B 1 289 ? -17.844 15.891 14.047 1 92.06 289 TYR B N 1
ATOM 5819 C CA . TYR B 1 289 ? -18.297 16.406 15.328 1 92.06 289 TYR B CA 1
ATOM 5820 C C . TYR B 1 289 ? -19.797 16.641 15.32 1 92.06 289 TYR B C 1
ATOM 5822 O O . TYR B 1 289 ? -20.422 16.672 14.25 1 92.06 289 TYR B O 1
ATOM 5830 N N . ASP B 1 290 ? -20.391 16.719 16.5 1 92.19 290 ASP B N 1
ATOM 5831 C CA . ASP B 1 290 ? -21.812 17 16.578 1 92.19 290 ASP B CA 1
ATOM 5832 C C . ASP B 1 290 ? -22.109 18.438 16.141 1 92.19 290 ASP B C 1
ATOM 5834 O O . ASP B 1 290 ? -21.703 19.391 16.812 1 92.19 290 ASP B O 1
ATOM 5838 N N . MET B 1 291 ? -22.875 18.578 15.086 1 95 291 MET B N 1
ATOM 5839 C CA . MET B 1 291 ? -23.172 19.891 14.516 1 95 291 MET B CA 1
ATOM 5840 C C . MET B 1 291 ? -24.672 20.156 14.547 1 95 291 MET B C 1
ATOM 5842 O O . MET B 1 291 ? -25.172 20.984 13.773 1 95 291 MET B O 1
ATOM 5846 N N . THR B 1 292 ? -25.359 19.484 15.398 1 94.31 292 THR B N 1
ATOM 5847 C CA . THR B 1 292 ? -26.812 19.594 15.469 1 94.31 292 THR B CA 1
ATOM 5848 C C . THR B 1 292 ? -27.234 21.031 15.773 1 94.31 292 THR B C 1
ATOM 5850 O O . THR B 1 292 ? -28.234 21.516 15.25 1 94.31 292 THR B O 1
ATOM 5853 N N . ALA B 1 293 ? -26.469 21.703 16.594 1 93.38 293 ALA B N 1
ATOM 5854 C CA . ALA B 1 293 ? -26.797 23.062 17.016 1 93.38 293 ALA B CA 1
ATOM 5855 C C . ALA B 1 293 ? -26.578 24.047 15.867 1 93.38 293 ALA B C 1
ATOM 5857 O O . ALA B 1 293 ? -27.078 25.172 15.898 1 93.38 293 ALA B O 1
ATOM 5858 N N . ASP B 1 294 ? -25.859 23.609 14.828 1 95.88 294 ASP B N 1
ATOM 5859 C CA . ASP B 1 294 ? -25.469 24.516 13.75 1 95.88 294 ASP B CA 1
ATOM 5860 C C . ASP B 1 294 ? -26.328 24.297 12.508 1 95.88 294 ASP B C 1
ATOM 5862 O O . ASP B 1 294 ? -26.031 24.812 11.438 1 95.88 294 ASP B O 1
ATOM 5866 N N . LYS B 1 295 ? -27.391 23.594 12.578 1 94.69 295 LYS B N 1
ATOM 5867 C CA . LYS B 1 295 ? -28.219 23.188 11.438 1 94.69 295 LYS B CA 1
ATOM 5868 C C . LYS B 1 295 ? -28.719 24.406 10.656 1 94.69 295 LYS B C 1
ATOM 5870 O O . LYS B 1 295 ? -28.625 24.438 9.43 1 94.69 295 LYS B O 1
ATOM 5875 N N . GLU B 1 296 ? -29.266 25.406 11.344 1 95.44 296 GLU B N 1
ATOM 5876 C CA . GLU B 1 296 ? -29.812 26.578 10.672 1 95.44 296 GLU B CA 1
ATOM 5877 C C . GLU B 1 296 ? -28.734 27.375 9.953 1 95.44 296 GLU B C 1
ATOM 5879 O O . GLU B 1 296 ? -28.922 27.812 8.82 1 95.44 296 GLU B O 1
ATOM 5884 N N . ALA B 1 297 ? -27.625 27.562 10.695 1 96.69 297 ALA B N 1
ATOM 5885 C CA . ALA B 1 297 ? -26.5 28.281 10.094 1 96.69 297 ALA B CA 1
ATOM 5886 C C . ALA B 1 297 ? -26 27.562 8.844 1 96.69 297 ALA B C 1
ATOM 5888 O O . ALA B 1 297 ? -25.656 28.203 7.855 1 96.69 297 ALA B O 1
ATOM 5889 N N . PHE B 1 298 ? -25.984 26.266 8.867 1 96.31 298 PHE B N 1
ATOM 5890 C CA . PHE B 1 298 ? -25.562 25.453 7.734 1 96.31 298 PHE B CA 1
ATOM 5891 C C . PHE B 1 298 ? -26.5 25.641 6.551 1 96.31 298 PHE B C 1
ATOM 5893 O O . PHE B 1 298 ? -26.062 25.828 5.418 1 96.31 298 PHE B O 1
ATOM 5900 N N . GLU B 1 299 ? -27.75 25.625 6.746 1 95.31 299 GLU B N 1
ATOM 5901 C CA . GLU B 1 299 ? -28.75 25.734 5.695 1 95.31 299 GLU B CA 1
ATOM 5902 C C . GLU B 1 299 ? -28.688 27.094 5.004 1 95.31 299 GLU B C 1
ATOM 5904 O O . GLU B 1 299 ? -28.953 27.203 3.805 1 95.31 299 GLU B O 1
ATOM 5909 N N . LYS B 1 300 ? -28.234 28.062 5.77 1 95.94 300 LYS B N 1
ATOM 5910 C CA . LYS B 1 300 ? -28.219 29.422 5.234 1 95.94 300 LYS B CA 1
ATOM 5911 C C . LYS B 1 300 ? -26.859 29.75 4.602 1 95.94 300 LYS B C 1
ATOM 5913 O O . LYS B 1 300 ? -26.734 30.734 3.869 1 95.94 300 LYS B O 1
ATOM 5918 N N . PHE B 1 301 ? -25.891 28.922 4.922 1 96.5 301 PHE B N 1
ATOM 5919 C CA . PHE B 1 301 ? -24.531 29.203 4.484 1 96.5 301 PHE B CA 1
ATOM 5920 C C . PHE B 1 301 ? -24.406 29.062 2.973 1 96.5 301 PHE B C 1
ATOM 5922 O O . PHE B 1 301 ? -24.766 28.031 2.406 1 96.5 301 PHE B O 1
ATOM 5929 N N . ASN B 1 302 ? -23.812 29.984 2.262 1 93.88 302 ASN B N 1
ATOM 5930 C CA . ASN B 1 302 ? -23.641 29.969 0.813 1 93.88 302 ASN B CA 1
ATOM 5931 C C . ASN B 1 302 ? -22.188 30.234 0.416 1 93.88 302 ASN B C 1
ATOM 5933 O O . ASN B 1 302 ? -21.922 30.625 -0.718 1 93.88 302 ASN B O 1
ATOM 5937 N N . GLY B 1 303 ? -21.312 30.062 1.306 1 94.88 303 GLY B N 1
ATOM 5938 C CA . GLY B 1 303 ? -19.938 30.422 1.07 1 94.88 303 GLY B CA 1
ATOM 5939 C C . GLY B 1 303 ? -19.078 29.25 0.641 1 94.88 303 GLY B C 1
ATOM 5940 O O . GLY B 1 303 ? -17.844 29.328 0.644 1 94.88 303 GLY B O 1
ATOM 5941 N N . TRP B 1 304 ? -19.719 28.156 0.214 1 96.38 304 TRP B N 1
ATOM 5942 C CA . TRP B 1 304 ? -18.953 26.984 -0.194 1 96.38 304 TRP B CA 1
ATOM 5943 C C . TRP B 1 304 ? -18.172 27.25 -1.478 1 96.38 304 TRP B C 1
ATOM 5945 O O . TRP B 1 304 ? -18.688 27.891 -2.402 1 96.38 304 TRP B O 1
ATOM 5955 N N . ARG B 1 305 ? -16.969 26.781 -1.498 1 96.56 305 ARG B N 1
ATOM 5956 C CA . ARG B 1 305 ? -16.156 26.859 -2.703 1 96.56 305 ARG B CA 1
ATOM 5957 C C . ARG B 1 305 ? -16.5 25.734 -3.682 1 96.56 305 ARG B C 1
ATOM 5959 O O . ARG B 1 305 ? -16.719 24.594 -3.271 1 96.56 305 ARG B O 1
ATOM 5966 N N . ASN B 1 306 ? -16.656 26.062 -5 1 96.06 306 ASN B N 1
ATOM 5967 C CA . ASN B 1 306 ? -17.047 25.109 -6.031 1 96.06 306 ASN B CA 1
ATOM 5968 C C . ASN B 1 306 ? -16.062 25.094 -7.191 1 96.06 306 ASN B C 1
ATOM 5970 O O . ASN B 1 306 ? -16.453 25.172 -8.352 1 96.06 306 ASN B O 1
ATOM 5974 N N . TYR B 1 307 ? -14.844 25.062 -6.895 1 97.12 307 TYR B N 1
ATOM 5975 C CA . TYR B 1 307 ? -13.727 24.969 -7.824 1 97.12 307 TYR B CA 1
ATOM 5976 C C . TYR B 1 307 ? -12.57 24.188 -7.215 1 97.12 307 TYR B C 1
ATOM 5978 O O . TYR B 1 307 ? -12.602 23.844 -6.031 1 97.12 307 TYR B O 1
ATOM 5986 N N . GLU B 1 308 ? -11.562 23.828 -8.023 1 97 308 GLU B N 1
ATOM 5987 C CA . GLU B 1 308 ? -10.375 23.156 -7.527 1 97 308 GLU B CA 1
ATOM 5988 C C . GLU B 1 308 ? -9.523 24.078 -6.66 1 97 308 GLU B C 1
ATOM 5990 O O . GLU B 1 308 ? -9.18 25.188 -7.078 1 97 308 GLU B O 1
ATOM 5995 N N . LEU B 1 309 ? -9.25 23.625 -5.508 1 98.31 309 LEU B N 1
ATOM 5996 C CA . LEU B 1 309 ? -8.453 24.453 -4.609 1 98.31 309 LEU B CA 1
ATOM 5997 C C . LEU B 1 309 ? -6.965 24.297 -4.91 1 98.31 309 LEU B C 1
ATOM 5999 O O . LEU B 1 309 ? -6.41 23.203 -4.801 1 98.31 309 LEU B O 1
ATOM 6003 N N . GLN B 1 310 ? -6.387 25.328 -5.273 1 98.06 310 GLN B N 1
ATOM 6004 C CA . GLN B 1 310 ? -4.977 25.453 -5.629 1 98.06 310 GLN B CA 1
ATOM 6005 C C . GLN B 1 310 ? -4.414 26.812 -5.215 1 98.06 310 GLN B C 1
ATOM 6007 O O . GLN B 1 310 ? -4.738 27.828 -5.82 1 98.06 310 GLN B O 1
ATOM 6012 N N . GLY B 1 311 ? -3.584 26.797 -4.172 1 97.69 311 GLY B N 1
ATOM 6013 C CA . GLY B 1 311 ? -3.031 28.031 -3.65 1 97.69 311 GLY B CA 1
ATOM 6014 C C . GLY B 1 311 ? -3.896 28.656 -2.576 1 97.69 311 GLY B C 1
ATOM 6015 O O . GLY B 1 311 ? -3.541 29.703 -2.018 1 97.69 311 GLY B O 1
ATOM 6016 N N . GLU B 1 312 ? -4.996 28.047 -2.354 1 97.44 312 GLU B N 1
ATOM 6017 C CA . GLU B 1 312 ? -5.871 28.359 -1.228 1 97.44 312 GLU B CA 1
ATOM 6018 C C . GLU B 1 312 ? -5.906 27.219 -0.224 1 97.44 312 GLU B C 1
ATOM 6020 O O . GLU B 1 312 ? -5.996 26.047 -0.612 1 97.44 312 GLU B O 1
ATOM 6025 N N . VAL B 1 313 ? -5.762 27.609 1.018 1 98.62 313 VAL B N 1
ATOM 6026 C CA . VAL B 1 313 ? -5.766 26.594 2.057 1 98.62 313 VAL B CA 1
ATOM 6027 C C . VAL B 1 313 ? -7.086 25.828 2.02 1 98.62 313 VAL B C 1
ATOM 6029 O O . VAL B 1 313 ? -8.156 26.422 1.841 1 98.62 313 VAL B O 1
ATOM 6032 N N . ASN B 1 314 ? -7.004 24.484 2.135 1 98.69 314 ASN B N 1
ATOM 6033 C CA . ASN B 1 314 ? -8.172 23.625 2.104 1 98.69 314 ASN B CA 1
ATOM 6034 C C . ASN B 1 314 ? -9.055 23.828 3.332 1 98.69 314 ASN B C 1
ATOM 6036 O O . ASN B 1 314 ? -10.281 23.797 3.229 1 98.69 314 ASN B O 1
ATOM 6040 N N . ASP B 1 315 ? -8.477 24.047 4.461 1 98.69 315 ASP B N 1
ATOM 6041 C CA . ASP B 1 315 ? -9.211 24.219 5.711 1 98.69 315 ASP B CA 1
ATOM 6042 C C . ASP B 1 315 ? -10.172 25.391 5.625 1 98.69 315 ASP B C 1
ATOM 6044 O O . ASP B 1 315 ? -9.758 26.531 5.367 1 98.69 315 ASP B O 1
ATOM 6048 N N . GLY B 1 316 ? -11.391 25.125 5.891 1 98.31 316 GLY B N 1
ATOM 6049 C CA . GLY B 1 316 ? -12.414 26.156 5.73 1 98.31 316 GLY B CA 1
ATOM 6050 C C . GLY B 1 316 ? -12.297 27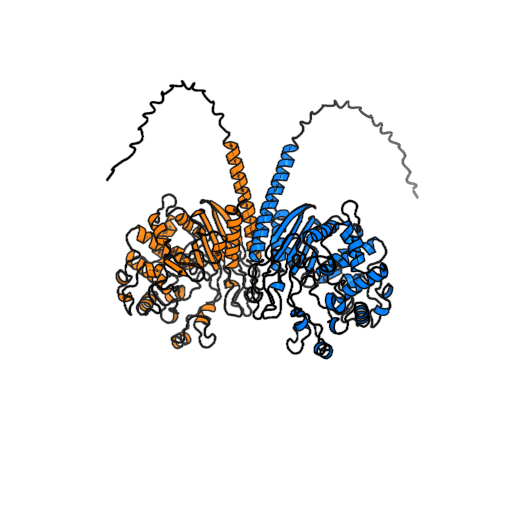.281 6.75 1 98.31 316 GLY B C 1
ATOM 6051 O O . GLY B 1 316 ? -12.523 28.438 6.426 1 98.31 316 GLY B O 1
ATOM 6052 N N . ASN B 1 317 ? -11.977 26.953 7.977 1 98.62 317 ASN B N 1
ATOM 6053 C CA . ASN B 1 317 ? -11.828 27.969 9 1 98.62 317 ASN B CA 1
ATOM 6054 C C . ASN B 1 317 ? -10.656 28.906 8.695 1 98.62 317 ASN B C 1
ATOM 6056 O O . ASN B 1 317 ? -10.75 30.125 8.906 1 98.62 317 ASN B O 1
ATOM 6060 N N . ALA B 1 318 ? -9.602 28.359 8.188 1 98.75 318 ALA B N 1
ATOM 6061 C CA . ALA B 1 318 ? -8.445 29.188 7.836 1 98.75 318 ALA B CA 1
ATOM 6062 C C . ALA B 1 318 ? -8.75 30.078 6.641 1 98.75 318 ALA B C 1
ATOM 6064 O O . ALA B 1 318 ? -8.375 31.25 6.617 1 98.75 318 ALA B O 1
ATOM 6065 N N . PHE B 1 319 ? -9.453 29.547 5.672 1 98.5 319 PHE B N 1
ATOM 6066 C CA . PHE B 1 319 ? -9.688 30.312 4.453 1 98.5 319 PHE B CA 1
ATOM 6067 C C . PHE B 1 319 ? -10.859 31.266 4.633 1 98.5 319 PHE B C 1
ATOM 6069 O O . PHE B 1 319 ? -10.68 32.5 4.598 1 98.5 319 PHE B O 1
ATOM 6076 N N . MET B 1 320 ? -12.008 30.766 4.949 1 97.56 320 MET B N 1
ATOM 6077 C CA . MET B 1 320 ? -13.25 31.531 4.867 1 97.56 320 MET B CA 1
ATOM 6078 C C . MET B 1 320 ? -13.43 32.406 6.102 1 97.56 320 MET B C 1
ATOM 6080 O O . MET B 1 320 ? -14.047 33.469 6.027 1 97.56 320 MET B O 1
ATOM 6084 N N . ALA B 1 321 ? -12.789 32 7.211 1 98.25 321 ALA B N 1
ATOM 6085 C CA . ALA B 1 321 ? -13.023 32.75 8.445 1 98.25 321 ALA B CA 1
ATOM 6086 C C . ALA B 1 321 ? -11.773 33.531 8.852 1 98.25 321 ALA B C 1
ATOM 6088 O O . ALA B 1 321 ? -11.852 34.469 9.656 1 98.25 321 ALA B O 1
ATOM 6089 N N . ASN B 1 322 ? -10.617 33.156 8.32 1 98.31 322 ASN B N 1
ATOM 6090 C CA . ASN B 1 322 ? -9.391 33.75 8.812 1 98.31 322 ASN B CA 1
ATOM 6091 C C . ASN B 1 322 ? -8.539 34.312 7.668 1 98.31 322 ASN B C 1
ATOM 6093 O O . ASN B 1 322 ? -7.324 34.438 7.801 1 98.31 322 ASN B O 1
ATOM 6097 N N . GLU B 1 323 ? -9.164 34.531 6.539 1 97.38 323 GLU B N 1
ATOM 6098 C CA . GLU B 1 323 ? -8.555 35.219 5.414 1 97.38 323 GLU B CA 1
ATOM 6099 C C . GLU B 1 323 ? -7.316 34.5 4.91 1 97.38 323 GLU B C 1
ATOM 6101 O O . GLU B 1 323 ? -6.375 35.094 4.414 1 97.38 323 GLU B O 1
ATOM 6106 N N . GLY B 1 324 ? -7.184 33.25 5.168 1 98.19 324 GLY B N 1
ATOM 6107 C CA . GLY B 1 324 ? -6.18 32.406 4.543 1 98.19 324 GLY B CA 1
ATOM 6108 C C . GLY B 1 324 ? -4.973 32.156 5.43 1 98.19 324 GLY B C 1
ATOM 6109 O O . GLY B 1 324 ? -4.031 31.469 5.031 1 98.19 324 GLY B O 1
ATOM 6110 N N . TYR B 1 325 ? -4.906 32.781 6.605 1 98.06 325 TYR B N 1
ATOM 6111 C CA . TYR B 1 325 ? -3.805 32.531 7.527 1 98.06 325 TYR B CA 1
ATOM 6112 C C . TYR B 1 325 ? -4.301 32.406 8.961 1 98.06 325 TYR B C 1
ATOM 6114 O O . TYR B 1 325 ? -4.914 33.344 9.484 1 98.06 325 TYR B O 1
ATOM 6122 N N . ALA B 1 326 ? -4.176 31.266 9.57 1 98.69 326 ALA B N 1
ATOM 6123 C CA . ALA B 1 326 ? -4.531 30.984 10.961 1 98.69 326 ALA B CA 1
ATOM 6124 C C . ALA B 1 326 ? -3.461 30.141 11.641 1 98.69 326 ALA B C 1
ATOM 6126 O O . ALA B 1 326 ? -2.59 29.578 10.969 1 98.69 326 ALA B O 1
ATOM 6127 N N . GLY B 1 327 ? -3.533 30.109 12.93 1 98.88 327 GLY B N 1
ATOM 6128 C CA . GLY B 1 327 ? -2.512 29.406 13.688 1 98.88 327 GLY B CA 1
ATOM 6129 C C . GLY B 1 327 ? -2.578 27.906 13.523 1 98.88 327 GLY B C 1
ATOM 6130 O O . GLY B 1 327 ? -1.59 27.203 13.758 1 98.88 327 GLY B O 1
ATOM 6131 N N . HIS B 1 328 ? -3.721 27.375 13.078 1 98.88 328 HIS B N 1
ATOM 6132 C CA . HIS B 1 328 ? -3.896 25.938 13.008 1 98.88 328 HIS B CA 1
ATOM 6133 C C . HIS B 1 328 ? -3.67 25.422 11.594 1 98.88 328 HIS B C 1
ATOM 6135 O O . HIS B 1 328 ? -3.428 24.219 11.391 1 98.88 328 HIS B O 1
ATOM 6141 N N . ALA B 1 329 ? -3.773 26.312 10.57 1 98.88 329 ALA B N 1
ATOM 6142 C CA . ALA B 1 329 ? -3.674 25.922 9.164 1 98.88 329 ALA B CA 1
ATOM 6143 C C . ALA B 1 329 ? -3.455 27.125 8.266 1 98.88 329 ALA B C 1
ATOM 6145 O O . ALA B 1 329 ? -3.619 28.266 8.703 1 98.88 329 ALA B O 1
ATOM 6146 N N . GLY B 1 330 ? -2.996 26.891 7.074 1 98.88 330 GLY B N 1
ATOM 6147 C CA . GLY B 1 330 ? -2.916 27.953 6.082 1 98.88 330 GLY B CA 1
ATOM 6148 C C . GLY B 1 330 ? -1.538 28.078 5.461 1 98.88 330 GLY B C 1
ATOM 6149 O O . GLY B 1 330 ? -1.381 28.734 4.422 1 98.88 330 GLY B O 1
ATOM 6150 N N . LEU B 1 331 ? -0.581 27.438 6.023 1 98.94 331 LEU B N 1
ATOM 6151 C CA . LEU B 1 331 ? 0.791 27.562 5.543 1 98.94 331 LEU B CA 1
ATOM 6152 C C . LEU B 1 331 ? 1.045 26.641 4.359 1 98.94 331 LEU B C 1
ATOM 6154 O O . LEU B 1 331 ? 0.569 25.5 4.344 1 98.94 331 LEU B O 1
ATOM 6158 N N . PHE B 1 332 ? 1.722 27.125 3.367 1 98.94 332 PHE B N 1
ATOM 6159 C CA . PHE B 1 332 ? 2.246 26.359 2.246 1 98.94 332 PHE B CA 1
ATOM 6160 C C . PHE B 1 332 ? 3.77 26.312 2.281 1 98.94 332 PHE B C 1
ATOM 6162 O O . PHE B 1 332 ? 4.41 27.266 2.748 1 98.94 332 PHE B O 1
ATOM 6169 N N . SER B 1 333 ? 4.336 25.25 1.779 1 98.94 333 SER B N 1
ATOM 6170 C CA . SER B 1 333 ? 5.793 25.156 1.789 1 98.94 333 SER B CA 1
ATOM 6171 C C . SER B 1 333 ? 6.281 24.047 0.872 1 98.94 333 SER B C 1
ATOM 6173 O O . SER B 1 333 ? 5.496 23.469 0.119 1 98.94 333 SER B O 1
ATOM 6175 N N . THR B 1 334 ? 7.609 23.859 0.796 1 98.94 334 THR B N 1
ATOM 6176 C CA . THR B 1 334 ? 8.289 22.734 0.153 1 98.94 334 THR B CA 1
ATOM 6177 C C . THR B 1 334 ? 9.016 21.875 1.186 1 98.94 334 THR B C 1
ATOM 6179 O O . THR B 1 334 ? 9.242 22.312 2.316 1 98.94 334 THR B O 1
ATOM 6182 N N . ALA B 1 335 ? 9.305 20.703 0.718 1 98.94 335 ALA B N 1
ATOM 6183 C CA . ALA B 1 335 ? 10.047 19.812 1.603 1 98.94 335 ALA B CA 1
ATOM 6184 C C . ALA B 1 335 ? 11.43 20.375 1.915 1 98.94 335 ALA B C 1
ATOM 6186 O O . ALA B 1 335 ? 11.93 20.219 3.033 1 98.94 335 ALA B O 1
ATOM 6187 N N . THR B 1 336 ? 12.031 21.047 1.002 1 98.75 336 THR B N 1
ATOM 6188 C CA . THR B 1 336 ? 13.359 21.609 1.192 1 98.75 336 THR B CA 1
ATOM 6189 C C . THR B 1 336 ? 13.328 22.719 2.24 1 98.75 336 THR B C 1
ATOM 6191 O O . THR B 1 336 ? 14.156 22.734 3.16 1 98.75 336 THR B O 1
ATOM 6194 N N . ASP B 1 337 ? 12.391 23.641 2.121 1 98.88 337 ASP B N 1
ATOM 6195 C CA . ASP B 1 337 ? 12.281 24.703 3.109 1 98.88 337 ASP B CA 1
ATOM 6196 C C . ASP B 1 337 ? 12.023 24.141 4.504 1 98.88 337 ASP B C 1
ATOM 6198 O O . ASP B 1 337 ? 12.656 24.562 5.477 1 98.88 337 ASP B O 1
ATOM 6202 N N . LEU B 1 338 ? 11.125 23.203 4.555 1 98.94 338 LEU B N 1
ATOM 6203 C CA . LEU B 1 338 ? 10.789 22.625 5.855 1 98.94 338 LEU B CA 1
ATOM 6204 C C . LEU B 1 338 ? 11.992 21.922 6.457 1 98.94 338 LEU B C 1
ATOM 6206 O O . LEU B 1 338 ? 12.195 21.953 7.672 1 98.94 338 LEU B O 1
ATOM 6210 N N . SER B 1 339 ? 12.758 21.203 5.613 1 98.75 339 SER B N 1
ATOM 6211 C CA . SER B 1 339 ? 13.938 20.516 6.137 1 98.75 339 SER B CA 1
ATOM 6212 C C . SER B 1 339 ? 14.922 21.516 6.75 1 98.75 339 SER B C 1
ATOM 6214 O O . SER B 1 339 ? 15.57 21.219 7.758 1 98.75 339 SER B O 1
ATOM 6216 N N . THR B 1 340 ? 15.039 22.703 6.188 1 98.44 340 THR B N 1
ATOM 6217 C CA . THR B 1 340 ? 15.875 23.766 6.73 1 98.44 340 THR B CA 1
ATOM 6218 C C . THR B 1 340 ? 15.375 24.203 8.102 1 98.44 340 THR B C 1
ATOM 6220 O O . THR B 1 340 ? 16.172 24.344 9.047 1 98.44 340 THR B O 1
ATOM 6223 N N . LEU B 1 341 ? 14.109 24.422 8.164 1 98.81 341 LEU B N 1
ATOM 6224 C CA . LEU B 1 341 ? 13.5 24.844 9.414 1 98.81 341 LEU B CA 1
ATOM 6225 C C . LEU B 1 341 ? 13.773 23.844 10.531 1 98.81 341 LEU B C 1
ATOM 6227 O O . LEU B 1 341 ? 14.172 24.219 11.633 1 98.81 341 LEU B O 1
ATOM 6231 N N . TYR B 1 342 ? 13.617 22.578 10.25 1 98.81 342 TYR B N 1
ATOM 6232 C CA . TYR B 1 342 ? 13.664 21.594 11.312 1 98.81 342 TYR B CA 1
ATOM 6233 C C . TYR B 1 342 ? 15.102 21.172 11.609 1 98.81 342 TYR B C 1
ATOM 6235 O O . TYR B 1 342 ? 15.383 20.594 12.664 1 98.81 342 TYR B O 1
ATOM 6243 N N . GLN B 1 343 ? 15.984 21.484 10.688 1 98.5 343 GLN B N 1
ATOM 6244 C CA . GLN B 1 343 ? 17.391 21.359 11.039 1 98.5 343 GLN B CA 1
ATOM 6245 C C . GLN B 1 343 ? 17.781 22.344 12.133 1 98.5 343 GLN B C 1
ATOM 6247 O O . GLN B 1 343 ? 18.625 22.047 12.984 1 98.5 343 GLN B O 1
ATOM 6252 N N . VAL B 1 344 ? 17.156 23.5 12.141 1 98.5 344 VAL B N 1
ATOM 6253 C CA . VAL B 1 344 ? 17.391 24.469 13.203 1 98.5 344 VAL B CA 1
ATOM 6254 C C . VAL B 1 344 ? 17.047 23.859 14.555 1 98.5 344 VAL B C 1
ATOM 6256 O O . VAL B 1 344 ? 17.766 24.047 15.531 1 98.5 344 VAL B O 1
ATOM 6259 N N . LEU B 1 345 ? 15.914 23.141 14.578 1 98.31 345 LEU B N 1
ATOM 6260 C CA . LEU B 1 345 ? 15.523 22.469 15.812 1 98.31 345 LEU B CA 1
ATOM 6261 C C . LEU B 1 345 ? 16.562 21.438 16.234 1 98.31 345 LEU B C 1
ATOM 6263 O O . LEU B 1 345 ? 16.938 21.359 17.406 1 98.31 345 LEU B O 1
ATOM 6267 N N . VAL B 1 346 ? 17.031 20.656 15.281 1 98.19 346 VAL B N 1
ATOM 6268 C CA . VAL B 1 346 ? 18.031 19.641 15.523 1 98.19 346 VAL B CA 1
ATOM 6269 C C . VAL B 1 346 ? 19.312 20.281 16.031 1 98.19 346 VAL B C 1
ATOM 6271 O O . VAL B 1 346 ? 20 19.719 16.891 1 98.19 346 VAL B O 1
ATOM 6274 N N . ASP B 1 347 ? 19.594 21.5 15.516 1 97.5 347 ASP B N 1
ATOM 6275 C CA . ASP B 1 347 ? 20.797 22.234 15.883 1 97.5 347 ASP B CA 1
ATOM 6276 C C . ASP B 1 347 ? 20.562 23.109 17.109 1 97.5 347 ASP B C 1
ATOM 6278 O O . ASP B 1 347 ? 21.312 24.047 17.375 1 97.5 347 ASP B O 1
ATOM 6282 N N . LYS B 1 348 ? 19.531 22.922 17.734 1 96.62 348 LYS B N 1
ATOM 6283 C CA . LYS B 1 348 ? 19.234 23.531 19.031 1 96.62 348 LYS B CA 1
ATOM 6284 C C . LYS B 1 348 ? 18.969 25.031 18.891 1 96.62 348 LYS B C 1
ATOM 6286 O O . LYS B 1 348 ? 19.406 25.812 19.734 1 96.62 348 LYS B O 1
ATOM 6291 N N . GLY B 1 349 ? 18.469 25.391 17.75 1 97.25 349 GLY B N 1
ATOM 6292 C CA . GLY B 1 349 ? 17.875 26.703 17.625 1 97.25 349 GLY B CA 1
ATOM 6293 C C . GLY B 1 349 ? 18.688 27.656 16.75 1 97.25 349 GLY B C 1
ATOM 6294 O O . GLY B 1 349 ? 18.312 28.812 16.562 1 97.25 349 GLY B O 1
ATOM 6295 N N . LYS B 1 350 ? 19.766 27.125 16.172 1 94.62 350 LYS B N 1
ATOM 6296 C CA . LYS B 1 350 ? 20.656 28.031 15.445 1 94.62 350 LYS B CA 1
ATOM 6297 C C . LYS B 1 350 ? 20.969 27.469 14.062 1 94.62 350 LYS B C 1
ATOM 6299 O O . LYS B 1 350 ? 20.984 26.266 13.859 1 94.62 350 LYS B O 1
ATOM 6304 N N . ARG B 1 351 ? 21.141 28.359 13.109 1 94 351 ARG B N 1
ATOM 6305 C CA . ARG B 1 351 ? 21.688 28.094 11.781 1 94 351 ARG B CA 1
ATOM 6306 C C . ARG B 1 351 ? 22.625 29.219 11.344 1 94 351 ARG B C 1
ATOM 6308 O O . ARG B 1 351 ? 22.172 30.312 11.016 1 94 351 ARG B O 1
ATOM 6315 N N . GLY B 1 352 ? 23.891 28.812 11.281 1 92.12 352 GLY B N 1
ATOM 6316 C CA . GLY B 1 352 ? 24.828 29.891 11.047 1 92.12 352 GLY B CA 1
ATOM 6317 C C . GLY B 1 352 ? 24.75 31 12.07 1 92.12 352 GLY B C 1
ATOM 6318 O O . GLY B 1 352 ? 24.812 30.75 13.281 1 92.12 352 GLY B O 1
ATOM 6319 N N . ASP B 1 353 ? 24.484 32.219 11.539 1 92.75 353 ASP B N 1
ATOM 6320 C CA . ASP B 1 353 ? 24.406 33.375 12.422 1 92.75 353 ASP B CA 1
ATOM 6321 C C . ASP B 1 353 ? 22.969 33.625 12.891 1 92.75 353 ASP B C 1
ATOM 6323 O O . ASP B 1 353 ? 22.734 34.406 13.797 1 92.75 353 ASP B O 1
ATOM 6327 N N . THR B 1 354 ? 22.078 32.844 12.383 1 95.94 354 THR B N 1
ATOM 6328 C CA . THR B 1 354 ? 20.672 33.031 12.742 1 95.94 354 THR B CA 1
ATOM 6329 C C . THR B 1 354 ? 20.344 32.219 14.008 1 95.94 354 THR B C 1
ATOM 6331 O O . THR B 1 354 ? 20.578 31.031 14.078 1 95.94 354 THR B O 1
ATOM 6334 N N . VAL B 1 355 ? 19.844 32.969 15 1 97.5 355 VAL B N 1
ATOM 6335 C CA . VAL B 1 355 ? 19.375 32.344 16.234 1 97.5 355 VAL B CA 1
ATOM 6336 C C . VAL B 1 355 ? 17.875 32.562 16.391 1 97.5 355 VAL B C 1
ATOM 6338 O O . VAL B 1 355 ? 17.406 33.688 16.562 1 97.5 355 VAL B O 1
ATOM 6341 N N . LEU B 1 356 ? 17.141 31.5 16.328 1 98.31 356 LEU B N 1
ATOM 6342 C CA . LEU B 1 356 ? 15.688 31.578 16.5 1 98.31 356 LEU B CA 1
ATOM 6343 C C . LEU B 1 356 ? 15.312 31.375 17.969 1 98.31 356 LEU B C 1
ATOM 6345 O O . LEU B 1 356 ? 14.391 32.031 18.469 1 98.31 356 LEU B O 1
ATOM 6349 N N . TYR B 1 357 ? 15.977 30.453 18.609 1 98.5 357 TYR B N 1
ATOM 6350 C CA . TYR B 1 357 ? 15.836 30.141 20.031 1 98.5 357 TYR B CA 1
ATOM 6351 C C . TYR B 1 357 ? 17.047 29.359 20.531 1 98.5 357 TYR B C 1
ATOM 6353 O O . TYR B 1 357 ? 18 29.141 19.781 1 98.5 357 TYR B O 1
ATOM 6361 N N . ASP B 1 358 ? 17.062 28.984 21.859 1 98.06 358 ASP B N 1
ATOM 6362 C CA . ASP B 1 358 ? 18.219 28.297 22.422 1 98.06 358 ASP B CA 1
ATOM 6363 C C . ASP B 1 358 ? 17.859 26.875 22.844 1 98.06 358 ASP B C 1
ATOM 6365 O O . ASP B 1 358 ? 16.719 26.438 22.672 1 98.06 358 ASP B O 1
ATOM 6369 N N . GLU B 1 359 ? 18.812 26.156 23.281 1 97.94 359 GLU B N 1
ATOM 6370 C CA . GLU B 1 359 ? 18.672 24.766 23.656 1 97.94 359 GLU B CA 1
ATOM 6371 C C . GLU B 1 359 ? 17.656 24.609 24.797 1 97.94 359 GLU B C 1
ATOM 6373 O O . GLU B 1 359 ? 16.891 23.641 24.812 1 97.94 359 GLU B O 1
ATOM 6378 N N . LYS B 1 360 ? 17.703 25.516 25.688 1 98.31 360 LYS B N 1
ATOM 6379 C CA . LYS B 1 360 ? 16.766 25.469 26.797 1 98.31 360 LYS B CA 1
ATOM 6380 C C . LYS B 1 360 ? 15.32 25.547 26.312 1 98.31 360 LYS B C 1
ATOM 6382 O O . LYS B 1 360 ? 14.445 24.859 26.844 1 98.31 360 LYS B O 1
ATOM 6387 N N . THR B 1 361 ? 15.086 26.422 25.359 1 98.69 361 THR B N 1
ATOM 6388 C CA . THR B 1 361 ? 13.758 26.547 24.781 1 98.69 361 THR B CA 1
ATOM 6389 C C . THR B 1 361 ? 13.352 25.234 24.094 1 98.69 361 THR B C 1
ATOM 6391 O O . THR B 1 361 ? 12.211 24.797 24.234 1 98.69 361 THR B O 1
ATOM 6394 N N . VAL B 1 362 ? 14.266 24.625 23.344 1 98.56 362 VAL B N 1
ATOM 6395 C CA . VAL B 1 362 ? 13.977 23.375 22.672 1 98.56 362 VAL B CA 1
ATOM 6396 C C . VAL B 1 362 ? 13.586 22.312 23.703 1 98.56 362 VAL B C 1
ATOM 6398 O O . VAL B 1 362 ? 12.578 21.625 23.531 1 98.56 362 VAL B O 1
ATOM 6401 N N . GLU B 1 363 ? 14.352 22.219 24.719 1 98.25 363 GLU B N 1
ATOM 6402 C CA . GLU B 1 363 ? 14.078 21.234 25.766 1 98.25 363 GLU B CA 1
ATOM 6403 C C . GLU B 1 363 ? 12.727 21.484 26.422 1 98.25 363 GLU B C 1
ATOM 6405 O O . GLU B 1 363 ? 11.984 20.531 26.703 1 98.25 363 GLU B O 1
ATOM 6410 N N . LEU B 1 364 ? 12.492 22.703 26.641 1 98.62 364 LEU B N 1
ATOM 6411 C CA . LEU B 1 364 ? 11.227 23.078 27.266 1 98.62 364 LEU B CA 1
ATOM 6412 C C . LEU B 1 364 ? 10.047 22.656 26.391 1 98.62 364 LEU B C 1
ATOM 6414 O O . LEU B 1 364 ? 9.086 22.047 26.891 1 98.62 364 LEU B O 1
ATOM 6418 N N . PHE B 1 365 ? 10.062 22.922 25.141 1 98.75 365 PHE B N 1
ATOM 6419 C CA . PHE B 1 365 ? 8.938 22.688 24.25 1 98.75 365 PHE B CA 1
ATOM 6420 C C . PHE B 1 365 ? 8.781 21.203 23.953 1 98.75 365 PHE B C 1
ATOM 6422 O O . PHE B 1 365 ? 7.707 20.75 23.547 1 98.75 365 PHE B O 1
ATOM 6429 N N . LEU B 1 366 ? 9.844 20.391 24.172 1 98.25 366 LEU B N 1
ATOM 6430 C CA . LEU B 1 366 ? 9.789 18.953 23.891 1 98.25 366 LEU B CA 1
ATOM 6431 C C . LEU B 1 366 ? 9.484 18.156 25.141 1 98.25 366 LEU B C 1
ATOM 6433 O O . LEU B 1 366 ? 9.508 16.922 25.125 1 98.25 366 LEU B O 1
ATOM 6437 N N . GLN B 1 367 ? 9.133 18.844 26.203 1 98.12 367 GLN B N 1
ATOM 6438 C CA . GLN B 1 367 ? 8.695 18.141 27.406 1 98.12 367 GLN B CA 1
ATOM 6439 C C . GLN B 1 367 ? 7.395 17.375 27.156 1 98.12 367 GLN B C 1
ATOM 6441 O O . GLN B 1 367 ? 6.512 17.859 26.438 1 98.12 367 GLN B O 1
ATOM 6446 N N . ASP B 1 368 ? 7.281 16.188 27.797 1 97.81 368 ASP B N 1
ATOM 6447 C CA . ASP B 1 368 ? 6.051 15.406 27.703 1 97.81 368 ASP B CA 1
ATOM 6448 C C . ASP B 1 368 ? 4.93 16.047 28.516 1 97.81 368 ASP B C 1
ATOM 6450 O O . ASP B 1 368 ? 5.062 16.219 29.734 1 97.81 368 ASP B O 1
ATOM 6454 N N . VAL B 1 369 ? 3.869 16.375 27.859 1 98.06 369 VAL B N 1
ATOM 6455 C CA . VAL B 1 369 ? 2.756 17.016 28.562 1 98.06 369 VAL B CA 1
ATOM 6456 C C . VAL B 1 369 ? 1.657 15.984 28.828 1 98.06 369 VAL B C 1
ATOM 6458 O O . VAL B 1 369 ? 1.077 15.945 29.906 1 98.06 369 VAL B O 1
ATOM 6461 N N . PHE B 1 370 ? 1.366 15.195 27.75 1 97.44 370 PHE B N 1
ATOM 6462 C CA . PHE B 1 370 ? 0.3 14.211 27.875 1 97.44 370 PHE B CA 1
ATOM 6463 C C . PHE B 1 370 ? 0.606 12.969 27.047 1 97.44 370 PHE B C 1
ATOM 6465 O O . PHE B 1 370 ? 0.938 13.062 25.859 1 97.44 370 PHE B O 1
ATOM 6472 N N . LYS B 1 371 ? 0.455 11.789 27.609 1 95.81 371 LYS B N 1
ATOM 6473 C CA . LYS B 1 371 ? 0.584 10.516 26.906 1 95.81 371 LYS B CA 1
ATOM 6474 C C . LYS B 1 371 ? -0.784 9.906 26.625 1 95.81 371 LYS B C 1
ATOM 6476 O O . LYS B 1 371 ? -1.552 9.633 27.547 1 95.81 371 LYS B O 1
ATOM 6481 N N . THR B 1 372 ? -1.049 9.695 25.422 1 93.62 372 THR B N 1
ATOM 6482 C CA . THR B 1 372 ? -2.334 9.125 25.031 1 93.62 372 THR B CA 1
ATOM 6483 C C . THR B 1 372 ? -2.352 7.621 25.281 1 93.62 372 THR B C 1
ATOM 6485 O O . THR B 1 372 ? -1.307 7.016 25.531 1 93.62 372 THR B O 1
ATOM 6488 N N . LYS B 1 373 ? -3.562 7.016 25.125 1 88.56 373 LYS B N 1
ATOM 6489 C CA . LYS B 1 373 ? -3.713 5.574 25.312 1 88.56 373 LYS B CA 1
ATOM 6490 C C . LYS B 1 373 ? -3.002 4.809 24.188 1 88.56 373 LYS B C 1
ATOM 6492 O O . LYS B 1 373 ? -2.531 3.691 24.406 1 88.56 373 LYS B O 1
ATOM 6497 N N . SER B 1 374 ? -2.898 5.426 23.031 1 86.5 374 SER B N 1
ATOM 6498 C CA . SER B 1 374 ? -2.268 4.785 21.875 1 86.5 374 SER B CA 1
ATOM 6499 C C . SER B 1 374 ? -0.747 4.844 21.969 1 86.5 374 SER B C 1
ATOM 6501 O O . SER B 1 374 ? -0.044 4.203 21.188 1 86.5 374 SER B O 1
ATOM 6503 N N . GLY B 1 375 ? -0.229 5.617 22.922 1 90.12 375 GLY B N 1
ATOM 6504 C CA . GLY B 1 375 ? 1.21 5.695 23.125 1 90.12 375 GLY B CA 1
ATOM 6505 C C . GLY B 1 375 ? 1.812 6.984 22.594 1 90.12 375 GLY B C 1
ATOM 6506 O O . GLY B 1 375 ? 2.936 7.344 22.953 1 90.12 375 GLY B O 1
ATOM 6507 N N . SER B 1 376 ? 1.066 7.723 21.812 1 95.25 376 SER B N 1
ATOM 6508 C CA . SER B 1 376 ? 1.535 9.031 21.359 1 95.25 376 SER B CA 1
ATOM 6509 C C . SER B 1 376 ? 1.62 10.016 22.516 1 95.25 376 SER B C 1
ATOM 6511 O O . SER B 1 376 ? 0.835 9.945 23.453 1 95.25 376 SER B O 1
ATOM 6513 N N . ILE B 1 377 ? 2.604 10.906 22.438 1 97.69 377 ILE B N 1
ATOM 6514 C CA . ILE B 1 377 ? 2.84 11.891 23.5 1 97.69 377 ILE B CA 1
ATOM 6515 C C . ILE B 1 377 ? 2.736 13.297 22.922 1 97.69 377 ILE B C 1
ATOM 6517 O O . ILE B 1 377 ? 3.348 13.602 21.891 1 97.69 377 ILE B O 1
ATOM 6521 N N . GLN B 1 378 ? 1.912 14.078 23.594 1 98.25 378 GLN B N 1
ATOM 6522 C CA . GLN B 1 378 ? 1.818 15.484 23.234 1 98.25 378 GLN B CA 1
ATOM 6523 C C . GLN B 1 378 ? 2.805 16.328 24.031 1 98.25 378 GLN B C 1
ATOM 6525 O O . GLN B 1 378 ? 2.887 16.203 25.25 1 98.25 378 GLN B O 1
ATOM 6530 N N . SER B 1 379 ? 3.605 17.109 23.344 1 98.56 379 SER B N 1
ATOM 6531 C CA . SER B 1 379 ? 4.422 18.156 23.953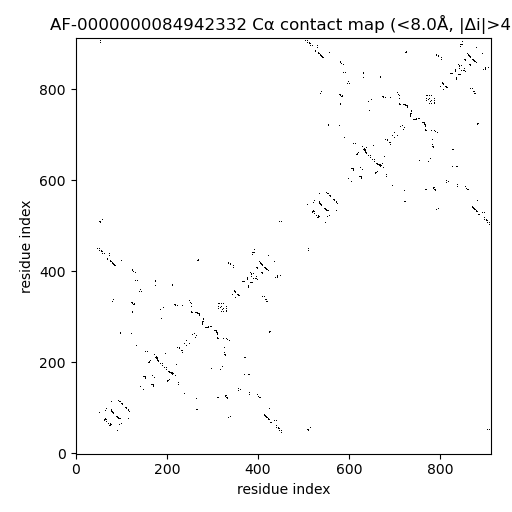 1 98.56 379 SER B CA 1
ATOM 6532 C C . SER B 1 379 ? 3.826 19.547 23.688 1 98.56 379 SER B C 1
ATOM 6534 O O . SER B 1 379 ? 2.621 19.672 23.484 1 98.56 379 SER B O 1
ATOM 6536 N N . TYR B 1 380 ? 4.656 20.578 23.844 1 98.75 380 TYR B N 1
ATOM 6537 C CA . TYR B 1 380 ? 4.18 21.891 23.469 1 98.75 380 TYR B CA 1
ATOM 6538 C C . TYR B 1 380 ? 4.355 22.141 21.984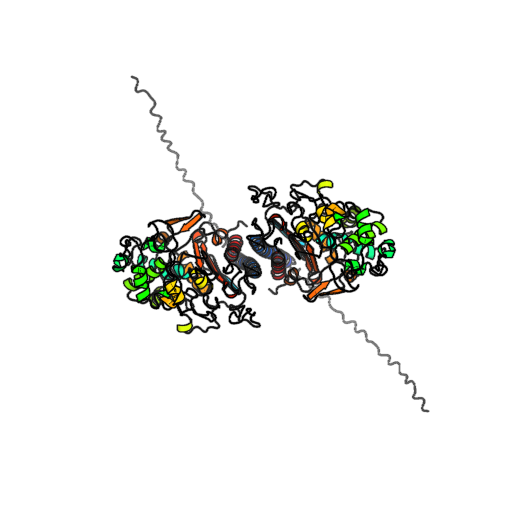 1 98.75 380 TYR B C 1
ATOM 6540 O O . TYR B 1 380 ? 5.34 22.75 21.547 1 98.75 380 TYR B O 1
ATOM 6548 N N . GLY B 1 381 ? 3.383 21.656 21.219 1 98.56 381 GLY B N 1
ATOM 6549 C CA . GLY B 1 381 ? 3.398 21.797 19.781 1 98.56 381 GLY B CA 1
ATOM 6550 C C . GLY B 1 381 ? 3.625 20.5 19.047 1 98.56 381 GLY B C 1
ATOM 6551 O O . GLY B 1 381 ? 2.787 20.078 18.234 1 98.56 381 GLY B O 1
ATOM 6552 N N . TYR B 1 382 ? 4.605 19.766 19.422 1 98.69 382 TYR B N 1
ATOM 6553 C CA . TYR B 1 382 ? 5.031 18.578 18.688 1 98.69 382 TYR B CA 1
ATOM 6554 C C . TYR B 1 382 ? 4.383 17.328 19.25 1 98.69 382 TYR B C 1
ATOM 6556 O O . TYR B 1 382 ? 4.137 17.219 20.453 1 98.69 382 TYR B O 1
ATOM 6564 N N . LEU B 1 383 ? 4.133 16.406 18.328 1 98.5 383 LEU B N 1
ATOM 6565 C CA . LEU B 1 383 ? 3.787 15.039 18.688 1 98.5 383 LEU B CA 1
ATOM 6566 C C . LEU B 1 383 ? 5.039 14.172 18.812 1 98.5 383 LEU B C 1
ATOM 6568 O O . LEU B 1 383 ? 5.996 14.359 18.047 1 98.5 383 LEU B O 1
ATOM 6572 N N . LYS B 1 384 ? 4.969 13.289 19.766 1 97.81 384 LYS B N 1
ATOM 6573 C CA . LYS B 1 384 ? 6.016 12.273 19.922 1 97.81 384 LYS B CA 1
ATOM 6574 C C . LYS B 1 384 ? 5.438 10.867 19.812 1 97.81 384 LYS B C 1
ATOM 6576 O O . LYS B 1 384 ? 4.32 10.609 20.266 1 97.81 384 LYS B O 1
ATOM 6581 N N . ASN B 1 385 ? 6.188 10.023 19.125 1 94.94 385 ASN B N 1
ATOM 6582 C CA . ASN B 1 385 ? 5.922 8.594 19.062 1 94.94 385 ASN B CA 1
ATOM 6583 C C . ASN B 1 385 ? 4.551 8.297 18.469 1 94.94 385 ASN B C 1
ATOM 6585 O O . ASN B 1 385 ? 3.859 7.379 18.922 1 94.94 385 ASN B O 1
ATOM 6589 N N . ALA B 1 386 ? 4.086 9.188 17.625 1 95.44 386 ALA B N 1
ATOM 6590 C CA . ALA B 1 386 ? 2.877 8.867 16.875 1 95.44 386 ALA B CA 1
ATOM 6591 C C . ALA B 1 386 ? 3.109 7.664 15.953 1 95.44 386 ALA B C 1
ATOM 6593 O O . ALA B 1 386 ? 4.246 7.379 15.57 1 95.44 386 ALA B O 1
ATOM 6594 N N . GLY B 1 387 ? 2.088 6.953 15.578 1 94.62 387 GLY B N 1
ATOM 6595 C CA . GLY B 1 387 ? 2.156 5.695 14.852 1 94.62 387 GLY B CA 1
ATOM 6596 C C . GLY B 1 387 ? 3.035 5.766 13.617 1 94.62 387 GLY B C 1
ATOM 6597 O O . GLY B 1 387 ? 3.947 4.953 13.445 1 94.62 387 GLY B O 1
ATOM 6598 N N . TRP B 1 388 ? 2.883 6.695 12.734 1 95.5 388 TRP B N 1
ATOM 6599 C CA . TRP B 1 388 ? 3.559 6.766 11.445 1 95.5 388 TRP B CA 1
ATOM 6600 C C . TRP B 1 388 ? 5.039 7.09 11.625 1 95.5 388 TRP B C 1
ATOM 6602 O O . TRP B 1 388 ? 5.832 6.93 10.695 1 95.5 388 TRP B O 1
ATOM 6612 N N . MET B 1 389 ? 5.469 7.637 12.797 1 97.44 389 MET B N 1
ATOM 6613 C CA . MET B 1 389 ? 6.867 8.031 12.953 1 97.44 389 MET B CA 1
ATOM 6614 C C . MET B 1 389 ? 7.637 6.996 13.766 1 97.44 389 MET B C 1
ATOM 6616 O O . MET B 1 389 ? 8.859 7.09 13.898 1 97.44 389 MET B O 1
ATOM 6620 N N . GLN B 1 390 ? 6.922 5.949 14.32 1 96.38 390 GLN B N 1
ATOM 6621 C CA . GLN B 1 390 ? 7.555 4.941 15.164 1 96.38 390 GLN B CA 1
ATOM 6622 C C . GLN B 1 390 ? 8.602 4.152 14.391 1 96.38 390 GLN B C 1
ATOM 6624 O O . GLN B 1 390 ? 9.547 3.621 14.977 1 96.38 390 GLN B O 1
ATOM 6629 N N . SER B 1 391 ? 8.406 4.098 13.078 1 97.56 391 SER B N 1
ATOM 6630 C CA . SER B 1 391 ? 9.32 3.32 12.25 1 97.56 391 SER B CA 1
ATOM 6631 C C . SER B 1 391 ? 10.656 4.035 12.086 1 97.56 391 SER B C 1
ATOM 6633 O O . SER B 1 391 ? 11.633 3.445 11.609 1 97.56 391 SER B O 1
ATOM 6635 N N . LEU B 1 392 ? 10.797 5.305 12.469 1 98.31 392 LEU B N 1
ATOM 6636 C CA . LEU B 1 392 ? 12.07 6.012 12.352 1 98.31 392 LEU B CA 1
ATOM 6637 C C . LEU B 1 392 ? 12.953 5.75 13.562 1 98.31 392 LEU B C 1
ATOM 6639 O O . LEU B 1 392 ? 14.039 5.191 13.438 1 98.31 392 LEU B O 1
ATOM 6643 N N . ALA B 1 393 ? 12.445 6.215 14.75 1 97.75 393 ALA B N 1
ATOM 6644 C CA . ALA B 1 393 ? 13.219 6.121 15.984 1 97.75 393 ALA B CA 1
ATOM 6645 C C . ALA B 1 393 ? 12.328 6.371 17.203 1 97.75 393 ALA B C 1
ATOM 6647 O O . ALA B 1 393 ? 11.266 6.977 17.094 1 97.75 393 ALA B O 1
ATOM 6648 N N . GLU B 1 394 ? 12.805 5.945 18.344 1 95.44 394 GLU B N 1
ATOM 6649 C CA . GLU B 1 394 ? 12.047 6.078 19.578 1 95.44 394 GLU B CA 1
ATOM 6650 C C . GLU B 1 394 ? 11.859 7.547 19.953 1 95.44 394 GLU B C 1
ATOM 6652 O O . GLU B 1 394 ? 10.859 7.914 20.562 1 95.44 394 GLU B O 1
ATOM 6657 N N . ASP B 1 395 ? 12.773 8.383 19.578 1 96.62 395 ASP B N 1
ATOM 6658 C CA . ASP B 1 395 ? 12.727 9.789 19.969 1 96.62 395 ASP B CA 1
ATOM 6659 C C . ASP B 1 395 ? 12.062 10.641 18.891 1 96.62 395 ASP B C 1
ATOM 6661 O O . ASP B 1 395 ? 12.172 11.867 18.906 1 96.62 395 ASP B O 1
ATOM 6665 N N . ALA B 1 396 ? 11.398 10 17.938 1 98.31 396 ALA B N 1
ATOM 6666 C CA . ALA B 1 396 ? 10.828 10.727 16.812 1 98.31 396 ALA B CA 1
ATOM 6667 C C . ALA B 1 396 ? 9.758 11.703 17.266 1 98.31 396 ALA B C 1
ATOM 6669 O O . ALA B 1 396 ? 8.93 11.375 18.125 1 98.31 396 ALA B O 1
ATOM 6670 N N . ILE B 1 397 ? 9.797 12.906 16.75 1 98.75 397 ILE B N 1
ATOM 6671 C CA . ILE B 1 397 ? 8.797 13.945 16.984 1 98.75 397 ILE B CA 1
ATOM 6672 C C . ILE B 1 397 ? 8.328 14.508 15.648 1 98.75 397 ILE B C 1
ATOM 6674 O O . ILE B 1 397 ? 8.977 14.32 14.617 1 98.75 397 ILE B O 1
ATOM 6678 N N . GLY B 1 398 ? 7.219 15.125 15.609 1 98.75 398 GLY B N 1
ATOM 6679 C CA . GLY B 1 398 ? 6.73 15.734 14.383 1 98.75 398 GLY B CA 1
ATOM 6680 C C . GLY B 1 398 ? 5.254 16.078 14.43 1 98.75 398 GLY B C 1
ATOM 6681 O O . GLY B 1 398 ? 4.734 16.469 15.477 1 98.75 398 GLY B O 1
ATOM 6682 N N . HIS B 1 399 ? 4.672 16.141 13.328 1 98.88 399 HIS B N 1
ATOM 6683 C CA . HIS B 1 399 ? 3.252 16.422 13.125 1 98.88 399 HIS B CA 1
ATOM 6684 C C . HIS B 1 399 ? 2.832 16.094 11.695 1 98.88 399 HIS B C 1
ATOM 6686 O O . HIS B 1 399 ? 3.656 16.141 10.773 1 98.88 399 HIS B O 1
ATOM 6692 N N . ASN B 1 400 ? 1.609 15.688 11.5 1 98.69 400 ASN B N 1
ATOM 6693 C CA . ASN B 1 400 ? 1.062 15.484 10.164 1 98.69 400 ASN B CA 1
ATOM 6694 C C . ASN B 1 400 ? -0.031 16.5 9.844 1 98.69 400 ASN B C 1
ATOM 6696 O O . ASN B 1 400 ? -0.482 17.234 10.727 1 98.69 400 ASN B O 1
ATOM 6700 N N . GLY B 1 401 ? -0.333 16.656 8.57 1 98.81 401 GLY B N 1
ATOM 6701 C CA . GLY B 1 401 ? -1.421 17.5 8.094 1 98.81 401 GLY B CA 1
ATOM 6702 C C . GLY B 1 401 ? -2.498 16.734 7.359 1 98.81 401 GLY B C 1
ATOM 6703 O O . GLY B 1 401 ? -2.201 15.758 6.656 1 98.81 401 GLY B O 1
ATOM 6704 N N . PHE B 1 402 ? -3.713 17.25 7.453 1 98.44 402 PHE B N 1
ATOM 6705 C CA . PHE B 1 402 ? -4.895 16.625 6.867 1 98.44 402 PHE B CA 1
ATOM 6706 C C . PHE B 1 402 ? -4.719 16.422 5.367 1 98.44 402 PHE B C 1
ATOM 6708 O O . PHE B 1 402 ? -5.246 15.469 4.793 1 98.44 402 PHE B O 1
ATOM 6715 N N . THR B 1 403 ? -3.898 17.219 4.711 1 98.69 403 THR B N 1
ATOM 6716 C CA . THR B 1 403 ? -3.734 17.203 3.26 1 98.69 403 THR B CA 1
ATOM 6717 C C . THR B 1 403 ? -2.717 16.156 2.844 1 98.69 403 THR B C 1
ATOM 6719 O O . THR B 1 403 ? -2.457 15.961 1.653 1 98.69 403 THR B O 1
ATOM 6722 N N . GLY B 1 404 ? -2.125 15.484 3.803 1 98.69 404 GLY B N 1
ATOM 6723 C CA . GLY B 1 404 ? -1.162 14.438 3.494 1 98.69 404 GLY B CA 1
ATOM 6724 C C . GLY B 1 404 ? 0.278 14.891 3.646 1 98.69 404 GLY B C 1
ATOM 6725 O O . GLY B 1 404 ? 1.148 14.477 2.877 1 98.69 404 GLY B O 1
ATOM 6726 N N . THR B 1 405 ? 0.538 15.742 4.59 1 98.88 405 THR B N 1
ATOM 6727 C CA . THR B 1 405 ? 1.881 16.266 4.832 1 98.88 405 THR B CA 1
ATOM 6728 C C . THR B 1 405 ? 2.422 15.75 6.168 1 98.88 405 THR B C 1
ATOM 6730 O O . THR B 1 405 ? 1.677 15.633 7.141 1 98.88 405 THR B O 1
ATOM 6733 N N . TYR B 1 406 ? 3.744 15.406 6.195 1 98.94 406 TYR B N 1
ATOM 6734 C CA . TYR B 1 406 ? 4.359 14.781 7.363 1 98.94 406 TYR B CA 1
ATOM 6735 C C . TYR B 1 406 ? 5.738 15.375 7.633 1 98.94 406 TYR B C 1
ATOM 6737 O O . TYR B 1 406 ? 6.559 15.492 6.723 1 98.94 406 TYR B O 1
ATOM 6745 N N . VAL B 1 407 ? 5.953 15.773 8.859 1 98.94 407 VAL B N 1
ATOM 6746 C CA . VAL B 1 407 ? 7.27 16.094 9.398 1 98.94 407 VAL B CA 1
ATOM 6747 C C . VAL B 1 407 ? 7.648 15.078 10.469 1 98.94 407 VAL B C 1
ATOM 6749 O O . VAL B 1 407 ? 6.895 14.852 11.414 1 98.94 407 VAL B O 1
ATOM 6752 N N . THR B 1 408 ? 8.75 14.391 10.297 1 98.94 408 THR B N 1
ATOM 6753 C CA . THR B 1 408 ? 9.312 13.484 11.297 1 98.94 408 THR B CA 1
ATOM 6754 C C . THR B 1 408 ? 10.766 13.836 11.594 1 98.94 408 THR B C 1
ATOM 6756 O O . THR B 1 408 ? 11.578 13.961 10.672 1 98.94 408 THR B O 1
ATOM 6759 N N . ILE B 1 409 ? 11.102 14.023 12.891 1 98.88 409 ILE B N 1
ATOM 6760 C CA . ILE B 1 409 ? 12.445 14.422 13.312 1 98.88 409 ILE B CA 1
ATOM 6761 C C . ILE B 1 409 ? 12.938 13.477 14.406 1 98.88 409 ILE B C 1
ATOM 6763 O O . ILE B 1 409 ? 12.188 13.133 15.32 1 98.88 409 ILE B O 1
ATOM 6767 N N . SER B 1 410 ? 14.133 13.008 14.281 1 98.62 410 SER B N 1
ATOM 6768 C CA . SER B 1 410 ? 14.852 12.383 15.391 1 98.62 410 SER B CA 1
ATOM 6769 C C . SER B 1 410 ? 16.031 13.242 15.836 1 98.62 410 SER B C 1
ATOM 6771 O O . SER B 1 410 ? 17.125 13.156 15.281 1 98.62 410 SER B O 1
ATOM 6773 N N . PRO B 1 411 ? 15.781 14.062 16.859 1 97.94 411 PRO B N 1
ATOM 6774 C CA . PRO B 1 411 ? 16.844 14.969 17.281 1 97.94 411 PRO B CA 1
ATOM 6775 C C . PRO B 1 411 ? 18.109 14.227 17.719 1 97.94 411 PRO B C 1
ATOM 6777 O O . PRO B 1 411 ? 19.219 14.625 17.359 1 97.94 411 PRO B O 1
ATOM 6780 N N . LYS B 1 412 ? 17.938 13.102 18.406 1 97.12 412 LYS B N 1
ATOM 6781 C CA . LYS B 1 412 ? 19.078 12.344 18.906 1 97.12 412 LYS B CA 1
ATOM 6782 C C . LYS B 1 412 ? 19.922 11.805 17.766 1 97.12 412 LYS B C 1
ATOM 6784 O O . LYS B 1 412 ? 21.156 11.789 17.844 1 97.12 412 LYS B O 1
ATOM 6789 N N . ASN B 1 413 ? 19.234 11.383 16.719 1 98.12 413 ASN B N 1
ATOM 6790 C CA . ASN B 1 413 ? 19.953 10.773 15.602 1 98.12 413 ASN B CA 1
ATOM 6791 C C . ASN B 1 413 ? 20.25 11.789 14.5 1 98.12 413 ASN B C 1
ATOM 6793 O O . ASN B 1 413 ? 20.844 11.453 13.477 1 98.12 413 ASN B O 1
ATOM 6797 N N . LYS B 1 414 ? 19.828 13.047 14.719 1 98.5 414 LYS B N 1
ATOM 6798 C CA . LYS B 1 414 ? 20.047 14.148 13.797 1 98.5 414 LYS B CA 1
ATOM 6799 C C . LYS B 1 414 ? 19.5 13.828 12.414 1 98.5 414 LYS B C 1
ATOM 6801 O O . LYS B 1 414 ? 20.203 13.938 11.414 1 98.5 414 LYS B O 1
ATOM 6806 N N . ILE B 1 415 ? 18.234 13.383 12.406 1 98.75 415 ILE B N 1
ATOM 6807 C CA . ILE B 1 415 ? 17.531 13.047 11.172 1 98.75 415 ILE B CA 1
ATOM 6808 C C . ILE B 1 415 ? 16.281 13.906 11.031 1 98.75 415 ILE B C 1
ATOM 6810 O O . ILE B 1 415 ? 15.555 14.117 12.008 1 98.75 415 ILE B O 1
ATOM 6814 N N . VAL B 1 416 ? 16.094 14.484 9.883 1 98.88 416 VAL B N 1
ATOM 6815 C CA . VAL B 1 416 ? 14.852 15.164 9.5 1 98.88 416 VAL B CA 1
ATOM 6816 C C . VAL B 1 416 ? 14.258 14.492 8.258 1 98.88 416 VAL B C 1
ATOM 6818 O O . VAL B 1 416 ? 14.953 14.312 7.254 1 98.88 416 VAL B O 1
ATOM 6821 N N . VAL B 1 417 ? 13.016 14.047 8.312 1 98.94 417 VAL B N 1
ATOM 6822 C CA . VAL B 1 417 ? 12.297 13.453 7.188 1 98.94 417 VAL B CA 1
ATOM 6823 C C . VAL B 1 417 ? 11.039 14.266 6.887 1 98.94 417 VAL B C 1
ATOM 6825 O O . VAL B 1 417 ? 10.148 14.375 7.73 1 98.94 417 VAL B O 1
ATOM 6828 N N . ILE B 1 418 ? 10.953 14.852 5.711 1 99 418 ILE B N 1
ATOM 6829 C CA . ILE B 1 418 ? 9.773 15.578 5.246 1 99 418 ILE B CA 1
ATOM 6830 C C . ILE B 1 418 ? 9.102 14.812 4.109 1 99 418 ILE B C 1
ATOM 6832 O O . ILE B 1 418 ? 9.758 14.461 3.121 1 99 418 ILE B O 1
ATOM 6836 N N . VAL B 1 419 ? 7.848 14.461 4.223 1 99 419 VAL B N 1
ATOM 6837 C CA . VAL B 1 419 ? 7.031 13.844 3.186 1 99 419 VAL B CA 1
ATOM 6838 C C . VAL B 1 419 ? 5.781 14.688 2.941 1 99 419 VAL B C 1
ATOM 6840 O O . VAL B 1 419 ? 4.887 14.742 3.789 1 99 419 VAL B O 1
ATOM 6843 N N . LEU B 1 420 ? 5.699 15.312 1.796 1 98.94 420 LEU B N 1
ATOM 6844 C CA . LEU B 1 420 ? 4.539 16.125 1.423 1 98.94 420 LEU B CA 1
ATOM 6845 C C . LEU B 1 420 ? 3.779 15.469 0.271 1 98.94 420 LEU B C 1
ATOM 6847 O O . LEU B 1 420 ? 4.371 15.117 -0.751 1 98.94 420 LEU B O 1
ATOM 6851 N N . THR B 1 421 ? 2.428 15.273 0.42 1 98.94 421 THR B N 1
ATOM 6852 C CA . THR B 1 421 ? 1.604 14.695 -0.639 1 98.94 421 THR B CA 1
ATOM 6853 C C . THR B 1 421 ? 0.378 15.562 -0.903 1 98.94 421 THR B C 1
ATOM 6855 O O . THR B 1 421 ? 0.089 16.484 -0.139 1 98.94 421 THR B O 1
ATOM 6858 N N . ASN B 1 422 ? -0.245 15.367 -2.029 1 98.81 422 ASN B N 1
ATOM 6859 C CA . ASN B 1 422 ? -1.533 15.969 -2.35 1 98.81 422 ASN B CA 1
ATOM 6860 C C . ASN B 1 422 ? -2.633 14.914 -2.469 1 98.81 422 ASN B C 1
ATOM 6862 O O . ASN B 1 422 ? -3.438 14.953 -3.4 1 98.81 422 ASN B O 1
ATOM 6866 N N . LYS B 1 423 ? -2.719 14.055 -1.45 1 98.69 423 LYS B N 1
ATOM 6867 C CA . LYS B 1 423 ? -3.561 12.859 -1.446 1 98.69 423 LYS B CA 1
ATOM 6868 C C . LYS B 1 423 ? -5.016 13.211 -1.739 1 98.69 423 LYS B C 1
ATOM 6870 O O . LYS B 1 423 ? -5.754 12.406 -2.303 1 98.69 423 LYS B O 1
ATOM 6875 N N . MET B 1 424 ? -5.414 14.422 -1.471 1 98.62 424 MET B N 1
ATOM 6876 C CA . MET B 1 424 ? -6.82 14.789 -1.582 1 98.62 424 MET B CA 1
ATOM 6877 C C . MET B 1 424 ? -7.258 14.836 -3.043 1 98.62 424 MET B C 1
ATOM 6879 O O . MET B 1 424 ? -8.445 14.695 -3.346 1 98.62 424 MET B O 1
ATOM 6883 N N . ASN B 1 425 ? -6.34 15.023 -3.969 1 98.75 425 ASN B N 1
ATOM 6884 C CA . ASN B 1 425 ? -6.719 15.172 -5.371 1 98.75 425 ASN B CA 1
ATOM 6885 C C . ASN B 1 425 ? -7.012 13.82 -6.02 1 98.75 425 ASN B C 1
ATOM 6887 O O . ASN B 1 425 ? -7.375 13.75 -7.195 1 98.75 425 ASN B O 1
ATOM 6891 N N . ASN B 1 426 ? -6.902 12.742 -5.277 1 98.44 426 ASN B N 1
ATOM 6892 C CA . ASN B 1 426 ? -7.434 11.445 -5.699 1 98.44 426 ASN B CA 1
ATOM 6893 C C . ASN B 1 426 ? -8.906 11.305 -5.328 1 98.44 426 ASN B C 1
ATOM 6895 O O . ASN B 1 426 ? -9.531 10.289 -5.641 1 98.44 426 ASN B O 1
ATOM 6899 N N . GLY B 1 427 ? -9.445 12.305 -4.648 1 98.19 427 GLY B N 1
ATOM 6900 C CA . GLY B 1 427 ? -10.852 12.312 -4.289 1 98.19 427 GLY B CA 1
ATOM 6901 C C . GLY B 1 427 ? -11.141 11.555 -3.008 1 98.19 427 GLY B C 1
ATOM 6902 O O . GLY B 1 427 ? -10.234 11.305 -2.211 1 98.19 427 GLY B O 1
ATOM 6903 N N . GLN B 1 428 ? -12.43 11.312 -2.723 1 97.31 428 GLN B N 1
ATOM 6904 C CA . GLN B 1 428 ? -12.875 10.68 -1.484 1 97.31 428 GLN B CA 1
ATOM 6905 C C . GLN B 1 428 ? -13.227 9.211 -1.711 1 97.31 428 GLN B C 1
ATOM 6907 O O . GLN B 1 428 ? -13.594 8.82 -2.822 1 97.31 428 GLN B O 1
ATOM 6912 N N . GLN B 1 429 ? -13.031 8.461 -0.67 1 94.81 429 GLN B N 1
ATOM 6913 C CA . GLN B 1 429 ? -13.602 7.121 -0.64 1 94.81 429 GLN B CA 1
ATOM 6914 C C . GLN B 1 429 ? -15.125 7.172 -0.538 1 94.81 429 GLN B C 1
ATOM 6916 O O . GLN B 1 429 ? -15.703 8.242 -0.336 1 94.81 429 GLN B O 1
ATOM 6921 N N . LYS B 1 430 ? -15.773 6.008 -0.598 1 90.81 430 LYS B N 1
ATOM 6922 C CA . LYS B 1 430 ? -17.219 5.93 -0.436 1 90.81 430 LYS B CA 1
ATOM 6923 C C . LYS B 1 430 ? -17.656 6.426 0.943 1 90.81 430 LYS B C 1
ATOM 6925 O O . LYS B 1 430 ? -18.734 7.008 1.094 1 90.81 430 LYS B O 1
ATOM 6930 N N . SER B 1 431 ? -16.781 6.266 1.923 1 91.06 431 SER B N 1
ATOM 6931 C CA . SER B 1 431 ? -17.062 6.668 3.297 1 91.06 431 SER B CA 1
ATOM 6932 C C . SER B 1 431 ? -17.016 8.188 3.449 1 91.06 431 SER B C 1
ATOM 6934 O O . SER B 1 431 ? -17.453 8.727 4.461 1 91.06 431 SER B O 1
ATOM 6936 N N . GLY B 1 432 ? -16.453 8.859 2.502 1 95.81 432 GLY B N 1
ATOM 6937 C CA . GLY B 1 432 ? -16.25 10.297 2.596 1 95.81 432 GLY B CA 1
ATOM 6938 C C . GLY B 1 432 ? -14.836 10.672 2.971 1 95.81 432 GLY B C 1
ATOM 6939 O O . GLY B 1 432 ? -14.43 11.828 2.809 1 95.81 432 GLY B O 1
ATOM 6940 N N . ASN B 1 433 ? -14.055 9.688 3.412 1 96.06 433 ASN B N 1
ATOM 6941 C CA . ASN B 1 433 ? -12.68 9.945 3.832 1 96.06 433 ASN B CA 1
ATOM 6942 C C . ASN B 1 433 ? -11.734 10.047 2.635 1 96.06 433 ASN B C 1
ATOM 6944 O O . ASN B 1 433 ? -12.023 9.492 1.57 1 96.06 433 ASN B O 1
ATOM 6948 N N . TYR B 1 434 ? -10.703 10.797 2.771 1 97.38 434 TYR B N 1
ATOM 6949 C CA . TYR B 1 434 ? -9.617 10.789 1.799 1 97.38 434 TYR B CA 1
ATOM 6950 C C . TYR B 1 434 ? -8.664 9.625 2.059 1 97.38 434 TYR B C 1
ATOM 6952 O O . TYR B 1 434 ? -8.805 8.906 3.051 1 97.38 434 TYR B O 1
ATOM 6960 N N . SER B 1 435 ? -7.723 9.445 1.131 1 94.69 435 SER B N 1
ATOM 6961 C CA . SER B 1 435 ? -6.68 8.445 1.297 1 94.69 435 SER B CA 1
ATOM 6962 C C . SER B 1 435 ? -5.902 8.656 2.592 1 94.69 435 SER B C 1
ATOM 6964 O O . SER B 1 435 ? -5.695 9.797 3.012 1 94.69 435 SER B O 1
ATOM 6966 N N . ASN B 1 436 ? -5.551 7.57 3.234 1 94.31 436 ASN B N 1
ATOM 6967 C CA . ASN B 1 436 ? -4.688 7.605 4.406 1 94.31 436 ASN B CA 1
ATOM 6968 C C . ASN B 1 436 ? -3.227 7.371 4.035 1 94.31 436 ASN B C 1
ATOM 6970 O O . ASN B 1 436 ? -2.846 6.262 3.66 1 94.31 436 ASN B O 1
ATOM 6974 N N . THR B 1 437 ? -2.375 8.367 4.188 1 97.56 437 THR B N 1
ATOM 6975 C CA . THR B 1 437 ? -0.988 8.281 3.746 1 97.56 437 THR B CA 1
ATOM 6976 C C . THR B 1 437 ? -0.057 8.055 4.934 1 97.56 437 THR B C 1
ATOM 6978 O O . THR B 1 437 ? 1.15 8.281 4.836 1 97.56 437 THR B O 1
ATOM 6981 N N . HIS B 1 438 ? -0.573 7.637 6.148 1 97.62 438 HIS B N 1
ATOM 6982 C CA . HIS B 1 438 ? 0.256 7.293 7.297 1 97.62 438 HIS B CA 1
ATOM 6983 C C . HIS B 1 438 ? 1.237 6.176 6.957 1 97.62 438 HIS B C 1
ATOM 6985 O O . HIS B 1 438 ? 2.404 6.227 7.348 1 97.62 438 HIS B O 1
ATOM 6991 N N . ASP B 1 439 ? 0.75 5.18 6.188 1 96.88 439 ASP B N 1
ATOM 6992 C CA . ASP B 1 439 ? 1.593 4.043 5.824 1 96.88 439 ASP B CA 1
ATOM 6993 C C . ASP B 1 439 ? 2.738 4.477 4.914 1 96.88 439 ASP B C 1
ATOM 6995 O O . ASP B 1 439 ? 3.848 3.949 5.008 1 96.88 439 ASP B O 1
ATOM 6999 N N . PHE B 1 440 ? 2.412 5.398 3.955 1 98.56 440 PHE B N 1
ATOM 7000 C CA . PHE B 1 440 ? 3.443 5.926 3.068 1 98.56 440 PHE B CA 1
ATOM 7001 C C . PHE B 1 440 ? 4.547 6.609 3.869 1 98.56 440 PHE B C 1
ATOM 7003 O O . PHE B 1 440 ? 5.727 6.293 3.703 1 98.56 440 PHE B O 1
ATOM 7010 N N . ALA B 1 441 ? 4.148 7.535 4.801 1 98.88 441 ALA B N 1
ATOM 7011 C CA . ALA B 1 441 ? 5.109 8.234 5.648 1 98.88 441 ALA B CA 1
ATOM 7012 C C . ALA B 1 441 ? 5.898 7.25 6.508 1 98.88 441 ALA B C 1
ATOM 7014 O O . ALA B 1 441 ? 7.121 7.375 6.645 1 98.88 441 ALA B O 1
ATOM 7015 N N . SER B 1 442 ? 5.238 6.293 7.086 1 98.69 442 SER B N 1
ATOM 7016 C CA . SER B 1 442 ? 5.879 5.277 7.918 1 98.69 442 SER B CA 1
ATOM 7017 C C . SER B 1 442 ? 6.902 4.477 7.117 1 98.69 442 SER B C 1
ATOM 7019 O O . SER B 1 442 ? 7.977 4.148 7.629 1 98.69 442 SER B O 1
ATOM 7021 N N . ALA B 1 443 ? 6.559 4.16 5.867 1 98.75 443 ALA B N 1
ATOM 7022 C CA . ALA B 1 443 ? 7.465 3.389 5.02 1 98.75 443 ALA B CA 1
ATOM 7023 C C . ALA B 1 443 ? 8.719 4.191 4.684 1 98.75 443 ALA B C 1
ATOM 7025 O O . ALA B 1 443 ? 9.82 3.641 4.629 1 98.75 443 ALA B O 1
ATOM 7026 N N . VAL B 1 444 ? 8.57 5.496 4.387 1 98.88 444 VAL B N 1
ATOM 7027 C CA . VAL B 1 444 ? 9.727 6.355 4.156 1 98.88 444 VAL B CA 1
ATOM 7028 C C . VAL B 1 444 ? 10.594 6.41 5.418 1 98.88 444 VAL B C 1
ATOM 7030 O O . VAL B 1 444 ? 11.812 6.273 5.348 1 98.88 444 VAL B O 1
ATOM 7033 N N . ASN B 1 445 ? 9.914 6.578 6.594 1 98.88 445 ASN B N 1
ATOM 7034 C CA . ASN B 1 445 ? 10.641 6.582 7.859 1 98.88 445 ASN B CA 1
ATOM 7035 C C . ASN B 1 445 ? 11.406 5.281 8.07 1 98.88 445 ASN B C 1
ATOM 7037 O O . ASN B 1 445 ? 12.555 5.297 8.523 1 98.88 445 ASN B O 1
ATOM 7041 N N . TYR B 1 446 ? 10.789 4.168 7.719 1 98.69 446 TYR B N 1
ATOM 7042 C CA . TYR B 1 446 ? 11.438 2.869 7.844 1 98.69 446 TYR B CA 1
ATOM 7043 C C . TYR B 1 446 ? 12.68 2.793 6.957 1 98.69 446 TYR B C 1
ATOM 7045 O O . TYR B 1 446 ? 13.719 2.285 7.383 1 98.69 446 TYR B O 1
ATOM 7053 N N . ALA B 1 447 ? 12.531 3.234 5.711 1 98.62 447 ALA B N 1
ATOM 7054 C CA . ALA B 1 447 ? 13.672 3.213 4.793 1 98.62 447 ALA B CA 1
ATOM 7055 C C . ALA B 1 447 ? 14.852 3.99 5.367 1 98.62 447 ALA B C 1
ATOM 7057 O O . ALA B 1 447 ? 16 3.559 5.254 1 98.62 447 ALA B O 1
ATOM 7058 N N . VAL B 1 448 ? 14.586 5.121 6.008 1 98.69 448 VAL B N 1
ATOM 7059 C CA . VAL B 1 448 ? 15.625 5.965 6.594 1 98.69 448 VAL B CA 1
ATOM 7060 C C . VAL B 1 448 ? 16.25 5.258 7.797 1 98.69 448 VAL B C 1
ATOM 7062 O O . VAL B 1 448 ? 17.469 5.207 7.934 1 98.69 448 VAL B O 1
ATOM 7065 N N . HIS B 1 449 ? 15.391 4.742 8.656 1 98.56 449 HIS B N 1
ATOM 7066 C CA . HIS B 1 449 ? 15.867 3.979 9.805 1 98.56 449 HIS B CA 1
ATOM 7067 C C . HIS B 1 449 ? 16.781 2.844 9.367 1 98.56 449 HIS B C 1
ATOM 7069 O O . HIS B 1 449 ? 17.859 2.658 9.938 1 98.56 449 HIS B O 1
ATOM 7075 N N . ASN B 1 450 ? 16.266 2.059 8.359 1 97.25 450 ASN B N 1
ATOM 7076 C CA . ASN B 1 450 ? 16.984 0.881 7.879 1 97.25 450 ASN B CA 1
ATOM 7077 C C . ASN B 1 450 ? 18.344 1.251 7.289 1 97.25 450 ASN B C 1
ATOM 7079 O O . ASN B 1 450 ? 19.281 0.462 7.348 1 97.25 450 ASN B O 1
ATOM 7083 N N . GLU B 1 451 ? 18.469 2.445 6.75 1 96.25 451 GLU B N 1
ATOM 7084 C CA . GLU B 1 451 ? 19.719 2.9 6.152 1 96.25 451 GLU B CA 1
ATOM 7085 C C . GLU B 1 451 ? 20.703 3.371 7.219 1 96.25 451 GLU B C 1
ATOM 7087 O O . GLU B 1 451 ? 21.891 3.045 7.164 1 96.25 451 GLU B O 1
ATOM 7092 N N . PHE B 1 452 ? 20.234 4.07 8.242 1 96.31 452 PHE B N 1
ATOM 7093 C CA . PHE B 1 452 ? 21.172 4.824 9.055 1 96.31 452 PHE B CA 1
ATOM 7094 C C . PHE B 1 452 ? 21.234 4.262 10.469 1 96.31 452 PHE B C 1
ATOM 7096 O O . PHE B 1 452 ? 22.188 4.523 11.211 1 96.31 452 PHE B O 1
ATOM 7103 N N . LEU B 1 453 ? 20.188 3.547 10.883 1 95.56 453 LEU B N 1
ATOM 7104 C CA . LEU B 1 453 ? 20.109 3.225 12.305 1 95.56 453 LEU B CA 1
ATOM 7105 C C . LEU B 1 453 ? 20.125 1.715 12.516 1 95.56 453 LEU B C 1
ATOM 7107 O O . LEU B 1 453 ? 20.234 1.247 13.656 1 95.56 453 LEU B O 1
ATOM 7111 N N . SER B 1 454 ? 19.797 0.957 11.484 1 85.19 454 SER B N 1
ATOM 7112 C CA . SER B 1 454 ? 19.828 -0.495 11.633 1 85.19 454 SER B CA 1
ATOM 7113 C C . SER B 1 454 ? 21.25 -1.026 11.609 1 85.19 454 SER B C 1
ATOM 7115 O O . SER B 1 454 ? 22.125 -0.454 10.953 1 85.19 454 SER B O 1
ATOM 7117 N N . GLU B 1 455 ? 21.578 -1.841 12.609 1 67.06 455 GLU B N 1
ATOM 7118 C CA . GLU B 1 455 ? 22.906 -2.453 12.703 1 67.06 455 GLU B CA 1
ATOM 7119 C C . GLU B 1 455 ? 23.25 -3.191 11.414 1 67.06 455 GLU B C 1
ATOM 7121 O O . GLU B 1 455 ? 22.406 -3.871 10.828 1 67.06 455 GLU B O 1
ATOM 7126 N N . LYS B 1 456 ? 24.219 -2.656 10.688 1 49.38 456 LYS B N 1
ATOM 7127 C CA . LYS B 1 456 ? 24.766 -3.354 9.523 1 49.38 456 LYS B CA 1
ATOM 7128 C C . LYS B 1 456 ? 25.125 -4.797 9.859 1 49.38 456 LYS B C 1
ATOM 7130 O O . LYS B 1 456 ? 25.594 -5.082 10.961 1 49.38 456 LYS B O 1
#

Secondary structure (DSSP, 8-state):
---------------------------------HHHHHHHHHHHHHHHHHHHHHHHHHHHHHHB----TTT-TT-BSEEEEEEEETTEEEEEEEEEBS-SEETTSSS-EE-SSPPBP-TT-BEE-TTHHIIIIIHHHHHHHHHTTS--TT-BGGGT-GGGGGGGTTT-BHHHHHTT-S---S---GGGT-SSHHHHHHHHHTPPP-S-TTS----HHHHHHHHHHHHHHHSS-HHHHHIIIIITTTT-TT-EESGGGGT--GGGB----BS-HHHHHHH-TTTSTTSSS--GGGHHHHHH------SB-SSS-S-HIIIIITTT--SSS-EEE-HHHHHHHHHHHHTTTEETTEES--HHHHHHHTS--EE-TTS-EE-SS-EES-GGGTTT-TT-EEEEETTTEEEEEETTTTEEEEEEE-GGGG---TTSPPP--HHHHHHHHHHHHHHHTS--/---------------------------------THHHHHHHHHHHHHHHHHHHHHHHHHHHHHB----TTT-TT-BSEEEEEEEETTEEEEEEEEEBS-SEETTSSS-EE-SSPPBP-TT-BEE-TTHHIIIIIHHHHHHHHHTTS--TT-BGGGT-GGGGGGGTTT-BHHHHHTT-S---S---GGGT-SSHHHHHHHHHTPPP-S-TTS----HHHHHHHHHHHHHHHSS-HHHHHIIIIITTTT-TT-EESGGGGT--GGGB----BS-HHHHHHH-TTTSTTSSS--GGGHHHHHH------SB-SSS-S-HIIIIITTT--SSS-EEE-HHHHHHHHHHHHTTTEETTEES--HHHHHHHTS--EE-TTS-EE-SS-EES-GGGTTT-TT-EEEEETTTEEEEEETTTTEEEEEEE-GGGG---TTSPPP--HHHHHHHHHHHHHHHTS--

Organism: NCBI:txid638301

Foldseek 3Di:
DDPPDPDDDPPPPPPPPPPPPPDPPPPPPPPPPPVVVVVVVVVLLVVLLVLLAVLLVVLCVVAQDLAFCQVPQQHFQWKWKWKDFPRDTSDTDIFGALFQWFVLDVVIDGDPDGHGADQQFKEWFFQLLQVLALVLLVLLCVQVVLFDQQAQLCVQVVLLPPQPQRRFGNQLLLQQQSQFDQDDPCLLPAQELVSSQVVNSPGHRNGDRLDHRHHQSSQQSSQVSSCSSPVDRRQVCRCVQQQVVLVQVSKGFQVVVVPDDLSRYRWAAQWQLLVLLQQCCPVNNPSHDDNVVCVVSSVPDDPIGGGIDTSARRDCCCVRHYVQDGRRTRMMHGNVSVLSRVLCLLVQQDDVVDGSHGNVSSVQQLDFSDADPVGWTTGSRKIAPPDLLVLQDNGWIWDGRLQGWTWIDDSVRSMTMTMGGSQNSSPAHPSSHTRDNSNSSSSSSNSNCVSRPDDD/DDPDDDPDDPPPPPDDPPPPDPDPPPPPPPPPPPPVVVVVVVVLLVVLLVLLAVLLVVLCVVAQDLAFCQVPQQHFQWKWKWKDFPRDTSDTDIFGALFQWFVLDVVIDGDPDGHGADQQFKEWFFQLLQVLALVLLVLLCVQVVLFDQQAQLCVQVVLLPPQPQRRFGNQLLLQQQSQFDQDDPCLLPAQELVSLQVVNSHGHRNGDRLDHRHHQSSQQSSQVSSCSSPVDRRQVCRCVQQQVVLVQVSKGFQVVVVPDDLSRYRWAAQWQLLVLLQQCCPVNNPSHDDNVVCNVSSVPDDPTGGGIDTSARRDCCCVRHYVQDGRRTRMMHGNVSVLSRVLCLLVQQDDVVDGSHGNVSSVQQLDFSDADPVGWTTGSRKIAPPDLLVLQDNGWIWDGRLQGWTWIDDSVRSMTMTMGGRQNSSPAHPSSHTRDNSNSSSSSSNSNCVSRPDDD

Solvent-accessible surface area (backbone atoms only — not comparable to full-atom values): 46973 Å² total; per-residue (Å²): 134,88,78,82,75,83,83,76,86,78,79,77,75,78,77,78,78,77,78,76,81,78,80,81,75,79,71,78,70,68,75,72,67,61,62,60,57,54,52,49,50,52,49,50,51,52,50,52,30,49,22,42,50,42,9,42,51,22,40,43,64,64,28,48,34,80,39,47,12,64,81,35,47,51,26,16,19,15,34,29,38,26,31,30,48,78,88,34,80,60,43,77,54,48,38,52,22,29,41,34,47,41,65,93,39,90,72,65,39,72,50,92,78,51,55,63,34,44,80,75,32,27,34,55,25,30,39,32,17,28,52,72,42,44,36,48,49,50,43,28,35,38,55,72,65,75,48,54,52,79,38,39,46,33,80,71,38,59,67,41,27,37,63,81,37,55,75,35,26,45,40,25,33,44,38,18,17,46,11,49,49,40,75,72,74,49,43,64,80,17,72,33,53,70,50,40,53,51,54,58,22,69,42,53,62,73,46,61,65,73,40,83,41,73,27,45,54,36,28,37,49,48,33,55,44,50,20,64,76,69,74,37,59,50,70,58,44,47,38,61,68,55,28,54,76,68,65,26,85,62,51,41,51,39,40,49,84,70,71,47,58,62,92,39,31,33,27,37,35,59,27,48,62,57,61,50,39,31,48,34,50,84,88,32,62,80,69,48,64,93,32,74,92,43,46,68,46,56,74,68,52,78,81,75,57,90,46,74,32,51,49,50,42,74,52,56,48,20,30,50,11,27,75,22,51,42,16,33,21,21,32,28,28,26,34,62,46,50,49,54,56,52,45,20,59,54,54,36,20,36,53,91,90,43,71,59,34,41,51,68,46,52,55,58,36,65,37,82,72,43,73,47,94,88,57,28,27,31,13,48,45,39,36,27,41,39,80,41,40,50,47,44,36,85,68,15,30,32,45,56,14,90,37,38,22,39,42,38,29,26,57,92,74,32,33,39,40,27,41,39,32,28,18,36,29,25,36,50,25,90,87,53,46,56,32,53,48,51,61,56,49,19,31,48,29,30,29,51,20,59,66,75,67,45,83,126,136,86,85,68,85,81,83,80,78,80,77,73,76,76,81,80,81,77,79,76,80,78,78,81,75,80,74,79,74,68,77,72,69,61,62,61,57,53,53,51,52,53,50,50,50,51,50,51,31,50,21,44,48,42,9,44,50,22,40,45,64,65,28,48,34,79,40,46,12,66,81,36,48,50,27,14,18,16,36,29,39,25,32,31,48,77,88,35,79,59,42,78,54,48,37,53,23,31,43,33,46,40,65,92,41,89,73,62,39,72,52,90,81,51,54,62,34,44,80,73,32,28,34,58,24,30,40,32,17,26,53,71,42,43,35,47,49,51,43,29,35,38,56,70,65,76,46,54,54,78,38,40,47,34,80,70,38,57,68,42,26,37,64,83,37,53,77,34,26,44,40,26,32,46,37,19,17,45,11,50,48,39,74,74,74,50,42,65,81,18,71,33,52,70,50,40,52,51,53,59,22,67,41,52,62,73,46,59,64,73,40,83,43,72,27,46,55,36,28,37,49,49,33,54,44,49,20,65,74,69,72,37,58,52,69,58,45,46,40,62,69,54,27,56,76,68,65,27,85,62,50,40,51,40,40,49,84,70,72,46,58,63,92,39,30,34,28,36,36,59,29,49,61,58,62,51,40,32,48,33,50,83,86,33,61,80,69,47,64,90,31,73,92,44,47,68,47,54,74,68,53,77,81,76,56,90,48,74,32,53,49,52,43,73,53,53,48,20,30,51,12,27,76,21,51,42,16,34,21,21,32,28,27,26,34,63,47,50,48,54,56,53,45,20,58,54,54,36,20,35,53,90,90,43,70,58,35,42,52,67,46,51,54,59,37,63,37,82,72,44,72,48,94,88,56,27,27,31,12,48,44,40,37,27,41,39,78,42,41,50,46,43,35,88,68,15,31,32,47,57,14,87,37,38,21,40,42,38,30,25,55,92,75,31,34,38,42,27,41,39,30,29,17,34,30,27,38,49,25,92,87,52,45,56,32,54,47,51,61,57,49,18,32,50,29,31,32,51,21,58,67,75,66,45,83,127

pLDDT: mean 90.54, std 20.32, range [17.67, 99.0]

Radius of gyration: 35.51 Å; Cα contacts (8 Å, |Δi|>4): 1942; chains: 2; bounding box: 94×88×166 Å